Protein AF-0000000073864301 (afdb_homodimer)

InterPro domains:
  IPR023213 Chloramphenicol acetyltransferase-like domain superfamily [G3DSA:3.30.559.10] (12-135)
  IPR052058 Alcohol O-acetyltransferase-related protein [PTHR28037] (53-410)

Organism: Portunus trituberculatus (NCBI:txid210409)

Nearest PDB structures (foldseek):
  6ta8-assembly2_B  TM=6.375E-01  e=1.197E-15  Brevibacillus parabrevis
  6ta8-assembly1_A  TM=6.330E-01  e=2.659E-15  Brevibacillus parabrevis
  9bff-assembly1_A  TM=6.484E-01  e=1.470E-14  Brevibacillus parabrevis
  2xhg-assembly1_A  TM=5.892E-01  e=2.320E-14  Brevibacillus brevis
  6cgo-assembly1_B  TM=5.767E-01  e=2.849E-13  Burkholderia ambifaria AMMD

Sequence (840 aa):
MTLTRHPMYVFHSKVESLRLCFRLRDGQLWLADMPHRKLDFQVVSGGDLEEQHVLVRDSPFDLHDGPLWKARLLPCPEDAECHFPEVKATLPHQCHIVLSLHHAANDGMVVMMVTQLLIDILDSLLQGLPVSSKQVGELYEGVKVREEEARIRAALLQDPERLVKALRQHVNSKRLPLLMETFGLPKTEEWTTKNLPLVVLDNQRMEKFAAKCRSVGATINAGFTAIINMGLVELAQEAGLHRDVYYLSSNHPVDCRRFIKDSQNIPLGYHSIPITQSTATPRDVKEHFWEYVKTLDAELRDKIKRNYNCEERLLDTMLRPQDYTHEAHSVLRQLPSCDYIFSNLYSPRTSYAGAGKCVQLTSAANYMTIHNEKFSMGVGLFSFRGHARLQLAYSTAAVNKEVAYKFQEKILALFNELASMTLTRHPMYVFHSKVESLRLCFRLRDGQLWLADMPHRKLDFQVVSGGDLEEQHVLVRDSPFDLHDGPLWKARLLPCPEDAECHFPEVKATLPHQCHIVLSLHHAANDGMVVMMVTQLLIDILDSLLQGLPVSSKQVGELYEGVKVREEEARIRAALLQDPERLVKALRQHVNSKRLPLLMETFGLPKTEEWTTKNLPLVVLDNQRMEKFAAKCRSVGATINAGFTAIINMGLVELAQEAGLHRDVYYLSSNHPVDCRRFIKDSQNIPLGYHSIPITQSTATPRDVKEHFWEYVKTLDAELRDKIKRNYNCEERLLDTMLRPQDYTHEAHSVLRQLPSCDYIFSNLYSPRTSYAGAGKCVQLTSAANYMTIHNEKFSMGVGLFSFRGHARLQLAYSTAAVNKEVAYKFQEKILALFNELAS

Solvent-accessible surface area (backbone atoms only — not comparable to full-atom values): 45972 Å² total; per-residue (Å²): 112,70,82,55,50,52,50,50,50,53,49,44,70,23,27,62,60,56,42,24,15,40,41,79,54,97,91,37,79,37,84,37,73,36,88,55,93,65,82,53,68,45,77,42,83,69,80,55,69,68,57,50,49,51,53,56,69,70,46,80,67,43,49,68,54,30,33,46,45,40,38,40,36,31,67,47,62,83,80,55,86,64,87,42,60,72,54,39,72,77,49,61,81,48,67,46,73,49,76,48,67,41,56,82,43,32,30,72,68,47,52,55,50,50,52,46,49,47,47,50,48,46,19,32,53,74,71,70,42,85,76,80,80,63,66,50,51,39,76,55,90,52,62,61,58,52,51,50,34,50,51,51,49,54,55,32,58,74,33,41,69,58,34,42,51,51,50,14,54,56,58,64,48,48,40,75,23,63,65,33,73,62,72,20,41,39,90,57,94,72,67,43,59,47,72,51,77,74,41,77,48,58,56,69,38,49,51,46,36,46,49,51,26,49,74,69,72,26,47,58,68,24,45,51,50,43,44,48,52,49,29,51,52,51,51,29,41,74,73,66,52,80,57,72,62,44,78,45,30,38,33,34,68,34,72,48,59,78,66,60,72,89,64,92,50,52,78,33,32,51,43,66,43,51,35,78,46,68,42,82,39,50,67,63,38,77,83,44,42,68,62,50,19,38,50,51,28,54,53,52,50,52,36,57,75,68,43,38,32,46,51,50,52,48,53,51,59,56,42,44,60,90,85,66,40,75,70,62,53,62,71,44,88,53,75,37,34,21,36,25,34,46,45,74,60,57,37,96,84,59,44,50,56,45,71,48,94,75,36,66,59,71,76,86,86,80,87,73,87,37,41,74,37,51,28,30,30,38,39,36,34,33,33,49,64,78,30,44,32,42,35,40,28,36,8,38,59,35,40,46,69,69,58,53,50,52,45,52,51,38,34,51,52,49,49,55,60,69,25,101,113,72,82,55,50,54,49,50,50,53,49,44,68,22,28,61,60,55,43,25,16,40,41,81,55,95,91,37,80,37,82,37,73,36,88,55,94,62,81,54,69,45,78,40,83,69,81,54,69,67,58,51,48,50,52,56,68,71,47,79,68,42,49,68,52,30,32,45,44,39,39,37,36,32,65,45,61,84,81,53,86,64,88,42,61,72,54,40,73,77,48,60,80,49,70,45,74,47,76,48,66,40,55,80,43,36,29,72,67,46,51,56,50,52,50,48,49,47,46,50,49,47,19,33,52,74,71,70,43,87,76,78,81,62,64,51,52,38,74,55,91,52,61,60,57,51,50,51,34,49,52,51,49,53,55,31,59,75,33,43,70,58,34,42,51,51,51,16,53,56,58,64,47,49,40,74,22,62,64,31,72,63,72,20,41,38,92,57,94,72,68,42,56,46,74,52,77,74,40,76,49,59,57,68,38,52,50,46,35,45,50,51,26,50,75,70,73,26,46,59,67,24,47,50,50,43,43,48,51,50,29,53,53,51,51,32,42,75,73,66,51,82,58,72,63,44,78,45,28,39,33,33,66,36,72,49,57,77,66,59,72,89,64,90,50,54,78,32,31,51,44,64,44,49,35,78,45,66,43,84,39,50,68,63,39,78,82,45,40,69,63,49,19,39,51,49,28,55,53,52,50,52,37,57,74,68,44,38,31,46,50,51,52,48,51,51,58,56,42,44,59,90,85,66,40,76,69,62,54,61,70,45,89,53,74,37,35,22,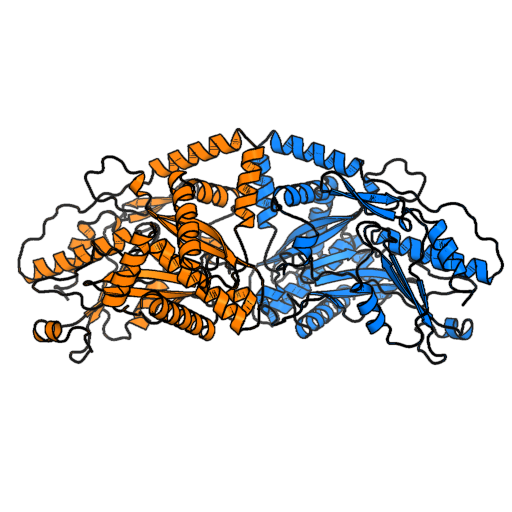37,26,33,47,45,76,62,59,37,95,85,59,43,50,56,47,70,47,94,76,38,66,60,71,75,86,86,79,86,73,86,36,44,75,37,51,28,30,29,37,40,36,34,32,33,47,66,79,29,42,33,42,32,40,30,34,9,37,60,36,38,46,70,67,58,53,51,52,45,52,51,38,34,50,52,50,50,55,60,70,27,102

Structure (mmCIF, N/CA/C/O backbone):
data_AF-0000000073864301-model_v1
#
loop_
_entity.id
_entity.type
_entity.pdbx_description
1 polymer 'Condensation domain-containing protein'
#
loop_
_atom_site.group_PDB
_atom_site.id
_atom_site.type_symbol
_atom_site.label_atom_id
_atom_site.label_alt_id
_atom_site.label_comp_id
_atom_site.label_asym_id
_atom_site.label_entity_id
_atom_site.label_seq_id
_atom_site.pdbx_PDB_ins_code
_atom_site.Cartn_x
_atom_site.Cartn_y
_atom_site.Cartn_z
_atom_site.occupancy
_atom_site.B_iso_or_equiv
_atom_site.auth_seq_id
_atom_site.auth_comp_id
_atom_site.auth_asym_id
_atom_site.auth_atom_id
_atom_site.pdbx_PDB_model_num
ATOM 1 N N . MET A 1 1 ? -6.445 51.406 -0.765 1 41.84 1 MET A N 1
ATOM 2 C CA . MET A 1 1 ? -5.355 50.625 -1.354 1 41.84 1 MET A CA 1
ATOM 3 C C . MET A 1 1 ? -4.07 50.781 -0.55 1 41.84 1 MET A C 1
ATOM 5 O O . MET A 1 1 ? -3.375 49.812 -0.269 1 41.84 1 MET A O 1
ATOM 9 N N . THR A 1 2 ? -3.727 52.031 -0.151 1 49.09 2 THR A N 1
ATOM 10 C CA . THR A 1 2 ? -2.479 52.344 0.547 1 49.09 2 THR A CA 1
ATOM 11 C C . THR A 1 2 ? -2.451 51.656 1.914 1 49.09 2 THR A C 1
ATOM 13 O O . THR A 1 2 ? -1.416 51.125 2.332 1 49.09 2 THR A O 1
ATOM 16 N N . LEU A 1 3 ? -3.701 51.531 2.48 1 57.16 3 LEU A N 1
ATOM 17 C CA . LEU A 1 3 ? -3.799 51.031 3.854 1 57.16 3 LEU A CA 1
ATOM 18 C C . LEU A 1 3 ? -3.617 49.531 3.918 1 57.16 3 LEU A C 1
ATOM 20 O O . LEU A 1 3 ? -3.422 48.969 5 1 57.16 3 LEU A O 1
ATOM 24 N N . THR A 1 4 ? -3.471 49.062 2.709 1 70.94 4 THR A N 1
ATOM 25 C CA . THR A 1 4 ? -3.438 47.594 2.793 1 70.94 4 THR A CA 1
ATOM 26 C C . THR A 1 4 ? -2.062 47.062 2.396 1 70.94 4 THR A C 1
ATOM 28 O O . THR A 1 4 ? -1.528 46.188 3.047 1 70.94 4 THR A O 1
ATOM 31 N N . ARG A 1 5 ? -1.356 47.781 1.556 1 85.12 5 ARG A N 1
ATOM 32 C CA . ARG A 1 5 ? -0.101 47.25 1.064 1 85.12 5 ARG A CA 1
ATOM 33 C C . ARG A 1 5 ? 1.041 47.531 2.033 1 85.12 5 ARG A C 1
ATOM 35 O O . ARG A 1 5 ? 1.933 46.688 2.215 1 85.12 5 ARG A O 1
ATOM 42 N N . HIS A 1 6 ? 0.96 48.719 2.588 1 87.88 6 HIS A N 1
ATOM 43 C CA . HIS A 1 6 ? 2.045 49.094 3.486 1 87.88 6 HIS A CA 1
ATOM 44 C C . HIS A 1 6 ? 2.148 48.125 4.664 1 87.88 6 HIS A C 1
ATOM 46 O O . HIS A 1 6 ? 3.236 47.656 4.98 1 87.88 6 HIS A O 1
ATOM 52 N N . PRO A 1 7 ? 1.097 47.781 5.27 1 89.25 7 PRO A N 1
ATOM 53 C CA . PRO A 1 7 ? 1.183 46.812 6.352 1 89.25 7 PRO A CA 1
ATOM 54 C C . PRO A 1 7 ? 1.792 45.5 5.898 1 89.25 7 PRO A C 1
ATOM 56 O O . PRO A 1 7 ? 2.512 44.844 6.664 1 89.25 7 PRO A O 1
ATOM 59 N N . MET A 1 8 ? 1.503 45.125 4.699 1 91.25 8 MET A N 1
ATOM 60 C CA . MET A 1 8 ? 2.031 43.875 4.184 1 91.25 8 MET A CA 1
ATOM 61 C C . MET A 1 8 ? 3.541 43.938 3.975 1 91.25 8 MET A C 1
ATOM 63 O O . MET A 1 8 ? 4.258 42.969 4.184 1 91.25 8 MET A O 1
ATOM 67 N N . TYR A 1 9 ? 3.928 45.062 3.588 1 90.75 9 TYR A N 1
ATOM 68 C CA . TYR A 1 9 ? 5.363 45.281 3.432 1 90.75 9 TYR A CA 1
ATOM 69 C C . TYR A 1 9 ? 6.07 45.219 4.781 1 90.75 9 TYR A C 1
ATOM 71 O O . TYR A 1 9 ? 7.164 44.656 4.895 1 90.75 9 TYR A O 1
ATOM 79 N N . VAL A 1 10 ? 5.531 45.875 5.738 1 91.44 10 VAL A N 1
ATOM 80 C CA . VAL A 1 10 ? 6.098 45.844 7.082 1 91.44 10 VAL A CA 1
ATOM 81 C C . VAL A 1 10 ? 6.145 44.438 7.617 1 91.44 10 VAL A C 1
ATOM 83 O O . VAL A 1 10 ? 7.164 44 8.156 1 91.44 10 VAL A O 1
ATOM 86 N N . PHE A 1 11 ? 5.055 43.719 7.406 1 91.81 11 PHE A N 1
ATOM 87 C CA . PHE A 1 11 ? 4.93 42.344 7.805 1 91.81 11 PHE A CA 1
ATOM 88 C C . PHE A 1 11 ? 6.016 41.5 7.156 1 91.81 11 PHE A C 1
ATOM 90 O O . PHE A 1 11 ? 6.75 40.781 7.848 1 91.81 11 PHE A O 1
ATOM 97 N N . HIS A 1 12 ? 6.125 41.656 5.895 1 91.5 12 HIS A N 1
ATOM 98 C CA . HIS A 1 12 ? 7.121 40.969 5.082 1 91.5 12 HIS A CA 1
ATOM 99 C C . HIS A 1 12 ? 8.539 41.281 5.555 1 91.5 12 HIS A C 1
ATOM 101 O O . HIS A 1 12 ? 9.391 40.406 5.609 1 91.5 12 HIS A O 1
ATOM 107 N N . SER A 1 13 ? 8.766 42.438 5.93 1 91 13 SER A N 1
ATOM 108 C CA . SER A 1 13 ? 10.094 42.875 6.332 1 91 13 SER A CA 1
ATOM 109 C C . SER A 1 13 ? 10.453 42.375 7.723 1 91 13 SER A C 1
ATOM 111 O O . SER A 1 13 ? 11.625 42.156 8.023 1 91 13 SER A O 1
ATOM 113 N N . LYS A 1 14 ? 9.547 42.156 8.57 1 92.38 14 LYS A N 1
ATOM 114 C CA . LYS A 1 14 ? 9.781 41.844 9.977 1 92.38 14 LYS A CA 1
ATOM 115 C C . LYS A 1 14 ? 10.023 40.344 10.164 1 92.38 14 LYS A C 1
ATOM 117 O O . LYS A 1 14 ? 10.617 39.938 11.156 1 92.38 14 LYS A O 1
ATOM 122 N N . VAL A 1 15 ? 9.508 39.562 9.305 1 92.75 15 VAL A N 1
ATOM 123 C CA . VAL A 1 15 ? 9.555 38.125 9.484 1 92.75 15 VAL A CA 1
ATOM 124 C C . VAL A 1 15 ? 10.5 37.5 8.453 1 92.75 15 VAL A C 1
ATOM 126 O O . VAL A 1 15 ? 10.156 37.406 7.273 1 92.75 15 VAL A O 1
ATOM 129 N N . GLU A 1 16 ? 11.531 36.938 8.906 1 92.12 16 GLU A N 1
ATOM 130 C CA . GLU A 1 16 ? 12.586 36.469 8.031 1 92.12 16 GLU A CA 1
ATOM 131 C C . GLU A 1 16 ? 12.086 35.312 7.145 1 92.12 16 GLU A C 1
ATOM 133 O O . GLU A 1 16 ? 12.445 35.25 5.969 1 92.12 16 GLU A O 1
ATOM 138 N N . SER A 1 17 ? 11.242 34.469 7.645 1 92.19 17 SER A N 1
ATOM 139 C CA . SER A 1 17 ? 10.797 33.281 6.926 1 92.19 17 SER A CA 1
ATOM 140 C C . SER A 1 17 ? 9.875 33.656 5.77 1 92.19 17 SER A C 1
ATOM 142 O O . SER A 1 17 ? 9.578 32.812 4.918 1 92.19 17 SER A O 1
ATOM 144 N N . LEU A 1 18 ? 9.469 34.906 5.684 1 93.69 18 LEU A N 1
ATOM 145 C CA . LEU A 1 18 ? 8.625 35.344 4.582 1 93.69 18 LEU A CA 1
ATOM 146 C C . LEU A 1 18 ? 9.469 35.875 3.422 1 93.69 18 LEU A C 1
ATOM 148 O O . LEU A 1 18 ? 8.93 36.25 2.377 1 93.69 18 LEU A O 1
ATOM 152 N N . ARG A 1 19 ? 10.758 35.844 3.566 1 94.69 19 ARG A N 1
ATOM 153 C CA . ARG A 1 19 ? 11.672 36.344 2.549 1 94.69 19 ARG A CA 1
ATOM 154 C C . ARG A 1 19 ? 12.57 35.219 2.02 1 94.69 19 ARG A C 1
ATOM 156 O O . ARG A 1 19 ? 13.773 35.438 1.84 1 94.69 19 ARG A O 1
ATOM 163 N N . LEU A 1 20 ? 11.992 34.125 1.88 1 94.12 20 LEU A N 1
ATOM 164 C CA . LEU A 1 20 ? 12.766 32.938 1.476 1 94.12 20 LEU A CA 1
ATOM 165 C C . LEU A 1 20 ? 12.336 32.469 0.093 1 94.12 20 LEU A C 1
ATOM 167 O O . LEU A 1 20 ? 11.234 32.781 -0.365 1 94.12 20 LEU A O 1
ATOM 171 N N . CYS A 1 21 ? 13.219 31.766 -0.54 1 94.44 21 CYS A N 1
ATOM 172 C CA . CYS A 1 21 ? 13.023 30.984 -1.76 1 94.44 21 CYS A CA 1
ATOM 173 C C . CYS A 1 21 ? 13.836 29.703 -1.725 1 94.44 21 CYS A C 1
ATOM 175 O O . CYS A 1 21 ? 14.445 29.375 -0.705 1 94.44 21 CYS A O 1
ATOM 177 N N . PHE A 1 22 ? 13.648 28.891 -2.764 1 91.31 22 PHE A N 1
ATOM 178 C CA . PHE A 1 22 ? 14.414 27.656 -2.834 1 91.31 22 PHE A CA 1
ATOM 179 C C . PHE A 1 22 ? 15.578 27.797 -3.811 1 91.31 22 PHE A C 1
ATOM 181 O O . PHE A 1 22 ? 15.453 28.469 -4.836 1 91.31 22 PHE A O 1
ATOM 188 N N . ARG A 1 23 ? 16.641 27.188 -3.461 1 89.12 23 ARG A N 1
ATOM 189 C CA . ARG A 1 23 ? 17.781 27 -4.363 1 89.12 23 ARG A CA 1
ATOM 190 C C . ARG A 1 23 ? 18.156 25.531 -4.484 1 89.12 23 ARG A C 1
ATOM 192 O O . ARG A 1 23 ? 17.969 24.75 -3.543 1 89.12 23 ARG A O 1
ATOM 199 N N . LEU A 1 24 ? 18.531 25.219 -5.68 1 81.62 24 LEU A N 1
ATOM 200 C CA . LEU A 1 24 ? 18.953 23.844 -5.914 1 81.62 24 LEU A CA 1
ATOM 201 C C . LEU A 1 24 ? 20.453 23.703 -5.656 1 81.62 24 LEU A C 1
ATOM 203 O O . LEU A 1 24 ? 21.266 24.469 -6.184 1 81.62 24 LEU A O 1
ATOM 207 N N . ARG A 1 25 ? 20.828 22.891 -4.734 1 77.44 25 ARG A N 1
ATOM 208 C CA . ARG A 1 25 ? 22.203 22.516 -4.484 1 77.44 25 ARG A CA 1
ATOM 209 C C . ARG A 1 25 ? 22.359 21 -4.387 1 77.44 25 ARG A C 1
ATOM 211 O O . ARG A 1 25 ? 21.75 20.375 -3.523 1 77.44 25 ARG A O 1
ATOM 218 N N . ASP A 1 26 ? 23.172 20.359 -5.242 1 70.88 26 ASP A N 1
ATOM 219 C CA . ASP A 1 26 ? 23.438 18.922 -5.246 1 70.88 26 ASP A CA 1
ATOM 220 C C . ASP A 1 26 ? 22.141 18.125 -5.363 1 70.88 26 ASP A C 1
ATOM 222 O O . ASP A 1 26 ? 21.938 17.172 -4.613 1 70.88 26 ASP A O 1
ATOM 226 N N . GLY A 1 27 ? 21.25 18.703 -6.121 1 65.56 27 GLY A N 1
ATOM 227 C CA . GLY A 1 27 ? 20.031 17.984 -6.406 1 65.56 27 GLY A CA 1
ATOM 228 C C . GLY A 1 27 ? 18.984 18.109 -5.305 1 65.56 27 GLY A C 1
ATOM 229 O O . GLY A 1 27 ? 17.922 17.5 -5.371 1 65.56 27 GLY A O 1
ATOM 230 N N . GLN A 1 28 ? 19.312 18.906 -4.262 1 70.69 28 GLN A N 1
ATOM 231 C CA . GLN A 1 28 ? 18.391 19.109 -3.15 1 70.69 28 GLN A CA 1
ATOM 232 C C . GLN A 1 28 ? 17.953 20.562 -3.055 1 70.69 28 GLN A C 1
ATOM 234 O O . GLN A 1 28 ? 18.703 21.469 -3.418 1 70.69 28 GLN A O 1
ATOM 239 N N . LEU A 1 29 ? 16.75 20.766 -2.674 1 76.56 29 LEU A N 1
ATOM 240 C CA . LEU A 1 29 ? 16.219 22.109 -2.477 1 76.56 29 LEU A CA 1
ATOM 241 C C . LEU A 1 29 ? 16.578 22.641 -1.091 1 76.56 29 LEU A C 1
ATOM 243 O O . LEU A 1 29 ? 16.438 21.938 -0.095 1 76.56 29 LEU A O 1
ATOM 247 N N . TRP A 1 30 ? 17.188 23.844 -1.105 1 83.31 30 TRP A N 1
ATOM 248 C CA . TRP A 1 30 ? 17.531 24.531 0.131 1 83.31 30 TRP A CA 1
ATOM 249 C C . TRP A 1 30 ? 16.844 25.891 0.216 1 83.31 30 TRP A C 1
ATOM 251 O O . TRP A 1 30 ? 16.688 26.578 -0.794 1 83.31 30 TRP A O 1
ATOM 261 N N . LEU A 1 31 ? 16.484 26.203 1.388 1 88.69 31 LEU A N 1
ATOM 262 C CA . LEU A 1 31 ? 15.922 27.531 1.602 1 88.69 31 LEU A CA 1
ATOM 263 C C . LEU A 1 31 ? 17.016 28.594 1.569 1 88.69 31 LEU A C 1
ATOM 265 O O . LEU A 1 31 ? 18.109 28.391 2.105 1 88.69 31 LEU A O 1
ATOM 269 N N . ALA A 1 32 ? 16.797 29.672 0.856 1 91.25 32 ALA A N 1
ATOM 270 C CA . ALA A 1 32 ? 17.703 30.797 0.754 1 91.25 32 ALA A CA 1
ATOM 271 C C . ALA A 1 32 ? 16.938 32.125 0.753 1 91.25 32 ALA A C 1
ATOM 273 O O . ALA A 1 32 ? 15.719 32.156 0.604 1 91.25 32 ALA A O 1
ATOM 274 N N . ASP A 1 33 ? 17.688 33.156 1.002 1 92.94 33 ASP A N 1
ATOM 275 C CA . ASP A 1 33 ? 17.094 34.469 0.91 1 92.94 33 ASP A CA 1
ATOM 276 C C . ASP A 1 33 ? 16.656 34.781 -0.521 1 92.94 33 ASP A C 1
ATOM 278 O O . ASP A 1 33 ? 17.359 34.438 -1.475 1 92.94 33 ASP A O 1
ATOM 282 N N . MET A 1 34 ? 15.523 35.469 -0.586 1 94.94 34 MET A N 1
ATOM 283 C CA . MET A 1 34 ? 15.062 35.938 -1.893 1 94.94 34 MET A CA 1
ATOM 284 C C . MET A 1 34 ? 16.078 36.906 -2.514 1 94.94 34 MET A C 1
ATOM 286 O O . MET A 1 34 ? 16.656 37.719 -1.816 1 94.94 34 MET A O 1
ATOM 290 N N . PRO A 1 35 ? 16.25 36.812 -3.869 1 92.5 35 PRO A N 1
ATOM 291 C CA . PRO A 1 35 ? 17.156 37.75 -4.531 1 92.5 35 PRO A CA 1
ATOM 292 C C . PRO A 1 35 ? 16.625 39.188 -4.508 1 92.5 35 PRO A C 1
ATOM 294 O O . PRO A 1 35 ? 17.406 40.125 -4.438 1 92.5 35 PRO A O 1
ATOM 297 N N . HIS A 1 36 ? 15.281 39.344 -4.664 1 91.69 36 HIS A N 1
ATOM 298 C CA . HIS A 1 36 ? 14.609 40.625 -4.617 1 91.69 36 HIS A CA 1
ATOM 299 C C . HIS A 1 36 ? 13.367 40.562 -3.736 1 91.69 36 HIS A C 1
ATOM 301 O O . HIS A 1 36 ? 12.633 39.594 -3.758 1 91.69 36 HIS A O 1
ATOM 307 N N . ARG A 1 37 ? 13.312 41.625 -3.035 1 88.19 37 ARG A N 1
ATOM 308 C CA . ARG A 1 37 ? 12.117 41.688 -2.201 1 88.19 37 ARG A CA 1
ATOM 309 C C . ARG A 1 37 ? 10.883 42 -3.043 1 88.19 37 ARG A C 1
ATOM 311 O O . ARG A 1 37 ? 10.883 42.906 -3.85 1 88.19 37 ARG A O 1
ATOM 318 N N . LYS A 1 38 ? 10 41.094 -2.971 1 91 38 LYS A N 1
ATOM 319 C CA . LYS A 1 38 ? 8.719 41.281 -3.641 1 91 38 LYS A CA 1
ATOM 320 C C . LYS A 1 38 ? 7.574 40.719 -2.82 1 91 38 LYS A C 1
ATOM 322 O O . LYS A 1 38 ? 7.773 39.781 -2.031 1 91 38 LYS A O 1
ATOM 327 N N . LEU A 1 39 ? 6.426 41.344 -2.984 1 92.25 39 LEU A N 1
ATOM 328 C CA . LEU A 1 39 ? 5.207 40.938 -2.305 1 92.25 39 LEU A CA 1
ATOM 329 C C . LEU A 1 39 ? 4.238 40.281 -3.283 1 92.25 39 LEU A C 1
ATOM 331 O O . LEU A 1 39 ? 4.078 40.75 -4.414 1 92.25 39 LEU A O 1
ATOM 335 N N . ASP A 1 40 ? 3.74 39.125 -2.924 1 93.69 40 ASP A N 1
ATOM 336 C CA . ASP A 1 40 ? 2.605 38.562 -3.648 1 93.69 40 ASP A CA 1
ATOM 337 C C . ASP A 1 40 ? 1.297 38.812 -2.9 1 93.69 40 ASP A C 1
ATOM 339 O O . ASP A 1 40 ? 0.782 37.906 -2.225 1 93.69 40 ASP A O 1
ATOM 343 N N . PHE A 1 41 ? 0.857 40.031 -3.029 1 93.62 41 PHE A N 1
ATOM 344 C CA . PHE A 1 41 ? -0.341 40.5 -2.346 1 93.62 41 PHE A CA 1
ATOM 345 C C . PHE A 1 41 ? -1.275 41.219 -3.32 1 93.62 41 PHE A C 1
ATOM 347 O O . PHE A 1 41 ? -0.83 42 -4.148 1 93.62 41 PHE A O 1
ATOM 354 N N . GLN A 1 42 ? -2.543 40.781 -3.248 1 92.19 42 GLN A N 1
ATOM 355 C CA . GLN A 1 42 ? -3.545 41.438 -4.09 1 92.19 42 GLN A CA 1
ATOM 356 C C . GLN A 1 42 ? -4.844 41.656 -3.32 1 92.19 42 GLN A C 1
ATOM 358 O O . GLN A 1 42 ? -5.219 40.875 -2.469 1 92.19 42 GLN A O 1
ATOM 363 N N . VAL A 1 43 ? -5.379 42.75 -3.561 1 91.25 43 VAL A N 1
ATOM 364 C CA . VAL A 1 43 ? -6.758 42.969 -3.141 1 91.25 43 VAL A CA 1
ATOM 365 C C . VAL A 1 43 ? -7.711 42.5 -4.234 1 91.25 43 VAL A C 1
ATOM 367 O O . VAL A 1 43 ? -7.621 42.969 -5.383 1 91.25 43 VAL A O 1
ATOM 370 N N . VAL A 1 44 ? -8.477 41.531 -3.875 1 90.25 44 VAL A N 1
ATOM 371 C CA . VAL A 1 44 ? -9.375 40.906 -4.852 1 90.25 44 VAL A CA 1
ATOM 372 C C . VAL A 1 44 ? -10.781 41.5 -4.688 1 90.25 44 VAL A C 1
ATOM 374 O O . VAL A 1 44 ? -11.359 41.438 -3.602 1 90.25 44 VAL A O 1
ATOM 377 N N . SER A 1 45 ? -11.18 42.156 -5.754 1 82 45 SER A N 1
ATOM 378 C CA . SER A 1 45 ? -12.516 42.75 -5.711 1 82 45 SER A CA 1
ATOM 379 C C . SER A 1 45 ? -13.586 41.719 -6.023 1 82 45 SER A C 1
ATOM 381 O O . SER A 1 45 ? -13.562 41.094 -7.082 1 82 45 SER A O 1
ATOM 383 N N . GLY A 1 46 ? -14.336 41.531 -5.191 1 73.94 46 GLY A N 1
ATOM 384 C CA . GLY A 1 46 ? -15.438 40.625 -5.441 1 73.94 46 GLY A CA 1
ATOM 385 C C . GLY A 1 46 ? -15.031 39.156 -5.414 1 73.94 46 GLY A C 1
ATOM 386 O O . GLY A 1 46 ? -13.852 38.844 -5.227 1 73.94 46 GLY A O 1
ATOM 387 N N . GLY A 1 47 ? -15.867 38.25 -5.027 1 72.94 47 GLY A N 1
ATOM 388 C CA . GLY A 1 47 ? -15.633 36.812 -5.137 1 72.94 47 GLY A CA 1
ATOM 389 C C . GLY A 1 47 ? -15.977 36.031 -3.875 1 72.94 47 GLY A C 1
ATOM 390 O O . GLY A 1 47 ? -16.141 36.656 -2.809 1 72.94 47 GLY A O 1
ATOM 391 N N . ASP A 1 48 ? -16.078 34.812 -4.09 1 85.19 48 ASP A N 1
ATOM 392 C CA . ASP A 1 48 ? -16.391 33.844 -3.035 1 85.19 48 ASP A CA 1
ATOM 393 C C . ASP A 1 48 ? -15.125 33.406 -2.311 1 85.19 48 ASP A C 1
ATOM 395 O O . ASP A 1 48 ? -14.102 33.156 -2.945 1 85.19 48 ASP A O 1
ATOM 399 N N . LEU A 1 49 ? -15.133 33.625 -0.955 1 86.38 49 LEU A N 1
ATOM 400 C CA . LEU A 1 49 ? -13.984 33.25 -0.13 1 86.38 49 LEU A CA 1
ATOM 401 C C . LEU A 1 49 ? -13.484 31.859 -0.465 1 86.38 49 LEU A C 1
ATOM 403 O O . LEU A 1 49 ? -12.273 31.641 -0.577 1 86.38 49 LEU A O 1
ATOM 407 N N . GLU A 1 50 ? -14.383 30.969 -0.601 1 82.75 50 GLU A N 1
ATOM 408 C CA . GLU A 1 50 ? -14.008 29.578 -0.881 1 82.75 50 GLU A CA 1
ATOM 409 C C . GLU A 1 50 ? -13.328 29.469 -2.244 1 82.75 50 GLU A C 1
ATOM 411 O O . GLU A 1 50 ? -12.375 28.703 -2.4 1 82.75 50 GLU A O 1
ATOM 416 N N . GLU A 1 51 ? -13.852 30.141 -3.137 1 85.56 51 GLU A N 1
ATOM 417 C CA . GLU A 1 51 ? -13.258 30.125 -4.469 1 85.56 51 GLU A CA 1
ATOM 418 C C . GLU A 1 51 ? -11.844 30.703 -4.441 1 85.56 51 GLU A C 1
ATOM 420 O O . GLU A 1 51 ? -10.938 30.172 -5.09 1 85.56 51 GLU A O 1
ATOM 425 N N . GLN A 1 52 ? -11.695 31.781 -3.699 1 88.44 52 GLN A N 1
ATOM 426 C CA . GLN A 1 52 ? -10.375 32.375 -3.602 1 88.44 52 GLN A CA 1
ATOM 427 C C . GLN A 1 52 ? -9.398 31.469 -2.875 1 88.44 52 GLN A C 1
ATOM 429 O O . GLN A 1 52 ? -8.211 31.422 -3.219 1 88.44 52 GLN A O 1
ATOM 434 N N . HIS A 1 53 ? -9.891 30.844 -1.918 1 88 53 HIS A N 1
ATOM 435 C CA . HIS A 1 53 ? -9.07 29.875 -1.201 1 88 53 HIS A CA 1
ATOM 436 C C . HIS A 1 53 ? -8.531 28.812 -2.145 1 88 53 HIS A C 1
ATOM 438 O O . HIS A 1 53 ? -7.336 28.5 -2.113 1 88 53 HIS A O 1
ATOM 444 N N . VAL A 1 54 ? -9.375 28.297 -2.967 1 85.19 54 VAL A N 1
ATOM 445 C CA . VAL A 1 54 ? -8.992 27.25 -3.902 1 85.19 54 VAL A CA 1
ATOM 446 C C . VAL A 1 54 ? -7.992 27.797 -4.918 1 85.19 54 VAL A C 1
ATOM 448 O O . VAL A 1 54 ? -6.992 27.141 -5.223 1 85.19 54 VAL A O 1
ATOM 451 N N . LEU A 1 55 ? -8.25 28.953 -5.352 1 88 55 LEU A N 1
ATOM 452 C CA . LEU A 1 55 ? -7.375 29.562 -6.34 1 88 55 LEU A CA 1
ATOM 453 C C . LEU A 1 55 ? -5.977 29.781 -5.77 1 88 55 LEU A C 1
ATOM 455 O O . LEU A 1 55 ? -4.977 29.516 -6.445 1 88 55 LEU A O 1
ATOM 459 N N . VAL A 1 56 ? -5.949 30.234 -4.559 1 90.56 56 VAL A N 1
ATOM 460 C CA . VAL A 1 56 ? -4.672 30.516 -3.912 1 90.56 56 VAL A CA 1
ATOM 461 C C . VAL A 1 56 ? -3.945 29.203 -3.623 1 90.56 56 VAL A C 1
ATOM 463 O O . VAL A 1 56 ? -2.736 29.094 -3.842 1 90.56 56 VAL A O 1
ATOM 466 N N . ARG A 1 57 ? -4.641 28.266 -3.191 1 86.44 57 ARG A N 1
ATOM 467 C CA . ARG A 1 57 ? -4.07 26.969 -2.863 1 86.44 57 ARG A CA 1
ATOM 468 C C . ARG A 1 57 ? -3.48 26.297 -4.102 1 86.44 57 ARG A C 1
ATOM 470 O O . ARG A 1 57 ? -2.396 25.719 -4.039 1 86.44 57 ARG A O 1
ATOM 477 N N . ASP A 1 58 ? -4.141 26.422 -5.168 1 84 58 ASP A N 1
ATOM 478 C CA . ASP A 1 58 ? -3.775 25.672 -6.367 1 84 58 ASP A CA 1
ATOM 479 C C . ASP A 1 58 ? -2.762 26.453 -7.207 1 84 58 ASP A C 1
ATOM 481 O O . ASP A 1 58 ? -2.17 25.906 -8.141 1 84 58 ASP A O 1
ATOM 485 N N . SER A 1 59 ? -2.582 27.688 -6.805 1 88.38 59 SER A N 1
ATOM 486 C CA . SER A 1 59 ? -1.558 28.469 -7.492 1 88.38 59 SER A CA 1
ATOM 487 C C . SER A 1 59 ? -0.164 28.125 -6.98 1 88.38 59 SER A C 1
ATOM 489 O O . SER A 1 59 ? 0.11 28.234 -5.785 1 88.38 59 SER A O 1
ATOM 491 N N . PRO A 1 60 ? 0.719 27.703 -7.906 1 88.5 60 PRO A N 1
ATOM 492 C CA . PRO A 1 60 ? 2.057 27.312 -7.457 1 88.5 60 PRO A CA 1
ATOM 493 C C . PRO A 1 60 ? 2.867 28.484 -6.918 1 88.5 60 PRO A C 1
ATOM 495 O O . PRO A 1 60 ? 2.662 29.625 -7.34 1 88.5 60 PRO A O 1
ATOM 498 N N . PHE A 1 61 ? 3.742 28.219 -6.016 1 91.69 61 PHE A N 1
ATOM 499 C CA . PHE A 1 61 ? 4.703 29.203 -5.535 1 91.69 61 PHE A CA 1
ATOM 500 C C . PHE A 1 61 ? 5.848 29.359 -6.527 1 91.69 61 PHE A C 1
ATOM 502 O O . PHE A 1 61 ? 6.207 28.422 -7.234 1 91.69 61 PHE A O 1
ATOM 509 N N . ASP A 1 62 ? 6.309 30.547 -6.594 1 91.12 62 ASP A N 1
ATOM 510 C CA . ASP A 1 62 ? 7.586 30.75 -7.27 1 91.12 62 ASP A CA 1
ATOM 511 C C . ASP A 1 62 ? 8.75 30.281 -6.398 1 91.12 62 ASP A C 1
ATOM 513 O O . ASP A 1 62 ? 9.242 31.031 -5.555 1 91.12 62 ASP A O 1
ATOM 517 N N . LEU A 1 63 ? 9.227 29.109 -6.695 1 89.19 63 LEU A N 1
ATOM 518 C CA . LEU A 1 63 ? 10.219 28.484 -5.828 1 89.19 63 LEU A CA 1
ATOM 519 C C . LEU A 1 63 ? 11.578 29.156 -5.988 1 89.19 63 LEU A C 1
ATOM 521 O O . LEU A 1 63 ? 12.383 29.172 -5.055 1 89.19 63 LEU A O 1
ATOM 525 N N . HIS A 1 64 ? 11.82 29.672 -7.133 1 88.62 64 HIS A N 1
ATOM 526 C CA . HIS A 1 64 ? 13.148 30.188 -7.453 1 88.62 64 HIS A CA 1
ATOM 527 C C . HIS A 1 64 ? 13.297 31.641 -6.988 1 88.62 64 HIS A C 1
ATOM 529 O O . HIS A 1 64 ? 14.32 32 -6.391 1 88.62 64 HIS A O 1
ATOM 535 N N . ASP A 1 65 ? 12.289 32.438 -7.266 1 93 65 ASP A N 1
ATOM 536 C CA . ASP A 1 65 ? 12.438 33.875 -6.941 1 93 65 ASP A CA 1
ATOM 537 C C . ASP A 1 65 ? 11.648 34.219 -5.684 1 93 65 ASP A C 1
ATOM 539 O O . ASP A 1 65 ? 11.859 35.281 -5.086 1 93 65 ASP A O 1
ATOM 543 N N . GLY A 1 66 ? 10.812 33.312 -5.242 1 92.12 66 GLY A N 1
ATOM 544 C CA . GLY A 1 66 ? 9.953 33.625 -4.109 1 92.12 66 GLY A CA 1
ATOM 545 C C . GLY A 1 66 ? 8.898 34.656 -4.422 1 92.12 66 GLY A C 1
ATOM 546 O O . GLY A 1 66 ? 8.766 35.094 -5.57 1 92.12 66 GLY A O 1
ATOM 547 N N . PRO A 1 67 ? 8.195 35.188 -3.379 1 94.5 67 PRO A N 1
ATOM 548 C CA . PRO A 1 67 ? 8.164 34.688 -2.008 1 94.5 67 PRO A CA 1
ATOM 549 C C . PRO A 1 67 ? 7.461 33.312 -1.901 1 94.5 67 PRO A C 1
ATOM 551 O O . PRO A 1 67 ? 6.754 32.906 -2.828 1 94.5 67 PRO A O 1
ATOM 554 N N . LEU A 1 68 ? 7.598 32.688 -0.846 1 95 68 LEU A N 1
ATOM 555 C CA . LEU A 1 68 ? 6.984 31.375 -0.58 1 95 68 LEU A CA 1
ATOM 556 C C . LEU A 1 68 ? 5.703 31.547 0.234 1 95 68 LEU A C 1
ATOM 558 O O . LEU A 1 68 ? 5.418 30.734 1.115 1 95 68 LEU A O 1
ATOM 562 N N . TRP A 1 69 ? 5.055 32.625 -0.004 1 94.38 69 TRP A N 1
ATOM 563 C CA . TRP A 1 69 ? 3.744 32.906 0.576 1 94.38 69 TRP A CA 1
ATOM 564 C C . TRP A 1 69 ? 2.936 33.844 -0.316 1 94.38 69 TRP A C 1
ATOM 566 O O . TRP A 1 69 ? 3.482 34.469 -1.232 1 94.38 69 TRP A O 1
ATOM 576 N N . LYS A 1 70 ? 1.598 33.812 -0.151 1 94.44 70 LYS A N 1
ATOM 577 C CA . LYS A 1 70 ? 0.643 34.656 -0.859 1 94.44 70 LYS A CA 1
ATOM 578 C C . LYS A 1 70 ? -0.462 35.125 0.076 1 94.44 70 LYS A C 1
ATOM 580 O O . LYS A 1 70 ? -0.833 34.438 1.021 1 94.44 70 LYS A O 1
ATOM 585 N N . ALA A 1 71 ? -0.875 36.344 -0.259 1 93.19 71 ALA A N 1
ATOM 586 C CA . ALA A 1 71 ? -1.998 36.875 0.501 1 93.19 71 ALA A CA 1
ATOM 587 C C . ALA A 1 71 ? -3.016 37.531 -0.423 1 93.19 71 ALA A C 1
ATOM 589 O O . ALA A 1 71 ? -2.643 38.25 -1.374 1 93.19 71 ALA A O 1
ATOM 590 N N . ARG A 1 72 ? -4.223 37.25 -0.231 1 93.5 72 ARG A N 1
ATOM 591 C CA . ARG A 1 72 ? -5.34 37.875 -0.914 1 93.5 72 ARG A CA 1
ATOM 592 C C . ARG A 1 72 ? -6.309 38.5 0.088 1 93.5 72 ARG A C 1
ATOM 594 O O . ARG A 1 72 ? -6.734 37.844 1.038 1 93.5 72 ARG A O 1
ATOM 601 N N . LEU A 1 73 ? -6.508 39.75 -0.097 1 92.25 73 LEU A N 1
ATOM 602 C CA . LEU A 1 73 ? -7.477 40.469 0.723 1 92.25 73 LEU A CA 1
ATOM 603 C C . LEU A 1 73 ? -8.797 40.656 -0.026 1 92.25 73 LEU A C 1
ATOM 605 O O . LEU A 1 73 ? -8.805 41.125 -1.163 1 92.25 73 LEU A O 1
ATOM 609 N N . LEU A 1 74 ? -9.844 40.219 0.643 1 92.5 74 LEU A N 1
ATOM 610 C CA . LEU A 1 74 ? -11.172 40.312 0.052 1 92.5 74 LEU A CA 1
ATOM 611 C C . LEU A 1 74 ? -12.078 41.188 0.897 1 92.5 74 LEU A C 1
ATOM 613 O O . LEU A 1 74 ? -12.625 40.75 1.907 1 92.5 74 LEU A O 1
ATOM 617 N N . PRO A 1 75 ? -12.32 42.375 0.405 1 90.19 75 PRO A N 1
ATOM 618 C CA . PRO A 1 75 ? -13.305 43.188 1.13 1 90.19 75 PRO A CA 1
ATOM 619 C C . PRO A 1 75 ? -14.695 42.562 1.131 1 90.19 75 PRO A C 1
ATOM 621 O O . PRO A 1 75 ? -15.133 42 0.119 1 90.19 75 PRO A O 1
ATOM 624 N N . CYS A 1 76 ? -15.258 42.594 2.275 1 89.31 76 CYS A N 1
ATOM 625 C CA . CYS A 1 76 ? -16.609 42.062 2.395 1 89.31 76 CYS A CA 1
ATOM 626 C C . CYS A 1 76 ? -17.656 43.156 2.193 1 89.31 76 CYS A C 1
ATOM 628 O O . CYS A 1 76 ? -17.391 44.344 2.463 1 89.31 76 CYS A O 1
ATOM 630 N N . PRO A 1 77 ? -18.812 42.688 1.627 1 85.12 77 PRO A N 1
ATOM 631 C CA . PRO A 1 77 ? -19.922 43.656 1.597 1 85.12 77 PRO A CA 1
ATOM 632 C C . PRO A 1 77 ? -20.312 44.156 2.988 1 85.12 77 PRO A C 1
ATOM 634 O O . PRO A 1 77 ? -20.016 43.469 3.986 1 85.12 77 PRO A O 1
ATOM 637 N N . GLU A 1 78 ? -20.922 45.312 3.012 1 82.81 78 GLU A N 1
ATOM 638 C CA . GLU A 1 78 ? -21.297 45.938 4.281 1 82.81 78 GLU A CA 1
ATOM 639 C C . GLU A 1 78 ? -22.25 45.031 5.062 1 82.81 78 GLU A C 1
ATOM 641 O O . GLU A 1 78 ? -22.25 45.031 6.297 1 82.81 78 GLU A O 1
ATOM 646 N N . ASP A 1 79 ? -22.984 44.188 4.348 1 84.19 79 ASP A N 1
ATOM 647 C CA . ASP A 1 79 ? -24.016 43.375 5.004 1 84.19 79 ASP A CA 1
ATOM 648 C C . ASP A 1 79 ? -23.547 41.938 5.234 1 84.19 79 ASP A C 1
ATOM 650 O O . ASP A 1 79 ? -24.344 41.062 5.578 1 84.19 79 ASP A O 1
ATOM 654 N N . ALA A 1 80 ? -22.281 41.844 5.078 1 85.69 80 ALA A N 1
ATOM 655 C CA . ALA A 1 80 ? -21.75 40.5 5.309 1 85.69 80 ALA A CA 1
ATOM 656 C C . ALA A 1 80 ? -21.953 40.062 6.762 1 85.69 80 ALA A C 1
ATOM 658 O O . ALA A 1 80 ? -21.812 40.875 7.68 1 85.69 80 ALA A O 1
ATOM 659 N N . GLU A 1 81 ? -22.266 38.844 6.941 1 83.38 81 GLU A N 1
ATOM 660 C CA . GLU A 1 81 ? -22.5 38.312 8.273 1 83.38 81 GLU A CA 1
ATOM 661 C C . GLU A 1 81 ? -21.219 38.25 9.086 1 83.38 81 GLU A C 1
ATOM 663 O O . GLU A 1 81 ? -20.125 38.062 8.523 1 83.38 81 GLU A O 1
ATOM 668 N N . CYS A 1 82 ? -21.328 38.531 10.391 1 86.38 82 CYS A N 1
ATOM 669 C CA . CYS A 1 82 ? -20.234 38.438 11.344 1 86.38 82 CYS A CA 1
ATOM 670 C C . CYS A 1 82 ? -20.625 37.625 12.57 1 86.38 82 CYS A C 1
ATOM 672 O O . CYS A 1 82 ? -21.719 37.781 13.102 1 86.38 82 CYS A O 1
ATOM 674 N N . HIS A 1 83 ? -19.75 36.781 13.023 1 81.19 83 HIS A N 1
ATOM 675 C CA . HIS A 1 83 ? -20 35.906 14.164 1 81.19 83 HIS A CA 1
ATOM 676 C C . HIS A 1 83 ? -20.016 36.688 15.469 1 81.19 83 HIS A C 1
ATOM 678 O O . HIS A 1 83 ? -20.484 36.188 16.484 1 81.19 83 HIS A O 1
ATOM 684 N N . PHE A 1 84 ? -19.469 37.969 15.398 1 86 84 PHE A N 1
ATOM 685 C CA . PHE A 1 84 ? -19.422 38.844 16.562 1 86 84 PHE A CA 1
ATOM 686 C C . PHE A 1 84 ? -20.125 40.188 16.25 1 86 84 PHE A C 1
ATOM 688 O O . PHE A 1 84 ? -19.469 41.156 15.953 1 86 84 PHE A O 1
ATOM 695 N N . PRO A 1 85 ? -21.375 40.156 16.516 1 87 85 PRO A N 1
ATOM 696 C CA . PRO A 1 85 ? -22.125 41.375 16.156 1 87 85 PRO A CA 1
ATOM 697 C C . PRO A 1 85 ? -21.641 42.625 16.891 1 87 85 PRO A C 1
ATOM 699 O O . PRO A 1 85 ? -21.672 43.719 16.328 1 87 85 PRO A O 1
ATOM 702 N N . GLU A 1 86 ? -21.219 42.406 18.094 1 88.56 86 GLU A N 1
ATOM 703 C CA . GLU A 1 86 ? -20.75 43.562 18.875 1 88.56 86 GLU A CA 1
ATOM 704 C C . GLU A 1 86 ? -19.484 44.156 18.281 1 88.56 86 GLU A C 1
ATOM 706 O O . GLU A 1 86 ? -19.297 45.375 18.297 1 88.56 86 GLU A O 1
ATOM 711 N N . VAL A 1 87 ? -18.688 43.312 17.75 1 88.88 87 VAL A N 1
ATOM 712 C CA . VAL A 1 87 ? -17.484 43.781 17.094 1 88.88 87 VAL A CA 1
ATOM 713 C C . VAL A 1 87 ? -17.828 44.5 15.797 1 88.88 87 VAL A C 1
ATOM 715 O O . VAL A 1 87 ? -17.281 45.562 15.5 1 88.88 87 VAL A O 1
ATOM 718 N N . LYS A 1 88 ? -18.75 44 15.109 1 90.5 88 LYS A N 1
ATOM 719 C CA . LYS A 1 88 ? -19.156 44.594 13.852 1 90.5 88 LYS A CA 1
ATOM 720 C C . LYS A 1 88 ? -19.75 45.969 14.07 1 90.5 88 LYS A C 1
ATOM 722 O O . LYS A 1 88 ? -19.562 46.875 13.242 1 90.5 88 LYS A O 1
ATOM 727 N N . ALA A 1 89 ? -20.438 46.094 15.133 1 91.5 89 ALA A N 1
ATOM 728 C CA . ALA A 1 89 ? -21.062 47.406 15.438 1 91.5 89 ALA A CA 1
ATOM 729 C C . ALA A 1 89 ? -20 48.469 15.648 1 91.5 89 ALA A C 1
ATOM 731 O O . ALA A 1 89 ? -20.188 49.625 15.266 1 91.5 89 ALA A O 1
ATOM 732 N N . THR A 1 90 ? -18.906 48.094 16.234 1 91.12 90 THR A N 1
ATOM 733 C CA . THR A 1 90 ? -17.844 49.031 16.562 1 91.12 90 THR A CA 1
ATOM 734 C C . THR A 1 90 ? -16.875 49.188 15.383 1 91.12 90 THR A C 1
ATOM 736 O O . THR A 1 90 ? -16.312 50.25 15.156 1 91.12 90 THR A O 1
ATOM 739 N N . LEU A 1 91 ? -16.656 48.062 14.672 1 89.56 91 LEU A N 1
ATOM 740 C CA . LEU A 1 91 ? -15.773 48 13.523 1 89.56 91 LEU A CA 1
ATOM 741 C C . LEU A 1 91 ? -16.5 47.469 12.297 1 89.56 91 LEU A C 1
ATOM 743 O O . LEU A 1 91 ? -16.391 46.281 11.961 1 89.56 91 LEU A O 1
ATOM 747 N N . PRO A 1 92 ? -17.109 48.312 11.539 1 88.44 92 PRO A N 1
ATOM 748 C CA . PRO A 1 92 ? -18.062 47.844 10.539 1 88.44 92 PRO A CA 1
ATOM 749 C C . PRO A 1 92 ? -17.406 47.375 9.25 1 88.44 92 PRO A C 1
ATOM 751 O O . PRO A 1 92 ? -18.016 46.625 8.469 1 88.44 92 PRO A O 1
ATOM 754 N N . HIS A 1 93 ? -16.25 47.812 8.969 1 89.19 93 HIS A N 1
ATOM 755 C CA . HIS A 1 93 ? -15.594 47.375 7.75 1 89.19 93 HIS A CA 1
ATOM 756 C C . HIS A 1 93 ? -14.984 46 7.918 1 89.19 93 HIS A C 1
ATOM 758 O O . HIS A 1 93 ? -14.203 45.75 8.844 1 89.19 93 HIS A O 1
ATOM 764 N N . GLN A 1 94 ? -15.398 45.094 7.062 1 90.69 94 GLN A N 1
ATOM 765 C CA . GLN A 1 94 ? -14.938 43.688 7.152 1 90.69 94 GLN A CA 1
ATOM 766 C C . GLN A 1 94 ? -14.164 43.281 5.902 1 90.69 94 GLN A C 1
ATOM 768 O O . GLN A 1 94 ? -14.492 43.719 4.793 1 90.69 94 GLN A O 1
ATOM 773 N N . CYS A 1 95 ? -13.141 42.5 6.145 1 90.56 95 CYS A N 1
ATOM 774 C CA . CYS A 1 95 ? -12.383 41.906 5.059 1 90.56 95 CYS A CA 1
ATOM 775 C C . CYS A 1 95 ? -12 40.469 5.398 1 90.56 95 CYS A C 1
ATOM 777 O O . CYS A 1 95 ? -11.898 40.125 6.57 1 90.56 95 CYS A O 1
ATOM 779 N N . HIS A 1 96 ? -11.914 39.656 4.391 1 91.19 96 HIS A N 1
ATOM 780 C CA . HIS A 1 96 ? -11.266 38.344 4.496 1 91.19 96 HIS A CA 1
ATOM 781 C C . HIS A 1 96 ? -9.836 38.406 3.984 1 91.19 96 HIS A C 1
ATOM 783 O O . HIS A 1 96 ? -9.531 39.156 3.039 1 91.19 96 HIS A O 1
ATOM 789 N N . ILE A 1 97 ? -9.008 37.688 4.672 1 90.81 97 ILE A N 1
ATOM 790 C CA . ILE A 1 97 ? -7.648 37.531 4.168 1 90.81 97 ILE A CA 1
ATOM 791 C C . ILE A 1 97 ? -7.316 36.062 4.023 1 90.81 97 ILE A C 1
ATOM 793 O O . ILE A 1 97 ? -7.547 35.281 4.949 1 90.81 97 ILE A O 1
ATOM 797 N N . VAL A 1 98 ? -6.926 35.656 2.844 1 92.06 98 VAL A N 1
ATOM 798 C CA . VAL A 1 98 ? -6.383 34.344 2.592 1 92.06 98 VAL A CA 1
ATOM 799 C C . VAL A 1 98 ? -4.859 34.375 2.57 1 92.06 98 VAL A C 1
ATOM 801 O O . VAL A 1 98 ? -4.27 35.062 1.717 1 92.06 98 VAL A O 1
ATOM 804 N N . LEU A 1 99 ? -4.336 33.75 3.576 1 91.81 99 LEU A N 1
ATOM 805 C CA . LEU A 1 99 ? -2.885 33.656 3.682 1 91.81 99 LEU A CA 1
ATOM 806 C C . LEU A 1 99 ? -2.422 32.219 3.396 1 91.81 99 LEU A C 1
ATOM 808 O O . LEU A 1 99 ? -2.846 31.281 4.07 1 91.81 99 LEU A O 1
ATOM 812 N N . SER A 1 100 ? -1.619 32.031 2.354 1 92.81 100 SER A N 1
ATOM 813 C CA . SER A 1 100 ? -1.043 30.75 2.014 1 92.81 100 SER A CA 1
ATOM 814 C C . SER A 1 100 ? 0.477 30.766 2.133 1 92.81 100 SER A C 1
ATOM 816 O O . SER A 1 100 ? 1.141 31.609 1.531 1 92.81 100 SER A O 1
ATOM 818 N N . LEU A 1 101 ? 0.952 29.875 2.936 1 92.56 101 LEU A N 1
ATOM 819 C CA . LEU A 1 101 ? 2.391 29.766 3.141 1 92.56 101 LEU A CA 1
ATOM 820 C C . LEU A 1 101 ? 2.891 28.375 2.734 1 92.56 101 LEU A C 1
ATOM 822 O O . LEU A 1 101 ? 2.234 27.375 3.01 1 92.56 101 LEU A O 1
ATOM 826 N N . HIS A 1 102 ? 4.066 28.344 2.102 1 92.06 102 HIS A N 1
ATOM 827 C CA . HIS A 1 102 ? 4.695 27.078 1.791 1 92.06 102 HIS A CA 1
ATOM 828 C C . HIS A 1 102 ? 5.137 26.359 3.061 1 92.06 102 HIS A C 1
ATOM 830 O O . HIS A 1 102 ? 5.891 26.906 3.863 1 92.06 102 HIS A O 1
ATOM 836 N N . HIS A 1 103 ? 4.805 25.156 3.127 1 88.12 103 HIS A N 1
ATOM 837 C CA . HIS A 1 103 ? 4.988 24.422 4.375 1 88.12 103 HIS A CA 1
ATOM 838 C C . HIS A 1 103 ? 6.465 24.156 4.641 1 88.12 103 HIS A C 1
ATOM 840 O O . HIS A 1 103 ? 6.867 23.969 5.793 1 88.12 103 HIS A O 1
ATOM 846 N N . ALA A 1 104 ? 7.254 24.125 3.658 1 87.44 104 ALA A N 1
ATOM 847 C CA . ALA A 1 104 ? 8.68 23.875 3.854 1 87.44 104 ALA A CA 1
ATOM 848 C C . ALA A 1 104 ? 9.367 25.094 4.461 1 87.44 104 ALA A C 1
ATOM 850 O O . ALA A 1 104 ? 10.469 24.984 5.012 1 87.44 104 ALA A O 1
ATOM 851 N N . ALA A 1 105 ? 8.711 26.219 4.371 1 90.56 105 ALA A N 1
ATOM 852 C CA . ALA A 1 105 ? 9.289 27.453 4.895 1 90.56 105 ALA A CA 1
ATOM 853 C C . ALA A 1 105 ? 8.672 27.828 6.242 1 90.56 105 ALA A C 1
ATOM 855 O O . ALA A 1 105 ? 9.32 28.469 7.074 1 90.56 105 ALA A O 1
ATOM 856 N N . ASN A 1 106 ? 7.461 27.438 6.387 1 90.56 106 ASN A N 1
ATOM 857 C CA . ASN A 1 106 ? 6.73 27.781 7.598 1 90.56 106 ASN A CA 1
ATOM 858 C C . ASN A 1 106 ? 5.789 26.656 8.031 1 90.56 106 ASN A C 1
ATOM 860 O O . ASN A 1 106 ? 5.035 26.125 7.215 1 90.56 106 ASN A O 1
ATOM 864 N N . ASP A 1 107 ? 5.82 26.312 9.281 1 88.56 107 ASP A N 1
ATOM 865 C CA . ASP A 1 107 ? 4.875 25.312 9.773 1 88.56 107 ASP A CA 1
ATOM 866 C C . ASP A 1 107 ? 3.668 25.984 10.43 1 88.56 107 ASP A C 1
ATOM 868 O O . ASP A 1 107 ? 3.523 27.203 10.375 1 88.56 107 ASP A O 1
ATOM 872 N N . GLY A 1 108 ? 2.781 25.234 10.93 1 83.88 108 GLY A N 1
ATOM 873 C CA . GLY A 1 108 ? 1.525 25.719 11.469 1 83.88 108 GLY A CA 1
ATOM 874 C C . GLY A 1 108 ? 1.713 26.688 12.625 1 83.88 108 GLY A C 1
ATOM 875 O O . GLY A 1 108 ? 0.956 27.656 12.766 1 83.88 108 GLY A O 1
ATOM 876 N N . MET A 1 109 ? 2.695 26.484 13.375 1 80.81 109 MET A N 1
ATOM 877 C CA . MET A 1 109 ? 2.963 27.359 14.5 1 80.81 109 MET A CA 1
ATOM 878 C C . MET A 1 109 ? 3.357 28.766 14.023 1 80.81 109 MET A C 1
ATOM 880 O O . MET A 1 109 ? 2.912 29.766 14.586 1 80.81 109 MET A O 1
ATOM 884 N N . VAL A 1 110 ? 4.145 28.766 13.047 1 85.94 110 VAL A N 1
ATOM 885 C CA . VAL A 1 110 ? 4.586 30.047 12.5 1 85.94 110 VAL A CA 1
ATOM 886 C C . VAL A 1 110 ? 3.396 30.781 11.891 1 85.94 110 VAL A C 1
ATOM 888 O O . VAL A 1 110 ? 3.258 32 12.055 1 85.94 110 VAL A O 1
ATOM 891 N N . VAL A 1 111 ? 2.564 30.031 11.258 1 86 111 VAL A N 1
ATOM 892 C CA . VAL A 1 111 ? 1.397 30.625 10.617 1 86 111 VAL A CA 1
ATOM 893 C C . VAL A 1 111 ? 0.53 31.312 11.672 1 86 111 VAL A C 1
ATOM 895 O O . VAL A 1 111 ? 0.061 32.438 11.461 1 86 111 VAL A O 1
ATOM 898 N N . MET A 1 112 ? 0.374 30.703 12.727 1 81.5 112 MET A N 1
ATOM 899 C CA . MET A 1 112 ? -0.426 31.281 13.805 1 81.5 112 MET A CA 1
ATOM 900 C C . MET A 1 112 ? 0.234 32.531 14.359 1 81.5 112 MET A C 1
ATOM 902 O O . MET A 1 112 ? -0.435 33.531 14.578 1 81.5 112 MET A O 1
ATOM 906 N N . MET A 1 113 ? 1.466 32.5 14.492 1 82.44 113 MET A N 1
ATOM 907 C CA . MET A 1 113 ? 2.221 33.625 15.039 1 82.44 113 MET A CA 1
ATOM 908 C C . MET A 1 113 ? 2.201 34.812 14.094 1 82.44 113 MET A C 1
ATOM 910 O O . MET A 1 113 ? 1.998 35.938 14.516 1 82.44 113 MET A O 1
ATOM 914 N N . VAL A 1 114 ? 2.383 34.5 12.906 1 86.19 114 VAL A N 1
ATOM 915 C CA . VAL A 1 114 ? 2.494 35.594 11.938 1 86.19 114 VAL A CA 1
ATOM 916 C C . VAL A 1 114 ? 1.121 36.219 11.703 1 86.19 114 VAL A C 1
ATOM 918 O O . VAL A 1 114 ? 1.016 37.406 11.43 1 86.19 114 VAL A O 1
ATOM 921 N N . THR A 1 115 ? 0.119 35.406 11.844 1 85.19 115 THR A N 1
ATOM 922 C CA . THR A 1 115 ? -1.229 35.969 11.727 1 85.19 115 THR A CA 1
ATOM 923 C C . THR A 1 115 ? -1.486 37 12.812 1 85.19 115 THR A C 1
ATOM 925 O O . THR A 1 115 ? -1.997 38.094 12.531 1 85.19 115 THR A O 1
ATOM 928 N N . GLN A 1 116 ? -1.11 36.688 14 1 84.94 116 GLN A N 1
ATOM 929 C CA . GLN A 1 116 ? -1.251 37.656 15.094 1 84.94 116 GLN A CA 1
ATOM 930 C C . GLN A 1 116 ? -0.394 38.875 14.859 1 84.94 116 GLN A C 1
ATOM 932 O O . GLN A 1 116 ? -0.833 40 15.109 1 84.94 116 GLN A O 1
ATOM 937 N N . LEU A 1 117 ? 0.742 38.656 14.414 1 89 117 LEU A N 1
ATOM 938 C CA . LEU A 1 117 ? 1.644 39.781 14.125 1 89 117 LEU A CA 1
ATOM 939 C C . LEU A 1 117 ? 1.04 40.719 13.086 1 89 117 LEU A C 1
ATOM 941 O O . LEU A 1 117 ? 1.158 41.938 13.203 1 89 117 LEU A O 1
ATOM 945 N N . LEU A 1 118 ? 0.425 40.125 12.102 1 89.56 118 LEU A N 1
ATOM 946 C CA . LEU A 1 118 ? -0.216 40.906 11.062 1 89.56 118 LEU A CA 1
ATOM 947 C C . LEU A 1 118 ? -1.312 41.781 11.664 1 89.56 118 LEU A C 1
ATOM 949 O O . LEU A 1 118 ? -1.417 42.969 11.328 1 89.56 118 LEU A O 1
ATOM 953 N N . ILE A 1 119 ? -2.074 41.25 12.508 1 88.19 119 ILE A N 1
ATOM 954 C CA . ILE A 1 119 ? -3.146 42 13.164 1 88.19 119 ILE A CA 1
ATOM 955 C C . ILE A 1 119 ? -2.555 43.125 14 1 88.19 119 ILE A C 1
ATOM 957 O O . ILE A 1 119 ? -3.059 44.25 13.969 1 88.19 119 ILE A O 1
ATOM 961 N N . ASP A 1 120 ? -1.49 42.844 14.664 1 90.06 120 ASP A N 1
ATOM 962 C CA . ASP A 1 120 ? -0.828 43.844 15.492 1 90.06 120 ASP A CA 1
ATOM 963 C C . ASP A 1 120 ? -0.299 45 14.641 1 90.06 120 ASP A C 1
ATOM 965 O O . ASP A 1 120 ? -0.409 46.188 15.031 1 90.06 120 ASP A O 1
ATOM 969 N N . ILE A 1 121 ? 0.269 44.625 13.602 1 91.62 121 ILE A N 1
ATOM 970 C CA . ILE A 1 121 ? 0.819 45.656 12.695 1 91.62 121 ILE A CA 1
ATOM 971 C C . ILE A 1 121 ? -0.308 46.5 12.148 1 91.62 121 ILE A C 1
ATOM 973 O O . ILE A 1 121 ? -0.219 47.75 12.18 1 91.62 121 ILE A O 1
ATOM 977 N N . LEU A 1 122 ? -1.36 45.875 11.68 1 90.62 122 LEU A N 1
ATOM 978 C CA . LEU A 1 122 ? -2.508 46.594 11.156 1 90.62 122 LEU A CA 1
ATOM 979 C C . LEU A 1 122 ? -3.109 47.5 12.219 1 90.62 122 LEU A C 1
ATOM 981 O O . LEU A 1 122 ? -3.412 48.656 11.945 1 90.62 122 LEU A O 1
ATOM 985 N N . ASP A 1 123 ? -3.238 46.969 13.359 1 91.75 123 ASP A N 1
ATOM 986 C CA . ASP A 1 123 ? -3.814 47.688 14.477 1 91.75 123 ASP A CA 1
ATOM 987 C C . ASP A 1 123 ? -2.965 48.938 14.82 1 91.75 123 ASP A C 1
ATOM 989 O O . ASP A 1 123 ? -3.492 50.031 14.977 1 91.75 123 ASP A O 1
ATOM 993 N N . SER A 1 124 ? -1.687 48.75 14.883 1 92.56 124 SER A N 1
ATOM 994 C CA . SER A 1 124 ? -0.765 49.812 15.203 1 92.56 124 SER A CA 1
ATOM 995 C C . SER A 1 124 ? -0.808 50.906 14.141 1 92.56 124 SER A C 1
ATOM 997 O O . SER A 1 124 ? -0.872 52.094 14.461 1 92.56 124 SER A O 1
ATOM 999 N N . LEU A 1 125 ? -0.801 50.531 12.992 1 90.69 125 LEU A N 1
ATOM 1000 C CA . LEU A 1 125 ? -0.784 51.5 11.891 1 90.69 125 LEU A CA 1
ATOM 1001 C C . LEU A 1 125 ? -2.078 52.312 11.852 1 90.69 125 LEU A C 1
ATOM 1003 O O . LEU A 1 125 ? -2.053 53.531 11.625 1 90.69 125 LEU A O 1
ATOM 1007 N N . LEU A 1 126 ? -3.133 51.656 12.078 1 89.88 126 LEU A N 1
ATOM 1008 C CA . LEU A 1 126 ? -4.426 52.312 12.07 1 89.88 126 LEU A CA 1
ATOM 1009 C C . LEU A 1 126 ? -4.547 53.281 13.25 1 89.88 126 LEU A C 1
ATOM 1011 O O . LEU A 1 126 ? -5.234 54.281 13.164 1 89.88 126 LEU A O 1
ATOM 1015 N N . GLN A 1 127 ? -3.828 53 14.312 1 91.94 127 GLN A N 1
ATOM 1016 C CA . GLN A 1 127 ? -3.809 53.875 15.484 1 91.94 127 GLN A CA 1
ATOM 1017 C C . GLN A 1 127 ? -2.836 55.031 15.289 1 91.94 127 GLN A C 1
ATOM 1019 O O . GLN A 1 127 ? -2.816 55.969 16.094 1 91.94 127 GLN A O 1
ATOM 1024 N N . GLY A 1 128 ? -1.956 54.906 14.258 1 90.81 128 GLY A N 1
ATOM 1025 C CA . GLY A 1 128 ? -0.94 55.938 14.023 1 90.81 128 GLY A CA 1
ATOM 1026 C C . GLY A 1 128 ? 0.301 55.75 14.875 1 90.81 128 GLY A C 1
ATOM 1027 O O . GLY A 1 128 ? 1.055 56.688 15.102 1 90.81 128 GLY A O 1
ATOM 1028 N N . LEU A 1 129 ? 0.427 54.562 15.336 1 92 129 LEU A N 1
ATOM 1029 C CA . LEU A 1 129 ? 1.588 54.25 16.156 1 92 129 LEU A CA 1
ATOM 1030 C C . LEU A 1 129 ? 2.744 53.75 15.305 1 92 129 LEU A C 1
ATOM 1032 O O . LEU A 1 129 ? 2.525 53.125 14.266 1 92 129 LEU A O 1
ATOM 1036 N N . PRO A 1 130 ? 3.865 54.094 15.789 1 89.69 130 PRO A N 1
ATOM 1037 C CA . PRO A 1 130 ? 5.008 53.531 15.055 1 89.69 130 PRO A CA 1
ATOM 1038 C C . PRO A 1 130 ? 5.113 52.031 15.188 1 89.69 130 PRO A C 1
ATOM 1040 O O . PRO A 1 130 ? 4.773 51.469 16.234 1 89.69 130 PRO A O 1
ATOM 1043 N N . VAL A 1 131 ? 5.508 51.406 14.094 1 89.81 131 VAL A N 1
ATOM 1044 C CA . VAL A 1 131 ? 5.75 49.969 14.109 1 89.81 131 VAL A CA 1
ATOM 1045 C C . VAL A 1 131 ? 7.25 49.688 14.141 1 89.81 131 VAL A C 1
ATOM 1047 O O . VAL A 1 131 ? 8.008 50.219 13.328 1 89.81 131 VAL A O 1
ATOM 1050 N N . SER A 1 132 ? 7.652 48.938 15.156 1 86.75 132 SER A N 1
ATOM 1051 C CA 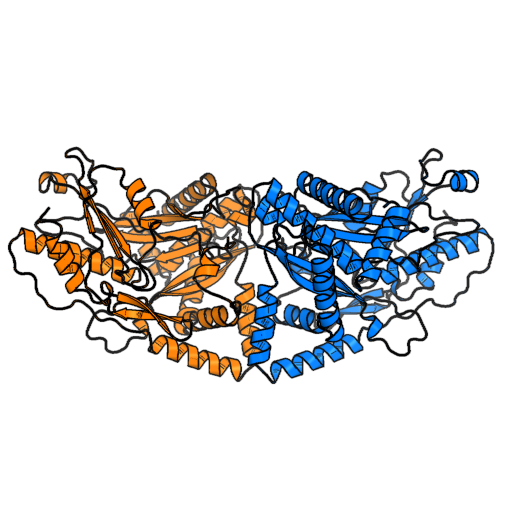. SER A 1 132 ? 9.062 48.594 15.32 1 86.75 132 SER A CA 1
ATOM 1052 C C . SER A 1 132 ? 9.609 47.875 14.086 1 86.75 132 SER A C 1
ATOM 1054 O O . SER A 1 132 ? 8.914 47.062 13.477 1 86.75 132 SER A O 1
ATOM 1056 N N . SER A 1 133 ? 10.828 48.25 13.734 1 82.12 133 SER A N 1
ATOM 1057 C CA . SER A 1 133 ? 11.5 47.594 12.617 1 82.12 133 SER A CA 1
ATOM 1058 C C . SER A 1 133 ? 12.211 46.312 13.078 1 82.12 133 SER A C 1
ATOM 1060 O O . SER A 1 133 ? 12.805 45.594 12.266 1 82.12 133 SER A O 1
ATOM 1062 N N . LYS A 1 134 ? 12.047 46.094 14.328 1 87.19 134 LYS A N 1
ATOM 1063 C CA . LYS A 1 134 ? 12.742 44.938 14.867 1 87.19 134 LYS A CA 1
ATOM 1064 C C . LYS A 1 134 ? 12.188 43.656 14.266 1 87.19 134 LYS A C 1
ATOM 1066 O O . LYS A 1 134 ? 10.969 43.5 14.133 1 87.19 134 LYS A O 1
ATOM 1071 N N . GLN A 1 135 ? 13.062 42.75 13.984 1 89.44 135 GLN A N 1
ATOM 1072 C CA . GLN A 1 135 ? 12.703 41.469 13.414 1 89.44 135 GLN A CA 1
ATOM 1073 C C . GLN A 1 135 ? 12.008 40.562 14.445 1 89.44 135 GLN A C 1
ATOM 1075 O O . GLN A 1 135 ? 12.297 40.656 15.641 1 89.44 135 GLN A O 1
ATOM 1080 N N . VAL A 1 136 ? 11.07 39.875 13.898 1 89.5 136 VAL A N 1
ATOM 1081 C CA . VAL A 1 136 ? 10.359 38.938 14.742 1 89.5 136 VAL A CA 1
ATOM 1082 C C . VAL A 1 136 ? 10.781 37.531 14.398 1 89.5 136 VAL A C 1
ATOM 1084 O O . VAL A 1 136 ? 10.648 37.094 13.25 1 89.5 136 VAL A O 1
ATOM 1087 N N . GLY A 1 137 ? 11.297 36.844 15.422 1 89.12 137 GLY A N 1
ATOM 1088 C CA . GLY A 1 137 ? 11.719 35.469 15.242 1 89.12 137 GLY A CA 1
ATOM 1089 C C . GLY A 1 137 ? 13.039 35.344 14.492 1 89.12 137 GLY A C 1
ATOM 1090 O O . GLY A 1 137 ? 13.648 36.375 14.133 1 89.12 137 GLY A O 1
ATOM 1091 N N . GLU A 1 138 ? 13.492 34.094 14.438 1 89.62 138 GLU A N 1
ATOM 1092 C CA . GLU A 1 138 ? 14.734 33.75 13.75 1 89.62 138 GLU A CA 1
ATOM 1093 C C . GLU A 1 138 ? 14.633 32.406 13.039 1 89.62 138 GLU A C 1
ATOM 1095 O O . GLU A 1 138 ? 14.07 31.453 13.586 1 89.62 138 GLU A O 1
ATOM 1100 N N . LEU A 1 139 ? 15.18 32.469 11.828 1 89.56 139 LEU A N 1
ATOM 1101 C CA . LEU A 1 139 ? 15.164 31.234 11.047 1 89.56 139 LEU A CA 1
ATOM 1102 C C . LEU A 1 139 ? 16.203 30.25 11.57 1 89.56 139 LEU A C 1
ATOM 1104 O O . LEU A 1 139 ? 17.359 30.609 11.773 1 89.56 139 LEU A O 1
ATOM 1108 N N . TYR A 1 140 ? 15.742 29.031 11.789 1 86.69 140 TYR A N 1
ATOM 1109 C CA . TYR A 1 140 ? 16.656 27.969 12.195 1 86.69 140 TYR A CA 1
ATOM 1110 C C . TYR A 1 140 ? 16.688 26.844 11.156 1 86.69 140 TYR A C 1
ATOM 1112 O O . TYR A 1 140 ? 15.641 26.438 10.633 1 86.69 140 TYR A O 1
ATOM 1120 N N . GLU A 1 141 ? 17.812 26.281 10.641 1 78.31 141 GLU A N 1
ATOM 1121 C CA . GLU A 1 141 ? 18 25.312 9.562 1 78.31 141 GLU A CA 1
ATOM 1122 C C . GLU A 1 141 ? 17.703 23.906 10.047 1 78.31 141 GLU A C 1
ATOM 1124 O O . GLU A 1 141 ? 17.766 22.953 9.258 1 78.31 141 GLU A O 1
ATOM 1129 N N . GLY A 1 142 ? 17.297 23.672 11.133 1 80.75 142 GLY A N 1
ATOM 1130 C CA . GLY A 1 142 ? 17 22.328 11.609 1 80.75 142 GLY A CA 1
ATOM 1131 C C . GLY A 1 142 ? 18.234 21.469 11.758 1 80.75 142 GLY A C 1
ATOM 1132 O O . GLY A 1 142 ? 18.203 20.266 11.5 1 80.75 142 GLY A O 1
ATOM 1133 N N . VAL A 1 143 ? 19.391 21.953 12.047 1 84.31 143 VAL A N 1
ATOM 1134 C CA . VAL A 1 143 ? 20.672 21.266 12.117 1 84.31 143 VAL A CA 1
ATOM 1135 C C . VAL A 1 143 ? 20.625 20.188 13.188 1 84.31 143 VAL A C 1
ATOM 1137 O O . VAL A 1 143 ? 21.109 19.078 12.977 1 84.31 143 VAL A O 1
ATOM 1140 N N . LYS A 1 144 ? 19.984 20.5 14.273 1 89.06 144 LYS A N 1
ATOM 1141 C CA . LYS A 1 144 ? 19.922 19.547 15.383 1 89.06 144 LYS A CA 1
ATOM 1142 C C . LYS A 1 144 ? 19.141 18.297 15 1 89.06 144 LYS A C 1
ATOM 1144 O O . LYS A 1 144 ? 19.484 17.188 15.398 1 89.06 144 LYS A O 1
ATOM 1149 N N . VAL A 1 145 ? 18.125 18.516 14.266 1 91.75 145 VAL A N 1
ATOM 1150 C CA . VAL A 1 145 ? 17.328 17.391 13.797 1 91.75 145 VAL A CA 1
ATOM 1151 C C . VAL A 1 145 ? 18.156 16.531 12.852 1 91.75 145 VAL A C 1
ATOM 1153 O O . VAL A 1 145 ? 18.156 15.305 12.953 1 91.75 145 VAL A O 1
ATOM 1156 N N . ARG A 1 146 ? 18.938 17.078 11.984 1 91.25 146 ARG A N 1
ATOM 1157 C CA . ARG A 1 146 ? 19.781 16.359 11.039 1 91.25 146 ARG A CA 1
ATOM 1158 C C . ARG A 1 146 ? 20.859 15.57 11.773 1 91.25 146 ARG A C 1
ATOM 1160 O O . ARG A 1 146 ? 21.203 14.461 11.367 1 91.25 146 ARG A O 1
ATOM 1167 N N . GLU A 1 147 ? 21.344 16.203 12.75 1 93.75 147 GLU A N 1
ATOM 1168 C CA . GLU A 1 147 ? 22.344 15.516 13.555 1 93.75 147 GLU A CA 1
ATOM 1169 C C . GLU A 1 147 ? 21.766 14.289 14.242 1 93.75 147 GLU A C 1
ATOM 1171 O O . GLU A 1 147 ? 22.406 13.234 14.289 1 93.75 147 GLU A O 1
ATOM 1176 N N . GLU A 1 148 ? 20.562 14.516 14.766 1 94.94 148 GLU A N 1
ATOM 1177 C CA . GLU A 1 148 ? 19.906 13.391 15.398 1 94.94 148 GLU A CA 1
ATOM 1178 C C . GLU A 1 148 ? 19.625 12.266 14.398 1 94.94 148 GLU A C 1
ATOM 1180 O O . GLU A 1 148 ? 19.844 11.094 14.695 1 94.94 148 GLU A O 1
ATOM 1185 N N . GLU A 1 149 ? 19.219 12.586 13.227 1 95.5 149 GLU A N 1
ATOM 1186 C CA . GLU A 1 149 ? 18.969 11.602 12.172 1 95.5 149 GLU A CA 1
ATOM 1187 C C . GLU A 1 149 ? 20.25 10.898 11.758 1 95.5 149 GLU A C 1
ATOM 1189 O O . GLU A 1 149 ? 20.266 9.688 11.523 1 95.5 149 GLU A O 1
ATOM 1194 N N . ALA A 1 150 ? 21.312 11.648 11.68 1 95.81 150 ALA A N 1
ATOM 1195 C CA . ALA A 1 150 ? 22.609 11.07 11.328 1 95.81 150 ALA A CA 1
ATOM 1196 C C . ALA A 1 150 ? 23.062 10.062 12.383 1 95.81 150 ALA A C 1
ATOM 1198 O O . ALA A 1 150 ? 23.609 9.008 12.047 1 95.81 150 ALA A O 1
ATOM 1199 N N . ARG A 1 151 ? 22.859 10.477 13.578 1 96.62 151 ARG A N 1
ATOM 1200 C CA . ARG A 1 151 ? 23.219 9.578 14.672 1 96.62 151 ARG A CA 1
ATOM 1201 C C . ARG A 1 151 ? 22.422 8.281 14.602 1 96.62 151 ARG A C 1
ATOM 1203 O O . ARG A 1 151 ? 22.984 7.195 14.734 1 96.62 151 ARG A O 1
ATOM 1210 N N . ILE A 1 152 ? 21.141 8.398 14.398 1 97 152 ILE A N 1
ATOM 1211 C CA . ILE A 1 152 ? 20.266 7.238 14.305 1 97 152 ILE A CA 1
ATOM 1212 C C . ILE A 1 152 ? 20.672 6.383 13.102 1 97 152 ILE A C 1
ATOM 1214 O O . ILE A 1 152 ? 20.734 5.156 13.203 1 97 152 ILE A O 1
ATOM 1218 N N . ARG A 1 153 ? 20.922 7.02 11.992 1 96.56 153 ARG A N 1
ATOM 1219 C CA . ARG A 1 153 ? 21.344 6.305 10.789 1 96.56 153 ARG A CA 1
ATOM 1220 C C . ARG A 1 153 ? 22.609 5.484 11.062 1 96.56 153 ARG A C 1
ATOM 1222 O O . ARG A 1 153 ? 22.672 4.309 10.695 1 96.56 153 ARG A O 1
ATOM 1229 N N . ALA A 1 154 ? 23.594 6.129 11.664 1 96.75 154 ALA A N 1
ATOM 1230 C CA . ALA A 1 154 ? 24.844 5.445 11.969 1 96.75 154 ALA A CA 1
ATOM 1231 C C . ALA A 1 154 ? 24.609 4.238 12.875 1 96.75 154 ALA A C 1
ATOM 1233 O O . ALA A 1 154 ? 25.188 3.172 12.656 1 96.75 154 ALA A O 1
ATOM 1234 N N . ALA A 1 155 ? 23.797 4.449 13.844 1 96.94 155 ALA A N 1
ATOM 1235 C CA . ALA A 1 155 ? 23.484 3.369 14.781 1 96.94 155 ALA A CA 1
ATOM 1236 C C . ALA A 1 155 ? 22.797 2.209 14.07 1 96.94 155 ALA A C 1
ATOM 1238 O O . ALA A 1 155 ? 23.109 1.043 14.32 1 96.94 155 ALA A O 1
ATOM 1239 N N . LEU A 1 156 ? 21.875 2.469 13.172 1 96.19 156 LEU A N 1
ATOM 1240 C CA . LEU A 1 156 ? 21.141 1.439 12.445 1 96.19 156 LEU A CA 1
ATOM 1241 C C . LEU A 1 156 ? 22.047 0.699 11.477 1 96.19 156 LEU A C 1
ATOM 1243 O O . LEU A 1 156 ? 21.969 -0.524 11.344 1 96.19 156 LEU A O 1
ATOM 1247 N N . LEU A 1 157 ? 22.922 1.417 10.828 1 95.06 157 LEU A N 1
ATOM 1248 C CA . LEU A 1 157 ? 23.812 0.801 9.844 1 95.06 157 LEU A CA 1
ATOM 1249 C C . LEU A 1 157 ? 24.844 -0.102 10.531 1 95.06 157 LEU A C 1
ATOM 1251 O O . LEU A 1 157 ? 25.344 -1.051 9.922 1 95.06 157 LEU A O 1
ATOM 1255 N N . GLN A 1 158 ? 25.141 0.178 11.797 1 95.38 158 GLN A N 1
ATOM 1256 C CA . GLN A 1 158 ? 26.094 -0.619 12.562 1 95.38 158 GLN A CA 1
ATOM 1257 C C . GLN A 1 158 ? 25.453 -1.916 13.055 1 95.38 158 GLN A C 1
ATOM 1259 O O . GLN A 1 158 ? 26.156 -2.85 13.438 1 95.38 158 GLN A O 1
ATOM 1264 N N . ASP A 1 159 ? 24.141 -1.957 13.102 1 96.5 159 ASP A N 1
ATOM 1265 C CA . ASP A 1 159 ? 23.391 -3.133 13.531 1 96.5 159 ASP A CA 1
ATOM 1266 C C . ASP A 1 159 ? 22.344 -3.521 12.492 1 96.5 159 ASP A C 1
ATOM 1268 O O . ASP A 1 159 ? 21.156 -3.207 12.648 1 96.5 159 ASP A O 1
ATOM 1272 N N . PRO A 1 160 ? 22.719 -4.324 11.516 1 94.12 160 PRO A N 1
ATOM 1273 C CA . PRO A 1 160 ? 21.828 -4.637 10.398 1 94.12 160 PRO A CA 1
ATOM 1274 C C . PRO A 1 160 ? 20.547 -5.336 10.836 1 94.12 160 PRO A C 1
ATOM 1276 O O . PRO A 1 160 ? 19.5 -5.148 10.219 1 94.12 160 PRO A O 1
ATOM 1279 N N . GLU A 1 161 ? 20.562 -6.176 11.836 1 93.38 161 GLU A N 1
ATOM 1280 C CA . GLU A 1 161 ? 19.344 -6.824 12.328 1 93.38 161 GLU A CA 1
ATOM 1281 C C . GLU A 1 161 ? 18.359 -5.801 12.883 1 93.38 161 GLU A C 1
ATOM 1283 O O . GLU A 1 161 ? 17.156 -5.898 12.641 1 93.38 161 GLU A O 1
ATOM 1288 N N . ARG A 1 162 ? 18.938 -4.887 13.602 1 95.56 162 ARG A N 1
ATOM 1289 C CA . ARG A 1 162 ? 18.094 -3.811 14.102 1 95.56 162 ARG A CA 1
ATOM 1290 C C . ARG A 1 162 ? 17.531 -2.973 12.953 1 95.56 162 ARG A C 1
ATOM 1292 O O . ARG A 1 162 ? 16.391 -2.535 13.008 1 95.56 162 ARG A O 1
ATOM 1299 N N . LEU A 1 163 ? 18.375 -2.697 11.977 1 96.88 163 LEU A N 1
ATOM 1300 C CA . LEU A 1 163 ? 17.938 -1.967 10.797 1 96.88 163 LEU A CA 1
ATOM 1301 C C . LEU A 1 163 ? 16.766 -2.67 10.117 1 96.88 163 LEU A C 1
ATOM 1303 O O . LEU A 1 163 ? 15.742 -2.045 9.828 1 96.88 163 LEU A O 1
ATOM 1307 N N . VAL A 1 164 ? 16.859 -3.934 9.922 1 95.44 164 VAL A N 1
ATOM 1308 C CA . VAL A 1 164 ? 15.797 -4.715 9.281 1 95.44 164 VAL A CA 1
ATOM 1309 C C . VAL A 1 164 ? 14.531 -4.656 10.133 1 95.44 164 VAL A C 1
ATOM 1311 O O . VAL A 1 164 ? 13.43 -4.473 9.602 1 95.44 164 VAL A O 1
ATOM 1314 N N . LYS A 1 165 ? 14.703 -4.828 11.398 1 95.19 165 LYS A N 1
ATOM 1315 C CA . LYS A 1 165 ? 13.562 -4.766 12.297 1 95.19 165 LYS A CA 1
ATOM 1316 C C . LYS A 1 165 ? 12.852 -3.418 12.203 1 95.19 165 LYS A C 1
ATOM 1318 O O . LYS A 1 165 ? 11.625 -3.357 12.141 1 95.19 165 LYS A O 1
ATOM 1323 N N . ALA A 1 166 ? 13.625 -2.354 12.18 1 96.12 166 ALA A N 1
ATOM 1324 C CA . ALA A 1 166 ? 13.062 -1.005 12.094 1 96.12 166 ALA A CA 1
ATOM 1325 C C . ALA A 1 166 ? 12.328 -0.801 10.773 1 96.12 166 ALA A C 1
ATOM 1327 O O . ALA A 1 166 ? 11.211 -0.276 10.75 1 96.12 166 ALA A O 1
ATOM 1328 N N . LEU A 1 167 ? 12.945 -1.228 9.719 1 96 167 LEU A N 1
ATOM 1329 C CA . LEU A 1 167 ? 12.336 -1.095 8.398 1 96 167 LEU A CA 1
ATOM 1330 C C . LEU A 1 167 ? 11.062 -1.93 8.305 1 96 167 LEU A C 1
ATOM 1332 O O . LEU A 1 167 ? 10.062 -1.477 7.746 1 96 167 LEU A O 1
ATOM 1336 N N . ARG A 1 168 ? 11.086 -3.107 8.836 1 94.31 168 ARG A N 1
ATOM 1337 C CA . ARG A 1 168 ? 9.922 -3.986 8.867 1 94.31 168 ARG A CA 1
ATOM 1338 C C . ARG A 1 168 ? 8.758 -3.326 9.602 1 94.31 168 ARG A C 1
ATOM 1340 O O . ARG A 1 168 ? 7.637 -3.299 9.094 1 94.31 168 ARG A O 1
ATOM 1347 N N . GLN A 1 169 ? 9.031 -2.834 10.711 1 92.44 169 GLN A N 1
ATOM 1348 C CA . GLN A 1 169 ? 8 -2.172 11.5 1 92.44 169 GLN A CA 1
ATOM 1349 C C . GLN A 1 169 ? 7.438 -0.958 10.758 1 92.44 169 GLN A C 1
ATOM 1351 O O . GLN A 1 169 ? 6.23 -0.726 10.766 1 92.44 169 GLN A O 1
ATOM 1356 N N . HIS A 1 170 ? 8.305 -0.231 10.141 1 93.81 170 HIS A N 1
ATOM 1357 C CA . HIS A 1 170 ? 7.922 0.971 9.406 1 93.81 170 HIS A CA 1
ATOM 1358 C C . HIS A 1 170 ? 7.012 0.633 8.227 1 93.81 170 HIS A C 1
ATOM 1360 O O . HIS A 1 170 ? 5.953 1.24 8.062 1 93.81 170 HIS A O 1
ATOM 1366 N N . VAL A 1 171 ? 7.367 -0.344 7.508 1 91.19 171 VAL A N 1
ATOM 1367 C CA . VAL A 1 171 ? 6.609 -0.742 6.328 1 91.19 171 VAL A CA 1
ATOM 1368 C C . VAL A 1 171 ? 5.242 -1.283 6.75 1 91.19 171 VAL A C 1
ATOM 1370 O O . VAL A 1 171 ? 4.227 -0.977 6.125 1 91.19 171 VAL A O 1
ATOM 1373 N N . ASN A 1 172 ? 5.203 -2.01 7.809 1 87.56 172 ASN A N 1
ATOM 1374 C CA . ASN A 1 172 ? 3.975 -2.672 8.234 1 87.56 172 ASN A CA 1
ATOM 1375 C C . ASN A 1 172 ? 3.064 -1.719 9.008 1 87.56 172 ASN A C 1
ATOM 1377 O O . ASN A 1 172 ? 1.947 -2.084 9.375 1 87.56 172 ASN A O 1
ATOM 1381 N N . SER A 1 173 ? 3.574 -0.58 9.25 1 86.81 173 SER A N 1
ATOM 1382 C CA . SER A 1 173 ? 2.727 0.428 9.875 1 86.81 173 SER A CA 1
ATOM 1383 C C . SER A 1 173 ? 1.808 1.092 8.852 1 86.81 173 SER A C 1
ATOM 1385 O O . SER A 1 173 ? 0.828 1.742 9.227 1 86.81 173 SER A O 1
ATOM 1387 N N . LYS A 1 174 ? 2.162 0.92 7.648 1 82.94 174 LYS A N 1
ATOM 1388 C CA . LYS A 1 174 ? 1.364 1.478 6.559 1 82.94 174 LYS A CA 1
ATOM 1389 C C . LYS A 1 174 ? 0.265 0.508 6.133 1 82.94 174 LYS A C 1
ATOM 1391 O O . LYS A 1 174 ? 0.497 -0.699 6.039 1 82.94 174 LYS A O 1
ATOM 1396 N N . ARG A 1 175 ? -0.914 1.059 6.074 1 81.19 175 ARG A N 1
ATOM 1397 C CA . ARG A 1 175 ? -2.051 0.216 5.715 1 81.19 175 ARG A CA 1
ATOM 1398 C C . ARG A 1 175 ? -3.09 1.005 4.926 1 81.19 175 ARG A C 1
ATOM 1400 O O . ARG A 1 175 ? -3.096 2.238 4.957 1 81.19 175 ARG A O 1
ATOM 1407 N N . LEU A 1 176 ? -3.91 0.224 4.293 1 82.12 176 LEU A N 1
ATOM 1408 C CA . LEU A 1 176 ? -5.055 0.839 3.633 1 82.12 176 LEU A CA 1
ATOM 1409 C C . LEU A 1 176 ? -5.973 1.511 4.648 1 82.12 176 LEU A C 1
ATOM 1411 O O . LEU A 1 176 ? -6.395 0.883 5.621 1 82.12 176 LEU A O 1
ATOM 1415 N N . PRO A 1 177 ? -6.254 2.73 4.375 1 92.06 177 PRO A N 1
ATOM 1416 C CA . PRO A 1 177 ? -7.152 3.412 5.309 1 92.06 177 PRO A CA 1
ATOM 1417 C C . PRO A 1 177 ? -8.508 2.715 5.438 1 92.06 177 PRO A C 1
ATOM 1419 O O . PRO A 1 177 ? -9.047 2.223 4.441 1 92.06 177 PRO A O 1
ATOM 1422 N N . LEU A 1 178 ? -9.055 2.721 6.617 1 93.12 178 LEU A N 1
ATOM 1423 C CA . LEU A 1 178 ? -10.266 1.973 6.934 1 93.12 178 LEU A CA 1
ATOM 1424 C C . LEU A 1 178 ? -11.438 2.451 6.082 1 93.12 178 LEU A C 1
ATOM 1426 O O . LEU A 1 178 ? -12.25 1.643 5.625 1 93.12 178 LEU A O 1
ATOM 1430 N N . LEU A 1 179 ? -11.562 3.738 5.84 1 93.69 179 LEU A N 1
ATOM 1431 C CA . LEU A 1 179 ? -12.664 4.266 5.043 1 93.69 179 LEU A CA 1
ATOM 1432 C C . LEU A 1 179 ? -12.586 3.766 3.604 1 93.69 179 LEU A C 1
ATOM 1434 O O . LEU A 1 179 ? -13.609 3.514 2.973 1 93.69 179 LEU A O 1
ATOM 1438 N N . MET A 1 180 ? -11.422 3.678 3.115 1 88.12 180 MET A N 1
ATOM 1439 C CA . MET A 1 180 ? -11.234 3.156 1.764 1 88.12 180 MET A CA 1
ATOM 1440 C C . MET A 1 180 ? -11.609 1.681 1.693 1 88.12 180 MET A C 1
ATOM 1442 O O . MET A 1 180 ? -12.258 1.246 0.739 1 88.12 180 MET A O 1
ATOM 1446 N N . GLU A 1 181 ? -11.172 0.992 2.699 1 83.44 181 GLU A N 1
ATOM 1447 C CA . GLU A 1 181 ? -11.516 -0.427 2.77 1 83.44 181 GLU A CA 1
ATOM 1448 C C . GLU A 1 181 ? -13.023 -0.632 2.857 1 83.44 181 GLU A C 1
ATOM 1450 O O . GLU A 1 181 ? -13.562 -1.578 2.279 1 83.44 181 GLU A O 1
ATOM 1455 N N . THR A 1 182 ? -13.641 0.231 3.561 1 87.19 182 THR A N 1
ATOM 1456 C CA . THR A 1 182 ? -15.055 0.095 3.875 1 87.19 182 THR A CA 1
ATOM 1457 C C . THR A 1 182 ? -15.914 0.545 2.697 1 87.19 182 THR A C 1
ATOM 1459 O O . THR A 1 182 ? -16.906 -0.108 2.361 1 87.19 182 THR A O 1
ATOM 1462 N N . PHE A 1 183 ? -15.523 1.646 2.051 1 87.75 183 PHE A N 1
ATOM 1463 C CA . PHE A 1 183 ? -16.438 2.291 1.115 1 87.75 183 PHE A CA 1
ATOM 1464 C C . PHE A 1 183 ? -15.883 2.246 -0.302 1 87.75 183 PHE A C 1
ATOM 1466 O O . PHE A 1 183 ? -16.547 2.652 -1.253 1 87.75 183 PHE A O 1
ATOM 1473 N N . GLY A 1 184 ? -14.656 1.774 -0.43 1 79.69 184 GLY A N 1
ATOM 1474 C CA . GLY A 1 184 ? -14.047 1.728 -1.747 1 79.69 184 GLY A CA 1
ATOM 1475 C C . GLY A 1 184 ? -13.391 3.037 -2.148 1 79.69 184 GLY A C 1
ATOM 1476 O O . GLY A 1 184 ? -13.383 3.996 -1.374 1 79.69 184 GLY A O 1
ATOM 1477 N N . LEU A 1 185 ? -12.766 3.07 -3.361 1 78.75 185 LEU A N 1
ATOM 1478 C CA . LEU A 1 185 ? -12.117 4.258 -3.908 1 78.75 185 LEU A CA 1
ATOM 1479 C C . LEU A 1 185 ? -13.094 5.074 -4.746 1 78.75 185 LEU A C 1
ATOM 1481 O O . LEU A 1 185 ? -13.867 4.512 -5.52 1 78.75 185 LEU A O 1
ATOM 1485 N N . PRO A 1 186 ? -13.016 6.352 -4.504 1 79.62 186 PRO A N 1
ATOM 1486 C CA . PRO A 1 186 ? -13.867 7.188 -5.352 1 79.62 186 PRO A CA 1
ATOM 1487 C C . PRO A 1 186 ? -13.43 7.172 -6.816 1 79.62 186 PRO A C 1
ATOM 1489 O O . PRO A 1 186 ? -12.234 7.082 -7.109 1 79.62 186 PRO A O 1
ATOM 1492 N N . LYS A 1 187 ? -14.461 7.23 -7.695 1 72.19 187 LYS A N 1
ATOM 1493 C CA . LYS A 1 187 ? -14.172 7.41 -9.117 1 72.19 187 LYS A CA 1
ATOM 1494 C C . LYS A 1 187 ? -13.961 8.883 -9.453 1 72.19 187 LYS A C 1
ATOM 1496 O O . LYS A 1 187 ? -14.906 9.672 -9.438 1 72.19 187 LYS A O 1
ATOM 1501 N N . THR A 1 188 ? -12.664 9.32 -9.414 1 71 188 THR A N 1
ATOM 1502 C CA . THR A 1 188 ? -12.422 10.711 -9.766 1 71 188 THR A CA 1
ATOM 1503 C C . THR A 1 188 ? -11.219 10.836 -10.695 1 71 188 THR A C 1
ATOM 1505 O O . THR A 1 188 ? -10.242 10.094 -10.555 1 71 188 THR A O 1
ATOM 1508 N N . GLU A 1 189 ? -11.422 11.586 -11.727 1 65.31 189 GLU A N 1
ATOM 1509 C CA . GLU A 1 189 ? -10.32 11.875 -12.648 1 65.31 189 GLU A CA 1
ATOM 1510 C C . GLU A 1 189 ? -9.32 12.836 -12.023 1 65.31 189 GLU A C 1
ATOM 1512 O O . GLU A 1 189 ? -8.109 12.688 -12.203 1 65.31 189 GLU A O 1
ATOM 1517 N N . GLU A 1 190 ? -9.922 13.836 -11.344 1 72.56 190 GLU A N 1
ATOM 1518 C CA . GLU A 1 190 ? -9.078 14.836 -10.695 1 72.56 190 GLU A CA 1
ATOM 1519 C C . GLU A 1 190 ? -9.148 14.727 -9.18 1 72.56 190 GLU A C 1
ATOM 1521 O O . GLU A 1 190 ? -10.234 14.633 -8.609 1 72.56 190 GLU A O 1
ATOM 1526 N N . TRP A 1 191 ? -7.949 14.531 -8.656 1 80.62 191 TRP A N 1
ATOM 1527 C CA . TRP A 1 191 ? -7.945 14.422 -7.199 1 80.62 191 TRP A CA 1
ATOM 1528 C C . TRP A 1 191 ? -7.457 15.719 -6.562 1 80.62 191 TRP A C 1
ATOM 1530 O O . TRP A 1 191 ? -6.555 16.375 -7.09 1 80.62 191 TRP A O 1
ATOM 1540 N N . THR A 1 192 ? -8.125 16.141 -5.504 1 87.19 192 THR A N 1
ATOM 1541 C CA . THR A 1 192 ? -7.805 17.344 -4.754 1 87.19 192 THR A CA 1
ATOM 1542 C C . THR A 1 192 ? -8.18 17.188 -3.283 1 87.19 192 THR A C 1
ATOM 1544 O O . THR A 1 192 ? -8.586 16.094 -2.857 1 87.19 192 THR A O 1
ATOM 1547 N N . THR A 1 193 ? -7.93 18.266 -2.566 1 91 193 THR A N 1
ATOM 1548 C CA . THR A 1 193 ? -8.352 18.344 -1.173 1 91 193 THR A CA 1
ATOM 1549 C C . THR A 1 193 ? -9.648 19.141 -1.047 1 91 193 THR A C 1
ATOM 1551 O O . THR A 1 193 ? -9.781 20.203 -1.649 1 91 193 THR A O 1
ATOM 1554 N N . LYS A 1 194 ? -10.578 18.594 -0.33 1 92.44 194 LYS A N 1
ATOM 1555 C CA . LYS A 1 194 ? -11.789 19.344 0 1 92.44 194 LYS A CA 1
ATOM 1556 C C . LYS A 1 194 ? -11.945 19.5 1.511 1 92.44 194 LYS A C 1
ATOM 1558 O O . LYS A 1 194 ? -11.625 18.578 2.271 1 92.44 194 LYS A O 1
ATOM 1563 N N . ASN A 1 195 ? -12.422 20.672 1.846 1 92.38 195 ASN A N 1
ATOM 1564 C CA . ASN A 1 195 ? -12.633 20.969 3.256 1 92.38 195 ASN A CA 1
ATOM 1565 C C . ASN A 1 195 ? -14.102 20.859 3.641 1 92.38 195 ASN A C 1
ATOM 1567 O O . ASN A 1 195 ? -14.984 21.219 2.859 1 92.38 195 ASN A O 1
ATOM 1571 N N . LEU A 1 196 ? -14.266 20.344 4.816 1 95 196 LEU A N 1
ATOM 1572 C CA . LEU A 1 196 ? -15.602 20.391 5.406 1 95 196 LEU A CA 1
ATOM 1573 C C . LEU A 1 196 ? -15.82 21.688 6.168 1 95 196 LEU A C 1
ATOM 1575 O O . LEU A 1 196 ? -14.859 22.406 6.469 1 95 196 LEU A O 1
ATOM 1579 N N . PRO A 1 197 ? -17.047 21.953 6.41 1 90.81 197 PRO A N 1
ATOM 1580 C CA . PRO A 1 197 ? -17.312 23.172 7.172 1 90.81 197 PRO A CA 1
ATOM 1581 C C . PRO A 1 197 ? -16.672 23.156 8.562 1 90.81 197 PRO A C 1
ATOM 1583 O O . PRO A 1 197 ? -16.688 22.125 9.227 1 90.81 197 PRO A O 1
ATOM 1586 N N . LEU A 1 198 ? -16.188 24.266 8.891 1 92.56 198 LEU A N 1
ATOM 1587 C CA . LEU A 1 198 ? -15.602 24.453 10.211 1 92.56 198 LEU A CA 1
ATOM 1588 C C . LEU A 1 198 ? -16.656 24.297 11.297 1 92.56 198 LEU A C 1
ATOM 1590 O O . LEU A 1 198 ? -17.781 24.797 11.156 1 92.56 198 LEU A O 1
ATOM 1594 N N . VAL A 1 199 ? -16.266 23.672 12.461 1 95 199 VAL A N 1
ATOM 1595 C CA . VAL A 1 199 ? -17.172 23.484 13.586 1 95 199 VAL A CA 1
ATOM 1596 C C . VAL A 1 199 ? -16.578 24.141 14.836 1 95 199 VAL A C 1
ATOM 1598 O O . VAL A 1 199 ? -15.438 23.859 15.203 1 95 199 VAL A O 1
ATOM 1601 N N . VAL A 1 200 ? -17.344 24.984 15.422 1 93.19 200 VAL A N 1
ATOM 1602 C CA . VAL A 1 200 ? -16.969 25.516 16.734 1 93.19 200 VAL A CA 1
ATOM 1603 C C . VAL A 1 200 ? -17.5 24.609 17.828 1 93.19 200 VAL A C 1
ATOM 1605 O O . VAL A 1 200 ? -18.719 24.406 17.953 1 93.19 200 VAL A O 1
ATOM 1608 N N . LEU A 1 201 ? -16.609 24.109 18.609 1 95.12 201 LEU A N 1
ATOM 1609 C CA . LEU A 1 201 ? -17.016 23.203 19.672 1 95.12 201 LEU A CA 1
ATOM 1610 C C . LEU A 1 201 ? -17.531 23.969 20.891 1 95.12 201 LEU A C 1
ATOM 1612 O O . LEU A 1 201 ? -17.031 25.062 21.188 1 95.12 201 LEU A O 1
ATOM 1616 N N . ASP A 1 202 ? -18.469 23.344 21.547 1 93.69 202 ASP A N 1
ATOM 1617 C CA . ASP A 1 202 ? -19.016 23.938 22.766 1 93.69 202 ASP A CA 1
ATOM 1618 C C . ASP A 1 202 ? -17.922 24.078 23.828 1 93.69 202 ASP A C 1
ATOM 1620 O O . ASP A 1 202 ? -17.266 23.094 24.172 1 93.69 202 ASP A O 1
ATOM 1624 N N . ASN A 1 203 ? -17.828 25.281 24.453 1 90.94 203 ASN A N 1
ATOM 1625 C CA . ASN A 1 203 ? -16.734 25.562 25.375 1 90.94 203 ASN A CA 1
ATOM 1626 C C . ASN A 1 203 ? -16.875 24.75 26.656 1 90.94 203 ASN A C 1
ATOM 1628 O O . ASN A 1 203 ? -15.883 24.266 27.203 1 90.94 203 ASN A O 1
ATOM 1632 N N . GLN A 1 204 ? -18.047 24.672 27.141 1 93.88 204 GLN A N 1
ATOM 1633 C CA . GLN A 1 204 ? -18.266 23.938 28.391 1 93.88 204 GLN A CA 1
ATOM 1634 C C . GLN A 1 204 ? -17.938 22.453 28.203 1 93.88 204 GLN A C 1
ATOM 1636 O O . GLN A 1 204 ? -17.297 21.844 29.047 1 93.88 204 GLN A O 1
ATOM 1641 N N . ARG A 1 205 ? -18.359 21.984 27.125 1 95.38 205 ARG A N 1
ATOM 1642 C CA . ARG A 1 205 ? -18.078 20.578 26.828 1 95.38 205 ARG A CA 1
ATOM 1643 C C . ARG A 1 205 ? -16.578 20.344 26.625 1 95.38 205 ARG A C 1
ATOM 1645 O O . ARG A 1 205 ? -16.031 19.344 27.094 1 95.38 205 ARG A O 1
ATOM 1652 N N . MET A 1 206 ? -15.945 21.25 25.953 1 95.56 206 MET A N 1
ATOM 1653 C CA . MET A 1 206 ? -14.508 21.125 25.719 1 95.56 206 MET A CA 1
ATOM 1654 C C . MET A 1 206 ? -13.734 21.141 27.031 1 95.56 206 MET A C 1
ATOM 1656 O O . MET A 1 206 ? -12.797 20.375 27.219 1 95.56 206 MET A O 1
ATOM 1660 N N . GLU A 1 207 ? -14.141 22.016 27.891 1 93.31 207 GLU A N 1
ATOM 1661 C CA . GLU A 1 207 ? -13.492 22.109 29.188 1 93.31 207 GLU A CA 1
ATOM 1662 C C . GLU A 1 207 ? -13.672 20.828 29.984 1 93.31 207 GLU A C 1
ATOM 1664 O O . GLU A 1 207 ? -12.727 20.328 30.609 1 93.31 207 GLU A O 1
ATOM 1669 N N . LYS A 1 208 ? -14.875 20.344 29.969 1 95.88 208 LYS A N 1
ATOM 1670 C CA . LYS A 1 208 ? -15.164 19.094 30.672 1 95.88 208 LYS A CA 1
ATOM 1671 C C . LYS A 1 208 ? -14.336 17.953 30.094 1 95.88 208 LYS A C 1
ATOM 1673 O O . LYS A 1 208 ? -13.789 17.141 30.844 1 95.88 208 LYS A O 1
ATOM 1678 N N . PHE A 1 209 ? -14.305 17.906 28.844 1 96.75 209 PHE A N 1
ATOM 1679 C CA . PHE A 1 209 ? -13.547 16.859 28.156 1 96.75 209 PHE A CA 1
ATOM 1680 C C . PHE A 1 209 ? -12.062 16.953 28.5 1 96.75 209 PHE A C 1
ATOM 1682 O O . PHE A 1 209 ? -11.422 15.945 28.812 1 96.75 209 PHE A O 1
ATOM 1689 N N . ALA A 1 210 ? -11.539 18.141 28.406 1 94.69 210 ALA A N 1
ATOM 1690 C CA . ALA A 1 210 ? -10.141 18.375 28.734 1 94.69 210 ALA A CA 1
ATOM 1691 C C . ALA A 1 210 ? -9.844 17.969 30.172 1 94.69 210 ALA A C 1
ATOM 1693 O O . ALA A 1 210 ? -8.797 17.375 30.469 1 94.69 210 ALA A O 1
ATOM 1694 N N . ALA A 1 211 ? -10.727 18.344 31.062 1 95.12 211 ALA A N 1
ATOM 1695 C CA . ALA A 1 211 ? -10.57 18 32.469 1 95.12 211 ALA A CA 1
ATOM 1696 C C . ALA A 1 211 ? -10.547 16.484 32.656 1 95.12 211 ALA A C 1
ATOM 1698 O O . ALA A 1 211 ? -9.773 15.969 33.469 1 95.12 211 ALA A O 1
ATOM 1699 N N . LYS A 1 212 ? -11.406 15.836 31.969 1 96.81 212 LYS A N 1
ATOM 1700 C CA . LYS A 1 212 ? -11.445 14.383 32.062 1 96.81 212 LYS A CA 1
ATOM 1701 C C . LYS A 1 212 ? -10.148 13.766 31.547 1 96.81 212 LYS A C 1
ATOM 1703 O O . LYS A 1 212 ? -9.617 12.82 32.125 1 96.81 212 LYS A O 1
ATOM 1708 N N . CYS A 1 213 ? -9.672 14.227 30.391 1 96.44 213 CYS A N 1
ATOM 1709 C CA . CYS A 1 213 ? -8.383 13.773 29.875 1 96.44 213 CYS A CA 1
ATOM 1710 C C . CYS A 1 213 ? -7.297 13.914 30.938 1 96.44 213 CYS A C 1
ATOM 1712 O O . CYS A 1 213 ? -6.555 12.961 31.203 1 96.44 213 CYS A O 1
ATOM 1714 N N . ARG A 1 214 ? -7.27 15 31.594 1 94.62 214 ARG A N 1
ATOM 1715 C CA . ARG A 1 214 ? -6.273 15.258 32.625 1 94.62 214 ARG A CA 1
ATOM 1716 C C . ARG A 1 214 ? -6.445 14.305 33.812 1 94.62 214 ARG A C 1
ATOM 1718 O O . ARG A 1 214 ? -5.465 13.797 34.344 1 94.62 214 ARG A O 1
ATOM 1725 N N . SER A 1 215 ? -7.621 14.086 34.219 1 96.5 215 SER A N 1
ATOM 1726 C CA . SER A 1 215 ? -7.91 13.25 35.375 1 96.5 215 SER A CA 1
ATOM 1727 C C . SER A 1 215 ? -7.414 11.82 35.156 1 96.5 215 SER A C 1
ATOM 1729 O O . SER A 1 215 ? -7.047 11.141 36.125 1 96.5 215 SER A O 1
ATOM 1731 N N . VAL A 1 216 ? -7.359 11.375 33.938 1 96.56 216 VAL A N 1
ATOM 1732 C CA . VAL A 1 216 ? -6.914 10.008 33.688 1 96.56 216 VAL A CA 1
ATOM 1733 C C . VAL A 1 216 ? -5.438 10.016 33.281 1 96.56 216 VAL A C 1
ATOM 1735 O O . VAL A 1 216 ? -4.887 8.977 32.906 1 96.56 216 VAL A O 1
ATOM 1738 N N . GLY A 1 217 ? -4.887 11.195 33.25 1 95.94 217 GLY A N 1
ATOM 1739 C CA . GLY A 1 217 ? -3.459 11.32 32.969 1 95.94 217 GLY A CA 1
ATOM 1740 C C . GLY A 1 217 ? -3.111 11.32 31.5 1 95.94 217 GLY A C 1
ATOM 1741 O O . GLY A 1 217 ? -2.01 10.922 31.125 1 95.94 217 GLY A O 1
ATOM 1742 N N . ALA A 1 218 ? -4.055 11.711 30.672 1 97.19 218 ALA A N 1
ATOM 1743 C CA . ALA A 1 218 ? -3.838 11.719 29.219 1 97.19 218 ALA A CA 1
ATOM 1744 C C . ALA A 1 218 ? -3.971 13.133 28.656 1 97.19 218 ALA A C 1
ATOM 1746 O O . ALA A 1 218 ? -4.496 14.023 29.328 1 97.19 218 ALA A O 1
ATOM 1747 N N . THR A 1 219 ? -3.43 13.328 27.516 1 95.81 219 THR A N 1
ATOM 1748 C CA . THR A 1 219 ? -3.512 14.617 26.828 1 95.81 219 THR A CA 1
ATOM 1749 C C . THR A 1 219 ? -4.812 14.727 26.047 1 95.81 219 THR A C 1
ATOM 1751 O O . THR A 1 219 ? -5.457 13.719 25.75 1 95.81 219 THR A O 1
ATOM 1754 N N . ILE A 1 220 ? -5.125 15.898 25.672 1 95.5 220 ILE A N 1
ATOM 1755 C CA . ILE A 1 220 ? -6.266 16.172 24.812 1 95.5 220 ILE A CA 1
ATOM 1756 C C . ILE A 1 220 ? -6.035 15.523 23.438 1 95.5 220 ILE A C 1
ATOM 1758 O O . ILE A 1 220 ? -6.98 15.047 22.812 1 95.5 220 ILE A O 1
ATOM 1762 N N . ASN A 1 221 ? -4.797 15.555 23 1 96.75 221 ASN A N 1
ATOM 1763 C CA . ASN A 1 221 ? -4.461 14.906 21.734 1 96.75 221 ASN A CA 1
ATOM 1764 C C . ASN A 1 221 ? -4.883 13.445 21.734 1 96.75 221 ASN A C 1
ATOM 1766 O O . ASN A 1 221 ? -5.516 12.977 20.781 1 96.75 221 ASN A O 1
ATOM 1770 N N . ALA A 1 222 ? -4.582 12.758 22.781 1 98 222 ALA A N 1
ATOM 1771 C CA . ALA A 1 222 ? -4.941 11.352 22.891 1 98 222 ALA A CA 1
ATOM 1772 C C . ALA A 1 222 ? -6.457 11.172 22.953 1 98 222 ALA A C 1
ATOM 1774 O O . ALA A 1 222 ? -7.004 10.234 22.359 1 98 222 ALA A O 1
ATOM 1775 N N . GLY A 1 223 ? -7.074 12.062 23.703 1 98.06 223 GLY A N 1
ATOM 1776 C CA . GLY A 1 223 ? -8.523 12.016 23.781 1 98.06 223 GLY A CA 1
ATOM 1777 C C . GLY A 1 223 ? -9.195 12.141 22.422 1 98.06 223 GLY A C 1
ATOM 1778 O O . GLY A 1 223 ? -10.055 11.328 22.078 1 98.06 223 GLY A O 1
ATOM 1779 N N . PHE A 1 224 ? -8.805 13.086 21.641 1 98.25 224 PHE A N 1
ATOM 1780 C CA . PHE A 1 224 ? -9.406 13.297 20.328 1 98.25 224 PHE A CA 1
ATOM 1781 C C . PHE A 1 224 ? -9.016 12.18 19.359 1 98.25 224 PHE A C 1
ATOM 1783 O O . PHE A 1 224 ? -9.82 11.773 18.516 1 98.25 224 PHE A O 1
ATOM 1790 N N . THR A 1 225 ? -7.789 11.727 19.484 1 98.56 225 THR A N 1
ATOM 1791 C CA . THR A 1 225 ? -7.398 10.578 18.672 1 98.56 225 THR A CA 1
ATOM 1792 C C . THR A 1 225 ? -8.336 9.398 18.922 1 98.56 225 THR A C 1
ATOM 1794 O O . THR A 1 225 ? -8.75 8.727 17.984 1 98.56 225 THR A O 1
ATOM 1797 N N . ALA A 1 226 ? -8.625 9.195 20.172 1 98.75 226 ALA A N 1
ATOM 1798 C CA . ALA A 1 226 ? -9.523 8.102 20.531 1 98.75 226 ALA A CA 1
ATOM 1799 C C . ALA A 1 226 ? -10.906 8.312 19.906 1 98.75 226 ALA A C 1
ATOM 1801 O O . ALA A 1 226 ? -11.516 7.363 19.406 1 98.75 226 ALA A O 1
ATOM 1802 N N . ILE A 1 227 ? -11.406 9.523 19.922 1 98.62 227 ILE A N 1
ATOM 1803 C CA . ILE A 1 227 ? -12.711 9.844 19.359 1 98.62 227 ILE A CA 1
ATOM 1804 C C . ILE A 1 227 ? -12.695 9.586 17.844 1 98.62 227 ILE A C 1
ATOM 1806 O O . ILE A 1 227 ? -13.633 9 17.312 1 98.62 227 ILE A O 1
ATOM 1810 N N . ILE A 1 228 ? -11.656 10.031 17.203 1 98.62 228 ILE A N 1
ATOM 1811 C CA . ILE A 1 228 ? -11.523 9.875 15.758 1 98.62 228 ILE A CA 1
ATOM 1812 C C . ILE A 1 228 ? -11.484 8.391 15.398 1 98.62 228 ILE A C 1
ATOM 1814 O O . ILE A 1 228 ? -12.195 7.941 14.5 1 98.62 228 ILE A O 1
ATOM 1818 N N . ASN A 1 229 ? -10.656 7.637 16.141 1 98.44 229 ASN A N 1
ATOM 1819 C CA . ASN A 1 229 ? -10.578 6.199 15.914 1 98.44 229 ASN A CA 1
ATOM 1820 C C . ASN A 1 229 ? -11.93 5.527 16.109 1 98.44 229 ASN A C 1
ATOM 1822 O O . ASN A 1 229 ? -12.352 4.711 15.289 1 98.44 229 ASN A O 1
ATOM 1826 N N . MET A 1 230 ? -12.555 5.891 17.172 1 98.31 230 MET A N 1
ATOM 1827 C CA . MET A 1 230 ? -13.875 5.328 17.453 1 98.31 230 MET A CA 1
ATOM 1828 C C . MET A 1 230 ? -14.859 5.664 16.344 1 98.31 230 MET A C 1
ATOM 1830 O O . MET A 1 230 ? -15.664 4.82 15.938 1 98.31 230 MET A O 1
ATOM 1834 N N . GLY A 1 231 ? -14.789 6.91 15.898 1 98.31 231 GLY A N 1
ATOM 1835 C CA . GLY A 1 231 ? -15.641 7.316 14.789 1 98.31 231 GLY A CA 1
ATOM 1836 C C . GLY A 1 231 ? -15.438 6.48 13.539 1 98.31 231 GLY A C 1
ATOM 1837 O O . GLY A 1 231 ? -16.406 6.09 12.883 1 98.31 231 GLY A O 1
ATOM 1838 N N . LEU A 1 232 ? -14.211 6.172 13.188 1 97.94 232 LEU A N 1
ATOM 1839 C CA . LEU A 1 232 ? -13.883 5.336 12.039 1 97.94 232 LEU A CA 1
ATOM 1840 C C . LEU A 1 232 ? -14.469 3.938 12.203 1 97.94 232 LEU A C 1
ATOM 1842 O O . LEU A 1 232 ? -15.078 3.402 11.281 1 97.94 232 LEU A O 1
ATOM 1846 N N . VAL A 1 233 ? -14.273 3.395 13.383 1 97.44 233 VAL A N 1
ATOM 1847 C CA . VAL A 1 233 ? -14.711 2.031 13.656 1 97.44 233 VAL A CA 1
ATOM 1848 C C . VAL A 1 233 ? -16.234 1.949 13.562 1 97.44 233 VAL A C 1
ATOM 1850 O O . VAL A 1 233 ? -16.781 1.058 12.906 1 97.44 233 VAL A O 1
ATOM 1853 N N . GLU A 1 234 ? -16.922 2.904 14.141 1 97.38 234 GLU A N 1
ATOM 1854 C CA . GLU A 1 234 ? -18.391 2.898 14.109 1 97.38 234 GLU A CA 1
ATOM 1855 C C . GLU A 1 234 ? -18.906 3.045 12.688 1 97.38 234 GLU A C 1
ATOM 1857 O O . GLU A 1 234 ? -19.859 2.369 12.305 1 97.38 234 GLU A O 1
ATOM 1862 N N . LEU A 1 235 ? -18.297 3.891 11.953 1 96.69 235 LEU A N 1
ATOM 1863 C CA . LEU A 1 235 ? -18.719 4.078 10.57 1 96.69 235 LEU A CA 1
ATOM 1864 C C . LEU A 1 235 ? -18.531 2.801 9.758 1 96.69 235 LEU A C 1
ATOM 1866 O O . LEU A 1 235 ? -19.375 2.447 8.938 1 96.69 235 LEU A O 1
ATOM 1870 N N . ALA A 1 236 ? -17.406 2.168 9.922 1 94.25 236 ALA A N 1
ATOM 1871 C CA . ALA A 1 236 ? -17.141 0.908 9.234 1 94.25 236 ALA A CA 1
ATOM 1872 C C . ALA A 1 236 ? -18.188 -0.148 9.602 1 94.25 236 ALA A C 1
ATOM 1874 O O . ALA A 1 236 ? -18.703 -0.833 8.719 1 94.25 236 ALA A O 1
ATOM 1875 N N . GLN A 1 237 ? -18.5 -0.211 10.906 1 94.69 237 GLN A N 1
ATOM 1876 C CA . GLN A 1 237 ? -19.484 -1.179 11.383 1 94.69 237 GLN A CA 1
ATOM 1877 C C . GLN A 1 237 ? -20.859 -0.894 10.789 1 94.69 237 GLN A C 1
ATOM 1879 O O . GLN A 1 237 ? -21.562 -1.813 10.359 1 94.69 237 GLN A O 1
ATOM 1884 N N . GLU A 1 238 ? -21.219 0.312 10.719 1 95.56 238 GLU A N 1
ATOM 1885 C CA . GLU A 1 238 ? -22.5 0.714 10.156 1 95.56 238 GLU A CA 1
ATOM 1886 C C . GLU A 1 238 ? -22.594 0.361 8.68 1 95.56 238 GLU A C 1
ATOM 1888 O O . GLU A 1 238 ? -23.688 0.084 8.164 1 95.56 238 GLU A O 1
ATOM 1893 N N . ALA A 1 239 ? -21.484 0.397 8.062 1 91.56 239 ALA A N 1
ATOM 1894 C CA . ALA A 1 239 ? -21.453 0.111 6.633 1 91.56 239 ALA A CA 1
ATOM 1895 C C . ALA A 1 239 ? -21.344 -1.39 6.375 1 91.56 239 ALA A C 1
ATOM 1897 O O . ALA A 1 239 ? -21.312 -1.827 5.223 1 91.56 239 ALA A O 1
ATOM 1898 N N . GLY A 1 240 ? -21.203 -2.17 7.5 1 88.69 240 GLY A N 1
ATOM 1899 C CA . GLY A 1 240 ? -21.266 -3.613 7.348 1 88.69 240 GLY A CA 1
ATOM 1900 C C . GLY A 1 240 ? -19.922 -4.289 7.488 1 88.69 240 GLY A C 1
ATOM 1901 O O . GLY A 1 240 ? -19.812 -5.512 7.359 1 88.69 240 GLY A O 1
ATOM 1902 N N . LEU A 1 241 ? -18.859 -3.533 7.695 1 87.81 241 LEU A N 1
ATOM 1903 C CA . LEU A 1 241 ? -17.547 -4.129 7.926 1 87.81 241 LEU A CA 1
ATOM 1904 C C . LEU A 1 241 ? -17.344 -4.422 9.406 1 87.81 241 LEU A C 1
ATOM 1906 O O . LEU A 1 241 ? -17.094 -3.504 10.195 1 87.81 241 LEU A O 1
ATOM 1910 N N . HIS A 1 242 ? -17.375 -5.711 9.773 1 89.06 242 HIS A N 1
ATOM 1911 C CA . HIS A 1 242 ? -17.281 -6.105 11.172 1 89.06 242 HIS A CA 1
ATOM 1912 C C . HIS A 1 242 ? -16.016 -6.918 11.422 1 89.06 242 HIS A C 1
ATOM 1914 O O . HIS A 1 242 ? -15.734 -7.883 10.703 1 89.06 242 HIS A O 1
ATOM 1920 N N . ARG A 1 243 ? -15.297 -6.438 12.391 1 86 243 ARG A N 1
ATOM 1921 C CA . ARG A 1 243 ? -14.109 -7.121 12.883 1 86 243 ARG A CA 1
ATOM 1922 C C . ARG A 1 243 ? -14.023 -7.043 14.406 1 86 243 ARG A C 1
ATOM 1924 O O . ARG A 1 243 ? -14.672 -6.199 15.023 1 86 243 ARG A O 1
ATOM 1931 N N . ASP A 1 244 ? -13.242 -7.965 14.914 1 90.31 244 ASP A N 1
ATOM 1932 C CA . ASP A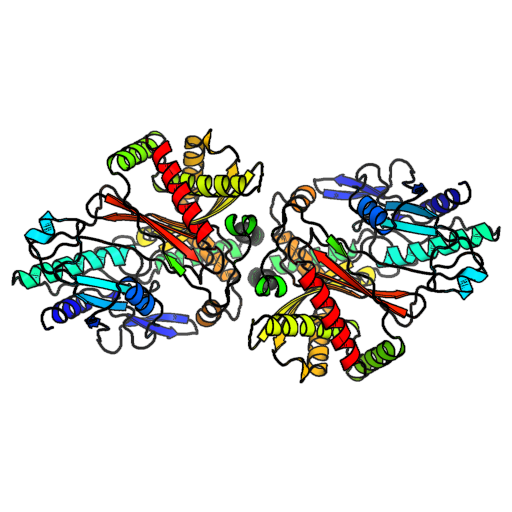 1 244 ? -13.016 -7.898 16.359 1 90.31 244 ASP A CA 1
ATOM 1933 C C . ASP A 1 244 ? -12.062 -6.758 16.719 1 90.31 244 ASP A C 1
ATOM 1935 O O . ASP A 1 244 ? -12.227 -6.105 17.75 1 90.31 244 ASP A O 1
ATOM 1939 N N . VAL A 1 245 ? -11.117 -6.57 15.844 1 92.75 245 VAL A N 1
ATOM 1940 C CA . VAL A 1 245 ? -10.109 -5.535 16.047 1 92.75 245 VAL A CA 1
ATOM 1941 C C . VAL A 1 245 ? -9.852 -4.801 14.727 1 92.75 245 VAL A C 1
ATOM 1943 O O . VAL A 1 245 ? -9.781 -5.426 13.672 1 92.75 245 VAL A O 1
ATOM 1946 N N . TYR A 1 246 ? -9.836 -3.467 14.82 1 92.94 246 TYR A N 1
ATOM 1947 C CA . TYR A 1 246 ? -9.477 -2.609 13.695 1 92.94 246 TYR A CA 1
ATOM 1948 C C . TYR A 1 246 ? -8.102 -1.991 13.891 1 92.94 246 TYR A C 1
ATOM 1950 O O . TYR A 1 246 ? -7.781 -1.504 14.977 1 92.94 246 TYR A O 1
ATOM 1958 N N . TYR A 1 247 ? -7.293 -2.096 12.945 1 90.44 247 TYR A N 1
ATOM 1959 C CA . TYR A 1 247 ? -5.984 -1.457 13.008 1 90.44 247 TYR A CA 1
ATOM 1960 C C . TYR A 1 247 ? -5.996 -0.112 12.297 1 90.44 247 TYR A C 1
ATOM 1962 O O . TYR A 1 247 ? -6.246 -0.045 11.086 1 90.44 247 TYR A O 1
ATOM 1970 N N . LEU A 1 248 ? -5.742 0.903 13.016 1 95.19 248 LEU A N 1
ATOM 1971 C CA . LEU A 1 248 ? -5.828 2.262 12.492 1 95.19 248 LEU A CA 1
ATOM 1972 C C . LEU A 1 248 ? -4.469 2.951 12.547 1 95.19 248 LEU A C 1
ATOM 1974 O O . LEU A 1 248 ? -3.666 2.684 13.445 1 95.19 248 LEU A O 1
ATOM 1978 N N . SER A 1 249 ? -4.246 3.779 11.547 1 95.31 249 SER A N 1
ATOM 1979 C CA . SER A 1 249 ? -3.004 4.547 11.477 1 95.31 249 SER A CA 1
ATOM 1980 C C . SER A 1 249 ? -3.279 6.047 11.508 1 95.31 249 SER A C 1
ATOM 1982 O O . SER A 1 249 ? -4.062 6.555 10.703 1 95.31 249 SER A O 1
ATOM 1984 N N . SER A 1 250 ? -2.652 6.695 12.406 1 96.38 250 SER A N 1
ATOM 1985 C CA . SER A 1 250 ? -2.771 8.141 12.539 1 96.38 250 SER A CA 1
ATOM 1986 C C . SER A 1 250 ? -1.404 8.82 12.484 1 96.38 250 SER A C 1
ATOM 1988 O O . SER A 1 250 ? -0.408 8.242 12.938 1 96.38 250 SER A O 1
ATOM 1990 N N . ASN A 1 251 ? -1.358 9.945 11.875 1 96.56 251 ASN A N 1
ATOM 1991 C CA . ASN A 1 251 ? -0.161 10.773 11.773 1 96.56 251 ASN A CA 1
ATOM 1992 C C . ASN A 1 251 ? -0.257 12.008 12.664 1 96.56 251 ASN A C 1
ATOM 1994 O O . ASN A 1 251 ? -1.263 12.719 12.641 1 96.56 251 ASN A O 1
ATOM 1998 N N . HIS A 1 252 ? 0.766 12.203 13.492 1 96.75 252 HIS A N 1
ATOM 1999 C CA . HIS A 1 252 ? 0.763 13.281 14.469 1 96.75 252 HIS A CA 1
ATOM 2000 C C . HIS A 1 252 ? 1.987 14.18 14.312 1 96.75 252 HIS A C 1
ATOM 2002 O O . HIS A 1 252 ? 3.107 13.766 14.625 1 96.75 252 HIS A O 1
ATOM 2008 N N . PRO A 1 253 ? 1.758 15.398 13.898 1 95.06 253 PRO A N 1
ATOM 2009 C CA . PRO A 1 253 ? 2.896 16.312 13.867 1 95.06 253 PRO A CA 1
ATOM 2010 C C . PRO A 1 253 ? 3.512 16.547 15.25 1 95.06 253 PRO A C 1
ATOM 2012 O O . PRO A 1 253 ? 2.787 16.703 16.234 1 95.06 253 PRO A O 1
ATOM 2015 N N . VAL A 1 254 ? 4.797 16.484 15.273 1 94.88 254 VAL A N 1
ATOM 2016 C CA . VAL A 1 254 ? 5.559 16.734 16.5 1 94.88 254 VAL A CA 1
ATOM 2017 C C . VAL A 1 254 ? 6.398 18 16.328 1 94.88 254 VAL A C 1
ATOM 2019 O O . VAL A 1 254 ? 7.09 18.172 15.32 1 94.88 254 VAL A O 1
ATOM 2022 N N . ASP A 1 255 ? 6.328 18.859 17.281 1 92.12 255 ASP A N 1
ATOM 2023 C CA . ASP A 1 255 ? 7.105 20.094 17.266 1 92.12 255 ASP A CA 1
ATOM 2024 C C . ASP A 1 255 ? 8.57 19.828 17.594 1 92.12 255 ASP A C 1
ATOM 2026 O O . ASP A 1 255 ? 8.922 19.578 18.75 1 92.12 255 ASP A O 1
ATOM 2030 N N . CYS A 1 256 ? 9.438 20.031 16.625 1 93.5 256 CYS A N 1
ATOM 2031 C CA . CYS A 1 256 ? 10.852 19.719 16.766 1 93.5 256 CYS A CA 1
ATOM 2032 C C . CYS A 1 256 ? 11.633 20.906 17.297 1 93.5 256 CYS A C 1
ATOM 2034 O O . CYS A 1 256 ? 12.852 20.844 17.438 1 93.5 256 CYS A O 1
ATOM 2036 N N . ARG A 1 257 ? 10.977 21.984 17.594 1 91.69 257 ARG A N 1
ATOM 2037 C CA . ARG A 1 257 ? 11.641 23.094 18.266 1 91.69 257 ARG A CA 1
ATOM 2038 C C . ARG A 1 257 ? 12.164 22.656 19.641 1 91.69 257 ARG A C 1
ATOM 2040 O O . ARG A 1 257 ? 13.016 23.328 20.219 1 91.69 257 ARG A O 1
ATOM 2047 N N . ARG A 1 258 ? 11.609 21.562 20.016 1 89.69 258 ARG A N 1
ATOM 2048 C CA . ARG A 1 258 ? 12.094 20.984 21.266 1 89.69 258 ARG A CA 1
ATOM 2049 C C . ARG A 1 258 ? 13.586 20.703 21.188 1 89.69 258 ARG A C 1
ATOM 2051 O O . ARG A 1 258 ? 14.25 20.578 22.234 1 89.69 258 ARG A O 1
ATOM 2058 N N . PHE A 1 259 ? 14.156 20.531 19.984 1 90.88 259 PHE A N 1
ATOM 2059 C CA . PHE A 1 259 ? 15.578 20.281 19.797 1 90.88 259 PHE A CA 1
ATOM 2060 C C . PHE A 1 259 ? 16.375 21.578 19.844 1 90.88 259 PHE A C 1
ATOM 2062 O O . PHE A 1 259 ? 17.609 21.547 19.953 1 90.88 259 PHE A O 1
ATOM 2069 N N . ILE A 1 260 ? 15.711 22.672 19.625 1 89.19 260 ILE A N 1
ATOM 2070 C CA . ILE A 1 260 ? 16.375 23.984 19.609 1 89.19 260 ILE A CA 1
ATOM 2071 C C . ILE A 1 260 ? 16.562 24.484 21.047 1 89.19 260 ILE A C 1
ATOM 2073 O O . ILE A 1 260 ? 15.594 24.844 21.719 1 89.19 260 ILE A O 1
ATOM 2077 N N . LYS A 1 261 ? 17.875 24.422 21.406 1 83 261 LYS A N 1
ATOM 2078 C CA . LYS A 1 261 ? 18.203 24.844 22.766 1 83 261 LYS A CA 1
ATOM 2079 C C . LYS A 1 261 ? 18.656 26.312 22.781 1 83 261 LYS A C 1
ATOM 2081 O O . LYS A 1 261 ? 19.281 26.781 21.828 1 83 261 LYS A O 1
ATOM 2086 N N . ASP A 1 262 ? 18.266 27.031 23.766 1 78.12 262 ASP A N 1
ATOM 2087 C CA . ASP A 1 262 ? 18.797 28.359 24.094 1 78.12 262 ASP A CA 1
ATOM 2088 C C . ASP A 1 262 ? 18.453 29.375 23.016 1 78.12 262 ASP A C 1
ATOM 2090 O O . ASP A 1 262 ? 19.297 30.188 22.641 1 78.12 262 ASP A O 1
ATOM 2094 N N . SER A 1 263 ? 17.25 29.188 22.453 1 78.75 263 SER A N 1
ATOM 2095 C CA . SER A 1 263 ? 16.844 30.188 21.469 1 78.75 263 SER A CA 1
ATOM 2096 C C . SER A 1 263 ? 16.328 31.453 22.141 1 78.75 263 SER A C 1
ATOM 2098 O O . SER A 1 263 ? 15.508 31.391 23.062 1 78.75 263 SER A O 1
ATOM 2100 N N . GLN A 1 264 ? 16.891 32.562 21.766 1 79.62 264 GLN A N 1
ATOM 2101 C CA . GLN A 1 264 ? 16.453 33.844 22.297 1 79.62 264 GLN A CA 1
ATOM 2102 C C . GLN A 1 264 ? 15.219 34.375 21.578 1 79.62 264 GLN A C 1
ATOM 2104 O O . GLN A 1 264 ? 14.445 35.156 22.141 1 79.62 264 GLN A O 1
ATOM 2109 N N . ASN A 1 265 ? 15.047 33.906 20.406 1 83.75 265 ASN A N 1
ATOM 2110 C CA . ASN A 1 265 ? 13.922 34.312 19.562 1 83.75 265 ASN A CA 1
ATOM 2111 C C . ASN A 1 265 ? 13.039 33.125 19.188 1 83.75 265 ASN A C 1
ATOM 2113 O O . ASN A 1 265 ? 13.453 31.969 19.344 1 83.75 265 ASN A O 1
ATOM 2117 N N . ILE A 1 266 ? 11.883 33.469 18.797 1 84.81 266 ILE A N 1
ATOM 2118 C CA . ILE A 1 266 ? 10.969 32.438 18.328 1 84.81 266 ILE A CA 1
ATOM 2119 C C . ILE A 1 266 ? 11.555 31.75 17.094 1 84.81 266 ILE A C 1
ATOM 2121 O O . ILE A 1 266 ? 11.852 32.406 16.094 1 84.81 266 ILE A O 1
ATOM 2125 N N . PRO A 1 267 ? 11.727 30.5 17.188 1 89.81 267 PRO A N 1
ATOM 2126 C CA . PRO A 1 267 ? 12.258 29.812 16.016 1 89.81 267 PRO A CA 1
ATOM 2127 C C . PRO A 1 267 ? 11.266 29.766 14.859 1 89.81 267 PRO A C 1
ATOM 2129 O O . PRO A 1 267 ? 10.148 29.266 15.008 1 89.81 267 PRO A O 1
ATOM 2132 N N . LEU A 1 268 ? 11.719 30.297 13.758 1 91.06 268 LEU A N 1
ATOM 2133 C CA . LEU A 1 268 ? 10.945 30.266 12.523 1 91.06 268 LEU A CA 1
ATOM 2134 C C . LEU A 1 268 ? 11.398 29.125 11.625 1 91.06 268 LEU A C 1
ATOM 2136 O O . LEU A 1 268 ? 12.477 28.562 11.828 1 91.06 268 LEU A O 1
ATOM 2140 N N . GLY A 1 269 ? 10.469 28.75 10.664 1 89.81 269 GLY A N 1
ATOM 2141 C CA . GLY A 1 269 ? 10.781 27.672 9.742 1 89.81 269 GLY A CA 1
ATOM 2142 C C . GLY A 1 269 ? 9.883 26.469 9.906 1 89.81 269 GLY A C 1
ATOM 2143 O O . GLY A 1 269 ? 8.82 26.562 10.523 1 89.81 269 GLY A O 1
ATOM 2144 N N . TYR A 1 270 ? 10.297 25.438 9.227 1 91.06 270 TYR A N 1
ATOM 2145 C CA . TYR A 1 270 ? 9.555 24.188 9.312 1 91.06 270 TYR A CA 1
ATOM 2146 C C . TYR A 1 270 ? 10.188 23.25 10.336 1 91.06 270 TYR A C 1
ATOM 2148 O O . TYR A 1 270 ? 11.266 22.703 10.102 1 91.06 270 TYR A O 1
ATOM 2156 N N . HIS A 1 271 ? 9.523 23.109 11.469 1 92.81 271 HIS A N 1
ATOM 2157 C CA . HIS A 1 271 ? 10.055 22.297 12.555 1 92.81 271 HIS A CA 1
ATOM 2158 C C . HIS A 1 271 ? 9.031 21.266 13.016 1 92.81 271 HIS A C 1
ATOM 2160 O O . HIS A 1 271 ? 8.914 20.984 14.211 1 92.81 271 HIS A O 1
ATOM 2166 N N . SER A 1 272 ? 8.234 20.797 12.094 1 92.94 272 SER A N 1
ATOM 2167 C CA . SER A 1 272 ? 7.234 19.781 12.398 1 92.94 272 SER A CA 1
ATOM 2168 C C . SER A 1 272 ? 7.535 18.469 11.672 1 92.94 272 SER A C 1
ATOM 2170 O O . SER A 1 272 ? 7.559 18.438 10.438 1 92.94 272 SER A O 1
ATOM 2172 N N . ILE A 1 273 ? 7.793 17.438 12.438 1 94.69 273 ILE A N 1
ATOM 2173 C CA . ILE A 1 273 ? 7.988 16.094 11.883 1 94.69 273 ILE A CA 1
ATOM 2174 C C . ILE A 1 273 ? 6.953 15.141 12.469 1 94.69 273 ILE A C 1
ATOM 2176 O O . ILE A 1 273 ? 6.934 14.898 13.68 1 94.69 273 ILE A O 1
ATOM 2180 N N . PRO A 1 274 ? 6.18 14.586 11.648 1 94.62 274 PRO A N 1
ATOM 2181 C CA . PRO A 1 274 ? 5.086 13.766 12.172 1 94.62 274 PRO A CA 1
ATOM 2182 C C . PRO A 1 274 ? 5.547 12.375 12.602 1 94.62 274 PRO A C 1
ATOM 2184 O O . PRO A 1 274 ? 6.602 11.906 12.164 1 94.62 274 PRO A O 1
ATOM 2187 N N . ILE A 1 275 ? 4.781 11.805 13.516 1 95.75 275 ILE A N 1
ATOM 2188 C CA . ILE A 1 275 ? 4.887 10.406 13.922 1 95.75 275 ILE A CA 1
ATOM 2189 C C . ILE A 1 275 ? 3.619 9.656 13.516 1 95.75 275 ILE A C 1
ATOM 2191 O O . ILE A 1 275 ? 2.508 10.164 13.68 1 95.75 275 ILE A O 1
ATOM 2195 N N . THR A 1 276 ? 3.865 8.484 12.945 1 95.75 276 THR A N 1
ATOM 2196 C CA . THR A 1 276 ? 2.732 7.602 12.68 1 95.75 276 THR A CA 1
ATOM 2197 C C . THR A 1 276 ? 2.461 6.699 13.883 1 95.75 276 THR A C 1
ATOM 2199 O O . THR A 1 276 ? 3.383 6.098 14.438 1 95.75 276 THR A O 1
ATOM 2202 N N . GLN A 1 277 ? 1.28 6.691 14.297 1 94.94 277 GLN A N 1
ATOM 2203 C CA . GLN A 1 277 ? 0.812 5.773 15.328 1 94.94 277 GLN A CA 1
ATOM 2204 C C . GLN A 1 277 ? -0.148 4.738 14.75 1 94.94 277 GLN A C 1
ATOM 2206 O O . GLN A 1 277 ? -1.179 5.09 14.172 1 94.94 277 GLN A O 1
ATOM 2211 N N . SER A 1 278 ? 0.264 3.486 14.805 1 92.81 278 SER A N 1
ATOM 2212 C CA . SER A 1 278 ? -0.583 2.367 14.406 1 92.81 278 SER A CA 1
ATOM 2213 C C . SER A 1 278 ? -1.171 1.66 15.625 1 92.81 278 SER A C 1
ATOM 2215 O O . SER A 1 278 ? -0.438 1.063 16.422 1 92.81 278 SER A O 1
ATOM 2217 N N . THR A 1 279 ? -2.438 1.67 15.727 1 93.19 279 THR A N 1
ATOM 2218 C CA . THR A 1 279 ? -3.029 1.204 16.969 1 93.19 279 THR A CA 1
ATOM 2219 C C . THR A 1 279 ? -4.141 0.196 16.703 1 93.19 279 THR A C 1
ATOM 2221 O O . THR A 1 279 ? -4.93 0.368 15.766 1 93.19 279 THR A O 1
ATOM 2224 N N . ALA A 1 280 ? -4.141 -0.855 17.531 1 93.5 280 ALA A N 1
ATOM 2225 C CA . ALA A 1 280 ? -5.266 -1.788 17.547 1 93.5 280 ALA A CA 1
ATOM 2226 C C . ALA A 1 280 ? -6.465 -1.185 18.281 1 93.5 280 ALA A C 1
ATOM 2228 O O . ALA A 1 280 ? -6.344 -0.717 19.406 1 93.5 280 ALA A O 1
ATOM 2229 N N . THR A 1 281 ? -7.566 -1.11 17.594 1 96.56 281 THR A N 1
ATOM 2230 C CA . THR A 1 281 ? -8.797 -0.561 18.156 1 96.56 281 THR A CA 1
ATOM 2231 C C . THR A 1 281 ? -9.883 -1.627 18.219 1 96.56 281 THR A C 1
ATOM 2233 O O . THR A 1 281 ? -10.398 -2.055 17.188 1 96.56 281 THR A O 1
ATOM 2236 N N . PRO A 1 282 ? -10.25 -1.978 19.375 1 96.12 282 PRO A N 1
ATOM 2237 C CA . PRO A 1 282 ? -11.289 -3.01 19.5 1 96.12 282 PRO A CA 1
ATOM 2238 C C . PRO A 1 282 ? -12.648 -2.541 19 1 96.12 282 PRO A C 1
ATOM 2240 O O . PRO A 1 282 ? -12.945 -1.344 19.031 1 96.12 282 PRO A O 1
ATOM 2243 N N . ARG A 1 283 ? -13.484 -3.469 18.641 1 95.06 283 ARG A N 1
ATOM 2244 C CA . ARG A 1 283 ? -14.82 -3.184 18.125 1 95.06 283 ARG A CA 1
ATOM 2245 C C . ARG A 1 283 ? -15.672 -2.48 19.188 1 95.06 283 ARG A C 1
ATOM 2247 O O . ARG A 1 283 ? -16.531 -1.67 18.859 1 95.06 283 ARG A O 1
ATOM 2254 N N . ASP A 1 284 ? -15.422 -2.797 20.438 1 95.19 284 ASP A N 1
ATOM 2255 C CA . ASP A 1 284 ? -16.219 -2.252 21.516 1 95.19 284 ASP A CA 1
ATOM 2256 C C . ASP A 1 284 ? -15.453 -1.167 22.281 1 95.19 284 ASP A C 1
ATOM 2258 O O . ASP A 1 284 ? -15.578 -1.045 23.5 1 95.19 284 ASP A O 1
ATOM 2262 N N . VAL A 1 285 ? -14.617 -0.471 21.594 1 96 285 VAL A N 1
ATOM 2263 C CA . VAL A 1 285 ? -13.711 0.506 22.188 1 96 285 VAL A CA 1
ATOM 2264 C C . VAL A 1 285 ? -14.516 1.51 23.016 1 96 285 VAL A C 1
ATOM 2266 O O . VAL A 1 285 ? -14.023 2.043 24.016 1 96 285 VAL A O 1
ATOM 2269 N N . LYS A 1 286 ? -15.742 1.741 22.719 1 93.94 286 LYS A N 1
ATOM 2270 C CA . LYS A 1 286 ? -16.594 2.68 23.453 1 93.94 286 LYS A CA 1
ATOM 2271 C C . LYS A 1 286 ? -16.734 2.271 24.906 1 93.94 286 LYS A C 1
ATOM 2273 O O . LYS A 1 286 ? -16.766 3.127 25.797 1 93.94 286 LYS A O 1
ATOM 2278 N N . GLU A 1 287 ? -16.781 1.052 25.156 1 95.62 287 GLU A N 1
ATOM 2279 C CA . GLU A 1 287 ? -16.969 0.528 26.5 1 95.62 287 GLU A CA 1
ATOM 2280 C C . GLU A 1 287 ? -15.734 0.775 27.375 1 95.62 287 GLU A C 1
ATOM 2282 O O . GLU A 1 287 ? -15.836 0.863 28.594 1 95.62 287 GLU A O 1
ATOM 2287 N N . HIS A 1 288 ? -14.617 0.875 26.766 1 96.5 288 HIS A N 1
ATOM 2288 C CA . HIS A 1 288 ? -13.375 1.097 27.484 1 96.5 288 HIS A CA 1
ATOM 2289 C C . HIS A 1 288 ? -12.625 2.309 26.938 1 96.5 288 HIS A C 1
ATOM 2291 O O . HIS A 1 288 ? -11.406 2.258 26.75 1 96.5 288 HIS A O 1
ATOM 2297 N N . PHE A 1 289 ? -13.352 3.291 26.719 1 97.75 289 PHE A N 1
ATOM 2298 C CA . PHE A 1 289 ? -12.859 4.453 26 1 97.75 289 PHE A CA 1
ATOM 2299 C C . PHE A 1 289 ? -11.672 5.082 26.719 1 97.75 289 PHE A C 1
ATOM 2301 O O . PHE A 1 289 ? -10.633 5.332 26.109 1 97.75 289 PHE A O 1
ATOM 2308 N N . TRP A 1 290 ? -11.773 5.293 27.984 1 97.81 290 TRP A N 1
ATOM 2309 C CA . TRP A 1 290 ? -10.758 6.051 28.719 1 97.81 290 TRP A CA 1
ATOM 2310 C C . TRP A 1 290 ? -9.5 5.215 28.922 1 97.81 290 TRP A C 1
ATOM 2312 O O . TRP A 1 290 ? -8.391 5.754 28.984 1 97.81 290 TRP A O 1
ATOM 2322 N N . GLU A 1 291 ? -9.648 3.92 29 1 97.75 291 GLU A N 1
ATOM 2323 C CA . GLU A 1 291 ? -8.477 3.051 29 1 97.75 291 GLU A CA 1
ATOM 2324 C C . GLU A 1 291 ? -7.754 3.105 27.656 1 97.75 291 GLU A C 1
ATOM 2326 O O . GLU A 1 291 ? -6.523 3.111 27.594 1 97.75 291 GLU A O 1
ATOM 2331 N N . TYR A 1 292 ? -8.547 3.154 26.656 1 98.19 292 TYR A N 1
ATOM 2332 C CA . TYR A 1 292 ? -8.008 3.281 25.297 1 98.19 292 TYR A CA 1
ATOM 2333 C C . TYR A 1 292 ? -7.262 4.602 25.125 1 98.19 292 TYR A C 1
ATOM 2335 O O . TYR A 1 292 ? -6.176 4.637 24.547 1 98.19 292 TYR A O 1
ATOM 2343 N N . VAL A 1 293 ? -7.77 5.66 25.672 1 98.44 293 VAL A N 1
ATOM 2344 C CA . VAL A 1 293 ? -7.129 6.973 25.641 1 98.44 293 VAL A CA 1
ATOM 2345 C C . VAL A 1 293 ? -5.762 6.898 26.312 1 98.44 293 VAL A C 1
ATOM 2347 O O . VAL A 1 293 ? -4.77 7.402 25.781 1 98.44 293 VAL A O 1
ATOM 2350 N N . LYS A 1 294 ? -5.688 6.25 27.406 1 97.94 294 LYS A N 1
ATOM 2351 C CA . LYS A 1 294 ? -4.438 6.125 28.141 1 97.94 294 LYS A CA 1
ATOM 2352 C C . LYS A 1 294 ? -3.391 5.363 27.328 1 97.94 294 LYS A C 1
ATOM 2354 O O . LYS A 1 294 ? -2.213 5.727 27.328 1 97.94 294 LYS A O 1
ATOM 2359 N N . THR A 1 295 ? -3.857 4.375 26.688 1 97.31 295 THR A N 1
ATOM 2360 C CA . THR A 1 295 ? -2.963 3.568 25.875 1 97.31 295 THR A CA 1
ATOM 2361 C C . THR A 1 295 ? -2.396 4.391 24.719 1 97.31 295 THR A C 1
ATOM 2363 O O . THR A 1 295 ? -1.194 4.344 24.438 1 97.31 295 THR A O 1
ATOM 2366 N N . LEU A 1 296 ? -3.26 5.137 24.062 1 97.88 296 LEU A N 1
ATOM 2367 C CA . LEU A 1 296 ? -2.83 5.992 22.953 1 97.88 296 LEU A CA 1
ATOM 2368 C C . LEU A 1 296 ? -1.806 7.016 23.438 1 97.88 296 LEU A C 1
ATOM 2370 O O . LEU A 1 296 ? -0.801 7.254 22.766 1 97.88 296 LEU A O 1
ATOM 2374 N N . ASP A 1 297 ? -2.076 7.562 24.547 1 98.25 297 ASP A N 1
ATOM 2375 C CA . ASP A 1 297 ? -1.2 8.586 25.109 1 98.25 297 ASP A CA 1
ATOM 2376 C C . ASP A 1 297 ? 0.172 8.008 25.453 1 98.25 297 ASP A C 1
ATOM 2378 O O . ASP A 1 297 ? 1.201 8.602 25.109 1 98.25 297 ASP A O 1
ATOM 2382 N N . ALA A 1 298 ? 0.159 6.914 26.141 1 97.62 298 ALA A N 1
ATOM 2383 C CA . ALA A 1 298 ? 1.404 6.273 26.547 1 97.62 298 ALA A CA 1
ATOM 2384 C C . ALA A 1 298 ? 2.266 5.918 25.344 1 97.62 298 ALA A C 1
ATOM 2386 O O . ALA A 1 298 ? 3.48 6.125 25.359 1 97.62 298 ALA A O 1
ATOM 2387 N N . GLU A 1 299 ? 1.663 5.441 24.312 1 96.56 299 GLU A N 1
ATOM 2388 C CA . GLU A 1 299 ? 2.383 5.047 23.109 1 96.56 299 GLU A CA 1
ATOM 2389 C C . GLU A 1 299 ? 3.012 6.254 22.422 1 96.56 299 GLU A C 1
ATOM 2391 O O . GLU A 1 299 ? 4.18 6.211 22.031 1 96.56 299 GLU A O 1
ATOM 2396 N N . LEU A 1 300 ? 2.227 7.262 22.25 1 96.69 300 LEU A N 1
ATOM 2397 C CA . LEU A 1 300 ? 2.732 8.445 21.578 1 96.69 300 LEU A CA 1
ATOM 2398 C C . LEU A 1 300 ? 3.844 9.109 22.391 1 96.69 300 LEU A C 1
ATOM 2400 O O . LEU A 1 300 ? 4.855 9.539 21.828 1 96.69 300 LEU A O 1
ATOM 2404 N N . ARG A 1 301 ? 3.705 9.18 23.688 1 96.38 301 ARG A N 1
ATOM 2405 C CA . ARG A 1 301 ? 4.715 9.758 24.578 1 96.38 301 ARG A CA 1
ATOM 2406 C C . ARG A 1 301 ? 6.027 8.992 24.484 1 96.38 301 ARG A C 1
ATOM 2408 O O . ARG A 1 301 ? 7.105 9.594 24.453 1 96.38 301 ARG A O 1
ATOM 2415 N N . ASP A 1 302 ? 5.91 7.777 24.469 1 96.88 302 ASP A N 1
ATOM 2416 C CA . ASP A 1 302 ? 7.102 6.945 24.344 1 96.88 302 ASP A CA 1
ATOM 2417 C C . ASP A 1 302 ? 7.832 7.215 23.031 1 96.88 302 ASP A C 1
ATOM 2419 O O . ASP A 1 302 ? 9.062 7.352 23.016 1 96.88 302 ASP A O 1
ATOM 2423 N N . LYS A 1 303 ? 7.141 7.309 21.984 1 96.44 303 LYS A N 1
ATOM 2424 C CA . LYS A 1 303 ? 7.73 7.586 20.672 1 96.44 303 LYS A CA 1
ATOM 2425 C C . LYS A 1 303 ? 8.422 8.945 20.656 1 96.44 303 LYS A C 1
ATOM 2427 O O . LYS A 1 303 ? 9.523 9.086 20.109 1 96.44 303 LYS A O 1
ATOM 2432 N N . ILE A 1 304 ? 7.727 9.883 21.219 1 96.38 304 ILE A N 1
ATOM 2433 C CA . ILE A 1 304 ? 8.289 11.234 21.25 1 96.38 304 ILE A CA 1
ATOM 2434 C C . ILE A 1 304 ? 9.562 11.242 22.078 1 96.38 304 ILE A C 1
ATOM 2436 O O . ILE A 1 304 ? 10.578 11.82 21.672 1 96.38 304 ILE A O 1
ATOM 2440 N N . LYS A 1 305 ? 9.547 10.609 23.234 1 95.75 305 LYS A N 1
ATOM 2441 C CA . LYS A 1 305 ? 10.695 10.57 24.125 1 95.75 305 LYS A CA 1
ATOM 2442 C C . LYS A 1 305 ? 11.914 9.945 23.438 1 95.75 305 LYS A C 1
ATOM 2444 O O . LYS A 1 305 ? 13.047 10.375 23.656 1 95.75 305 LYS A O 1
ATOM 2449 N N . ARG A 1 306 ? 11.695 9.078 22.609 1 94.38 306 ARG A N 1
ATOM 2450 C CA . ARG A 1 306 ? 12.789 8.367 21.953 1 94.38 306 ARG A CA 1
ATOM 2451 C C . ARG A 1 306 ? 13.133 9.008 20.609 1 94.38 306 ARG A C 1
ATOM 2453 O O . ARG A 1 306 ? 13.922 8.461 19.844 1 94.38 306 ARG A O 1
ATOM 2460 N N . ASN A 1 307 ? 12.5 10.078 20.266 1 95.62 307 ASN A N 1
ATOM 2461 C CA . ASN A 1 307 ? 12.711 10.805 19.016 1 95.62 307 ASN A CA 1
ATOM 2462 C C . ASN A 1 307 ? 12.383 9.945 17.797 1 95.62 307 ASN A C 1
ATOM 2464 O O . ASN A 1 307 ? 13.109 9.961 16.812 1 95.62 307 ASN A O 1
ATOM 2468 N N . TYR A 1 308 ? 11.281 9.219 17.953 1 96.38 308 TYR A N 1
ATOM 2469 C CA . TYR A 1 308 ? 10.898 8.328 16.859 1 96.38 308 TYR A CA 1
ATOM 2470 C C . TYR A 1 308 ? 10.531 9.109 15.609 1 96.38 308 TYR A C 1
ATOM 2472 O O . TYR A 1 308 ? 10.578 8.57 14.5 1 96.38 308 TYR A O 1
ATOM 2480 N N . ASN A 1 309 ? 10.125 10.328 15.75 1 96.25 309 ASN A N 1
ATOM 2481 C CA . ASN A 1 309 ? 9.844 11.156 14.578 1 96.25 309 ASN A CA 1
ATOM 2482 C C . ASN A 1 309 ? 11.062 11.258 13.664 1 96.25 309 ASN A C 1
ATOM 2484 O O . ASN A 1 309 ? 10.938 11.172 12.438 1 96.25 309 ASN A O 1
ATOM 2488 N N . CYS A 1 310 ? 12.219 11.391 14.219 1 96.56 310 CYS A N 1
ATOM 2489 C CA . CYS A 1 310 ? 13.453 11.438 13.438 1 96.56 310 CYS A CA 1
ATOM 2490 C C . CYS A 1 310 ? 13.742 10.086 12.797 1 96.56 310 CYS A C 1
ATOM 2492 O O . CYS A 1 310 ? 14.109 10.023 11.617 1 96.56 310 CYS A O 1
ATOM 2494 N N . GLU A 1 311 ? 13.555 9.094 13.57 1 97.31 311 GLU A N 1
ATOM 2495 C CA . GLU A 1 311 ? 13.781 7.746 13.062 1 97.31 311 GLU A CA 1
ATOM 2496 C C . GLU A 1 311 ? 12.844 7.426 11.906 1 97.31 311 GLU A C 1
ATOM 2498 O O . GLU A 1 311 ? 13.273 6.922 10.867 1 97.31 311 GLU A O 1
ATOM 2503 N N . GLU A 1 312 ? 11.609 7.672 12.102 1 96.56 312 GLU A N 1
ATOM 2504 C CA . GLU A 1 312 ? 10.609 7.367 11.078 1 96.56 312 GLU A CA 1
ATOM 2505 C C . GLU A 1 312 ? 10.906 8.109 9.781 1 96.56 312 GLU A C 1
ATOM 2507 O O . GLU A 1 312 ? 10.812 7.535 8.695 1 96.56 312 GLU A O 1
ATOM 2512 N N . ARG A 1 313 ? 11.211 9.367 9.891 1 95.31 313 ARG A N 1
ATOM 2513 C CA . ARG A 1 313 ? 11.539 10.125 8.688 1 95.31 313 ARG A CA 1
ATOM 2514 C C . ARG A 1 313 ? 12.758 9.539 7.988 1 95.31 313 ARG A C 1
ATOM 2516 O O . ARG A 1 313 ? 12.805 9.492 6.758 1 95.31 313 ARG A O 1
ATOM 2523 N N . LEU A 1 314 ? 13.734 9.188 8.781 1 96.06 314 LEU A N 1
ATOM 2524 C CA . LEU A 1 314 ? 14.914 8.547 8.219 1 96.06 314 LEU A CA 1
ATOM 2525 C C . LEU A 1 314 ? 14.539 7.277 7.465 1 96.06 314 LEU A C 1
ATOM 2527 O O . LEU A 1 314 ? 14.992 7.062 6.336 1 96.06 314 LEU A O 1
ATOM 2531 N N . LEU A 1 315 ? 13.719 6.453 8.109 1 96.62 315 LEU A N 1
ATOM 2532 C CA . LEU A 1 315 ? 13.289 5.203 7.496 1 96.62 315 LEU A CA 1
ATOM 2533 C C . LEU A 1 315 ? 12.523 5.469 6.207 1 96.62 315 LEU A C 1
ATOM 2535 O O . LEU A 1 315 ? 12.711 4.762 5.211 1 96.62 315 LEU A O 1
ATOM 2539 N N . ASP A 1 316 ? 11.711 6.445 6.18 1 93.5 316 ASP A N 1
ATOM 2540 C CA . ASP A 1 316 ? 11 6.855 4.973 1 93.5 316 ASP A CA 1
ATOM 2541 C C . ASP A 1 316 ? 11.977 7.219 3.857 1 93.5 316 ASP A C 1
ATOM 2543 O O . ASP A 1 316 ? 11.805 6.809 2.709 1 93.5 316 ASP A O 1
ATOM 2547 N N . THR A 1 317 ? 12.961 7.965 4.203 1 91.75 317 THR A N 1
ATOM 2548 C CA . THR A 1 317 ? 13.945 8.43 3.225 1 91.75 317 THR A CA 1
ATOM 2549 C C . THR A 1 317 ? 14.75 7.254 2.672 1 91.75 317 THR A C 1
ATOM 2551 O O . THR A 1 317 ? 15.094 7.238 1.489 1 91.75 317 THR A O 1
ATOM 2554 N N . MET A 1 318 ? 15.023 6.355 3.559 1 93.75 318 MET A N 1
ATOM 2555 C CA . MET A 1 318 ? 15.789 5.188 3.145 1 93.75 318 MET A CA 1
ATOM 2556 C C . MET A 1 318 ? 15.031 4.375 2.102 1 93.75 318 MET A C 1
ATOM 2558 O O . MET A 1 318 ? 15.641 3.744 1.236 1 93.75 318 MET A O 1
ATOM 2562 N N . LEU A 1 319 ? 13.719 4.43 2.17 1 92.5 319 LEU A N 1
ATOM 2563 C CA . LEU A 1 319 ? 12.914 3.574 1.309 1 92.5 319 LEU A CA 1
ATOM 2564 C C . LEU A 1 319 ? 12.367 4.359 0.118 1 92.5 319 LEU A C 1
ATOM 2566 O O . LEU A 1 319 ? 11.68 3.799 -0.738 1 92.5 319 LEU A O 1
ATOM 2570 N N . ARG A 1 320 ? 12.711 5.578 0.026 1 89.19 320 ARG A N 1
ATOM 2571 C CA . ARG A 1 320 ? 12.289 6.391 -1.111 1 89.19 320 ARG A CA 1
ATOM 2572 C C . ARG A 1 320 ? 12.945 5.914 -2.4 1 89.19 320 ARG A C 1
ATOM 2574 O O . ARG A 1 320 ? 14.125 5.559 -2.404 1 89.19 320 ARG A O 1
ATOM 2581 N N . PRO A 1 321 ? 12.148 6.012 -3.48 1 83.31 321 PRO A N 1
ATOM 2582 C CA . PRO A 1 321 ? 12.766 5.645 -4.758 1 83.31 321 PRO A CA 1
ATOM 2583 C C . PRO A 1 321 ? 14.023 6.461 -5.062 1 83.31 321 PRO A C 1
ATOM 2585 O O . PRO A 1 321 ? 14.102 7.637 -4.691 1 83.31 321 PRO A O 1
ATOM 2588 N N . GLN A 1 322 ? 14.961 5.883 -5.734 1 78.12 322 GLN A N 1
ATOM 2589 C CA . GLN A 1 322 ? 16.219 6.539 -6.043 1 78.12 322 GLN A CA 1
ATOM 2590 C C . GLN A 1 322 ? 16 7.797 -6.875 1 78.12 322 GLN A C 1
ATOM 2592 O O . GLN A 1 322 ? 16.734 8.773 -6.738 1 78.12 322 GLN A O 1
ATOM 2597 N N . ASP A 1 323 ? 15.016 7.734 -7.762 1 75.81 323 ASP A N 1
ATOM 2598 C CA . ASP A 1 323 ? 14.742 8.859 -8.648 1 75.81 323 ASP A CA 1
ATOM 2599 C C . ASP A 1 323 ? 13.664 9.773 -8.07 1 75.81 323 ASP A C 1
ATOM 2601 O O . ASP A 1 323 ? 13.008 10.516 -8.805 1 75.81 323 ASP A O 1
ATOM 2605 N N . TYR A 1 324 ? 13.586 9.688 -6.777 1 77.81 324 TYR A N 1
ATOM 2606 C CA . TYR A 1 324 ? 12.555 10.477 -6.117 1 77.81 324 TYR A CA 1
ATOM 2607 C C . TYR A 1 324 ? 12.836 11.969 -6.254 1 77.81 324 TYR A C 1
ATOM 2609 O O . TYR A 1 324 ? 13.953 12.422 -5.984 1 77.81 324 TYR A O 1
ATOM 2617 N N . THR A 1 325 ? 11.898 12.641 -6.812 1 74.56 325 THR A N 1
ATOM 2618 C CA . THR A 1 325 ? 11.859 14.094 -6.746 1 74.56 325 THR A CA 1
ATOM 2619 C C . THR A 1 325 ? 10.516 14.57 -6.203 1 74.56 325 THR A C 1
ATOM 2621 O O . THR A 1 325 ? 9.484 13.938 -6.43 1 74.56 325 THR A O 1
ATOM 2624 N N . HIS A 1 326 ? 10.594 15.57 -5.465 1 71.44 326 HIS A N 1
ATOM 2625 C CA . HIS A 1 326 ? 9.344 16.125 -4.945 1 71.44 326 HIS A CA 1
ATOM 2626 C C . HIS A 1 326 ? 8.367 16.438 -6.07 1 71.44 326 HIS A C 1
ATOM 2628 O O . HIS A 1 326 ? 7.16 16.266 -5.922 1 71.44 326 HIS A O 1
ATOM 2634 N N . GLU A 1 327 ? 8.906 16.859 -7.109 1 67.75 327 GLU A N 1
ATOM 2635 C CA . GLU A 1 327 ? 8.07 17.203 -8.258 1 67.75 327 GLU A CA 1
ATOM 2636 C C . GLU A 1 327 ? 7.379 15.969 -8.828 1 67.75 327 GLU A C 1
ATOM 2638 O O . GLU A 1 327 ? 6.176 16 -9.102 1 67.75 327 GLU A O 1
ATOM 2643 N N . ALA A 1 328 ? 8.156 14.922 -8.945 1 67.69 328 ALA A N 1
ATOM 2644 C CA . ALA A 1 328 ? 7.602 13.688 -9.508 1 67.69 328 ALA A CA 1
ATOM 2645 C C . ALA A 1 328 ? 6.57 13.078 -8.57 1 67.69 328 ALA A C 1
ATOM 2647 O O . ALA A 1 328 ? 5.562 12.523 -9.016 1 67.69 328 ALA A O 1
ATOM 2648 N N . HIS A 1 329 ? 6.824 13.219 -7.328 1 69.75 329 HIS A N 1
ATOM 2649 C CA . HIS A 1 329 ? 5.945 12.641 -6.316 1 69.75 329 HIS A CA 1
ATOM 2650 C C . HIS A 1 329 ? 4.621 13.398 -6.242 1 69.75 329 HIS A C 1
ATOM 2652 O O . HIS A 1 329 ? 3.584 12.805 -5.938 1 69.75 329 HIS A O 1
ATOM 2658 N N . SER A 1 330 ? 4.664 14.594 -6.539 1 64.25 330 SER A N 1
ATOM 2659 C CA . SER A 1 330 ? 3.479 15.43 -6.379 1 64.25 330 SER A CA 1
ATOM 2660 C C . SER A 1 330 ? 2.486 15.203 -7.516 1 64.25 330 SER A C 1
ATOM 2662 O O . SER A 1 330 ? 1.304 15.523 -7.387 1 64.25 330 SER A O 1
ATOM 2664 N N . VAL A 1 331 ? 2.957 14.57 -8.57 1 61.84 331 VAL A N 1
ATOM 2665 C CA . VAL A 1 331 ? 2.096 14.438 -9.742 1 61.84 331 VAL A CA 1
ATOM 2666 C C . VAL A 1 331 ? 1.457 13.047 -9.758 1 61.84 331 VAL A C 1
ATOM 2668 O O . VAL A 1 331 ? 0.445 12.828 -10.422 1 61.84 331 VAL A O 1
ATOM 2671 N N . LEU A 1 332 ? 2.002 12.172 -9 1 62.97 332 LEU A N 1
ATOM 2672 C CA . LEU A 1 332 ? 1.481 10.812 -9.016 1 62.97 332 LEU A CA 1
ATOM 2673 C C . LEU A 1 332 ? 0.38 10.641 -7.973 1 62.97 332 LEU A C 1
ATOM 2675 O O . LEU A 1 332 ? 0.455 11.211 -6.883 1 62.97 332 LEU A O 1
ATOM 2679 N N . ARG A 1 333 ? -0.651 10.047 -8.469 1 65.62 333 ARG A N 1
ATOM 2680 C CA . ARG A 1 333 ? -1.681 9.664 -7.504 1 65.62 333 ARG A CA 1
ATOM 2681 C C . ARG A 1 333 ? -1.118 8.711 -6.449 1 65.62 333 ARG A C 1
ATOM 2683 O O . ARG A 1 333 ? -0.611 7.641 -6.777 1 65.62 333 ARG A O 1
ATOM 2690 N N . GLN A 1 334 ? -1.066 9.211 -5.297 1 68.56 334 GLN A N 1
ATOM 2691 C CA . GLN A 1 334 ? -0.629 8.359 -4.195 1 68.56 334 GLN A CA 1
ATOM 2692 C C . GLN A 1 334 ? -1.821 7.789 -3.432 1 68.56 334 GLN A C 1
ATOM 2694 O O . GLN A 1 334 ? -2.783 8.508 -3.148 1 68.56 334 GLN A O 1
ATOM 2699 N N . LEU A 1 335 ? -1.871 6.543 -3.297 1 74.19 335 LEU A N 1
ATOM 2700 C CA . LEU A 1 335 ? -2.869 6 -2.383 1 74.19 335 LEU A CA 1
ATOM 2701 C C . LEU A 1 335 ? -2.451 6.211 -0.932 1 74.19 335 LEU A C 1
ATOM 2703 O O . LEU A 1 335 ? -1.306 5.934 -0.566 1 74.19 335 LEU A O 1
ATOM 2707 N N . PRO A 1 336 ? -3.396 6.75 -0.259 1 86.75 336 PRO A N 1
ATOM 2708 C CA . PRO A 1 336 ? -3.076 6.93 1.158 1 86.75 336 PRO A CA 1
ATOM 2709 C C . PRO A 1 336 ? -2.736 5.617 1.859 1 86.75 336 PRO A C 1
ATOM 2711 O O . PRO A 1 336 ? -3.312 4.574 1.539 1 86.75 336 PRO A O 1
ATOM 2714 N N . SER A 1 337 ? -1.815 5.738 2.744 1 88.25 337 SER A N 1
ATOM 2715 C CA . SER A 1 337 ? -1.418 4.582 3.539 1 88.25 337 SER A CA 1
ATOM 2716 C C . SER A 1 337 ? -1.643 4.828 5.027 1 88.25 337 SER A C 1
ATOM 2718 O O . SER A 1 337 ? -1.15 4.074 5.867 1 88.25 337 SER A O 1
ATOM 2720 N N . CYS A 1 338 ? -2.252 5.938 5.34 1 93.94 338 CYS A N 1
ATOM 2721 C CA . CYS A 1 338 ? -2.605 6.324 6.703 1 93.94 338 CYS A CA 1
ATOM 2722 C C . CYS A 1 338 ? -4.043 6.828 6.77 1 93.94 338 CYS A C 1
ATOM 2724 O O . CYS A 1 338 ? -4.504 7.523 5.863 1 93.94 338 CYS A O 1
ATOM 2726 N N . ASP A 1 339 ? -4.711 6.488 7.797 1 96.56 339 ASP A N 1
ATOM 2727 C CA . ASP A 1 339 ? -6.125 6.836 7.902 1 96.56 339 ASP A CA 1
ATOM 2728 C C . ASP A 1 339 ? -6.316 8.352 7.957 1 96.56 339 ASP A C 1
ATOM 2730 O O . ASP A 1 339 ? -7.16 8.898 7.246 1 96.56 339 ASP A O 1
ATOM 2734 N N . TYR A 1 340 ? -5.492 8.984 8.82 1 97.38 340 TYR A N 1
ATOM 2735 C CA . TYR A 1 340 ? -5.68 10.422 8.938 1 97.38 340 TYR A CA 1
ATOM 2736 C C . TYR A 1 340 ? -4.457 11.086 9.562 1 97.38 340 TYR A C 1
ATOM 2738 O O . TYR A 1 340 ? -3.613 10.406 10.156 1 97.38 340 TYR A O 1
ATOM 2746 N N . ILE A 1 341 ? -4.309 12.367 9.359 1 97.25 341 ILE A N 1
ATOM 2747 C CA . ILE A 1 341 ? -3.416 13.227 10.125 1 97.25 341 ILE A CA 1
ATOM 2748 C C . ILE A 1 341 ? -4.227 14.031 11.141 1 97.25 341 ILE A C 1
ATOM 2750 O O . ILE A 1 341 ? -5.328 14.492 10.828 1 97.25 341 ILE A O 1
ATOM 2754 N N . PHE A 1 342 ? -3.742 14.133 12.344 1 97.38 342 PHE A N 1
ATOM 2755 C CA . PHE A 1 342 ? -4.371 14.961 13.367 1 97.38 342 PHE A CA 1
ATOM 2756 C C . PHE A 1 342 ? -3.424 16.062 13.82 1 97.38 342 PHE A C 1
ATOM 2758 O O . PHE A 1 342 ? -2.436 15.789 14.508 1 97.38 342 PHE A O 1
ATOM 2765 N N . SER A 1 343 ? -3.725 17.203 13.422 1 94.25 343 SER A N 1
ATOM 2766 C CA . SER A 1 343 ? -2.982 18.375 13.852 1 94.25 343 SER A CA 1
ATOM 2767 C C . SER A 1 343 ? -3.676 19.062 15.016 1 94.25 343 SER A C 1
ATOM 2769 O O . SER A 1 343 ? -4.699 19.734 14.836 1 94.25 343 SER A O 1
ATOM 2771 N N . ASN A 1 344 ? -3.08 18.953 16.172 1 92.75 344 ASN A N 1
ATOM 2772 C CA . ASN A 1 344 ? -3.641 19.547 17.375 1 92.75 344 ASN A CA 1
ATOM 2773 C C . ASN A 1 344 ? -2.895 20.828 17.766 1 92.75 344 ASN A C 1
ATOM 2775 O O . ASN A 1 344 ? -1.837 20.75 18.406 1 92.75 344 ASN A O 1
ATOM 2779 N N . LEU A 1 345 ? -3.477 21.953 17.516 1 87.69 345 LEU A N 1
ATOM 2780 C CA . LEU A 1 345 ? -2.92 23.25 17.891 1 87.69 345 LEU A CA 1
ATOM 2781 C C . LEU A 1 345 ? -3.758 23.906 18.984 1 87.69 345 LEU A C 1
ATOM 2783 O O . LEU A 1 345 ? -3.648 25.109 19.203 1 87.69 345 LEU A O 1
ATOM 2787 N N . TYR A 1 346 ? -4.578 23.078 19.594 1 88.88 346 TYR A N 1
ATOM 2788 C CA . TYR A 1 346 ? -5.434 23.594 20.656 1 88.88 346 TYR A CA 1
ATOM 2789 C C . TYR A 1 346 ? -4.656 23.75 21.953 1 88.88 346 TYR A C 1
ATOM 2791 O O . TYR A 1 346 ? -3.91 22.859 22.359 1 88.88 346 TYR A O 1
ATOM 2799 N N . SER A 1 347 ? -4.77 24.844 22.516 1 80.94 347 SER A N 1
ATOM 2800 C CA . SER A 1 347 ? -4.301 25.125 23.859 1 80.94 347 SER A CA 1
ATOM 2801 C C . SER A 1 347 ? -5.285 26.016 24.609 1 80.94 347 SER A C 1
ATOM 2803 O O . SER A 1 347 ? -5.707 27.062 24.109 1 80.94 347 SER A O 1
ATOM 2805 N N . PRO A 1 348 ? -5.664 25.531 25.75 1 73 348 PRO A N 1
ATOM 2806 C CA . PRO A 1 348 ? -6.555 26.391 26.516 1 73 348 PRO A CA 1
ATOM 2807 C C . PRO A 1 348 ? -5.875 27.688 26.969 1 73 348 PRO A C 1
ATOM 2809 O O . PRO A 1 348 ? -6.555 28.672 27.266 1 73 348 PRO A O 1
ATOM 2812 N N . ARG A 1 349 ? -4.559 27.641 27.078 1 71.31 349 ARG A N 1
ATOM 2813 C CA . ARG A 1 349 ? -3.82 28.766 27.656 1 71.31 349 ARG A CA 1
ATOM 2814 C C . ARG A 1 349 ? -3.4 29.75 26.562 1 71.31 349 ARG A C 1
ATOM 2816 O O . ARG A 1 349 ? -3.211 30.938 26.844 1 71.31 349 ARG A O 1
ATOM 2823 N N . THR A 1 350 ? -3.174 29.141 25.438 1 65.88 350 THR A N 1
ATOM 2824 C CA . THR A 1 350 ? -2.611 29.969 24.375 1 65.88 350 THR A CA 1
ATOM 2825 C C . THR A 1 350 ? -3.643 30.219 23.281 1 65.88 350 THR A C 1
ATOM 2827 O O . THR A 1 350 ? -4.039 29.281 22.578 1 65.88 350 THR A O 1
ATOM 2830 N N . SER A 1 351 ? -4.555 31.031 23.594 1 66.12 351 SER A N 1
ATOM 2831 C CA . SER A 1 351 ? -5.547 31.328 22.562 1 66.12 351 SER A CA 1
ATOM 2832 C C . SER A 1 351 ? -5.148 32.562 21.75 1 66.12 351 SER A C 1
ATOM 2834 O O . SER A 1 351 ? -4.598 33.5 22.297 1 66.12 351 SER A O 1
ATOM 2836 N N . TYR A 1 352 ? -5.172 32.344 20.422 1 72.81 352 TYR A N 1
ATOM 2837 C CA . TYR A 1 352 ? -5.031 33.469 19.516 1 72.81 352 TYR A CA 1
ATOM 2838 C C . TYR A 1 352 ? -6.207 34.438 19.656 1 72.81 352 TYR A C 1
ATOM 2840 O O . TYR A 1 352 ? -7.348 34.094 19.344 1 72.81 352 TYR A O 1
ATOM 2848 N N . ALA A 1 353 ? -5.891 35.531 20.297 1 73.94 353 ALA A N 1
ATOM 2849 C CA . ALA A 1 353 ? -6.984 36.438 20.594 1 73.94 353 ALA A CA 1
ATOM 2850 C C . ALA A 1 353 ? -7.418 37.219 19.344 1 73.94 353 ALA A C 1
ATOM 2852 O O . ALA A 1 353 ? -8.609 37.469 19.141 1 73.94 353 ALA A O 1
ATOM 2853 N N . GLY A 1 354 ? -6.523 37.469 18.453 1 77.62 354 GLY A N 1
ATOM 2854 C CA . GLY A 1 354 ? -6.824 38.219 17.25 1 77.62 354 GLY A CA 1
ATOM 2855 C C . GLY A 1 354 ? -7.5 39.531 17.516 1 77.62 354 GLY A C 1
ATOM 2856 O O . GLY A 1 354 ? -8.375 39.969 16.75 1 77.62 354 GLY A O 1
ATOM 2857 N N . ALA A 1 355 ? -7.234 40.125 18.719 1 82.44 355 ALA A N 1
ATOM 2858 C CA . ALA A 1 355 ? -7.977 41.312 19.094 1 82.44 355 ALA A CA 1
ATOM 2859 C C . ALA A 1 355 ? -7.059 42.531 19.172 1 82.44 355 ALA A C 1
ATOM 2861 O O . ALA A 1 355 ? -5.969 42.469 19.75 1 82.44 355 ALA A O 1
ATOM 2862 N N . GLY A 1 356 ? -7.355 43.562 18.406 1 84.88 356 GLY A N 1
ATOM 2863 C CA . GLY A 1 356 ? -6.773 44.875 18.484 1 84.88 356 GLY A CA 1
ATOM 2864 C C . GLY A 1 356 ? -7.805 45.969 18.703 1 84.88 356 GLY A C 1
ATOM 2865 O O . GLY A 1 356 ? -9 45.688 18.812 1 84.88 356 GLY A O 1
ATOM 2866 N N . LYS A 1 357 ? -7.32 47.188 18.891 1 89.75 357 LYS A N 1
ATOM 2867 C CA . LYS A 1 357 ? -8.211 48.312 19.094 1 89.75 357 LYS A CA 1
ATOM 2868 C C . LYS A 1 357 ? -8.961 48.688 17.812 1 89.75 357 LYS A C 1
ATOM 2870 O O . LYS A 1 357 ? -10.148 49 17.844 1 89.75 357 LYS A O 1
ATOM 2875 N N . CYS A 1 358 ? -8.273 48.531 16.75 1 92.19 358 CYS A N 1
ATOM 2876 C CA . CYS A 1 358 ? -8.836 48.969 15.477 1 92.19 358 CYS A CA 1
ATOM 2877 C C . CYS A 1 358 ? -9.086 47.812 14.547 1 92.19 358 CYS A C 1
ATOM 2879 O O . CYS A 1 358 ? -9.805 47.938 13.555 1 92.19 358 CYS A O 1
ATOM 2881 N N . VAL A 1 359 ? -8.539 46.688 14.836 1 91.19 359 VAL A N 1
ATOM 2882 C CA . VAL A 1 359 ? -8.688 45.5 14 1 91.19 359 VAL A CA 1
ATOM 2883 C C . VAL A 1 359 ? -8.969 44.281 14.883 1 91.19 359 VAL A C 1
ATOM 2885 O O . VAL A 1 359 ? -8.266 44.031 15.867 1 91.19 359 VAL A O 1
ATOM 2888 N N . GLN A 1 360 ? -9.977 43.562 14.508 1 90.81 360 GLN A N 1
ATOM 2889 C CA . GLN A 1 360 ? -10.32 42.344 15.219 1 90.81 360 GLN A CA 1
ATOM 2890 C C . GLN A 1 360 ? -10.539 41.188 14.25 1 90.81 360 GLN A C 1
ATOM 2892 O O . GLN A 1 360 ? -11.18 41.344 13.211 1 90.81 360 GLN A O 1
ATOM 2897 N N . LEU A 1 361 ? -9.922 40.094 14.562 1 90 361 LEU A N 1
ATOM 2898 C CA . LEU A 1 361 ? -10.234 38.875 13.844 1 90 361 LEU A CA 1
ATOM 2899 C C . LEU A 1 361 ? -11.531 38.25 14.359 1 90 361 LEU A C 1
ATOM 2901 O O . LEU A 1 361 ? -11.672 38.031 15.562 1 90 361 LEU A O 1
ATOM 2905 N N . THR A 1 362 ? -12.492 38.031 13.438 1 89.62 362 THR A N 1
ATOM 2906 C CA . THR A 1 362 ? -13.797 37.531 13.883 1 89.62 362 THR A CA 1
ATOM 2907 C C . THR A 1 362 ? -14.031 36.094 13.414 1 89.62 362 THR A C 1
ATOM 2909 O O . THR A 1 362 ? -14.969 35.438 13.867 1 89.62 362 THR A O 1
ATOM 2912 N N . SER A 1 363 ? -13.195 35.656 12.539 1 87.19 363 SER A N 1
ATOM 2913 C CA . SER A 1 363 ? -13.242 34.281 12.078 1 87.19 363 SER A CA 1
ATOM 2914 C C . SER A 1 363 ? -11.867 33.781 11.633 1 87.19 363 SER A C 1
ATOM 2916 O O . SER A 1 363 ? -11.031 34.594 11.203 1 87.19 363 SER A O 1
ATOM 2918 N N . ALA A 1 364 ? -11.672 32.531 11.852 1 87.56 364 ALA A N 1
ATOM 2919 C CA . ALA A 1 364 ? -10.398 31.938 11.453 1 87.56 364 ALA A CA 1
ATOM 2920 C C . ALA A 1 364 ? -10.594 30.469 11.039 1 87.56 364 ALA A C 1
ATOM 2922 O O . ALA A 1 364 ? -11.383 29.75 11.648 1 87.56 364 ALA A O 1
ATOM 2923 N N . ALA A 1 365 ? -9.953 30.125 9.992 1 87.19 365 ALA A N 1
ATOM 2924 C CA . ALA A 1 365 ? -9.898 28.75 9.539 1 87.19 365 ALA A CA 1
ATOM 2925 C C . ALA A 1 365 ? -8.484 28.359 9.133 1 87.19 365 ALA A C 1
ATOM 2927 O O . ALA A 1 365 ? -7.688 29.219 8.734 1 87.19 365 ALA A O 1
ATOM 2928 N N . ASN A 1 366 ? -8.188 27.125 9.383 1 84.44 366 ASN A N 1
ATOM 2929 C CA . ASN A 1 366 ? -6.898 26.562 9 1 84.44 366 ASN A CA 1
ATOM 2930 C C . ASN A 1 366 ? -7.059 25.406 8.031 1 84.44 366 ASN A C 1
ATOM 2932 O O . ASN A 1 366 ? -7.582 24.344 8.391 1 84.44 366 ASN A O 1
ATOM 2936 N N . TYR A 1 367 ? -6.559 25.625 6.902 1 84.94 367 TYR A N 1
ATOM 2937 C CA . TYR A 1 367 ? -6.734 24.609 5.867 1 84.94 367 TYR A CA 1
ATOM 2938 C C . TYR A 1 367 ? -5.438 23.844 5.617 1 84.94 367 TYR A C 1
ATOM 2940 O O . TYR A 1 367 ? -4.355 24.438 5.641 1 84.94 367 TYR A O 1
ATOM 2948 N N . MET A 1 368 ? -5.629 22.516 5.449 1 84.25 368 MET A N 1
ATOM 2949 C CA . MET A 1 368 ? -4.52 21.625 5.105 1 84.25 368 MET A CA 1
ATOM 2950 C C . MET A 1 368 ? -4.715 21.016 3.723 1 84.25 368 MET A C 1
ATOM 2952 O O . MET A 1 368 ? -5.828 20.641 3.359 1 84.25 368 MET A O 1
ATOM 2956 N N . THR A 1 369 ? -3.656 21.031 3 1 86.38 369 THR A N 1
ATOM 2957 C CA . THR A 1 369 ? -3.672 20.281 1.749 1 86.38 369 THR A CA 1
ATOM 2958 C C . THR A 1 369 ? -3.16 18.859 1.963 1 86.38 369 THR A C 1
ATOM 2960 O O . THR A 1 369 ? -2.018 18.656 2.377 1 86.38 369 THR A O 1
ATOM 2963 N N . ILE A 1 370 ? -4.059 17.844 1.562 1 88.56 370 ILE A N 1
ATOM 2964 C CA . ILE A 1 370 ? -3.646 16.516 1.966 1 88.56 370 ILE A CA 1
ATOM 2965 C C . ILE A 1 370 ? -3.707 15.57 0.766 1 88.56 370 ILE A C 1
ATOM 2967 O O . ILE A 1 370 ? -3.324 14.398 0.866 1 88.56 370 ILE A O 1
ATOM 2971 N N . HIS A 1 371 ? -4.125 15.977 -0.424 1 83.19 371 HIS A N 1
ATOM 2972 C CA . HIS A 1 371 ? -4.379 15.055 -1.526 1 83.19 371 HIS A CA 1
ATOM 2973 C C . HIS A 1 371 ? -3.076 14.5 -2.094 1 83.19 371 HIS A C 1
ATOM 2975 O O . HIS A 1 371 ? -3.078 13.477 -2.781 1 83.19 371 HIS A O 1
ATOM 2981 N N . ASN A 1 372 ? -1.974 15.109 -1.821 1 79.44 372 ASN A N 1
ATOM 2982 C CA . ASN A 1 372 ? -0.677 14.602 -2.256 1 79.44 372 ASN A CA 1
ATOM 2983 C C . ASN A 1 372 ? 0.066 13.914 -1.115 1 79.44 372 ASN A C 1
ATOM 2985 O O . ASN A 1 372 ? 1.262 13.633 -1.227 1 79.44 372 ASN A O 1
ATOM 2989 N N . GLU A 1 373 ? -0.63 13.672 -0.073 1 85.38 373 GLU A N 1
ATOM 2990 C CA . GLU A 1 373 ? -0.022 13.078 1.113 1 85.38 373 GLU A CA 1
ATOM 2991 C C . GLU A 1 373 ? -0.502 11.641 1.319 1 85.38 373 GLU A C 1
ATOM 2993 O O . GLU A 1 373 ? -1.223 11.094 0.482 1 85.38 373 GLU A O 1
ATOM 2998 N N . LYS A 1 374 ? -0.02 11.117 2.359 1 87.12 374 LYS A N 1
ATOM 2999 C CA . LYS A 1 374 ? -0.293 9.703 2.609 1 87.12 374 LYS A CA 1
ATOM 3000 C C . LYS A 1 374 ? -1.541 9.531 3.469 1 87.12 374 LYS A C 1
ATOM 3002 O O . LYS A 1 374 ? -1.757 8.461 4.051 1 87.12 374 LYS A O 1
ATOM 3007 N N . PHE A 1 375 ? -2.402 10.586 3.496 1 91.12 375 PHE A N 1
ATOM 3008 C CA . PHE A 1 375 ? -3.561 10.516 4.379 1 91.12 375 PHE A CA 1
ATOM 3009 C C . PHE A 1 375 ? -4.855 10.609 3.584 1 91.12 375 PHE A C 1
ATOM 3011 O O . PHE A 1 375 ? -4.922 11.32 2.578 1 91.12 375 PHE A O 1
ATOM 3018 N N . SER A 1 376 ? -5.82 9.938 4.125 1 94.12 376 SER A N 1
ATOM 3019 C CA . SER A 1 376 ? -7.137 10.047 3.504 1 94.12 376 SER A CA 1
ATOM 3020 C C . SER A 1 376 ? -7.922 11.219 4.066 1 94.12 376 SER A C 1
ATOM 3022 O O . SER A 1 376 ? -8.68 11.875 3.344 1 94.12 376 SER A O 1
ATOM 3024 N N . MET A 1 377 ? -7.664 11.477 5.363 1 96.88 377 MET A N 1
ATOM 3025 C CA . MET A 1 377 ? -8.375 12.539 6.078 1 96.88 377 MET A CA 1
ATOM 3026 C C . MET A 1 377 ? -7.398 13.438 6.824 1 96.88 377 MET A C 1
ATOM 3028 O O . MET A 1 377 ? -6.363 12.977 7.309 1 96.88 377 MET A O 1
ATOM 3032 N N . GLY A 1 378 ? -7.707 14.688 6.836 1 97.19 378 GLY A N 1
ATOM 3033 C CA . GLY A 1 378 ? -7.055 15.633 7.727 1 97.19 378 GLY A CA 1
ATOM 3034 C C . GLY A 1 378 ? -7.98 16.188 8.789 1 97.19 378 GLY A C 1
ATOM 3035 O O . GLY A 1 378 ? -9.086 16.641 8.484 1 97.19 378 GLY A O 1
ATOM 3036 N N . VAL A 1 379 ? -7.57 16.078 10.055 1 97.69 379 VAL A N 1
ATOM 3037 C CA . VAL A 1 379 ? -8.328 16.609 11.18 1 97.69 379 VAL A CA 1
ATOM 3038 C C . VAL A 1 379 ? -7.484 17.641 11.93 1 97.69 379 VAL A C 1
ATOM 3040 O O . VAL A 1 379 ? -6.352 17.359 12.32 1 97.69 379 VAL A O 1
ATOM 3043 N N . GLY A 1 380 ? -8.016 18.781 12.07 1 95.44 380 GLY A N 1
ATOM 3044 C CA . GLY A 1 380 ? -7.328 19.844 12.797 1 95.44 380 GLY A CA 1
ATOM 3045 C C . GLY A 1 380 ? -8.141 20.391 13.945 1 95.44 380 GLY A C 1
ATOM 3046 O O . GLY A 1 380 ? -9.367 20.531 13.844 1 95.44 380 GLY A O 1
ATOM 3047 N N . LEU A 1 381 ? -7.504 20.609 15.07 1 94.19 381 LEU A N 1
ATOM 3048 C CA . LEU A 1 381 ? -8.07 21.266 16.234 1 94.19 381 LEU A CA 1
ATOM 3049 C C . LEU A 1 381 ? -7.23 22.484 16.625 1 94.19 381 LEU A C 1
ATOM 3051 O O . LEU A 1 381 ? -6.004 22.406 16.719 1 94.19 381 LEU A O 1
ATOM 3055 N N . PHE A 1 382 ? -7.848 23.641 16.766 1 89.12 382 PHE A N 1
ATOM 3056 C CA . PHE A 1 382 ? -7.105 24.828 17.172 1 89.12 382 PHE A CA 1
ATOM 3057 C C . PHE A 1 382 ? -7.992 25.766 17.984 1 89.12 382 PHE A C 1
ATOM 3059 O O . PHE A 1 382 ? -9.211 25.609 18.016 1 89.12 382 PHE A O 1
ATOM 3066 N N . SER A 1 383 ? -7.352 26.625 18.703 1 88.31 383 SER A N 1
ATOM 3067 C CA . SER A 1 383 ? -8.062 27.609 19.516 1 88.31 383 SER A CA 1
ATOM 3068 C C . SER A 1 383 ? -8.086 28.969 18.844 1 88.31 383 SER A C 1
ATOM 3070 O O . SER A 1 383 ? -7.07 29.438 18.344 1 88.31 383 SER A O 1
ATOM 3072 N N . PHE A 1 384 ? -9.281 29.562 18.828 1 86.44 384 PHE A N 1
ATOM 3073 C CA . PHE A 1 384 ? -9.461 30.922 18.359 1 86.44 384 PHE A CA 1
ATOM 3074 C C . PHE A 1 384 ? -10.469 31.656 19.25 1 86.44 384 PHE A C 1
ATOM 3076 O O . PHE A 1 384 ? -11.609 31.219 19.391 1 86.44 384 PHE A O 1
ATOM 3083 N N . ARG A 1 385 ? -10.016 32.75 19.891 1 85.12 385 ARG A N 1
ATOM 3084 C CA . ARG A 1 385 ? -10.805 33.625 20.766 1 85.12 385 ARG A CA 1
ATOM 3085 C C . ARG A 1 385 ? -11.516 32.812 21.844 1 85.12 385 ARG A C 1
ATOM 3087 O O . ARG A 1 385 ? -12.719 32.969 22.047 1 85.12 385 ARG A O 1
ATOM 3094 N N . GLY A 1 386 ? -10.82 31.875 22.359 1 82.31 386 GLY A N 1
ATOM 3095 C CA . GLY A 1 386 ? -11.281 31.125 23.516 1 82.31 386 GLY A CA 1
ATOM 3096 C C . GLY A 1 386 ? -12.156 29.938 23.125 1 82.31 386 GLY A C 1
ATOM 3097 O O . GLY A 1 386 ? -12.664 29.234 24 1 82.31 386 GLY A O 1
ATOM 3098 N N . HIS A 1 387 ? -12.297 29.75 21.781 1 87.88 387 HIS A N 1
ATOM 3099 C CA . HIS A 1 387 ? -13.125 28.625 21.344 1 87.88 387 HIS A CA 1
ATOM 3100 C C . HIS A 1 387 ? -12.297 27.594 20.578 1 87.88 387 HIS A C 1
ATOM 3102 O O . HIS A 1 387 ? -11.406 27.953 19.812 1 87.88 387 HIS A O 1
ATOM 3108 N N . ALA A 1 388 ? -12.656 26.344 20.906 1 92.06 388 ALA A N 1
ATOM 3109 C CA . ALA A 1 388 ? -12.047 25.266 20.125 1 92.06 388 ALA A CA 1
ATOM 3110 C C . ALA A 1 388 ? -12.742 25.094 18.781 1 92.06 388 ALA A C 1
ATOM 3112 O O . ALA A 1 388 ? -13.969 25.156 18.703 1 92.06 388 ALA A O 1
ATOM 3113 N N . ARG A 1 389 ? -11.992 24.953 17.766 1 92.38 389 ARG A N 1
ATOM 3114 C CA . ARG A 1 389 ? -12.492 24.766 16.422 1 92.38 389 ARG A CA 1
ATOM 3115 C C . ARG A 1 389 ? -11.984 23.453 15.82 1 92.38 389 ARG A C 1
ATOM 3117 O O . ARG A 1 389 ? -10.797 23.125 15.953 1 92.38 389 ARG A O 1
ATOM 3124 N N . LEU A 1 390 ? -12.883 22.75 15.266 1 95.56 390 LEU A N 1
ATOM 3125 C CA . LEU A 1 390 ? -12.578 21.484 14.586 1 95.56 390 LEU A CA 1
ATOM 3126 C C . LEU A 1 390 ? -12.734 21.641 13.078 1 95.56 390 LEU A C 1
ATOM 3128 O O . LEU A 1 390 ? -13.766 22.125 12.602 1 95.56 390 LEU A O 1
ATOM 3132 N N . GLN A 1 391 ? -11.695 21.312 12.398 1 95 391 GLN A N 1
ATOM 3133 C CA . GLN A 1 391 ? -11.688 21.391 10.945 1 95 391 GLN A CA 1
ATOM 3134 C C . GLN A 1 391 ? -11.258 20.062 10.32 1 95 391 GLN A C 1
ATOM 3136 O O . GLN A 1 391 ? -10.273 19.453 10.75 1 95 391 GLN A O 1
ATOM 3141 N N . LEU A 1 392 ? -12.016 19.578 9.312 1 96.75 392 LEU A N 1
ATOM 3142 C CA . LEU A 1 392 ? -11.68 18.344 8.602 1 96.75 392 LEU A CA 1
ATOM 3143 C C . LEU A 1 392 ? -11.484 18.609 7.113 1 96.75 392 LEU A C 1
ATOM 3145 O O . LEU A 1 392 ? -12.125 19.5 6.547 1 96.75 392 LEU A O 1
ATOM 3149 N N . ALA A 1 393 ? -10.594 17.938 6.543 1 95.75 393 ALA A N 1
ATOM 3150 C CA . ALA A 1 393 ? -10.375 17.891 5.102 1 95.75 393 ALA A CA 1
ATOM 3151 C C . ALA A 1 393 ? -10.234 16.453 4.609 1 95.75 393 ALA A C 1
ATOM 3153 O O . ALA A 1 393 ? -9.961 15.547 5.398 1 95.75 393 ALA A O 1
ATOM 3154 N N . TYR A 1 394 ? -10.578 16.203 3.352 1 95.06 394 TYR A N 1
ATOM 3155 C CA . TYR A 1 394 ? -10.422 14.852 2.803 1 95.06 394 TYR A CA 1
ATOM 3156 C C . TYR A 1 394 ? -9.844 14.906 1.395 1 95.06 394 TYR A C 1
ATOM 3158 O O . TYR A 1 394 ? -10 15.898 0.686 1 95.06 394 TYR A O 1
ATOM 3166 N N . SER A 1 395 ? -9.109 13.875 1.056 1 92.56 395 SER A N 1
ATOM 3167 C CA . SER A 1 395 ? -8.648 13.664 -0.313 1 92.56 395 SER A CA 1
ATOM 3168 C C . SER A 1 395 ? -9.742 13.039 -1.176 1 92.56 395 SER A C 1
ATOM 3170 O O . SER A 1 395 ? -10.242 11.961 -0.857 1 92.56 395 SER A O 1
ATOM 3172 N N . THR A 1 396 ? -10.016 13.594 -2.279 1 89.31 396 THR A N 1
ATOM 3173 C CA . THR A 1 396 ? -11.078 13.086 -3.143 1 89.31 396 THR A CA 1
ATOM 3174 C C . THR A 1 396 ? -10.641 11.797 -3.834 1 89.31 396 THR A C 1
ATOM 3176 O O . THR A 1 396 ? -11.469 11.078 -4.398 1 89.31 396 THR A O 1
ATOM 3179 N N . ALA A 1 397 ? -9.375 11.516 -3.705 1 82.75 397 ALA A N 1
ATOM 3180 C CA . ALA A 1 397 ? -8.859 10.273 -4.258 1 82.75 397 ALA A CA 1
ATOM 3181 C C . ALA A 1 397 ? -9.164 9.094 -3.338 1 82.75 397 ALA A C 1
ATOM 3183 O O . ALA A 1 397 ? -9.141 7.938 -3.77 1 82.75 397 ALA A O 1
ATOM 3184 N N . ALA A 1 398 ? -9.539 9.367 -2.107 1 88.62 398 ALA A N 1
ATOM 3185 C CA . ALA A 1 398 ? -9.609 8.297 -1.116 1 88.62 398 ALA A CA 1
ATOM 3186 C C . ALA A 1 398 ? -11.016 8.203 -0.52 1 88.62 398 ALA A C 1
ATOM 3188 O O . ALA A 1 398 ? -11.445 7.121 -0.115 1 88.62 398 ALA A O 1
ATOM 3189 N N . VAL A 1 399 ? -11.656 9.359 -0.379 1 92.31 399 VAL A N 1
ATOM 3190 C CA . VAL A 1 399 ? -12.922 9.406 0.344 1 92.31 399 VAL A CA 1
ATOM 3191 C C . VAL A 1 399 ? -13.93 10.242 -0.439 1 92.31 399 VAL A C 1
ATOM 3193 O O . VAL A 1 399 ? -13.602 11.32 -0.948 1 92.31 399 VAL A O 1
ATOM 3196 N N . ASN A 1 400 ? -15.102 9.719 -0.532 1 91.12 400 ASN A N 1
ATOM 3197 C CA . ASN A 1 400 ? -16.141 10.523 -1.158 1 91.12 400 ASN A CA 1
ATOM 3198 C C . ASN A 1 400 ? -16.734 11.531 -0.178 1 91.12 400 ASN A C 1
ATOM 3200 O O . ASN A 1 400 ? -16.578 11.391 1.035 1 91.12 400 ASN A O 1
ATOM 3204 N N . LYS A 1 401 ? -17.438 12.5 -0.734 1 94.12 401 LYS A N 1
ATOM 3205 C CA . LYS A 1 401 ? -17.984 13.609 0.03 1 94.12 401 LYS A CA 1
ATOM 3206 C C . LYS A 1 401 ? -18.953 13.117 1.102 1 94.12 401 LYS A C 1
ATOM 3208 O O . LYS A 1 401 ? -18.891 13.539 2.258 1 94.12 401 LYS A O 1
ATOM 3213 N N . GLU A 1 402 ? -19.781 12.242 0.744 1 95.75 402 GLU A N 1
ATOM 3214 C CA . GLU A 1 402 ? -20.797 11.75 1.672 1 95.75 402 GLU A CA 1
ATOM 3215 C C . GLU A 1 402 ? -20.156 11.07 2.879 1 95.75 402 GLU A C 1
ATOM 3217 O O . GLU A 1 402 ? -20.562 11.305 4.02 1 95.75 402 GLU A O 1
ATOM 3222 N N . VAL A 1 403 ? -19.188 10.32 2.623 1 96.12 403 VAL A N 1
ATOM 3223 C CA . VAL A 1 403 ? -18.5 9.586 3.684 1 96.12 403 VAL A CA 1
ATOM 3224 C C . VAL A 1 403 ? -17.766 10.57 4.594 1 96.12 403 VAL A C 1
ATOM 3226 O O . VAL A 1 403 ? -17.781 10.414 5.816 1 96.12 403 VAL A O 1
ATOM 3229 N N . ALA A 1 404 ? -17.141 11.57 4.016 1 97.5 404 ALA A N 1
ATOM 3230 C CA . ALA A 1 404 ? -16.438 12.578 4.789 1 97.5 404 ALA A CA 1
ATOM 3231 C C . ALA A 1 404 ? -17.375 13.297 5.75 1 97.5 404 ALA A C 1
ATOM 3233 O O . ALA A 1 404 ? -17.031 13.516 6.918 1 97.5 404 ALA A O 1
ATOM 3234 N N . TYR A 1 405 ? -18.547 13.594 5.285 1 97.94 405 TYR A N 1
ATOM 3235 C CA . TYR A 1 405 ? -19.531 14.273 6.117 1 97.94 405 TYR A CA 1
ATOM 3236 C C . TYR A 1 405 ? -20.016 13.367 7.234 1 97.94 405 TYR A C 1
ATOM 3238 O O . TYR A 1 405 ? -20.141 13.789 8.391 1 97.94 405 TYR A O 1
ATOM 3246 N N . LYS A 1 406 ? -20.281 12.164 6.855 1 98.06 406 LYS A N 1
ATOM 3247 C CA . LYS A 1 406 ? -20.703 11.203 7.875 1 98.06 406 LYS A CA 1
ATOM 3248 C C . LYS A 1 406 ? -19.625 11.039 8.953 1 98.06 406 LYS A C 1
ATOM 3250 O O . LYS A 1 406 ? -19.953 10.914 10.141 1 98.06 406 LYS A O 1
ATOM 3255 N N . PHE A 1 407 ? -18.469 11.055 8.555 1 98.19 407 PHE A N 1
ATOM 3256 C CA . PHE A 1 407 ? -17.359 10.906 9.484 1 98.19 407 PHE A CA 1
ATOM 3257 C C . PHE A 1 407 ? -17.297 12.094 10.445 1 98.19 407 PHE A C 1
ATOM 3259 O O . PHE A 1 407 ? -17.156 11.906 11.656 1 98.19 407 PHE A O 1
ATOM 3266 N N . GLN A 1 408 ? -17.344 13.266 9.945 1 98.31 408 GLN A N 1
ATOM 3267 C CA . GLN A 1 408 ? -17.375 14.445 10.797 1 98.31 408 GLN A CA 1
ATOM 3268 C C . GLN A 1 408 ? -18.531 14.383 11.781 1 98.31 408 GLN A C 1
ATOM 3270 O O . GLN A 1 408 ? -18.375 14.68 12.969 1 98.31 408 GLN A O 1
ATOM 3275 N N . GLU A 1 409 ? -19.688 14.016 11.273 1 97.88 409 GLU A N 1
ATOM 3276 C CA . GLU A 1 409 ? -20.859 13.914 12.133 1 97.88 409 GLU A CA 1
ATOM 3277 C C . GLU A 1 409 ? -20.641 12.914 13.258 1 97.88 409 GLU A C 1
ATOM 3279 O O . GLU A 1 409 ? -21.047 13.156 14.398 1 97.88 409 GLU A O 1
ATOM 3284 N N . LYS A 1 410 ? -20.016 11.875 12.875 1 97.69 410 LYS A N 1
ATOM 3285 C CA . LYS A 1 410 ? -19.734 10.844 13.867 1 97.69 410 LYS A CA 1
ATOM 3286 C C . LYS A 1 410 ? -18.781 11.367 14.945 1 97.69 410 LYS A C 1
ATOM 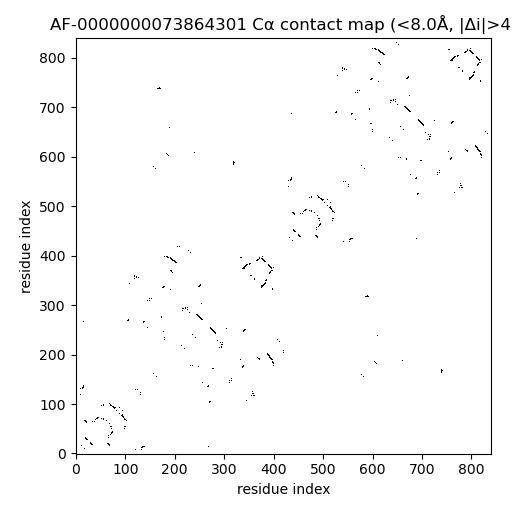3288 O O . LYS A 1 410 ? -19 11.125 16.141 1 97.69 410 LYS A O 1
ATOM 3293 N N . ILE A 1 411 ? -17.75 12.039 14.562 1 98 411 ILE A N 1
ATOM 3294 C CA . ILE A 1 411 ? -16.781 12.602 15.5 1 98 411 ILE A CA 1
ATOM 3295 C C . ILE A 1 411 ? -17.5 13.555 16.453 1 98 411 ILE A C 1
ATOM 3297 O O . ILE A 1 411 ? -17.297 13.484 17.672 1 98 411 ILE A O 1
ATOM 3301 N N . LEU A 1 412 ? -18.328 14.344 15.938 1 98 412 LEU A N 1
ATOM 3302 C CA . LEU A 1 412 ? -19.016 15.352 16.734 1 98 412 LEU A CA 1
ATOM 3303 C C . LEU A 1 412 ? -20 14.688 17.703 1 98 412 LEU A C 1
ATOM 3305 O O . LEU A 1 412 ? -20.094 15.086 18.875 1 98 412 LEU A O 1
ATOM 3309 N N . ALA A 1 413 ? -20.719 13.75 17.188 1 97.69 413 ALA A N 1
ATOM 3310 C CA . ALA A 1 413 ? -21.656 13.039 18.047 1 97.69 413 ALA A CA 1
ATOM 3311 C C . ALA A 1 413 ? -20.938 12.375 19.219 1 97.69 413 ALA A C 1
ATOM 3313 O O . ALA A 1 413 ? -21.391 12.453 20.359 1 97.69 413 ALA A O 1
ATOM 3314 N N . LEU A 1 414 ? -19.875 11.773 18.922 1 97.62 414 LEU A N 1
ATOM 3315 C CA . LEU A 1 414 ? -19.094 11.086 19.953 1 97.62 414 LEU A CA 1
ATOM 3316 C C . LEU A 1 414 ? -18.516 12.086 20.938 1 97.62 414 LEU A C 1
ATOM 3318 O O . LEU A 1 414 ? -18.516 11.844 22.156 1 97.62 414 LEU A O 1
ATOM 3322 N N . PHE A 1 415 ? -17.953 13.18 20.469 1 97.94 415 PHE A N 1
ATOM 3323 C CA . PHE A 1 415 ? -17.438 14.227 21.359 1 97.94 415 PHE A CA 1
ATOM 3324 C C . PHE A 1 415 ? -18.516 14.703 22.312 1 97.94 415 PHE A C 1
ATOM 3326 O O . PHE A 1 415 ? -18.281 14.812 23.516 1 97.94 415 PHE A O 1
ATOM 3333 N N . ASN A 1 416 ? -19.672 14.922 21.75 1 96.94 416 ASN A N 1
ATOM 3334 C CA . ASN A 1 416 ? -20.781 15.414 22.562 1 96.94 416 ASN A CA 1
ATOM 3335 C C . ASN A 1 416 ? -21.203 14.391 23.625 1 96.94 416 ASN A C 1
ATOM 3337 O O . ASN A 1 416 ? -21.516 14.758 24.75 1 96.94 416 ASN A O 1
ATOM 3341 N N . GLU A 1 417 ? -21.172 13.234 23.266 1 95.94 417 GLU A N 1
ATOM 3342 C CA . GLU A 1 417 ? -21.547 12.164 24.172 1 95.94 417 GLU A CA 1
ATOM 3343 C C . GLU A 1 417 ? -20.516 12 25.297 1 95.94 417 GLU A C 1
ATOM 3345 O O . GLU A 1 417 ? -20.875 11.883 26.469 1 95.94 417 GLU A O 1
ATOM 3350 N N . LEU A 1 418 ? -19.25 12.039 24.953 1 94.44 418 LEU A N 1
ATOM 3351 C CA . LEU A 1 418 ? -18.188 11.742 25.891 1 94.44 418 LEU A CA 1
ATOM 3352 C C . LEU A 1 418 ? -17.875 12.953 26.766 1 94.44 418 LEU A C 1
ATOM 3354 O O . LEU A 1 418 ? -17.312 12.812 27.844 1 94.44 418 LEU A O 1
ATOM 3358 N N . ALA A 1 419 ? -18.172 14.094 26.297 1 91.25 419 ALA A N 1
ATOM 3359 C CA . ALA A 1 419 ? -17.938 15.328 27.031 1 91.25 419 ALA A CA 1
ATOM 3360 C C . ALA A 1 419 ? -19.125 15.68 27.922 1 91.25 419 ALA A C 1
ATOM 3362 O O . ALA A 1 419 ? -19.109 16.703 28.609 1 91.25 419 ALA A O 1
ATOM 3363 N N . SER A 1 420 ? -20.219 14.945 27.922 1 85.25 420 SER A N 1
ATOM 3364 C CA . SER A 1 420 ? -21.375 15.211 28.781 1 85.25 420 SER A CA 1
ATOM 3365 C C . SER A 1 420 ? -21.109 14.758 30.219 1 85.25 420 SER A C 1
ATOM 3367 O O . SER A 1 420 ? -20.375 13.797 30.438 1 85.25 420 SER A O 1
ATOM 3369 N N . MET B 1 1 ? -17.922 -48.25 -8.781 1 42.19 1 MET B N 1
ATOM 3370 C CA . MET B 1 1 ? -17.281 -47.75 -7.574 1 42.19 1 MET B CA 1
ATOM 3371 C C . MET B 1 1 ? -15.875 -48.344 -7.43 1 42.19 1 MET B C 1
ATOM 3373 O O . MET B 1 1 ? -14.93 -47.594 -7.125 1 42.19 1 MET B O 1
ATOM 3377 N N . THR B 1 2 ? -15.68 -49.656 -7.629 1 48.91 2 THR B N 1
ATOM 3378 C CA . THR B 1 2 ? -14.398 -50.312 -7.441 1 48.91 2 THR B CA 1
ATOM 3379 C C . THR B 1 2 ? -13.367 -49.781 -8.43 1 48.91 2 THR B C 1
ATOM 3381 O O . THR B 1 2 ? -12.203 -49.594 -8.078 1 48.91 2 THR B O 1
ATOM 3384 N N . LEU B 1 3 ? -13.891 -49.406 -9.625 1 58.16 3 LEU B N 1
ATOM 3385 C CA . LEU B 1 3 ? -13 -49.031 -10.719 1 58.16 3 LEU B CA 1
ATOM 3386 C C . LEU B 1 3 ? -12.477 -47.625 -10.516 1 58.16 3 LEU B C 1
ATOM 3388 O O . LEU B 1 3 ? -11.531 -47.188 -11.188 1 58.16 3 LEU B O 1
ATOM 3392 N N . THR B 1 4 ? -13 -47.094 -9.445 1 70.81 4 THR B N 1
ATOM 3393 C CA . THR B 1 4 ? -12.586 -45.688 -9.352 1 70.81 4 THR B CA 1
ATOM 3394 C C . THR B 1 4 ? -11.672 -45.469 -8.148 1 70.81 4 THR B C 1
ATOM 3396 O O . THR B 1 4 ? -10.648 -44.812 -8.258 1 70.81 4 THR B O 1
ATOM 3399 N N . ARG B 1 5 ? -11.859 -46.281 -7.098 1 85.62 5 ARG B N 1
ATOM 3400 C CA . ARG B 1 5 ? -11.086 -46 -5.891 1 85.62 5 ARG B CA 1
ATOM 3401 C C . ARG B 1 5 ? -9.711 -46.656 -5.957 1 85.62 5 ARG B C 1
ATOM 3403 O O . ARG B 1 5 ? -8.727 -46.094 -5.469 1 85.62 5 ARG B O 1
ATOM 3410 N N . HIS B 1 6 ? -9.703 -47.812 -6.535 1 88.06 6 HIS B N 1
ATOM 3411 C CA . HIS B 1 6 ? -8.438 -48.531 -6.59 1 88.06 6 HIS B CA 1
ATOM 3412 C C . HIS B 1 6 ? -7.387 -47.719 -7.359 1 88.06 6 HIS B C 1
ATOM 3414 O O . HIS B 1 6 ? -6.258 -47.562 -6.883 1 88.06 6 HIS B O 1
ATOM 3420 N N . PRO B 1 7 ? -7.699 -47.188 -8.461 1 89.31 7 PRO B N 1
ATOM 3421 C CA . PRO B 1 7 ? -6.719 -46.375 -9.164 1 89.31 7 PRO B CA 1
ATOM 3422 C C . PRO B 1 7 ? -6.215 -45.219 -8.32 1 89.31 7 PRO B C 1
ATOM 3424 O O . PRO B 1 7 ? -5.039 -44.844 -8.414 1 89.31 7 PRO B O 1
ATOM 3427 N N . MET B 1 8 ? -7.09 -44.656 -7.531 1 91.38 8 MET B N 1
ATOM 3428 C CA . MET B 1 8 ? -6.699 -43.531 -6.688 1 91.38 8 MET B CA 1
ATOM 3429 C C . MET B 1 8 ? -5.734 -44 -5.598 1 91.38 8 MET B C 1
ATOM 3431 O O . MET B 1 8 ? -4.824 -43.25 -5.227 1 91.38 8 MET B O 1
ATOM 3435 N N . TYR B 1 9 ? -5.973 -45.125 -5.156 1 90.69 9 TYR B N 1
ATOM 3436 C CA . TYR B 1 9 ? -5.059 -45.656 -4.16 1 90.69 9 TYR B CA 1
ATOM 3437 C C . TYR B 1 9 ? -3.682 -45.938 -4.766 1 90.69 9 TYR B C 1
ATOM 3439 O O . TYR B 1 9 ? -2.658 -45.656 -4.125 1 90.69 9 TYR B O 1
ATOM 3447 N N . VAL B 1 10 ? -3.646 -46.469 -5.898 1 91.62 10 VAL B N 1
ATOM 3448 C CA . VAL B 1 10 ? -2.391 -46.75 -6.594 1 91.62 10 VAL B CA 1
ATOM 3449 C C . VAL B 1 10 ? -1.663 -45.438 -6.855 1 91.62 10 VAL B C 1
ATOM 3451 O O . VAL B 1 10 ? -0.462 -45.312 -6.598 1 91.62 10 VAL B O 1
ATOM 3454 N N . PHE B 1 11 ? -2.438 -44.438 -7.293 1 91.75 11 PHE B N 1
ATOM 3455 C CA . PHE B 1 11 ? -1.928 -43.094 -7.562 1 91.75 11 PHE B CA 1
ATOM 3456 C C . PHE B 1 11 ? -1.308 -42.5 -6.309 1 91.75 11 PHE B C 1
ATOM 3458 O O . PHE B 1 11 ? -0.157 -42.062 -6.328 1 91.75 11 PHE B O 1
ATOM 3465 N N . HIS B 1 12 ? -2.035 -42.594 -5.277 1 91.5 12 HIS B N 1
ATOM 3466 C CA . HIS B 1 12 ? -1.622 -42.125 -3.969 1 91.5 12 HIS B CA 1
ATOM 3467 C C . HIS B 1 12 ? -0.356 -42.812 -3.49 1 91.5 12 HIS B C 1
ATOM 3469 O O . HIS B 1 12 ? 0.546 -42.188 -2.945 1 91.5 12 HIS B O 1
ATOM 3475 N N . SER B 1 13 ? -0.244 -44 -3.73 1 90.88 13 SER B N 1
ATOM 3476 C CA . SER B 1 13 ? 0.877 -44.812 -3.264 1 90.88 13 SER B CA 1
ATOM 3477 C C . SER B 1 13 ? 2.137 -44.531 -4.078 1 90.88 13 SER B C 1
ATOM 3479 O O . SER B 1 13 ? 3.25 -44.625 -3.559 1 90.88 13 SER B O 1
ATOM 3481 N N . LYS B 1 14 ? 2.043 -44.188 -5.293 1 92.56 14 LYS B N 1
ATOM 3482 C CA . LYS B 1 14 ? 3.168 -44.062 -6.215 1 92.56 14 LYS B CA 1
ATOM 3483 C C . LYS B 1 14 ? 3.838 -42.688 -6.082 1 92.56 14 LYS B C 1
ATOM 3485 O O . LYS B 1 14 ? 5.004 -42.531 -6.453 1 92.56 14 LYS B O 1
ATOM 3490 N N . VAL B 1 15 ? 3.104 -41.719 -5.648 1 92.94 15 VAL B N 1
ATOM 3491 C CA . VAL B 1 15 ? 3.611 -40.375 -5.637 1 92.94 15 VAL B CA 1
ATOM 3492 C C . VAL B 1 15 ? 3.822 -39.906 -4.199 1 92.94 15 VAL B C 1
ATOM 3494 O O . VAL B 1 15 ? 2.859 -39.625 -3.482 1 92.94 15 VAL B O 1
ATOM 3497 N N . GLU B 1 16 ? 5 -39.688 -3.854 1 92.31 16 GLU B N 1
ATOM 3498 C CA . GLU B 1 16 ? 5.371 -39.375 -2.473 1 92.31 16 GLU B CA 1
ATOM 3499 C C . GLU B 1 16 ? 4.727 -38.094 -1.993 1 92.31 16 GLU B C 1
ATOM 3501 O O . GLU B 1 16 ? 4.273 -38 -0.851 1 92.31 16 GLU B O 1
ATOM 3506 N N . SER B 1 17 ? 4.633 -37.094 -2.822 1 92.38 17 SER B N 1
ATOM 3507 C CA . SER B 1 17 ? 4.16 -35.781 -2.428 1 92.38 17 SER B CA 1
ATOM 3508 C C . SER B 1 17 ? 2.662 -35.781 -2.135 1 92.38 17 SER B C 1
ATOM 3510 O O . SER B 1 17 ? 2.121 -34.812 -1.599 1 92.38 17 SER B O 1
ATOM 3512 N N . LEU B 1 18 ? 1.992 -36.875 -2.418 1 93.81 18 LEU B N 1
ATOM 3513 C CA . LEU B 1 18 ? 0.567 -37 -2.129 1 93.81 18 LEU B CA 1
ATOM 3514 C C . LEU B 1 18 ? 0.34 -37.594 -0.742 1 93.81 18 LEU B C 1
ATOM 3516 O O . LEU B 1 18 ? -0.802 -37.719 -0.293 1 93.81 18 LEU B O 1
ATOM 3520 N N . ARG B 1 19 ? 1.405 -37.906 -0.053 1 94.75 19 ARG B N 1
ATOM 3521 C CA . ARG B 1 19 ? 1.321 -38.531 1.266 1 94.75 19 ARG B CA 1
ATOM 3522 C C . ARG B 1 19 ? 1.928 -37.625 2.334 1 94.75 19 ARG B C 1
ATOM 3524 O O . ARG B 1 19 ? 2.627 -38.094 3.232 1 94.75 19 ARG B O 1
ATOM 3531 N N . LEU B 1 20 ? 1.712 -36.406 2.156 1 94.25 20 LEU B N 1
ATOM 3532 C CA . LEU B 1 20 ? 2.324 -35.406 3.053 1 94.25 20 LEU B CA 1
ATOM 3533 C C . LEU B 1 20 ? 1.266 -34.719 3.9 1 94.25 20 LEU B C 1
ATOM 3535 O O . LEU B 1 20 ? 0.087 -34.719 3.541 1 94.25 20 LEU B O 1
ATOM 3539 N N . CYS B 1 21 ? 1.694 -34.219 5.012 1 94.5 21 CYS B N 1
ATOM 3540 C CA . CYS B 1 21 ? 0.981 -33.281 5.898 1 94.5 21 CYS B CA 1
ATOM 3541 C C . CYS B 1 21 ? 1.927 -32.25 6.484 1 94.5 21 CYS B C 1
ATOM 3543 O O . CYS B 1 21 ? 3.086 -32.156 6.074 1 94.5 21 CYS B O 1
ATOM 3545 N N . PHE B 1 22 ? 1.337 -31.344 7.254 1 91.44 22 PHE B N 1
ATOM 3546 C CA . PHE B 1 22 ? 2.174 -30.328 7.895 1 91.44 22 PHE B CA 1
ATOM 3547 C C . PHE B 1 22 ? 2.396 -30.672 9.359 1 91.44 22 PHE B C 1
ATOM 3549 O O . PHE B 1 22 ? 1.509 -31.203 10.023 1 91.44 22 PHE B O 1
ATOM 3556 N N . ARG B 1 23 ? 3.541 -30.375 9.812 1 89.5 23 ARG B N 1
ATOM 3557 C CA . ARG B 1 23 ? 3.869 -30.391 11.234 1 89.5 23 ARG B CA 1
ATOM 3558 C C . ARG B 1 23 ? 4.414 -29.047 11.695 1 89.5 23 ARG B C 1
ATOM 3560 O O . ARG B 1 23 ? 5.051 -28.328 10.914 1 89.5 23 ARG B O 1
ATOM 3567 N N . LEU B 1 24 ? 4.016 -28.734 12.867 1 82 24 LEU B N 1
ATOM 3568 C CA . LEU B 1 24 ? 4.512 -27.484 13.438 1 82 24 LEU B CA 1
ATOM 3569 C C . LEU B 1 24 ? 5.816 -27.703 14.195 1 82 24 LEU B C 1
ATOM 3571 O O . LEU B 1 24 ? 5.902 -28.594 15.047 1 82 24 LEU B O 1
ATOM 3575 N N . ARG B 1 25 ? 6.867 -27.109 13.789 1 77.62 25 ARG B N 1
ATOM 3576 C CA . ARG B 1 25 ? 8.141 -27.094 14.5 1 77.62 25 ARG B CA 1
ATOM 3577 C C . ARG B 1 25 ? 8.68 -25.672 14.648 1 77.62 25 ARG B C 1
ATOM 3579 O O . ARG B 1 25 ? 8.906 -24.984 13.648 1 77.62 25 ARG B O 1
ATOM 3586 N N . ASP B 1 26 ? 8.914 -25.156 15.875 1 71.06 26 ASP B N 1
ATOM 3587 C CA . ASP B 1 26 ? 9.461 -23.844 16.156 1 71.06 26 ASP B CA 1
ATOM 3588 C C . ASP B 1 26 ? 8.617 -22.75 15.508 1 71.06 26 ASP B C 1
ATOM 3590 O O . ASP B 1 26 ? 9.148 -21.844 14.867 1 71.06 26 ASP B O 1
ATOM 3594 N N . GLY B 1 27 ? 7.34 -23.031 15.508 1 65.94 27 GLY B N 1
ATOM 3595 C CA . GLY B 1 27 ? 6.418 -22.016 15.016 1 65.94 27 GLY B CA 1
ATOM 3596 C C . GLY B 1 27 ? 6.301 -22 13.508 1 65.94 27 GLY B C 1
ATOM 3597 O O . GLY B 1 27 ? 5.617 -21.141 12.938 1 65.94 27 GLY B O 1
ATOM 3598 N N . GLN B 1 28 ? 6.988 -22.938 12.82 1 70.75 28 GLN B N 1
ATOM 3599 C CA . GLN B 1 28 ? 6.949 -23 11.367 1 70.75 28 GLN B CA 1
ATOM 3600 C C . GLN B 1 28 ? 6.344 -24.328 10.891 1 70.75 28 GLN B C 1
ATOM 3602 O O . GLN B 1 28 ? 6.477 -25.344 11.562 1 70.75 28 GLN B O 1
ATOM 3607 N N . LEU B 1 29 ? 5.637 -24.266 9.82 1 76.75 29 LEU B N 1
ATOM 3608 C CA . LEU B 1 29 ? 5.051 -25.453 9.227 1 76.75 29 LEU B CA 1
ATOM 3609 C C . LEU B 1 29 ? 6.062 -26.172 8.328 1 76.75 29 LEU B C 1
ATOM 3611 O O . LEU B 1 29 ? 6.742 -25.531 7.523 1 76.75 29 LEU B O 1
ATOM 3615 N N . TRP B 1 30 ? 6.215 -27.469 8.625 1 83.06 30 TRP B N 1
ATOM 3616 C CA . TRP B 1 30 ? 7.086 -28.312 7.828 1 83.06 30 TRP B CA 1
ATOM 3617 C C . TRP B 1 30 ? 6.301 -29.469 7.207 1 83.06 30 TRP B C 1
ATOM 3619 O O . TRP B 1 30 ? 5.383 -30.016 7.828 1 83.06 30 TRP B O 1
ATOM 3629 N N . LEU B 1 31 ? 6.699 -29.797 6.035 1 88.62 31 LEU B N 1
ATOM 3630 C CA . LEU B 1 31 ? 6.094 -30.969 5.398 1 88.62 31 LEU B CA 1
ATOM 3631 C C . LEU B 1 31 ? 6.621 -32.25 6.012 1 88.62 31 LEU B C 1
ATOM 3633 O O . LEU B 1 31 ? 7.816 -32.375 6.301 1 88.62 31 LEU B O 1
ATOM 3637 N N . ALA B 1 32 ? 5.746 -33.188 6.324 1 91.25 32 ALA B N 1
ATOM 3638 C CA . ALA B 1 32 ? 6.078 -34.5 6.875 1 91.25 32 ALA B CA 1
ATOM 3639 C C . ALA B 1 32 ? 5.18 -35.594 6.293 1 91.25 32 ALA B C 1
ATOM 3641 O O . ALA B 1 32 ? 4.172 -35.281 5.648 1 91.25 32 ALA B O 1
ATOM 3642 N N . ASP B 1 33 ? 5.637 -36.781 6.5 1 93 33 ASP B N 1
ATOM 3643 C CA . ASP B 1 33 ? 4.797 -37.906 6.09 1 93 33 ASP B CA 1
ATOM 3644 C C . ASP B 1 33 ? 3.506 -37.969 6.906 1 93 33 ASP B C 1
ATOM 3646 O O . ASP B 1 33 ? 3.52 -37.719 8.117 1 93 33 ASP B O 1
ATOM 3650 N N . MET B 1 34 ? 2.449 -38.312 6.18 1 95 34 MET B N 1
ATOM 3651 C CA . MET B 1 34 ? 1.182 -38.531 6.871 1 95 34 MET B CA 1
ATOM 3652 C C . MET B 1 34 ? 1.305 -39.656 7.906 1 95 34 MET B C 1
ATOM 3654 O O . MET B 1 34 ? 1.963 -40.656 7.656 1 95 34 MET B O 1
ATOM 3658 N N . PRO B 1 35 ? 0.594 -39.469 9.07 1 92.75 35 PRO B N 1
ATOM 3659 C CA . PRO B 1 35 ? 0.618 -40.531 10.062 1 92.75 35 PRO B CA 1
ATOM 3660 C C . PRO B 1 35 ? -0.107 -41.812 9.594 1 92.75 35 PRO B C 1
ATOM 3662 O O . PRO B 1 35 ? 0.291 -42.906 9.938 1 92.75 35 PRO B O 1
ATOM 3665 N N . HIS B 1 36 ? -1.228 -41.625 8.867 1 91.88 36 HIS B N 1
ATOM 3666 C CA . HIS B 1 36 ? -2.012 -42.719 8.289 1 91.88 36 HIS B CA 1
ATOM 3667 C C . HIS B 1 36 ? -2.365 -42.438 6.836 1 91.88 36 HIS B C 1
ATOM 3669 O O . HIS B 1 36 ? -2.674 -41.281 6.477 1 91.88 36 HIS B O 1
ATOM 3675 N N . ARG B 1 37 ? -2.225 -43.5 6.172 1 88.19 37 ARG B N 1
ATOM 3676 C CA . ARG B 1 37 ? -2.607 -43.344 4.77 1 88.19 37 ARG B CA 1
ATOM 3677 C C . ARG B 1 37 ? -4.121 -43.25 4.629 1 88.19 37 ARG B C 1
ATOM 3679 O O . ARG B 1 37 ? -4.863 -44.062 5.184 1 88.19 37 ARG B O 1
ATOM 3686 N N . LYS B 1 38 ? -4.504 -42.156 4.098 1 90.94 38 LYS B N 1
ATOM 3687 C CA . LYS B 1 38 ? -5.922 -41.938 3.816 1 90.94 38 LYS B CA 1
ATOM 3688 C C . LYS B 1 38 ? -6.121 -41.188 2.502 1 90.94 38 LYS B C 1
ATOM 3690 O O . LYS B 1 38 ? -5.246 -40.438 2.068 1 90.94 38 LYS B O 1
ATOM 3695 N N . LEU B 1 39 ? -7.227 -41.531 1.889 1 92.25 39 LEU B N 1
ATOM 3696 C CA . LEU B 1 39 ? -7.609 -40.906 0.63 1 92.25 39 LEU B CA 1
ATOM 3697 C C . LEU B 1 39 ? -8.781 -39.938 0.836 1 92.25 39 LEU B C 1
ATOM 3699 O O . LEU B 1 39 ? -9.719 -40.25 1.577 1 92.25 39 LEU B O 1
ATOM 3703 N N . ASP B 1 40 ? -8.656 -38.75 0.325 1 93.81 40 ASP B N 1
ATOM 3704 C CA . ASP B 1 40 ? -9.812 -37.875 0.227 1 93.81 40 ASP B CA 1
ATOM 3705 C C . ASP B 1 40 ? -10.383 -37.844 -1.19 1 93.81 40 ASP B C 1
ATOM 3707 O O . ASP B 1 40 ? -10.094 -36.938 -1.974 1 93.81 40 ASP B O 1
ATOM 3711 N N . PHE B 1 41 ? -11.102 -38.906 -1.457 1 93.69 41 PHE B N 1
ATOM 3712 C CA . PHE B 1 41 ? -11.688 -39.156 -2.775 1 93.69 41 PHE B CA 1
ATOM 3713 C C . PHE B 1 41 ? -13.164 -39.5 -2.66 1 93.69 41 PHE B C 1
ATOM 3715 O O . PHE B 1 41 ? -13.547 -40.281 -1.801 1 93.69 41 PHE B O 1
ATOM 3722 N N . GLN B 1 42 ? -13.961 -38.781 -3.475 1 92.12 42 GLN B N 1
ATOM 3723 C CA . GLN B 1 42 ? -15.391 -39.094 -3.506 1 92.12 42 GLN B CA 1
ATOM 3724 C C . GLN B 1 42 ? -15.93 -39.062 -4.934 1 92.12 42 GLN B C 1
ATOM 3726 O O . GLN B 1 42 ? -15.469 -38.25 -5.758 1 92.12 42 GLN B O 1
ATOM 3731 N N . VAL B 1 43 ? -16.75 -39.969 -5.176 1 91.25 43 VAL B N 1
ATOM 3732 C CA . VAL B 1 43 ? -17.562 -39.844 -6.383 1 91.25 43 VAL B CA 1
ATOM 3733 C C . VAL B 1 43 ? -18.828 -39.062 -6.082 1 91.25 43 VAL B C 1
ATOM 3735 O O . VAL B 1 43 ? -19.578 -39.406 -5.164 1 91.25 43 VAL B O 1
ATOM 3738 N N . VAL B 1 44 ? -18.922 -37.938 -6.762 1 90 44 VAL B N 1
ATOM 3739 C CA . VAL B 1 44 ? -20.047 -37.031 -6.508 1 90 44 VAL B CA 1
ATOM 3740 C C . VAL B 1 44 ? -21.141 -37.281 -7.551 1 90 44 VAL B C 1
ATOM 3742 O O . VAL B 1 44 ? -20.875 -37.219 -8.75 1 90 44 VAL B O 1
ATOM 3745 N N . SER B 1 45 ? -22.297 -37.688 -7.012 1 81.75 45 SER B N 1
ATOM 3746 C CA . SER B 1 45 ? -23.406 -37.938 -7.918 1 81.75 45 SER B CA 1
ATOM 3747 C C . SER B 1 45 ? -24.125 -36.625 -8.266 1 81.75 45 SER B C 1
ATOM 3749 O O . SER B 1 45 ? -24.594 -35.906 -7.379 1 81.75 45 SER B O 1
ATOM 3751 N N . GLY B 1 46 ? -24.109 -36.344 -9.383 1 73.81 46 GLY B N 1
ATOM 3752 C CA . GLY B 1 46 ? -24.844 -35.156 -9.812 1 73.81 46 GLY B CA 1
ATOM 3753 C C . GLY B 1 46 ? -24.125 -33.875 -9.469 1 73.81 46 GLY B C 1
ATOM 3754 O O . GLY B 1 46 ? -23.047 -33.875 -8.891 1 73.81 46 GLY B O 1
ATOM 3755 N N . GLY B 1 47 ? -24.359 -32.812 -10.164 1 72.56 47 GLY B N 1
ATOM 3756 C CA . GLY B 1 47 ? -23.875 -31.469 -9.82 1 72.56 47 GLY B CA 1
ATOM 3757 C C . GLY B 1 47 ? -23.156 -30.781 -10.961 1 72.56 47 GLY B C 1
ATOM 3758 O O . GLY B 1 47 ? -22.781 -31.422 -11.945 1 72.56 47 GLY B O 1
ATOM 3759 N N . ASP B 1 48 ? -23.016 -29.547 -10.773 1 85.06 48 ASP B N 1
ATOM 3760 C CA . ASP B 1 48 ? -22.344 -28.656 -11.711 1 85.06 48 ASP B CA 1
ATOM 3761 C C . ASP B 1 48 ? -20.844 -28.609 -11.438 1 85.06 48 ASP B C 1
ATOM 3763 O O . ASP B 1 48 ? -20.422 -28.547 -10.281 1 85.06 48 ASP B O 1
ATOM 3767 N N . LEU B 1 49 ? -20.047 -28.969 -12.516 1 86.19 49 LEU B N 1
ATOM 3768 C CA . LEU B 1 49 ? -18.594 -29 -12.406 1 86.19 49 LEU B CA 1
ATOM 3769 C C . LEU B 1 49 ? -18.078 -27.734 -11.711 1 86.19 49 LEU B C 1
ATOM 3771 O O . LEU B 1 49 ? -17.203 -27.812 -10.844 1 86.19 49 LEU B O 1
ATOM 3775 N N . GLU B 1 50 ? -18.609 -26.625 -12.078 1 82.81 50 GLU B N 1
ATOM 3776 C CA . GLU B 1 50 ? -18.141 -25.359 -11.508 1 82.81 50 GLU B CA 1
ATOM 3777 C C . GLU B 1 50 ? -18.469 -25.281 -10.016 1 82.81 50 GLU B C 1
ATOM 3779 O O . GLU B 1 50 ? -17.672 -24.766 -9.234 1 82.81 50 GLU B O 1
ATOM 3784 N N . GLU B 1 51 ? -19.594 -25.719 -9.727 1 85.69 51 GLU B N 1
ATOM 3785 C CA . GLU B 1 51 ? -19.984 -25.734 -8.32 1 85.69 51 GLU B CA 1
ATOM 3786 C C . GLU B 1 51 ? -19.062 -26.641 -7.5 1 85.69 51 GLU B C 1
ATOM 3788 O O . GLU B 1 51 ? -18.672 -26.281 -6.387 1 85.69 51 GLU B O 1
ATOM 3793 N 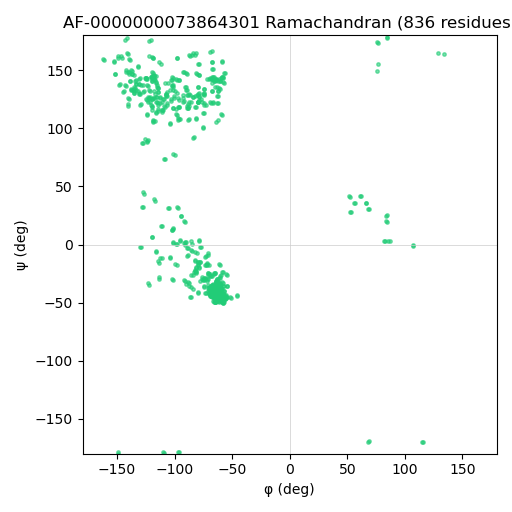N . GLN B 1 52 ? -18.766 -27.766 -8.07 1 88.25 52 GLN B N 1
ATOM 3794 C CA . GLN B 1 52 ? -17.875 -28.703 -7.367 1 88.25 52 GLN B CA 1
ATOM 3795 C C . GLN B 1 52 ? -16.469 -28.125 -7.238 1 88.25 52 GLN B C 1
ATOM 3797 O O . GLN B 1 52 ? -15.805 -28.328 -6.223 1 88.25 52 GLN B O 1
ATOM 3802 N N . HIS B 1 53 ? -16.078 -27.5 -8.234 1 88.06 53 HIS B N 1
ATOM 3803 C CA . HIS B 1 53 ? -14.773 -26.844 -8.195 1 88.06 53 HIS B CA 1
ATOM 3804 C C . HIS B 1 53 ? -14.695 -25.844 -7.035 1 88.06 53 HIS B C 1
ATOM 3806 O O . HIS B 1 53 ? -13.719 -25.844 -6.281 1 88.06 53 HIS B O 1
ATOM 3812 N N . VAL B 1 54 ? -15.703 -25.062 -6.883 1 85.06 54 VAL B N 1
ATOM 3813 C CA . VAL B 1 54 ? -15.742 -24.047 -5.836 1 85.06 54 VAL B CA 1
ATOM 3814 C C . VAL B 1 54 ? -15.781 -24.719 -4.465 1 85.06 54 VAL B C 1
ATOM 3816 O O . VAL B 1 54 ? -15.07 -24.297 -3.547 1 85.06 54 VAL B O 1
ATOM 3819 N N . LEU B 1 55 ? -16.547 -25.734 -4.398 1 87.88 55 LEU B N 1
ATOM 3820 C CA . LEU B 1 55 ? -16.672 -26.453 -3.135 1 87.88 55 LEU B CA 1
ATOM 3821 C C . LEU B 1 55 ? -15.328 -27.047 -2.717 1 87.88 55 LEU B C 1
ATOM 3823 O O . LEU B 1 55 ? -14.938 -26.953 -1.551 1 87.88 55 LEU B O 1
ATOM 3827 N N . VAL B 1 56 ? -14.664 -27.625 -3.666 1 90.69 56 VAL B N 1
ATOM 3828 C CA . VAL B 1 56 ? -13.383 -28.281 -3.385 1 90.69 56 VAL B CA 1
ATOM 3829 C C . VAL B 1 56 ? -12.328 -27.219 -3.051 1 90.69 56 VAL B C 1
ATOM 3831 O O . VAL B 1 56 ? -11.547 -27.391 -2.117 1 90.69 56 VAL B O 1
ATOM 3834 N N . ARG B 1 57 ? -12.352 -26.188 -3.746 1 86.38 57 ARG B N 1
ATOM 3835 C CA . ARG B 1 57 ? -11.398 -25.094 -3.539 1 86.38 57 ARG B CA 1
ATOM 3836 C C . ARG B 1 57 ? -11.562 -24.484 -2.152 1 86.38 57 ARG B C 1
ATOM 3838 O O . ARG B 1 57 ? -10.57 -24.188 -1.476 1 86.38 57 ARG B O 1
ATOM 3845 N N . ASP B 1 58 ? -12.75 -24.328 -1.741 1 84.06 58 ASP B N 1
ATOM 3846 C CA . ASP B 1 58 ? -13.039 -23.594 -0.515 1 84.06 58 ASP B CA 1
ATOM 3847 C C . ASP B 1 58 ? -13.016 -24.516 0.7 1 84.06 58 ASP B C 1
ATOM 3849 O O . ASP B 1 58 ? -13.047 -24.047 1.841 1 84.06 58 ASP B O 1
ATOM 3853 N N . SER B 1 59 ? -12.93 -25.797 0.387 1 88.44 59 SER B N 1
ATOM 3854 C CA . SER B 1 59 ? -12.789 -26.75 1.488 1 88.44 59 SER B CA 1
ATOM 3855 C C . SER B 1 59 ? -11.352 -26.797 1.988 1 88.44 59 SER B C 1
ATOM 3857 O O . SER B 1 59 ? -10.43 -27.094 1.218 1 88.44 59 SER B O 1
ATOM 3859 N N . PRO B 1 60 ? -11.156 -26.531 3.285 1 88.69 60 PRO B N 1
ATOM 3860 C CA . PRO B 1 60 ? -9.781 -26.516 3.801 1 88.69 60 PRO B CA 1
ATOM 3861 C C . PRO B 1 60 ? -9.141 -27.906 3.785 1 88.69 60 PRO B C 1
ATOM 3863 O O . PRO B 1 60 ? -9.844 -28.906 3.881 1 88.69 60 PRO B O 1
ATOM 3866 N N . PHE B 1 61 ? -7.867 -27.938 3.648 1 91.81 61 PHE B N 1
ATOM 3867 C CA . PHE B 1 61 ? -7.102 -29.172 3.795 1 91.81 61 PHE B CA 1
ATOM 3868 C C . PHE B 1 61 ? -6.906 -29.516 5.266 1 91.81 61 PHE B C 1
ATOM 3870 O O . PHE B 1 61 ? -6.863 -28.625 6.117 1 91.81 61 PHE B O 1
ATOM 3877 N N . ASP B 1 62 ? -6.898 -30.781 5.504 1 91.25 62 ASP B N 1
ATOM 3878 C CA . ASP B 1 62 ? -6.41 -31.219 6.809 1 91.25 62 ASP B CA 1
ATOM 3879 C C . ASP B 1 62 ? -4.891 -31.125 6.891 1 91.25 62 ASP B C 1
ATOM 3881 O O . ASP B 1 62 ? -4.184 -32.031 6.453 1 91.25 62 ASP B O 1
ATOM 3885 N N . LEU B 1 63 ? -4.434 -30.078 7.527 1 89.38 63 LEU B N 1
ATOM 3886 C CA . LEU B 1 63 ? -3.002 -29.797 7.523 1 89.38 63 LEU B CA 1
ATOM 3887 C C . LEU B 1 63 ? -2.256 -30.766 8.438 1 89.38 63 LEU B C 1
ATOM 3889 O O . LEU B 1 63 ? -1.079 -31.062 8.211 1 89.38 63 LEU B O 1
ATOM 3893 N N . HIS B 1 64 ? -2.91 -31.219 9.43 1 89.06 64 HIS B N 1
ATOM 3894 C CA . HIS B 1 64 ? -2.252 -32 10.469 1 89.06 64 HIS B CA 1
ATOM 3895 C C . HIS B 1 64 ? -2.213 -33.5 10.086 1 89.06 64 HIS B C 1
ATOM 3897 O O . HIS B 1 64 ? -1.173 -34.125 10.211 1 89.06 64 HIS B O 1
ATOM 3903 N N . ASP B 1 65 ? -3.334 -34 9.602 1 93.19 65 ASP B N 1
ATOM 3904 C CA . ASP B 1 65 ? -3.377 -35.438 9.32 1 93.19 65 ASP B CA 1
ATOM 3905 C C . ASP B 1 65 ? -3.271 -35.719 7.82 1 93.19 65 ASP B C 1
ATOM 3907 O O . ASP B 1 65 ? -3.004 -36.844 7.402 1 93.19 65 ASP B O 1
ATOM 3911 N N . GLY B 1 66 ? -3.389 -34.688 7.039 1 92.25 66 GLY B N 1
ATOM 3912 C CA . GLY B 1 66 ? -3.4 -34.875 5.598 1 92.25 66 GLY B CA 1
ATOM 3913 C C . GLY B 1 66 ? -4.641 -35.594 5.098 1 92.25 66 GLY B C 1
ATOM 3914 O O . GLY B 1 66 ? -5.559 -35.875 5.875 1 92.25 66 GLY B O 1
ATOM 3915 N N . PRO B 1 67 ? -4.66 -36 3.805 1 94.56 67 PRO B N 1
ATOM 3916 C CA . PRO B 1 67 ? -3.709 -35.625 2.754 1 94.56 67 PRO B CA 1
ATOM 3917 C C . PRO B 1 67 ? -3.824 -34.156 2.344 1 94.56 67 PRO B C 1
ATOM 3919 O O . PRO B 1 67 ? -4.82 -33.5 2.654 1 94.56 67 PRO B O 1
ATOM 3922 N N . LEU B 1 68 ? -2.893 -33.656 1.67 1 95 68 LEU B N 1
ATOM 3923 C CA . LEU B 1 68 ? -2.854 -32.281 1.189 1 95 68 LEU B CA 1
ATOM 3924 C C . LEU B 1 68 ? -3.344 -32.219 -0.252 1 95 68 LEU B C 1
ATOM 3926 O O . LEU B 1 68 ? -2.811 -31.438 -1.048 1 95 68 LEU B O 1
ATOM 3930 N N . TRP B 1 69 ? -4.246 -33.094 -0.572 1 94.69 69 TRP B N 1
ATOM 3931 C CA . TRP B 1 69 ? -4.926 -33.094 -1.864 1 94.69 69 TRP B CA 1
ATOM 3932 C C . TRP B 1 69 ? -6.309 -33.719 -1.758 1 94.69 69 TRP B C 1
ATOM 3934 O O . TRP B 1 69 ? -6.621 -34.375 -0.764 1 94.69 69 TRP B O 1
ATOM 3944 N N . LYS B 1 70 ? -7.18 -33.344 -2.711 1 94.56 70 LYS B N 1
ATOM 3945 C CA . LYS B 1 70 ? -8.539 -33.844 -2.828 1 94.56 70 LYS B CA 1
ATOM 3946 C C . LYS B 1 70 ? -8.898 -34.156 -4.285 1 94.56 70 LYS B C 1
ATOM 3948 O O . LYS B 1 70 ? -8.406 -33.469 -5.191 1 94.56 70 LYS B O 1
ATOM 3953 N N . ALA B 1 71 ? -9.727 -35.188 -4.387 1 93.25 71 ALA B N 1
ATOM 3954 C CA . ALA B 1 71 ? -10.219 -35.5 -5.719 1 93.25 71 ALA B CA 1
ATOM 3955 C C . ALA B 1 71 ? -11.719 -35.812 -5.695 1 93.25 71 ALA B C 1
ATOM 3957 O O . ALA B 1 71 ? -12.211 -36.469 -4.777 1 93.25 71 ALA B O 1
ATOM 3958 N N . ARG B 1 72 ? -12.422 -35.25 -6.566 1 93.19 72 ARG B N 1
ATOM 3959 C CA . ARG B 1 72 ? -13.844 -35.5 -6.789 1 93.19 72 ARG B CA 1
ATOM 3960 C C . ARG B 1 72 ? -14.094 -35.969 -8.227 1 93.19 72 ARG B C 1
ATOM 3962 O O . ARG B 1 72 ? -13.656 -35.312 -9.172 1 93.19 72 ARG B O 1
ATOM 3969 N N . LEU B 1 73 ? -14.664 -37.094 -8.305 1 92.06 73 LEU B N 1
ATOM 3970 C CA . LEU B 1 73 ? -15.062 -37.594 -9.609 1 92.06 73 LEU B CA 1
ATOM 3971 C C . LEU B 1 73 ? -16.547 -37.375 -9.859 1 92.06 73 LEU B C 1
ATOM 3973 O O . LEU B 1 73 ? -17.375 -37.719 -9.016 1 92.06 73 LEU B O 1
ATOM 3977 N N . LEU B 1 74 ? -16.797 -36.75 -11.016 1 92.25 74 LEU B N 1
ATOM 3978 C CA . LEU B 1 74 ? -18.172 -36.469 -11.391 1 92.25 74 LEU B CA 1
ATOM 3979 C C . LEU B 1 74 ? -18.547 -37.156 -12.688 1 92.25 74 LEU B C 1
ATOM 3981 O O . LEU B 1 74 ? -18.203 -36.719 -13.773 1 92.25 74 LEU B O 1
ATOM 3985 N N . PRO B 1 75 ? -19.344 -38.188 -12.555 1 90.06 75 PRO B N 1
ATOM 3986 C CA . PRO B 1 75 ? -19.828 -38.812 -13.797 1 90.06 75 PRO B CA 1
ATOM 3987 C C . PRO B 1 75 ? -20.719 -37.875 -14.609 1 90.06 75 PRO B C 1
ATOM 3989 O O . PRO B 1 75 ? -21.516 -37.125 -14.039 1 90.06 75 PRO B O 1
ATOM 3992 N N . CYS B 1 76 ? -20.453 -37.875 -15.852 1 89.19 76 CYS B N 1
ATOM 3993 C CA . CYS B 1 76 ? -21.25 -37.031 -16.734 1 89.19 76 CYS B CA 1
ATOM 3994 C C . CYS B 1 76 ? -22.422 -37.781 -17.312 1 89.19 76 CYS B C 1
ATOM 3996 O O . CYS B 1 76 ? -22.344 -39 -17.484 1 89.19 76 CYS B O 1
ATOM 3998 N N . PRO B 1 77 ? -23.531 -37 -17.562 1 85.06 77 PRO B N 1
ATOM 3999 C CA . PRO B 1 77 ? -24.609 -37.656 -18.297 1 85.06 77 PRO B CA 1
ATOM 4000 C C . PRO B 1 77 ? -24.156 -38.156 -19.656 1 85.06 77 PRO B C 1
ATOM 4002 O O . PRO B 1 77 ? -23.156 -37.688 -20.203 1 85.06 77 PRO B O 1
ATOM 4005 N N . GLU B 1 78 ? -24.891 -39.125 -20.172 1 82.88 78 GLU B N 1
ATOM 4006 C CA . GLU B 1 78 ? -24.547 -39.75 -21.453 1 82.88 78 GLU B CA 1
ATOM 4007 C C . GLU B 1 78 ? -24.547 -38.719 -22.578 1 82.88 78 GLU B C 1
ATOM 4009 O O . GLU B 1 78 ? -23.781 -38.844 -23.531 1 82.88 78 GLU B O 1
ATOM 4014 N N . ASP B 1 79 ? -25.328 -37.656 -22.422 1 84.06 79 ASP B N 1
ATOM 4015 C CA . ASP B 1 79 ? -25.484 -36.688 -23.5 1 84.06 79 ASP B CA 1
ATOM 4016 C C . ASP B 1 79 ? -24.641 -35.469 -23.266 1 84.06 79 ASP B C 1
ATOM 4018 O O . ASP B 1 79 ? -24.781 -34.438 -23.953 1 84.06 79 ASP B O 1
ATOM 4022 N N . ALA B 1 80 ? -23.766 -35.625 -22.344 1 85.38 80 ALA B N 1
ATOM 4023 C CA . ALA B 1 80 ? -22.891 -34.5 -22.062 1 85.38 80 ALA B CA 1
ATOM 4024 C C . ALA B 1 80 ? -22.031 -34.156 -23.281 1 85.38 80 ALA B C 1
ATOM 4026 O O . ALA B 1 80 ? -21.547 -35.062 -23.969 1 85.38 80 ALA B O 1
ATOM 4027 N N . GLU B 1 81 ? -21.844 -32.906 -23.516 1 83.44 81 GLU B N 1
ATOM 4028 C CA . GLU B 1 81 ? -21.047 -32.438 -24.656 1 83.44 81 GLU B CA 1
ATOM 4029 C C . GLU B 1 81 ? -19.578 -32.781 -24.469 1 83.44 81 GLU B C 1
ATOM 4031 O O . GLU B 1 81 ? -19.078 -32.812 -23.328 1 83.44 81 GLU B O 1
ATOM 4036 N N . CYS B 1 82 ? -18.906 -33.156 -25.562 1 86.06 82 CYS B N 1
ATOM 4037 C CA . CYS B 1 82 ? -17.469 -33.438 -25.609 1 86.06 82 CYS B CA 1
ATOM 4038 C C . CYS B 1 82 ? -16.797 -32.625 -26.719 1 86.06 82 CYS B C 1
ATOM 4040 O O . CYS B 1 82 ? -17.312 -32.531 -27.828 1 86.06 82 CYS B O 1
ATOM 4042 N N . HIS B 1 83 ? -15.656 -32.062 -26.453 1 81.12 83 HIS B N 1
ATOM 4043 C CA . HIS B 1 83 ? -14.906 -31.25 -27.406 1 81.12 83 HIS B CA 1
ATOM 4044 C C . HIS B 1 83 ? -14.32 -32.125 -28.531 1 81.12 83 HIS B C 1
ATOM 4046 O O . HIS B 1 83 ? -13.93 -31.594 -29.578 1 81.12 83 HIS B O 1
ATOM 4052 N N . PHE B 1 84 ? -14.266 -33.5 -28.234 1 85.88 84 PHE B N 1
ATOM 4053 C CA . PHE B 1 84 ? -13.758 -34.438 -29.203 1 85.88 84 PHE B CA 1
ATOM 4054 C C . PHE B 1 84 ? -14.797 -35.531 -29.516 1 85.88 84 PHE B C 1
ATOM 4056 O O . PHE B 1 84 ? -14.734 -36.625 -28.969 1 85.88 84 PHE B O 1
ATOM 4063 N N . PRO B 1 85 ? -15.555 -35.188 -30.5 1 86.94 85 PRO B N 1
ATOM 4064 C CA . PRO B 1 85 ? -16.641 -36.125 -30.797 1 86.94 85 PRO B CA 1
ATOM 4065 C C . PRO B 1 85 ? -16.141 -37.531 -31.203 1 86.94 85 PRO B C 1
ATOM 4067 O O . PRO B 1 85 ? -16.766 -38.531 -30.875 1 86.94 85 PRO B O 1
ATOM 4070 N N . GLU B 1 86 ? -15.016 -37.562 -31.859 1 88.12 86 GLU B N 1
ATOM 4071 C CA . GLU B 1 86 ? -14.461 -38.844 -32.281 1 88.12 86 GLU B CA 1
ATOM 4072 C C . GLU B 1 86 ? -14.039 -39.688 -31.094 1 88.12 86 GLU B C 1
ATOM 4074 O O . GLU B 1 86 ? -14.18 -40.906 -31.109 1 88.12 86 GLU B O 1
ATOM 4079 N N . VAL B 1 87 ? -13.57 -39 -30.109 1 88.5 87 VAL B N 1
ATOM 4080 C CA . VAL B 1 87 ? -13.18 -39.719 -28.891 1 88.5 87 VAL B CA 1
ATOM 4081 C C . VAL B 1 87 ? -14.43 -40.219 -28.172 1 88.5 87 VAL B C 1
ATOM 4083 O O . VAL B 1 87 ? -14.461 -41.375 -27.703 1 88.5 87 VAL B O 1
ATOM 4086 N N . LYS B 1 88 ? -15.414 -39.438 -28.156 1 90.12 88 LYS B N 1
ATOM 4087 C CA . LYS B 1 88 ? -16.656 -39.812 -27.484 1 90.12 88 LYS B CA 1
ATOM 4088 C C . LYS B 1 88 ? -17.297 -41.031 -28.156 1 90.12 88 LYS B C 1
ATOM 4090 O O . LYS B 1 88 ? -17.891 -41.875 -27.484 1 90.12 88 LYS B O 1
ATOM 4095 N N . ALA B 1 89 ? -17.172 -41.094 -29.422 1 91.19 89 ALA B N 1
ATOM 4096 C CA . ALA B 1 89 ? -17.75 -42.188 -30.172 1 91.19 89 ALA B CA 1
ATOM 4097 C C . ALA B 1 89 ? -17.094 -43.5 -29.781 1 91.19 89 ALA B C 1
ATOM 4099 O O . ALA B 1 89 ? -17.766 -44.562 -29.719 1 91.19 89 ALA B O 1
ATOM 4100 N N . THR B 1 90 ? -15.836 -43.469 -29.5 1 90.75 90 THR B N 1
ATOM 4101 C CA . THR B 1 90 ? -15.086 -44.688 -29.188 1 90.75 90 THR B CA 1
ATOM 4102 C C . THR B 1 90 ? -15.133 -44.969 -27.688 1 90.75 90 THR B C 1
ATOM 4104 O O . THR B 1 90 ? -15.133 -46.125 -27.266 1 90.75 90 THR B O 1
ATOM 4107 N N . LEU B 1 91 ? -15.148 -43.875 -26.906 1 89.12 91 LEU B N 1
ATOM 4108 C CA . LEU B 1 91 ? -15.18 -43.969 -25.453 1 89.12 91 LEU B CA 1
ATOM 4109 C C . LEU B 1 91 ? -16.359 -43.156 -24.906 1 89.12 91 LEU B C 1
ATOM 4111 O O . LEU B 1 91 ? -16.188 -42.031 -24.453 1 89.12 91 LEU B O 1
ATOM 4115 N N . PRO B 1 92 ? -17.484 -43.75 -24.75 1 88.06 92 PRO B N 1
ATOM 4116 C CA . PRO B 1 92 ? -18.719 -42.969 -24.531 1 88.06 92 PRO B CA 1
ATOM 4117 C C . PRO B 1 92 ? -18.891 -42.562 -23.078 1 88.06 92 PRO B C 1
ATOM 4119 O O . PRO B 1 92 ? -19.656 -41.656 -22.781 1 88.06 92 PRO B O 1
ATOM 4122 N N . HIS B 1 93 ? -18.312 -43.25 -22.172 1 88.81 93 HIS B N 1
ATOM 4123 C CA . HIS B 1 93 ? -18.469 -42.875 -20.766 1 88.81 93 HIS B CA 1
ATOM 4124 C C . HIS B 1 93 ? -17.562 -41.719 -20.406 1 88.81 93 HIS B C 1
ATOM 4126 O O . HIS B 1 93 ? -16.359 -41.781 -20.625 1 88.81 93 HIS B O 1
ATOM 4132 N N . GLN B 1 94 ? -18.188 -40.656 -19.922 1 90.31 94 GLN B N 1
ATOM 4133 C CA . GLN B 1 94 ? -17.453 -39.438 -19.578 1 90.31 94 GLN B CA 1
ATOM 4134 C C . GLN B 1 94 ? -17.547 -39.125 -18.094 1 90.31 94 GLN B C 1
ATOM 4136 O O . GLN B 1 94 ? -18.594 -39.375 -17.469 1 90.31 94 GLN B O 1
ATOM 4141 N N . CYS B 1 95 ? -16.438 -38.656 -17.562 1 90.19 95 CYS B N 1
ATOM 4142 C CA . CYS B 1 95 ? -16.391 -38.188 -16.203 1 90.19 95 CYS B CA 1
ATOM 4143 C C . CYS B 1 95 ? -15.539 -36.906 -16.094 1 90.19 95 CYS B C 1
ATOM 4145 O O . CYS B 1 95 ? -14.656 -36.688 -16.922 1 90.19 95 CYS B O 1
ATOM 4147 N N . HIS B 1 96 ? -15.891 -36.062 -15.172 1 90.94 96 HIS B N 1
ATOM 4148 C CA . HIS B 1 96 ? -15.023 -35 -14.742 1 90.94 96 HIS B CA 1
ATOM 4149 C C . HIS B 1 96 ? -14.289 -35.344 -13.453 1 90.94 96 HIS B C 1
ATOM 4151 O O . HIS B 1 96 ? -14.836 -36.031 -12.594 1 90.94 96 HIS B O 1
ATOM 4157 N N . ILE B 1 97 ? -13.062 -34.906 -13.406 1 90.56 97 ILE B N 1
ATOM 4158 C CA . ILE B 1 97 ? -12.328 -35.062 -12.148 1 90.56 97 ILE B CA 1
ATOM 4159 C C . ILE B 1 97 ? -11.797 -33.688 -11.703 1 90.56 97 ILE B C 1
ATOM 4161 O O . ILE B 1 97 ? -11.203 -32.969 -12.5 1 90.56 97 ILE B O 1
ATOM 4165 N N . VAL B 1 98 ? -12.125 -33.312 -10.516 1 91.81 98 VAL B N 1
ATOM 4166 C CA . VAL B 1 98 ? -11.555 -32.156 -9.867 1 91.81 98 VAL B CA 1
ATOM 4167 C C . VAL B 1 98 ? -10.445 -32.562 -8.906 1 91.81 98 VAL B C 1
ATOM 4169 O O . VAL B 1 98 ? -10.703 -33.281 -7.934 1 91.81 98 VAL B O 1
ATOM 4172 N N . LEU B 1 99 ? -9.273 -32.156 -9.305 1 91.69 99 LEU B N 1
ATOM 4173 C CA . LEU B 1 99 ? -8.102 -32.438 -8.469 1 91.69 99 LEU B CA 1
ATOM 4174 C C . LEU B 1 99 ? -7.598 -31.141 -7.836 1 91.69 99 LEU B C 1
ATOM 4176 O O . LEU B 1 99 ? -7.277 -30.172 -8.539 1 91.69 99 LEU B O 1
ATOM 4180 N N . SER B 1 100 ? -7.605 -31.078 -6.504 1 92.81 100 SER B N 1
ATOM 4181 C CA . SER B 1 100 ? -7.078 -29.938 -5.766 1 92.81 100 SER B CA 1
ATOM 4182 C C . SER B 1 100 ? -5.879 -30.344 -4.914 1 92.81 100 SER B C 1
ATOM 4184 O O . SER B 1 100 ? -5.969 -31.266 -4.102 1 92.81 100 SER B O 1
ATOM 4186 N N . LEU B 1 101 ? -4.789 -29.672 -5.172 1 92.62 101 LEU B N 1
ATOM 4187 C CA . LEU B 1 101 ? -3.564 -29.938 -4.426 1 92.62 101 LEU B CA 1
ATOM 4188 C C . LEU B 1 101 ? -3.092 -28.688 -3.688 1 92.62 101 LEU B C 1
ATOM 4190 O O . LEU B 1 101 ? -3.154 -27.578 -4.23 1 92.62 101 LEU B O 1
ATOM 4194 N N . HIS B 1 102 ? -2.607 -28.891 -2.461 1 92.25 102 HIS B N 1
ATOM 4195 C CA . HIS B 1 102 ? -2.014 -27.781 -1.719 1 92.25 102 HIS B CA 1
ATOM 4196 C C . HIS B 1 102 ? -0.71 -27.312 -2.365 1 92.25 102 HIS B C 1
ATOM 4198 O O . HIS B 1 102 ? 0.205 -28.125 -2.564 1 92.25 102 HIS B O 1
ATOM 4204 N N . HIS B 1 103 ? -0.606 -26.078 -2.523 1 88.19 103 HIS B N 1
ATOM 4205 C CA . HIS B 1 103 ? 0.493 -25.547 -3.314 1 88.19 103 HIS B CA 1
ATOM 4206 C C . HIS B 1 103 ? 1.822 -25.688 -2.582 1 88.19 103 HIS B C 1
ATOM 4208 O O . HIS B 1 103 ? 2.883 -25.734 -3.211 1 88.19 103 HIS B O 1
ATOM 4214 N N . ALA B 1 104 ? 1.803 -25.766 -1.315 1 87.62 104 ALA B N 1
ATOM 4215 C CA . ALA B 1 104 ? 3.045 -25.906 -0.56 1 87.62 104 ALA B CA 1
ATOM 4216 C C . ALA B 1 104 ? 3.625 -27.312 -0.716 1 87.62 104 ALA B C 1
ATOM 4218 O O . ALA B 1 104 ? 4.812 -27.531 -0.461 1 87.62 104 ALA B O 1
ATOM 4219 N N . ALA B 1 105 ? 2.791 -28.219 -1.146 1 90.81 105 ALA B N 1
ATOM 4220 C CA . ALA B 1 105 ? 3.23 -29.609 -1.299 1 90.81 105 ALA B CA 1
ATOM 4221 C C . ALA B 1 105 ? 3.52 -29.938 -2.762 1 90.81 105 ALA B C 1
ATOM 4223 O O . ALA B 1 105 ? 4.359 -30.781 -3.061 1 90.81 105 ALA B O 1
ATOM 4224 N N . ASN B 1 106 ? 2.811 -29.281 -3.594 1 90.88 106 ASN B N 1
ATOM 4225 C CA . ASN B 1 106 ? 2.936 -29.547 -5.023 1 90.88 106 ASN B CA 1
ATOM 4226 C C . ASN B 1 106 ? 2.779 -28.281 -5.852 1 90.88 106 ASN B C 1
ATOM 4228 O O . ASN B 1 106 ? 1.829 -27.516 -5.66 1 90.88 106 ASN B O 1
ATOM 4232 N N . ASP B 1 107 ? 3.688 -28.047 -6.766 1 88.62 107 ASP B N 1
ATOM 4233 C CA . ASP B 1 107 ? 3.541 -26.891 -7.648 1 88.62 107 ASP B CA 1
ATOM 4234 C C . ASP B 1 107 ? 2.891 -27.297 -8.969 1 88.62 107 ASP B C 1
ATOM 4236 O O . ASP B 1 107 ? 2.441 -28.438 -9.125 1 88.62 107 ASP B O 1
ATOM 4240 N N . GLY B 1 108 ? 2.73 -26.406 -9.852 1 84.25 108 GLY B N 1
ATOM 4241 C CA . GLY B 1 108 ? 2.018 -26.625 -11.102 1 84.25 108 GLY B CA 1
ATOM 4242 C C . GLY B 1 108 ? 2.635 -27.703 -11.961 1 84.25 108 GLY B C 1
ATOM 4243 O O . GLY B 1 108 ? 1.92 -28.469 -12.617 1 84.25 108 GLY B O 1
ATOM 4244 N N . MET B 1 109 ? 3.887 -27.812 -11.906 1 81.25 109 MET B N 1
ATOM 4245 C CA . MET B 1 109 ? 4.57 -28.844 -12.695 1 81.25 109 MET B CA 1
ATOM 4246 C C . MET B 1 109 ? 4.215 -30.234 -12.188 1 81.25 109 MET B C 1
ATOM 4248 O O . MET B 1 109 ? 3.973 -31.141 -12.984 1 81.25 109 MET B O 1
ATOM 4252 N N . VAL B 1 110 ? 4.199 -30.344 -10.945 1 86.44 110 VAL B N 1
ATOM 4253 C CA . VAL B 1 110 ? 3.867 -31.641 -10.352 1 86.44 110 VAL B CA 1
ATOM 4254 C C . VAL B 1 110 ? 2.418 -32 -10.672 1 86.44 110 VAL B C 1
ATOM 4256 O O . VAL B 1 110 ? 2.115 -33.156 -11.008 1 86.44 110 VAL B O 1
ATOM 4259 N N . VAL B 1 111 ? 1.595 -31 -10.625 1 86.62 111 VAL B N 1
ATOM 4260 C CA . VAL B 1 111 ? 0.18 -31.234 -10.898 1 86.62 111 VAL B CA 1
ATOM 4261 C C . VAL B 1 111 ? 0.009 -31.766 -12.32 1 86.62 111 VAL B C 1
ATOM 4263 O O . VAL B 1 111 ? -0.74 -32.719 -12.547 1 86.62 111 VAL B O 1
ATOM 4266 N N . MET B 1 112 ? 0.7 -31.219 -13.195 1 81.5 112 MET B N 1
ATOM 4267 C CA . MET B 1 112 ? 0.626 -31.672 -14.586 1 81.5 112 MET B CA 1
ATOM 4268 C C . MET B 1 112 ? 1.137 -33.094 -14.719 1 81.5 112 MET B C 1
ATOM 4270 O O . MET B 1 112 ? 0.514 -33.938 -15.391 1 81.5 112 MET B O 1
ATOM 4274 N N . MET B 1 113 ? 2.143 -33.375 -14.039 1 82.62 113 MET B N 1
ATOM 4275 C CA . MET B 1 113 ? 2.76 -34.688 -14.102 1 82.62 113 MET B CA 1
ATOM 4276 C C . MET B 1 113 ? 1.851 -35.75 -13.477 1 82.62 113 MET B C 1
ATOM 4278 O O . MET B 1 113 ? 1.661 -36.844 -14.047 1 82.62 113 MET B O 1
ATOM 4282 N N . VAL B 1 114 ? 1.331 -35.406 -12.414 1 86.31 114 VAL B N 1
ATOM 4283 C CA . VAL B 1 114 ? 0.536 -36.375 -11.688 1 86.31 114 VAL B CA 1
ATOM 4284 C C . VAL B 1 114 ? -0.784 -36.625 -12.422 1 86.31 114 VAL B C 1
ATOM 4286 O O . VAL B 1 114 ? -1.329 -37.719 -12.383 1 86.31 114 VAL B O 1
ATOM 4289 N N . THR B 1 115 ? -1.243 -35.625 -13.078 1 85.06 115 THR B N 1
ATOM 4290 C CA . THR B 1 115 ? -2.453 -35.812 -13.867 1 85.06 115 THR B CA 1
ATOM 4291 C C . THR B 1 115 ? -2.227 -36.844 -14.977 1 85.06 115 THR B C 1
ATOM 4293 O O . THR B 1 115 ? -3.049 -37.719 -15.172 1 85.06 115 THR B O 1
ATOM 4296 N N . GLN B 1 116 ? -1.125 -36.719 -15.641 1 84.62 116 GLN B N 1
ATOM 4297 C CA . GLN B 1 116 ? -0.789 -37.719 -16.656 1 84.62 116 GLN B CA 1
ATOM 4298 C C . GLN B 1 116 ? -0.615 -39.094 -16.062 1 84.62 116 GLN B C 1
ATOM 4300 O O . GLN B 1 116 ? -1.07 -40.094 -16.625 1 84.62 116 GLN B O 1
ATOM 4305 N N . LEU B 1 117 ? 0.006 -39.125 -15 1 88.94 117 LEU B N 1
ATOM 4306 C CA . LEU B 1 117 ? 0.221 -40.406 -14.32 1 88.94 117 LEU B CA 1
ATOM 4307 C C . LEU B 1 117 ? -1.107 -41.062 -13.969 1 88.94 117 LEU B C 1
ATOM 4309 O O . LEU B 1 117 ? -1.256 -42.281 -14.102 1 88.94 117 LEU B O 1
ATOM 4313 N N . LEU B 1 118 ? -2.033 -40.25 -13.516 1 89.5 118 LEU B N 1
ATOM 4314 C CA . LEU B 1 118 ? -3.352 -40.75 -13.18 1 89.5 118 LEU B CA 1
ATOM 4315 C C . LEU B 1 118 ? -4.02 -41.375 -14.398 1 89.5 118 LEU B C 1
ATOM 4317 O O . LEU B 1 118 ? -4.598 -42.469 -14.312 1 89.5 118 LEU B O 1
ATOM 4321 N N . ILE B 1 119 ? -3.922 -40.75 -15.484 1 88 119 ILE B N 1
ATOM 4322 C CA . ILE B 1 119 ? -4.496 -41.25 -16.719 1 88 119 ILE B CA 1
ATOM 4323 C C . ILE B 1 119 ? -3.828 -42.562 -17.109 1 88 119 ILE B C 1
ATOM 4325 O O . ILE B 1 119 ? -4.504 -43.531 -17.5 1 88 119 ILE B O 1
ATOM 4329 N N . ASP B 1 120 ? -2.557 -42.656 -16.953 1 89.88 120 ASP B N 1
ATOM 4330 C CA . ASP B 1 120 ? -1.802 -43.844 -17.266 1 89.88 120 ASP B CA 1
ATOM 4331 C C . ASP B 1 120 ? -2.227 -45.031 -16.375 1 89.88 120 ASP B C 1
ATOM 4333 O O . ASP B 1 120 ? -2.363 -46.156 -16.859 1 89.88 120 ASP B O 1
ATOM 4337 N N . ILE B 1 121 ? -2.361 -44.688 -15.188 1 91.56 121 ILE B N 1
ATOM 4338 C CA . ILE B 1 121 ? -2.762 -45.719 -14.234 1 91.56 121 ILE B CA 1
ATOM 4339 C C . ILE B 1 121 ? -4.156 -46.25 -14.578 1 91.56 121 ILE B C 1
ATOM 4341 O O . ILE B 1 121 ? -4.379 -47.438 -14.656 1 91.56 121 ILE B O 1
ATOM 4345 N N . LEU B 1 122 ? -5.059 -45.312 -14.82 1 90.44 122 LEU B N 1
ATOM 4346 C CA . LEU B 1 122 ? -6.422 -45.688 -15.188 1 90.44 122 LEU B CA 1
ATOM 4347 C C . LEU B 1 122 ? -6.434 -46.5 -16.469 1 90.44 122 LEU B C 1
ATOM 4349 O O . LEU B 1 122 ? -7.113 -47.531 -16.547 1 90.44 122 LEU B O 1
ATOM 4353 N N . ASP B 1 123 ? -5.695 -46.031 -17.406 1 91.5 123 ASP B N 1
ATOM 4354 C CA . ASP B 1 123 ? -5.613 -46.719 -18.703 1 91.5 123 ASP B CA 1
ATOM 4355 C C . ASP B 1 123 ? -5.078 -48.125 -18.547 1 91.5 123 ASP B C 1
ATOM 4357 O O . ASP B 1 123 ? -5.648 -49.062 -19.094 1 91.5 123 ASP B O 1
ATOM 4361 N N . SER B 1 124 ? -4.047 -48.281 -17.781 1 92.5 124 SER B N 1
ATOM 4362 C CA . SER B 1 124 ? -3.434 -49.594 -17.547 1 92.5 124 SER B CA 1
ATOM 4363 C C . SER B 1 124 ? -4.398 -50.531 -16.844 1 92.5 124 SER B C 1
ATOM 4365 O O . SER B 1 124 ? -4.539 -51.688 -17.25 1 92.5 124 SER B O 1
ATOM 4367 N N . LEU B 1 125 ? -5.004 -50.094 -15.914 1 90.62 125 LEU B N 1
ATOM 4368 C CA . LEU B 1 125 ? -5.91 -50.906 -15.125 1 90.62 125 LEU B CA 1
ATOM 4369 C C . LEU B 1 125 ? -7.098 -51.375 -15.977 1 90.62 125 LEU B C 1
ATOM 4371 O O . LEU B 1 125 ? -7.516 -52.531 -15.891 1 90.62 125 LEU B O 1
ATOM 4375 N N . LEU B 1 126 ? -7.578 -50.5 -16.75 1 89.75 126 LEU B N 1
ATOM 4376 C CA . LEU B 1 126 ? -8.711 -50.812 -17.594 1 89.75 126 LEU B CA 1
ATOM 4377 C C . LEU B 1 126 ? -8.305 -51.812 -18.672 1 89.75 126 LEU B C 1
ATOM 4379 O O . LEU B 1 126 ? -9.133 -52.625 -19.125 1 89.75 126 LEU B O 1
ATOM 4383 N N . GLN B 1 127 ? -7.051 -51.812 -19.031 1 91.81 127 GLN B N 1
ATOM 4384 C CA . GLN B 1 127 ? -6.527 -52.781 -20.016 1 91.81 127 GLN B CA 1
ATOM 4385 C C . GLN B 1 127 ? -6.211 -54.125 -19.359 1 91.81 127 GLN B C 1
ATOM 4387 O O . GLN B 1 127 ? -5.914 -55.094 -20.047 1 91.81 127 GLN B O 1
ATOM 4392 N N . GLY B 1 128 ? -6.176 -54.125 -18 1 90.69 128 GLY B N 1
ATOM 4393 C CA . GLY B 1 128 ? -5.824 -55.344 -17.266 1 90.69 128 GLY B CA 1
ATOM 4394 C C . GLY B 1 128 ? -4.324 -55.531 -17.141 1 90.69 128 GLY B C 1
ATOM 4395 O O . GLY B 1 128 ? -3.861 -56.656 -16.922 1 90.69 128 GLY B O 1
ATOM 4396 N N . LEU B 1 129 ? -3.646 -54.469 -17.312 1 92 129 LEU B N 1
ATOM 4397 C CA . LEU B 1 129 ? -2.193 -54.531 -17.203 1 92 129 LEU B CA 1
ATOM 4398 C C . LEU B 1 129 ? -1.748 -54.281 -15.766 1 92 129 LEU B C 1
ATOM 4400 O O . LEU B 1 129 ? -2.406 -53.531 -15.039 1 92 129 LEU B O 1
ATOM 4404 N N . PRO B 1 130 ? -0.699 -54.938 -15.469 1 89.69 130 PRO B N 1
ATOM 4405 C CA . PRO B 1 130 ? -0.171 -54.625 -14.141 1 89.69 130 PRO B CA 1
ATOM 4406 C C . PRO B 1 130 ? 0.373 -53.188 -14.047 1 89.69 130 PRO B C 1
ATOM 4408 O O . PRO B 1 130 ? 0.918 -52.656 -15.023 1 89.69 130 PRO B O 1
ATOM 4411 N N . VAL B 1 131 ? 0.13 -52.594 -12.891 1 89.81 131 VAL B N 1
ATOM 4412 C CA . VAL B 1 131 ? 0.681 -51.281 -12.617 1 89.81 131 VAL B CA 1
ATOM 4413 C C . VAL B 1 131 ? 1.878 -51.406 -11.68 1 89.81 131 VAL B C 1
ATOM 4415 O O . VAL B 1 131 ? 1.779 -52 -10.609 1 89.81 131 VAL B O 1
ATOM 4418 N N . SER B 1 132 ? 3.016 -50.844 -12.141 1 86.31 132 SER B N 1
ATOM 4419 C CA . SER B 1 132 ? 4.246 -50.875 -11.352 1 86.31 132 SER B CA 1
ATOM 4420 C C . SER B 1 132 ? 4.059 -50.219 -10 1 86.31 132 SER B C 1
ATOM 4422 O O . SER B 1 132 ? 3.377 -49.188 -9.898 1 86.31 132 SER B O 1
ATOM 4424 N N . SER B 1 133 ? 4.656 -50.844 -8.984 1 81.5 133 SER B N 1
ATOM 4425 C CA . SER B 1 133 ? 4.633 -50.25 -7.645 1 81.5 133 SER B CA 1
ATOM 4426 C C . SER B 1 133 ? 5.762 -49.25 -7.453 1 81.5 133 SER B C 1
ATOM 4428 O O . SER B 1 133 ? 5.875 -48.625 -6.398 1 81.5 133 SER B O 1
ATOM 4430 N N . LYS B 1 134 ? 6.465 -49.094 -8.539 1 87.31 134 LYS B N 1
ATOM 4431 C CA . LYS B 1 134 ? 7.609 -48.219 -8.43 1 87.31 134 LYS B CA 1
ATOM 4432 C C . LYS B 1 134 ? 7.16 -46.75 -8.195 1 87.31 134 LYS B C 1
ATOM 4434 O O . LYS B 1 134 ? 6.219 -46.281 -8.844 1 87.31 134 LYS B O 1
ATOM 4439 N N . GLN B 1 135 ? 7.844 -46.094 -7.34 1 89.44 135 GLN B N 1
ATOM 4440 C CA . GLN B 1 135 ? 7.551 -44.719 -7.012 1 89.44 135 GLN B CA 1
ATOM 4441 C C . GLN B 1 135 ? 7.902 -43.781 -8.172 1 89.44 135 GLN B C 1
ATOM 4443 O O . GLN B 1 135 ? 8.852 -44.062 -8.922 1 89.44 135 GLN B O 1
ATOM 4448 N N . VAL B 1 136 ? 7.043 -42.844 -8.266 1 89.81 136 VAL B N 1
ATOM 4449 C CA . VAL B 1 136 ? 7.281 -41.844 -9.289 1 89.81 136 VAL B CA 1
ATOM 4450 C C . VAL B 1 136 ? 7.738 -40.531 -8.641 1 89.81 136 VAL B C 1
ATOM 4452 O O . VAL B 1 136 ? 7.039 -39.969 -7.789 1 89.81 136 VAL B O 1
ATOM 4455 N N . GLY B 1 137 ? 8.938 -40.156 -9.047 1 89.31 137 GLY B N 1
ATOM 4456 C CA . GLY B 1 137 ? 9.492 -38.906 -8.523 1 89.31 137 GLY B CA 1
ATOM 4457 C C . GLY B 1 137 ? 10.016 -39.031 -7.109 1 89.31 137 GLY B C 1
ATOM 4458 O O . GLY B 1 137 ? 9.984 -40.125 -6.531 1 89.31 137 GLY B O 1
ATOM 4459 N N . GLU B 1 138 ? 10.641 -37.938 -6.668 1 89.81 138 GLU B N 1
ATOM 4460 C CA . GLU B 1 138 ? 11.219 -37.844 -5.328 1 89.81 138 GLU B CA 1
ATOM 4461 C C . GLU B 1 138 ? 11.031 -36.469 -4.723 1 89.81 138 GLU B C 1
ATOM 4463 O O . GLU B 1 138 ? 11.195 -35.469 -5.414 1 89.81 138 GLU B O 1
ATOM 4468 N N . LEU B 1 139 ? 10.656 -36.531 -3.443 1 89.62 139 LEU B N 1
ATOM 4469 C CA . LEU B 1 139 ? 10.461 -35.281 -2.738 1 89.62 139 LEU B CA 1
ATOM 4470 C C . LEU B 1 139 ? 11.805 -34.625 -2.412 1 89.62 139 LEU B C 1
ATOM 4472 O O . LEU B 1 139 ? 12.703 -35.281 -1.881 1 89.62 139 LEU B O 1
ATOM 4476 N N . TYR B 1 140 ? 11.914 -33.375 -2.756 1 86.69 140 TYR B N 1
ATOM 4477 C CA . TYR B 1 140 ? 13.109 -32.594 -2.418 1 86.69 140 TYR B CA 1
ATOM 4478 C C . TYR B 1 140 ? 12.766 -31.438 -1.488 1 86.69 140 TYR B C 1
ATOM 4480 O O . TYR B 1 140 ? 11.781 -30.734 -1.704 1 86.69 140 TYR B O 1
ATOM 4488 N N . GLU B 1 141 ? 13.406 -31.141 -0.326 1 78.19 141 GLU B N 1
ATOM 4489 C CA . GLU B 1 141 ? 13.109 -30.156 0.704 1 78.19 141 GLU B CA 1
ATOM 4490 C C . GLU B 1 141 ? 13.555 -28.75 0.272 1 78.19 141 GLU B C 1
ATOM 4492 O O . GLU B 1 141 ? 13.344 -27.781 0.992 1 78.19 141 GLU B O 1
ATOM 4497 N N . GLY B 1 142 ? 14.023 -28.547 -0.811 1 80.62 142 GLY B N 1
ATOM 4498 C CA . GLY B 1 142 ? 14.445 -27.219 -1.246 1 80.62 142 GLY B CA 1
ATOM 4499 C C . GLY B 1 142 ? 15.664 -26.719 -0.511 1 80.62 142 GLY B C 1
ATOM 4500 O O . GLY B 1 142 ? 15.781 -25.516 -0.227 1 80.62 142 GLY B O 1
ATOM 4501 N N . VAL B 1 143 ? 16.578 -27.5 -0.066 1 83.81 143 VAL B N 1
ATOM 4502 C CA . VAL B 1 143 ? 17.734 -27.172 0.743 1 83.81 143 VAL B CA 1
ATOM 4503 C C . VAL B 1 143 ? 18.641 -26.203 -0.023 1 83.81 143 VAL B C 1
ATOM 4505 O O . VAL B 1 143 ? 19.141 -25.234 0.545 1 83.81 143 VAL B O 1
ATOM 4508 N N . LYS B 1 144 ? 18.766 -26.438 -1.286 1 88.88 144 LYS B N 1
ATOM 4509 C CA . LYS B 1 144 ? 19.656 -25.609 -2.092 1 88.88 144 LYS B CA 1
ATOM 4510 C C . LYS B 1 144 ? 19.156 -24.172 -2.176 1 88.88 144 LYS B C 1
ATOM 4512 O O . LYS B 1 144 ? 19.938 -23.219 -2.182 1 88.88 144 LYS B O 1
ATOM 4517 N N . VAL B 1 145 ? 17.891 -24.062 -2.262 1 91.62 145 VAL B N 1
ATOM 4518 C CA . VAL B 1 145 ? 17.281 -22.734 -2.289 1 91.62 145 VAL B CA 1
ATOM 4519 C C . VAL B 1 145 ? 17.531 -22.031 -0.958 1 91.62 145 VAL B C 1
ATOM 4521 O O . VAL B 1 145 ? 17.891 -20.859 -0.932 1 91.62 145 VAL B O 1
ATOM 4524 N N . ARG B 1 146 ? 17.438 -22.672 0.126 1 91.19 146 ARG B N 1
ATOM 4525 C CA . ARG B 1 146 ? 17.656 -22.109 1.449 1 91.19 146 ARG B CA 1
ATOM 4526 C C . ARG B 1 146 ? 19.109 -21.688 1.627 1 91.19 146 ARG B C 1
ATOM 4528 O O . ARG B 1 146 ? 19.391 -20.656 2.252 1 91.19 146 ARG B O 1
ATOM 4535 N N . GLU B 1 147 ? 19.906 -22.516 1.106 1 93.56 147 GLU B N 1
ATOM 4536 C CA . GLU B 1 147 ? 21.328 -22.172 1.165 1 93.56 147 GLU B CA 1
ATOM 4537 C C . GLU B 1 147 ? 21.641 -20.906 0.381 1 93.56 147 GLU B C 1
ATOM 4539 O O . GLU B 1 147 ? 22.406 -20.062 0.836 1 93.56 147 GLU B O 1
ATOM 4544 N N . GLU B 1 148 ? 21.016 -20.875 -0.788 1 95 148 GLU B N 1
ATOM 4545 C CA . GLU B 1 148 ? 21.203 -19.672 -1.597 1 95 148 GLU B CA 1
ATOM 4546 C C . GLU B 1 148 ? 20.656 -18.438 -0.882 1 95 148 GLU B C 1
ATOM 4548 O O . GLU B 1 148 ? 21.297 -17.375 -0.87 1 95 148 GLU B O 1
ATOM 4553 N N . GLU B 1 149 ? 19.531 -18.531 -0.252 1 95.44 149 GLU B N 1
ATOM 4554 C CA . GLU B 1 149 ? 18.938 -17.422 0.502 1 95.44 149 GLU B CA 1
ATOM 4555 C C . GLU B 1 149 ? 19.828 -17.047 1.69 1 95.44 149 GLU B C 1
ATOM 4557 O O . GLU B 1 149 ? 19.984 -15.852 1.985 1 95.44 149 GLU B O 1
ATOM 4562 N N . ALA B 1 150 ? 20.375 -18.016 2.324 1 95.69 150 ALA B N 1
ATOM 4563 C CA . ALA B 1 150 ? 21.266 -17.75 3.453 1 95.69 150 ALA B CA 1
ATOM 4564 C C . ALA B 1 150 ? 22.5 -17 3.004 1 95.69 150 ALA B C 1
ATOM 4566 O O . ALA B 1 150 ? 22.969 -16.078 3.695 1 95.69 150 ALA B O 1
ATOM 4567 N N . ARG B 1 151 ? 23 -17.453 1.916 1 96.56 151 ARG B N 1
ATOM 4568 C CA . ARG B 1 151 ? 24.156 -16.766 1.358 1 96.56 151 ARG B CA 1
ATOM 4569 C C . ARG B 1 151 ? 23.859 -15.312 1.038 1 96.56 151 ARG B C 1
ATOM 4571 O O . ARG B 1 151 ? 24.625 -14.422 1.382 1 96.56 151 ARG B O 1
ATOM 4578 N N . ILE B 1 152 ? 22.734 -15.102 0.404 1 97 152 ILE B N 1
ATOM 4579 C CA . ILE B 1 152 ? 22.312 -13.758 0.036 1 97 152 ILE B CA 1
ATOM 4580 C C . ILE B 1 152 ? 22.094 -12.922 1.297 1 97 152 ILE B C 1
ATOM 4582 O O . ILE B 1 152 ? 22.516 -11.766 1.369 1 97 152 ILE B O 1
ATOM 4586 N N . ARG B 1 153 ? 21.453 -13.5 2.268 1 96.56 153 ARG B N 1
ATOM 4587 C CA . ARG B 1 153 ? 21.203 -12.812 3.529 1 96.56 153 ARG B CA 1
ATOM 4588 C C . ARG B 1 153 ? 22.516 -12.359 4.172 1 96.56 153 ARG B C 1
ATOM 4590 O O . ARG B 1 153 ? 22.625 -11.211 4.602 1 96.56 153 ARG B O 1
ATOM 4597 N N . ALA B 1 154 ? 23.438 -13.273 4.266 1 96.75 154 ALA B N 1
ATOM 4598 C CA . ALA B 1 154 ? 24.734 -12.961 4.863 1 96.75 154 ALA B CA 1
ATOM 4599 C C . ALA B 1 154 ? 25.422 -11.812 4.117 1 96.75 154 ALA B C 1
ATOM 4601 O O . ALA B 1 154 ? 25.984 -10.914 4.738 1 96.75 154 ALA B O 1
ATOM 4602 N N . ALA B 1 155 ? 25.375 -11.906 2.83 1 96.88 155 ALA B N 1
ATOM 4603 C CA . ALA B 1 155 ? 26 -10.875 2.008 1 96.88 155 ALA B CA 1
ATOM 4604 C C . ALA B 1 155 ? 25.344 -9.516 2.24 1 96.88 155 ALA B C 1
ATOM 4606 O O . ALA B 1 155 ? 26.016 -8.492 2.34 1 96.88 155 ALA B O 1
ATOM 4607 N N . LEU B 1 156 ? 24.031 -9.453 2.342 1 96.19 156 LEU B N 1
ATOM 4608 C CA . LEU B 1 156 ? 23.281 -8.211 2.549 1 96.19 156 LEU B CA 1
ATOM 4609 C C . LEU B 1 156 ? 23.562 -7.645 3.936 1 96.19 156 LEU B C 1
ATOM 4611 O O . LEU B 1 156 ? 23.719 -6.43 4.094 1 96.19 156 LEU B O 1
ATOM 4615 N N . LEU B 1 157 ? 23.625 -8.492 4.914 1 94.88 157 LEU B N 1
ATOM 4616 C CA . LEU B 1 157 ? 23.844 -8.031 6.281 1 94.88 157 LEU B CA 1
ATOM 4617 C C . LEU B 1 157 ? 25.25 -7.484 6.457 1 94.88 157 LEU B C 1
ATOM 4619 O O . LEU B 1 157 ? 25.5 -6.645 7.332 1 94.88 157 LEU B O 1
ATOM 4623 N N . GLN B 1 158 ? 26.188 -7.938 5.625 1 95.31 158 GLN B N 1
ATOM 4624 C CA . GLN B 1 158 ? 27.578 -7.48 5.688 1 95.31 158 GLN B CA 1
ATOM 4625 C C . GLN B 1 158 ? 27.734 -6.113 5.023 1 95.31 158 GLN B C 1
ATOM 4627 O O . GLN B 1 158 ? 28.734 -5.434 5.227 1 95.31 158 GLN B O 1
ATOM 4632 N N . ASP B 1 159 ? 26.781 -5.746 4.191 1 96.5 159 ASP B N 1
ATOM 4633 C CA . ASP B 1 159 ? 26.781 -4.465 3.492 1 96.5 159 ASP B CA 1
ATOM 4634 C C . ASP B 1 159 ? 25.453 -3.734 3.688 1 96.5 159 ASP B C 1
ATOM 4636 O O . ASP B 1 159 ? 24.594 -3.76 2.807 1 96.5 159 ASP B O 1
ATOM 4640 N N . PRO B 1 160 ? 25.344 -2.969 4.75 1 94.12 160 PRO B N 1
ATOM 4641 C CA . PRO B 1 160 ? 24.078 -2.342 5.105 1 94.12 160 PRO B CA 1
ATOM 4642 C C . PRO B 1 160 ? 23.562 -1.39 4.027 1 94.12 160 PRO B C 1
ATOM 4644 O O . PRO B 1 160 ? 22.344 -1.252 3.842 1 94.12 160 PRO B O 1
ATOM 4647 N N . GLU B 1 161 ? 24.406 -0.675 3.33 1 93.5 161 GLU B N 1
ATOM 4648 C CA . GLU B 1 161 ? 23.969 0.208 2.254 1 93.5 161 GLU B CA 1
ATOM 4649 C C . GLU B 1 161 ? 23.312 -0.582 1.121 1 93.5 161 GLU B C 1
ATOM 4651 O O . GLU B 1 161 ? 22.297 -0.164 0.572 1 93.5 161 GLU B O 1
ATOM 4656 N N . ARG B 1 162 ? 23.953 -1.676 0.841 1 95.62 162 ARG B N 1
ATOM 4657 C CA . ARG B 1 162 ? 23.375 -2.547 -0.169 1 95.62 162 ARG B CA 1
ATOM 4658 C C . ARG B 1 162 ? 22.031 -3.109 0.306 1 95.62 162 ARG B C 1
ATOM 4660 O O . ARG B 1 162 ? 21.094 -3.25 -0.483 1 95.62 162 ARG B O 1
ATOM 4667 N N . LEU B 1 163 ? 21.984 -3.496 1.559 1 97 163 LEU B N 1
ATOM 4668 C CA . LEU B 1 163 ? 20.734 -3.982 2.152 1 97 163 LEU B CA 1
ATOM 4669 C C . LEU B 1 163 ? 19.625 -2.947 2.016 1 97 163 LEU B C 1
ATOM 4671 O O . LEU B 1 163 ? 18.531 -3.266 1.553 1 97 163 LEU B O 1
ATOM 4675 N N . VAL B 1 164 ? 19.891 -1.725 2.33 1 95.5 164 VAL B N 1
ATOM 4676 C CA . VAL B 1 164 ? 18.906 -0.65 2.244 1 95.5 164 VAL B CA 1
ATOM 4677 C C . VAL B 1 164 ? 18.469 -0.462 0.793 1 95.5 164 VAL B C 1
ATOM 4679 O O . VAL B 1 164 ? 17.281 -0.316 0.509 1 95.5 164 VAL B O 1
ATOM 4682 N N . LYS B 1 165 ? 19.438 -0.468 -0.071 1 95.25 165 LYS B N 1
ATOM 4683 C CA . LYS B 1 165 ? 19.125 -0.32 -1.49 1 95.25 165 LYS B CA 1
ATOM 4684 C C . LYS B 1 165 ? 18.188 -1.435 -1.97 1 95.25 165 LYS B C 1
ATOM 4686 O O . LYS B 1 165 ? 17.234 -1.178 -2.691 1 95.25 165 LYS B O 1
ATOM 4691 N N . ALA B 1 166 ? 18.5 -2.643 -1.568 1 96.19 166 ALA B N 1
ATOM 4692 C CA . ALA B 1 166 ? 17.688 -3.795 -1.964 1 96.19 166 ALA B CA 1
ATOM 4693 C C . ALA B 1 166 ? 16.266 -3.686 -1.41 1 96.19 166 ALA B C 1
ATOM 4695 O O . ALA B 1 166 ? 15.297 -3.912 -2.133 1 96.19 166 ALA B O 1
ATOM 4696 N N . LEU B 1 167 ? 16.172 -3.332 -0.169 1 96 167 LEU B N 1
ATOM 4697 C CA . LEU B 1 167 ? 14.867 -3.184 0.465 1 96 167 LEU B CA 1
ATOM 4698 C C . LEU B 1 167 ? 14.07 -2.051 -0.18 1 96 167 LEU B C 1
ATOM 4700 O O . LEU B 1 167 ? 12.867 -2.184 -0.413 1 96 167 LEU B O 1
ATOM 4704 N N . ARG B 1 168 ? 14.711 -0.977 -0.472 1 94.38 168 ARG B N 1
ATOM 4705 C CA . ARG B 1 168 ? 14.086 0.158 -1.147 1 94.38 168 ARG B CA 1
ATOM 4706 C C . ARG B 1 168 ? 13.508 -0.256 -2.496 1 94.38 168 ARG B C 1
ATOM 4708 O O . ARG B 1 168 ? 12.352 0.042 -2.801 1 94.38 168 ARG B O 1
ATOM 4715 N N . GLN B 1 169 ? 14.289 -0.902 -3.234 1 92.56 169 GLN B N 1
ATOM 4716 C CA . GLN B 1 169 ? 13.836 -1.355 -4.547 1 92.56 169 GLN B CA 1
ATOM 4717 C C . GLN B 1 169 ? 12.656 -2.316 -4.426 1 92.56 169 GLN B C 1
ATOM 4719 O O . GLN B 1 169 ? 11.703 -2.236 -5.199 1 92.56 169 GLN B O 1
ATOM 4724 N N . HIS B 1 170 ? 12.734 -3.184 -3.463 1 94.06 170 HIS B N 1
ATOM 4725 C CA . HIS B 1 170 ? 11.695 -4.18 -3.234 1 94.06 170 HIS B CA 1
ATOM 4726 C C . HIS B 1 170 ? 10.375 -3.518 -2.855 1 94.06 170 HIS B C 1
ATOM 4728 O O . HIS B 1 170 ? 9.336 -3.824 -3.439 1 94.06 170 HIS B O 1
ATOM 4734 N N . VAL B 1 171 ? 10.438 -2.594 -1.987 1 91.25 171 VAL B N 1
ATOM 4735 C CA . VAL B 1 171 ? 9.242 -1.909 -1.51 1 91.25 171 VAL B CA 1
ATOM 4736 C C . VAL B 1 171 ? 8.633 -1.083 -2.641 1 91.25 171 VAL B C 1
ATOM 4738 O O . VAL B 1 171 ? 7.414 -1.067 -2.82 1 91.25 171 VAL B O 1
ATOM 4741 N N . ASN B 1 172 ? 9.453 -0.467 -3.424 1 87.69 172 ASN B N 1
ATOM 4742 C CA . ASN B 1 172 ? 8.977 0.436 -4.469 1 87.69 172 ASN B CA 1
ATOM 4743 C C . ASN B 1 172 ? 8.523 -0.329 -5.707 1 87.69 172 ASN B C 1
ATOM 4745 O O . ASN B 1 172 ? 8 0.265 -6.652 1 87.69 172 ASN B O 1
ATOM 4749 N N . SER B 1 173 ? 8.766 -1.576 -5.676 1 87.38 173 SER B N 1
ATOM 4750 C CA . SER B 1 173 ? 8.266 -2.395 -6.777 1 87.38 173 SER B CA 1
ATOM 4751 C C . SER B 1 173 ? 6.789 -2.717 -6.605 1 87.38 173 SER B C 1
ATOM 4753 O O . SER B 1 173 ? 6.121 -3.133 -7.555 1 87.38 173 SER B O 1
ATOM 4755 N N . LYS B 1 174 ? 6.367 -2.535 -5.418 1 83.06 174 LYS B N 1
ATOM 4756 C CA . LYS B 1 174 ? 4.961 -2.771 -5.109 1 83.06 174 LYS B CA 1
ATOM 4757 C C . LYS B 1 174 ? 4.121 -1.525 -5.379 1 83.06 174 LYS B C 1
ATOM 4759 O O . LYS B 1 174 ? 4.535 -0.411 -5.055 1 83.06 174 LYS B O 1
ATOM 4764 N N . ARG B 1 175 ? 3.064 -1.757 -6.141 1 80.94 175 ARG B N 1
ATOM 4765 C CA . ARG B 1 175 ? 2.219 -0.627 -6.512 1 80.94 175 ARG B CA 1
ATOM 4766 C C . ARG B 1 175 ? 0.754 -1.045 -6.602 1 80.94 175 ARG B C 1
ATOM 4768 O O . ARG B 1 175 ? 0.449 -2.232 -6.723 1 80.94 175 ARG B O 1
ATOM 4775 N N . LEU B 1 176 ? -0.037 -0.026 -6.527 1 82.38 176 LEU B N 1
ATOM 4776 C CA . LEU B 1 176 ? -1.456 -0.263 -6.773 1 82.38 176 LEU B CA 1
ATOM 4777 C C . LEU B 1 176 ? -1.685 -0.77 -8.195 1 82.38 176 LEU B C 1
ATOM 4779 O O . LEU B 1 176 ? -1.239 -0.145 -9.156 1 82.38 176 LEU B O 1
ATOM 4783 N N . PRO B 1 177 ? -2.373 -1.854 -8.266 1 92 177 PRO B N 1
ATOM 4784 C CA . PRO B 1 177 ? -2.641 -2.367 -9.609 1 92 177 PRO B CA 1
ATOM 4785 C C . PRO B 1 177 ? -3.387 -1.361 -10.492 1 92 177 PRO B C 1
ATOM 4787 O O . PRO B 1 177 ? -4.273 -0.656 -10.008 1 92 177 PRO B O 1
ATOM 4790 N N . LEU B 1 178 ? -3.057 -1.326 -11.742 1 93.12 178 LEU B N 1
ATOM 4791 C CA . LEU B 1 178 ? -3.57 -0.326 -12.672 1 93.12 178 LEU B CA 1
ATOM 4792 C C . LEU B 1 178 ? -5.09 -0.413 -12.781 1 93.12 178 LEU B C 1
ATOM 4794 O O . LEU B 1 178 ? -5.77 0.613 -12.852 1 93.12 178 LEU B O 1
ATOM 4798 N N . LEU B 1 179 ? -5.648 -1.607 -12.789 1 93.56 179 LEU B N 1
ATOM 4799 C CA . LEU B 1 179 ? -7.098 -1.762 -12.898 1 93.56 179 LEU B CA 1
ATOM 4800 C C . LEU B 1 179 ? -7.801 -1.176 -11.68 1 93.56 179 LEU B C 1
ATOM 4802 O O . LEU B 1 179 ? -8.891 -0.615 -11.805 1 93.56 179 LEU B O 1
ATOM 4806 N N . MET B 1 180 ? -7.223 -1.351 -10.578 1 87.94 180 MET B N 1
ATOM 4807 C CA . MET B 1 180 ? -7.789 -0.778 -9.359 1 87.94 180 MET B CA 1
ATOM 4808 C C . MET B 1 180 ? -7.738 0.746 -9.406 1 87.94 180 MET B C 1
ATOM 4810 O O . MET B 1 180 ? -8.703 1.413 -9.016 1 87.94 180 MET B O 1
ATOM 4814 N N . GLU B 1 181 ? -6.625 1.213 -9.859 1 83.38 181 GLU B N 1
ATOM 4815 C CA . GLU B 1 181 ? -6.473 2.658 -9.992 1 83.38 181 GLU B CA 1
ATOM 4816 C C . GLU B 1 181 ? -7.484 3.232 -10.977 1 83.38 181 GLU B C 1
ATOM 4818 O O . GLU B 1 181 ? -8.008 4.328 -10.773 1 83.38 181 GLU B O 1
ATOM 4823 N N . THR B 1 182 ? -7.719 2.498 -11.992 1 86.94 182 THR B N 1
ATOM 4824 C CA . THR B 1 182 ? -8.539 2.961 -13.109 1 86.94 182 THR B CA 1
ATOM 4825 C C . THR B 1 182 ? -10.023 2.854 -12.766 1 86.94 182 THR B C 1
ATOM 4827 O O . THR B 1 182 ? -10.805 3.768 -13.055 1 86.94 182 THR B O 1
ATOM 4830 N N . PHE B 1 183 ? -10.414 1.752 -12.109 1 87.44 183 PHE B N 1
ATOM 4831 C CA . PHE B 1 183 ? -11.836 1.446 -12.008 1 87.44 183 PHE B CA 1
ATOM 4832 C C . PHE B 1 183 ? -12.297 1.475 -10.555 1 87.44 183 PHE B C 1
ATOM 4834 O O . PHE B 1 183 ? -13.484 1.334 -10.273 1 87.44 183 PHE B O 1
ATOM 4841 N N . GLY B 1 184 ? -11.352 1.639 -9.648 1 79.38 184 GLY B N 1
ATOM 4842 C CA . GLY B 1 184 ? -11.711 1.643 -8.234 1 79.38 184 GLY B CA 1
ATOM 4843 C C . GLY B 1 184 ? -11.805 0.25 -7.645 1 79.38 184 GLY B C 1
ATOM 4844 O O . GLY B 1 184 ? -11.555 -0.743 -8.328 1 79.38 184 GLY B O 1
ATOM 4845 N N . LEU B 1 185 ? -12.094 0.158 -6.305 1 78.62 185 LEU B N 1
ATOM 4846 C CA . LEU B 1 185 ? -12.25 -1.104 -5.59 1 78.62 185 LEU B CA 1
ATOM 4847 C C . LEU B 1 185 ? -13.703 -1.568 -5.621 1 78.62 185 LEU B C 1
ATOM 4849 O O . LEU B 1 185 ? -14.625 -0.762 -5.453 1 78.62 185 LEU B O 1
ATOM 4853 N N . PRO B 1 186 ? -13.82 -2.838 -5.887 1 79.69 186 PRO B N 1
ATOM 4854 C CA . PRO B 1 186 ? -15.188 -3.359 -5.828 1 79.69 186 PRO B CA 1
ATOM 4855 C C . PRO B 1 186 ? -15.773 -3.328 -4.418 1 79.69 186 PRO B C 1
ATOM 4857 O O . PRO B 1 186 ? -15.047 -3.516 -3.439 1 79.69 186 PRO B O 1
ATOM 4860 N N . LYS B 1 187 ? -17.094 -3.049 -4.371 1 72.25 187 LYS B N 1
ATOM 4861 C CA . LYS B 1 187 ? -17.812 -3.16 -3.102 1 72.25 187 LYS B CA 1
ATOM 4862 C C . LYS B 1 187 ? -18.25 -4.602 -2.84 1 72.25 187 LYS B C 1
ATOM 4864 O O . LYS B 1 187 ? -19.125 -5.125 -3.525 1 72.25 187 LYS B O 1
ATOM 4869 N N . THR B 1 188 ? -17.344 -5.355 -2.105 1 71.62 188 THR B N 1
ATOM 4870 C CA . THR B 1 188 ? -17.734 -6.73 -1.812 1 71.62 188 THR B CA 1
ATOM 4871 C C . THR B 1 188 ? -17.484 -7.066 -0.347 1 71.62 188 THR B C 1
ATOM 4873 O O . THR B 1 188 ? -16.484 -6.617 0.23 1 71.62 188 THR B O 1
ATOM 4876 N N . GLU B 1 189 ? -18.469 -7.664 0.246 1 65.62 189 GLU B N 1
ATOM 4877 C CA . GLU B 1 189 ? -18.328 -8.133 1.621 1 65.62 189 GLU B CA 1
ATOM 4878 C C . GLU B 1 189 ? -17.438 -9.367 1.688 1 65.62 189 GLU B C 1
ATOM 4880 O O . GLU B 1 189 ? -16.625 -9.508 2.605 1 65.62 189 GLU B O 1
ATOM 4885 N N . GLU B 1 190 ? -17.688 -10.227 0.69 1 73.12 190 GLU B N 1
ATOM 4886 C CA . GLU B 1 190 ? -16.906 -11.453 0.628 1 73.12 190 GLU B CA 1
ATOM 4887 C C . GLU B 1 190 ? -15.992 -11.469 -0.595 1 73.12 190 GLU B C 1
ATOM 4889 O O . GLU B 1 190 ? -16.438 -11.18 -1.709 1 73.12 190 GLU B O 1
ATOM 4894 N N . TRP B 1 191 ? -14.727 -11.609 -0.238 1 80.75 191 TRP B N 1
ATOM 4895 C CA . TRP B 1 191 ? -13.797 -11.641 -1.365 1 80.75 191 TRP B CA 1
ATOM 4896 C C . TRP B 1 191 ? -13.359 -13.062 -1.673 1 80.75 191 TRP B C 1
ATOM 4898 O O . TRP B 1 191 ? -13.188 -13.875 -0.761 1 80.75 191 TRP B O 1
ATOM 4908 N N . THR B 1 192 ? -13.305 -13.391 -2.961 1 87.25 192 THR B N 1
ATOM 4909 C CA . THR B 1 192 ? -12.906 -14.703 -3.455 1 87.25 192 THR B CA 1
ATOM 4910 C C . THR B 1 192 ? -12.219 -14.586 -4.816 1 87.25 192 THR B C 1
ATOM 4912 O O . THR B 1 192 ? -12 -13.477 -5.309 1 87.25 192 THR B O 1
ATOM 4915 N N . THR B 1 193 ? -11.844 -15.758 -5.297 1 91.06 193 THR B N 1
ATOM 4916 C CA . THR B 1 193 ? -11.312 -15.859 -6.652 1 91.06 193 THR B CA 1
ATOM 4917 C C . THR B 1 193 ? -12.398 -16.312 -7.625 1 91.06 193 THR B C 1
ATOM 4919 O O . THR B 1 193 ? -13.148 -17.25 -7.336 1 91.06 193 THR B O 1
ATOM 4922 N N . LYS B 1 194 ? -12.516 -15.602 -8.711 1 92.56 194 LYS B N 1
ATOM 4923 C CA . LYS B 1 194 ? -13.398 -16.031 -9.789 1 92.56 194 LYS B CA 1
ATOM 4924 C C . LYS B 1 194 ? -12.609 -16.297 -11.07 1 92.56 194 LYS B C 1
ATOM 4926 O O . LYS B 1 194 ? -11.656 -15.57 -11.367 1 92.56 194 LYS B O 1
ATOM 4931 N N . ASN B 1 195 ? -13.062 -17.328 -11.75 1 92.44 195 ASN B N 1
ATOM 4932 C CA . ASN B 1 195 ? -12.414 -17.703 -13.008 1 92.44 195 ASN B CA 1
ATOM 4933 C C . ASN B 1 195 ? -13.234 -17.25 -14.211 1 92.44 195 ASN B C 1
ATOM 4935 O O . ASN B 1 195 ? -14.469 -17.312 -14.188 1 92.44 195 ASN B O 1
ATOM 4939 N N . LEU B 1 196 ? -12.5 -16.812 -15.188 1 95 196 LEU B N 1
ATOM 4940 C CA . LEU B 1 196 ? -13.125 -16.578 -16.484 1 95 196 LEU B CA 1
ATOM 4941 C C . LEU B 1 196 ? -13.141 -17.859 -17.312 1 95 196 LEU B C 1
ATOM 4943 O O . LEU B 1 196 ? -12.422 -18.812 -17.016 1 95 196 LEU B O 1
ATOM 4947 N N . PRO B 1 197 ? -13.984 -17.828 -18.297 1 90.75 197 PRO B N 1
ATOM 4948 C CA . PRO B 1 197 ? -14.008 -19.016 -19.156 1 90.75 197 PRO B CA 1
ATOM 4949 C C . PRO B 1 197 ? -12.664 -19.281 -19.844 1 90.75 197 PRO B C 1
ATOM 4951 O O . PRO B 1 197 ? -11.992 -18.344 -20.266 1 90.75 197 PRO B O 1
ATOM 4954 N N . LEU B 1 198 ? -12.375 -20.516 -19.891 1 92.75 198 LEU B N 1
ATOM 4955 C CA . LEU B 1 198 ? -11.164 -20.953 -20.578 1 92.75 198 LEU B CA 1
ATOM 4956 C C . LEU B 1 198 ? -11.242 -20.641 -22.062 1 92.75 198 LEU B C 1
ATOM 4958 O O . LEU B 1 198 ? -12.281 -20.828 -22.688 1 92.75 198 LEU B O 1
ATOM 4962 N N . VAL B 1 199 ? -10.07 -20.219 -22.656 1 95 199 VAL B N 1
ATOM 4963 C CA . VAL B 1 199 ? -10.008 -19.922 -24.094 1 95 199 VAL B CA 1
ATOM 4964 C C . VAL B 1 199 ? -8.953 -20.797 -24.75 1 95 199 VAL B C 1
ATOM 4966 O O . VAL B 1 199 ? -7.809 -20.875 -24.297 1 95 199 VAL B O 1
ATOM 4969 N N . VAL B 1 200 ? -9.352 -21.5 -25.766 1 93.06 200 VAL B N 1
ATOM 4970 C CA . VAL B 1 200 ? -8.406 -22.219 -26.594 1 93.06 200 VAL B CA 1
ATOM 4971 C C . VAL B 1 200 ? -7.883 -21.312 -27.703 1 93.06 200 VAL B C 1
ATOM 4973 O O . VAL B 1 200 ? -8.656 -20.828 -28.531 1 93.06 200 VAL B O 1
ATOM 4976 N N . LEU B 1 201 ? -6.605 -21.109 -27.703 1 94.94 201 LEU B N 1
ATOM 4977 C CA . LEU B 1 201 ? -6.016 -20.234 -28.703 1 94.94 201 LEU B CA 1
ATOM 4978 C C . LEU B 1 201 ? -5.836 -20.953 -30.031 1 94.94 201 LEU B C 1
ATOM 4980 O O . LEU B 1 201 ? -5.562 -22.156 -30.047 1 94.94 201 LEU B O 1
ATOM 4984 N N . ASP B 1 202 ? -5.984 -20.156 -31.078 1 93.56 202 ASP B N 1
ATOM 4985 C CA . ASP B 1 202 ? -5.77 -20.719 -32.406 1 93.56 202 ASP B CA 1
ATOM 4986 C C . ASP B 1 202 ? -4.332 -21.203 -32.562 1 93.56 202 ASP B C 1
ATOM 4988 O O . ASP B 1 202 ? -3.381 -20.469 -32.344 1 93.56 202 ASP B O 1
ATOM 4992 N N . ASN B 1 203 ? -4.172 -22.469 -33.094 1 90.44 203 ASN B N 1
ATOM 4993 C CA . ASN B 1 203 ? -2.861 -23.094 -33.156 1 90.44 203 ASN B CA 1
ATOM 4994 C C . ASN B 1 203 ? -1.955 -22.406 -34.188 1 90.44 203 ASN B C 1
ATOM 4996 O O . ASN B 1 203 ? -0.76 -22.234 -33.938 1 90.44 203 ASN B O 1
ATOM 5000 N N . GLN B 1 204 ? -2.5 -22.094 -35.281 1 93.56 204 GLN B N 1
ATOM 5001 C CA . GLN B 1 204 ? -1.701 -21.438 -36.312 1 93.56 204 GLN B CA 1
ATOM 5002 C C . GLN B 1 204 ? -1.205 -20.078 -35.844 1 93.56 204 GLN B C 1
ATOM 5004 O O . GLN B 1 204 ? -0.041 -19.734 -36.031 1 93.56 204 GLN B O 1
ATOM 5009 N N . ARG B 1 205 ? -2.053 -19.406 -35.219 1 95.31 205 ARG B N 1
ATOM 5010 C CA . ARG B 1 205 ? -1.68 -18.109 -34.688 1 95.31 205 ARG B CA 1
ATOM 5011 C C . ARG B 1 205 ? -0.643 -18.234 -33.594 1 95.31 205 ARG B C 1
ATOM 5013 O O . ARG B 1 205 ? 0.306 -17.453 -33.531 1 95.31 205 ARG B O 1
ATOM 5020 N N . MET B 1 206 ? -0.828 -19.188 -32.75 1 95.31 206 MET B N 1
ATOM 5021 C CA . MET B 1 206 ? 0.12 -19.406 -31.656 1 95.31 206 MET B CA 1
ATOM 5022 C C . MET B 1 206 ? 1.504 -19.75 -32.188 1 95.31 206 MET B C 1
ATOM 5024 O O . MET B 1 206 ? 2.512 -19.25 -31.688 1 95.31 206 MET B O 1
ATOM 5028 N N . GLU B 1 207 ? 1.522 -20.562 -33.188 1 93.12 207 GLU B N 1
ATOM 5029 C CA . GLU B 1 207 ? 2.791 -20.938 -33.812 1 93.12 207 GLU B CA 1
ATOM 5030 C C . GLU B 1 207 ? 3.479 -19.734 -34.438 1 93.12 207 GLU B C 1
ATOM 5032 O O . GLU B 1 207 ? 4.691 -19.562 -34.281 1 93.12 207 GLU B O 1
ATOM 5037 N N . LYS B 1 208 ? 2.686 -18.969 -35.125 1 95.81 208 LYS B N 1
ATOM 5038 C CA . LYS B 1 208 ? 3.225 -17.766 -35.75 1 95.81 208 LYS B CA 1
ATOM 5039 C C . LYS B 1 208 ? 3.771 -16.812 -34.688 1 95.81 208 LYS B C 1
ATOM 5041 O O . LYS B 1 208 ? 4.852 -16.234 -34.844 1 95.81 208 LYS B O 1
ATOM 5046 N N . PHE B 1 209 ? 3.016 -16.641 -33.688 1 96.69 209 PHE B N 1
ATOM 5047 C CA . PHE B 1 209 ? 3.422 -15.766 -32.594 1 96.69 209 PHE B CA 1
ATOM 5048 C C . PHE B 1 209 ? 4.707 -16.266 -31.938 1 96.69 209 PHE B C 1
ATOM 5050 O O . PHE B 1 209 ? 5.629 -15.484 -31.688 1 96.69 209 PHE B O 1
ATOM 5057 N N . ALA B 1 210 ? 4.75 -17.531 -31.641 1 94.69 210 ALA B N 1
ATOM 5058 C CA . ALA B 1 210 ? 5.934 -18.141 -31.047 1 94.69 210 ALA B CA 1
ATOM 5059 C C . ALA B 1 210 ? 7.152 -17.953 -31.953 1 94.69 210 ALA B C 1
ATOM 5061 O O . ALA B 1 210 ? 8.25 -17.672 -31.469 1 94.69 210 ALA B O 1
ATOM 5062 N N . ALA B 1 211 ? 6.941 -18.188 -33.219 1 95.12 211 ALA B N 1
ATOM 5063 C CA . ALA B 1 211 ? 8.023 -18.031 -34.188 1 95.12 211 ALA B CA 1
ATOM 5064 C C . ALA B 1 211 ? 8.539 -16.594 -34.188 1 95.12 211 ALA B C 1
ATOM 5066 O O . ALA B 1 211 ? 9.75 -16.359 -34.281 1 95.12 211 ALA B O 1
ATOM 5067 N N . LYS B 1 212 ? 7.637 -15.664 -34.125 1 96.81 212 LYS B N 1
ATOM 5068 C CA . LYS B 1 212 ? 8.039 -14.266 -34.094 1 96.81 212 LYS B CA 1
ATOM 5069 C C . LYS B 1 212 ? 8.836 -13.953 -32.844 1 96.81 212 LYS B C 1
ATOM 5071 O O . LYS B 1 212 ? 9.836 -13.234 -32.875 1 96.81 212 LYS B O 1
ATOM 5076 N N . CYS B 1 213 ? 8.359 -14.406 -31.688 1 96.44 213 CYS B N 1
ATOM 5077 C CA . CYS B 1 213 ? 9.109 -14.25 -30.438 1 96.44 213 CYS B CA 1
ATOM 5078 C C . CYS B 1 213 ? 10.539 -14.758 -30.609 1 96.44 213 CYS B C 1
ATOM 5080 O O . CYS B 1 213 ? 11.492 -14.055 -30.266 1 96.44 213 CYS B O 1
ATOM 5082 N N . ARG B 1 214 ? 10.703 -15.883 -31.188 1 94.62 214 ARG B N 1
ATOM 5083 C CA . ARG B 1 214 ? 12.016 -16.484 -31.406 1 94.62 214 ARG B CA 1
ATOM 5084 C C . ARG B 1 214 ? 12.859 -15.625 -32.344 1 94.62 214 ARG B C 1
ATOM 5086 O O . ARG B 1 214 ? 14.055 -15.438 -32.094 1 94.62 214 ARG B O 1
ATOM 5093 N N . SER B 1 215 ? 12.297 -15.164 -33.375 1 96.5 215 SER B N 1
ATOM 5094 C CA . SER B 1 215 ? 13.016 -14.391 -34.375 1 96.5 215 SER B CA 1
ATOM 5095 C C . SER B 1 215 ? 13.617 -13.125 -33.781 1 96.5 215 SER B C 1
ATOM 5097 O O . SER B 1 215 ? 14.656 -12.648 -34.219 1 96.5 215 SER B O 1
ATOM 5099 N N . VAL B 1 216 ? 13.008 -12.586 -32.75 1 96.5 216 VAL B N 1
ATOM 5100 C CA . VAL B 1 216 ? 13.531 -11.359 -32.156 1 96.5 216 VAL B CA 1
ATOM 5101 C C . VAL B 1 216 ? 14.375 -11.695 -30.922 1 96.5 216 VAL B C 1
ATOM 5103 O O . VAL B 1 216 ? 14.805 -10.805 -30.203 1 96.5 216 VAL B O 1
ATOM 5106 N N . GLY B 1 217 ? 14.461 -12.969 -30.656 1 96 217 GLY B N 1
ATOM 5107 C CA . GLY B 1 217 ? 15.328 -13.422 -29.578 1 96 217 GLY B CA 1
ATOM 5108 C C . GLY B 1 217 ? 14.664 -13.359 -28.219 1 96 217 GLY B C 1
ATOM 5109 O O . GLY B 1 217 ? 15.344 -13.211 -27.188 1 96 217 GLY B O 1
ATOM 5110 N N . ALA B 1 218 ? 13.344 -13.422 -28.188 1 97.25 218 ALA B N 1
ATOM 5111 C CA . ALA B 1 218 ? 12.602 -13.336 -26.938 1 97.25 218 ALA B CA 1
ATOM 5112 C C . ALA B 1 218 ? 11.797 -14.609 -26.688 1 97.25 218 ALA B C 1
ATOM 5114 O O . ALA B 1 218 ? 11.586 -15.406 -27.609 1 97.25 218 ALA B O 1
ATOM 5115 N N . THR B 1 219 ? 11.43 -14.82 -25.484 1 95.75 219 THR B N 1
ATOM 5116 C CA . THR B 1 219 ? 10.625 -15.977 -25.109 1 95.75 219 THR B CA 1
ATOM 5117 C C . THR B 1 219 ? 9.141 -15.688 -25.312 1 95.75 219 THR B C 1
ATOM 5119 O O . THR B 1 219 ? 8.734 -14.523 -25.406 1 95.75 219 THR B O 1
ATOM 5122 N N . ILE B 1 220 ? 8.375 -16.703 -25.344 1 95.44 220 ILE B N 1
ATOM 5123 C CA . ILE B 1 220 ? 6.918 -16.594 -25.391 1 95.44 220 ILE B CA 1
ATOM 5124 C C . ILE B 1 220 ? 6.402 -15.922 -24.125 1 95.44 220 ILE B C 1
ATOM 5126 O O . ILE B 1 220 ? 5.434 -15.156 -24.172 1 95.44 220 ILE B O 1
ATOM 5130 N N . ASN B 1 221 ? 7.043 -16.234 -23.016 1 96.75 221 ASN B N 1
ATOM 5131 C CA . ASN B 1 221 ? 6.668 -15.578 -21.766 1 96.75 221 ASN B CA 1
ATOM 5132 C C . ASN B 1 221 ? 6.723 -14.055 -21.891 1 96.75 221 ASN B C 1
ATOM 5134 O O . ASN B 1 221 ? 5.773 -13.367 -21.516 1 96.75 221 ASN B O 1
ATOM 5138 N N . ALA B 1 222 ? 7.77 -13.57 -22.469 1 98 222 ALA B N 1
ATOM 5139 C CA . ALA B 1 222 ? 7.922 -12.133 -22.641 1 98 222 ALA B CA 1
ATOM 5140 C C . ALA B 1 222 ? 6.887 -11.586 -23.609 1 98 222 ALA B C 1
ATOM 5142 O O . ALA B 1 222 ? 6.348 -10.492 -23.406 1 98 222 ALA B O 1
ATOM 5143 N N . GLY B 1 223 ? 6.676 -12.352 -24.656 1 98.12 223 GLY B N 1
ATOM 5144 C CA . GLY B 1 223 ? 5.66 -11.945 -25.625 1 98.12 223 GLY B CA 1
ATOM 5145 C C . GLY B 1 223 ? 4.289 -11.773 -25 1 98.12 223 GLY B C 1
ATOM 5146 O O . GLY B 1 223 ? 3.639 -10.742 -25.188 1 98.12 223 GLY B O 1
ATOM 5147 N N . PHE B 1 224 ? 3.848 -12.711 -24.234 1 98.25 224 PHE B N 1
ATOM 5148 C CA . PHE B 1 224 ? 2.531 -12.648 -23.609 1 98.25 224 PHE B CA 1
ATOM 5149 C C . PHE B 1 224 ? 2.506 -11.586 -22.516 1 98.25 224 PHE B C 1
ATOM 5151 O O . PHE B 1 224 ? 1.488 -10.914 -22.312 1 98.25 224 PHE B O 1
ATOM 5158 N N . THR B 1 225 ? 3.609 -11.469 -21.797 1 98.5 225 THR B N 1
ATOM 5159 C CA . THR B 1 225 ? 3.689 -10.391 -20.828 1 98.5 225 THR B CA 1
ATOM 5160 C C . THR B 1 225 ? 3.447 -9.039 -21.484 1 98.5 225 THR B C 1
ATOM 5162 O O . THR B 1 225 ? 2.715 -8.203 -20.953 1 98.5 225 THR B O 1
ATOM 5165 N N . ALA B 1 226 ? 4.051 -8.867 -22.625 1 98.75 226 ALA B N 1
ATOM 5166 C CA . ALA B 1 226 ? 3.879 -7.625 -23.375 1 98.75 226 ALA B CA 1
ATOM 5167 C C . ALA B 1 226 ? 2.42 -7.426 -23.766 1 98.75 226 ALA B C 1
ATOM 5169 O O . ALA B 1 226 ? 1.887 -6.316 -23.672 1 98.75 226 ALA B O 1
ATOM 5170 N N . ILE B 1 227 ? 1.758 -8.469 -24.188 1 98.62 227 ILE B N 1
ATOM 5171 C CA . ILE B 1 227 ? 0.355 -8.406 -24.578 1 98.62 227 ILE B CA 1
ATOM 5172 C C . ILE B 1 227 ? -0.504 -8.023 -23.375 1 98.62 227 ILE B C 1
ATOM 5174 O O . ILE B 1 227 ? -1.385 -7.168 -23.484 1 98.62 227 ILE B O 1
ATOM 5178 N N . ILE B 1 228 ? -0.246 -8.656 -22.266 1 98.56 228 ILE B N 1
ATOM 5179 C CA . ILE B 1 228 ? -1.006 -8.414 -21.047 1 98.56 228 ILE B CA 1
ATOM 5180 C C . ILE B 1 228 ? -0.82 -6.961 -20.609 1 98.56 228 ILE B C 1
ATOM 5182 O O . ILE B 1 228 ? -1.795 -6.266 -20.312 1 98.56 228 ILE B O 1
ATOM 5186 N N . ASN B 1 229 ? 0.44 -6.5 -20.609 1 98.44 229 ASN B N 1
ATOM 5187 C CA . ASN B 1 229 ? 0.725 -5.113 -20.266 1 98.44 229 ASN B CA 1
ATOM 5188 C C . ASN B 1 229 ? 0.008 -4.141 -21.188 1 98.44 229 ASN B C 1
ATOM 5190 O O . ASN B 1 229 ? -0.606 -3.174 -20.734 1 98.44 229 ASN B O 1
ATOM 5194 N N . MET B 1 230 ? 0.112 -4.434 -22.438 1 98.38 230 MET B N 1
ATOM 5195 C CA . MET B 1 230 ? -0.55 -3.588 -23.422 1 98.38 230 MET B CA 1
ATOM 5196 C C . MET B 1 230 ? -2.059 -3.562 -23.203 1 98.38 230 MET B C 1
ATOM 5198 O O . MET B 1 230 ? -2.689 -2.512 -23.312 1 98.38 230 MET B O 1
ATOM 5202 N N . GLY B 1 231 ? -2.598 -4.738 -22.906 1 98.31 231 GLY B N 1
ATOM 5203 C CA . GLY B 1 231 ? -4.02 -4.812 -22.609 1 98.31 231 GLY B CA 1
ATOM 5204 C C . GLY B 1 231 ? -4.43 -3.951 -21.438 1 98.31 231 GLY B C 1
ATOM 5205 O O . GLY B 1 231 ? -5.457 -3.27 -21.484 1 98.31 231 GLY B O 1
ATOM 5206 N N . LEU B 1 232 ? -3.658 -3.945 -20.375 1 97.94 232 LEU B N 1
ATOM 5207 C CA . LEU B 1 232 ? -3.92 -3.119 -19.203 1 97.94 232 LEU B CA 1
ATOM 5208 C C . LEU B 1 232 ? -3.896 -1.638 -19.562 1 97.94 232 LEU B C 1
ATOM 5210 O O . LEU B 1 232 ? -4.793 -0.886 -19.172 1 97.94 232 LEU B O 1
ATOM 5214 N N . VAL B 1 233 ? -2.887 -1.256 -20.312 1 97.44 233 VAL B N 1
ATOM 5215 C CA . VAL B 1 233 ? -2.693 0.144 -20.672 1 97.44 233 VAL B CA 1
ATOM 5216 C C . VAL B 1 233 ? -3.857 0.618 -21.547 1 97.44 233 VAL B C 1
ATOM 5218 O O . VAL B 1 233 ? -4.441 1.673 -21.281 1 97.44 233 VAL B O 1
ATOM 5221 N N . GLU B 1 234 ? -4.246 -0.179 -22.5 1 97.38 234 GLU B N 1
ATOM 5222 C CA . GLU B 1 234 ? -5.344 0.2 -23.391 1 97.38 234 GLU B CA 1
ATOM 5223 C C . GLU B 1 234 ? -6.656 0.32 -22.625 1 97.38 234 GLU B C 1
ATOM 5225 O O . GLU B 1 234 ? -7.434 1.248 -22.844 1 97.38 234 GLU B O 1
ATOM 5230 N N . LEU B 1 235 ? -6.883 -0.582 -21.766 1 96.62 235 LEU B N 1
ATOM 5231 C CA . LEU B 1 235 ? -8.102 -0.531 -20.969 1 96.62 235 LEU B CA 1
ATOM 5232 C C . LEU B 1 235 ? -8.133 0.721 -20.094 1 96.62 235 LEU B C 1
ATOM 5234 O O . LEU B 1 235 ? -9.18 1.354 -19.938 1 96.62 235 LEU B O 1
ATOM 5238 N N . ALA B 1 236 ? -7.047 1.031 -19.469 1 94.19 236 ALA B N 1
ATOM 5239 C CA . ALA B 1 236 ? -6.957 2.238 -18.656 1 94.19 236 ALA B CA 1
ATOM 5240 C C . ALA B 1 236 ? -7.234 3.486 -19.484 1 94.19 236 ALA B C 1
ATOM 5242 O O . ALA B 1 236 ? -7.996 4.363 -19.078 1 94.19 236 ALA B O 1
ATOM 5243 N N . GLN B 1 237 ? -6.625 3.51 -20.688 1 94.62 237 GLN B N 1
ATOM 5244 C CA . GLN B 1 237 ? -6.816 4.648 -21.578 1 94.62 237 GLN B CA 1
ATOM 5245 C C . GLN B 1 237 ? -8.273 4.777 -22 1 94.62 237 GLN B C 1
ATOM 5247 O O . GLN B 1 237 ? -8.828 5.883 -22.016 1 94.62 237 GLN B O 1
ATOM 5252 N N . GLU B 1 238 ? -8.891 3.713 -22.281 1 95.5 238 GLU B N 1
ATOM 5253 C CA . GLU B 1 238 ? -10.289 3.703 -22.688 1 95.5 238 GLU B CA 1
ATOM 5254 C C . GLU B 1 238 ? -11.195 4.195 -21.562 1 95.5 238 GLU B C 1
ATOM 5256 O O . GLU B 1 238 ? -12.25 4.781 -21.812 1 95.5 238 GLU B O 1
ATOM 5261 N N . ALA B 1 239 ? -10.766 3.922 -20.406 1 91.31 239 ALA B N 1
ATOM 5262 C CA . ALA B 1 239 ? -11.562 4.312 -19.234 1 91.31 239 ALA B CA 1
ATOM 5263 C C . ALA B 1 239 ? -11.266 5.754 -18.844 1 91.31 239 ALA B C 1
ATOM 5265 O O . ALA B 1 239 ? -11.852 6.27 -17.891 1 91.31 239 ALA B O 1
ATOM 5266 N N . GLY B 1 240 ? -10.266 6.395 -19.531 1 88.62 240 GLY B N 1
ATOM 5267 C CA . GLY B 1 240 ? -10.047 7.816 -19.328 1 88.62 240 GLY B CA 1
ATOM 5268 C C . GLY B 1 240 ? -8.789 8.109 -18.531 1 88.62 240 GLY B C 1
ATOM 5269 O O . GLY B 1 240 ? -8.492 9.273 -18.234 1 88.62 240 GLY B O 1
ATOM 5270 N N . LEU B 1 241 ? -8.062 7.09 -18.109 1 87.5 241 LEU B N 1
ATOM 5271 C CA . LEU B 1 241 ? -6.801 7.309 -17.422 1 87.5 241 LEU B CA 1
ATOM 5272 C C . LEU B 1 241 ? -5.648 7.406 -18.406 1 87.5 241 LEU B C 1
ATOM 5274 O O . LEU B 1 241 ? -5.203 6.395 -18.953 1 87.5 241 LEU B O 1
ATOM 5278 N N . HIS B 1 242 ? -5.121 8.648 -18.609 1 88.94 242 HIS B N 1
ATOM 5279 C CA . HIS B 1 242 ? -4.074 8.875 -19.609 1 88.94 242 HIS B CA 1
ATOM 5280 C C . HIS B 1 242 ? -2.775 9.312 -18.938 1 88.94 242 HIS B C 1
ATOM 5282 O O . HIS B 1 242 ? -2.768 10.25 -18.141 1 88.94 242 HIS B O 1
ATOM 5288 N N . ARG B 1 243 ? -1.768 8.578 -19.281 1 86.19 243 ARG B N 1
ATOM 5289 C CA . ARG B 1 243 ? -0.403 8.883 -18.875 1 86.19 243 ARG B CA 1
ATOM 5290 C C . ARG B 1 243 ? 0.582 8.648 -20.016 1 86.19 243 ARG B C 1
ATOM 5292 O O . ARG B 1 243 ? 0.265 7.953 -20.969 1 86.19 243 ARG B O 1
ATOM 5299 N N . ASP B 1 244 ? 1.707 9.305 -19.844 1 90.31 244 ASP B N 1
ATOM 5300 C CA . ASP B 1 244 ? 2.752 9.047 -20.828 1 90.31 244 ASP B CA 1
ATOM 5301 C C . ASP B 1 244 ? 3.389 7.68 -20.609 1 90.31 244 ASP B C 1
ATOM 5303 O O . ASP B 1 244 ? 3.742 6.996 -21.578 1 90.31 244 ASP B O 1
ATOM 5307 N N . VA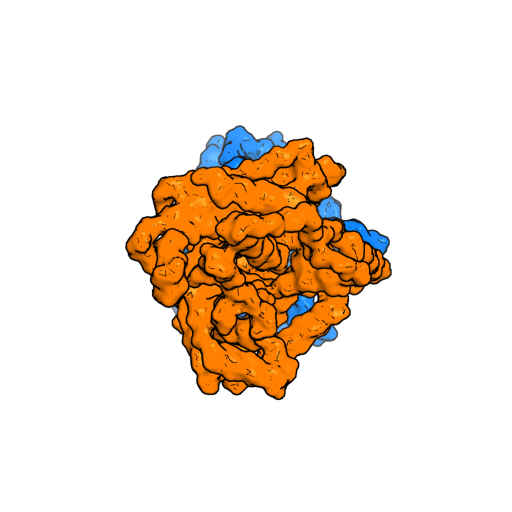L B 1 245 ? 3.512 7.324 -19.359 1 92.56 245 VAL B N 1
ATOM 5308 C CA . VAL B 1 245 ? 4.121 6.051 -19 1 92.56 245 VAL B CA 1
ATOM 5309 C C . VAL B 1 245 ? 3.309 5.398 -17.875 1 92.56 245 VAL B C 1
ATOM 5311 O O . VAL B 1 245 ? 2.865 6.074 -16.953 1 92.56 245 VAL B O 1
ATOM 5314 N N . TYR B 1 246 ? 3.029 4.09 -18.047 1 92.75 246 TYR B N 1
ATOM 5315 C CA . TYR B 1 246 ? 2.373 3.273 -17.031 1 92.75 246 TYR B CA 1
ATOM 5316 C C . TYR B 1 246 ? 3.363 2.311 -16.391 1 92.75 246 TYR B C 1
ATOM 5318 O O . TYR B 1 246 ? 4.137 1.648 -17.094 1 92.75 246 TYR B O 1
ATOM 5326 N N . TYR B 1 247 ? 3.402 2.307 -15.141 1 90.38 247 TYR B N 1
ATOM 5327 C CA . TYR B 1 247 ? 4.25 1.351 -14.438 1 90.38 247 TYR B CA 1
ATOM 5328 C C . TYR B 1 247 ? 3.449 0.125 -14.008 1 90.38 247 TYR B C 1
ATOM 5330 O O . TYR B 1 247 ? 2.494 0.236 -13.242 1 90.38 247 TYR B O 1
ATOM 5338 N N . LEU B 1 248 ? 3.84 -0.99 -14.508 1 95.19 248 LEU B N 1
ATOM 5339 C CA . LEU B 1 248 ? 3.107 -2.23 -14.281 1 95.19 248 LEU B CA 1
ATOM 5340 C C . LEU B 1 248 ? 3.973 -3.244 -13.539 1 95.19 248 LEU B C 1
ATOM 5342 O O . LEU B 1 248 ? 5.195 -3.268 -13.711 1 95.19 248 LEU B O 1
ATOM 5346 N N . SER B 1 249 ? 3.303 -4.004 -12.68 1 95.38 249 SER B N 1
ATOM 5347 C CA . SER B 1 249 ? 3.986 -5.047 -11.922 1 95.38 249 SER B CA 1
ATOM 5348 C C . SER B 1 249 ? 3.422 -6.426 -12.25 1 95.38 249 SER B C 1
ATOM 5350 O O . SER B 1 249 ? 2.213 -6.648 -12.148 1 95.38 249 SER B O 1
ATOM 5352 N N . SER B 1 250 ? 4.273 -7.293 -12.625 1 96.31 250 SER B N 1
ATOM 5353 C CA . SER B 1 250 ? 3.9 -8.672 -12.938 1 96.31 250 SER B CA 1
ATOM 5354 C C . SER B 1 250 ? 4.719 -9.656 -12.117 1 96.31 250 SER B C 1
ATOM 5356 O O . SER B 1 250 ? 5.883 -9.398 -11.797 1 96.31 250 SER B O 1
ATOM 5358 N N . ASN B 1 251 ? 4.098 -10.703 -11.727 1 96.56 251 ASN B N 1
ATOM 5359 C CA . ASN B 1 251 ? 4.719 -11.797 -10.984 1 96.56 251 ASN B CA 1
ATOM 5360 C C . ASN B 1 251 ? 4.887 -13.039 -11.852 1 96.56 251 ASN B C 1
ATOM 5362 O O . ASN B 1 251 ? 3.945 -13.469 -12.523 1 96.56 251 ASN B O 1
ATOM 5366 N N . HIS B 1 252 ? 6.113 -13.555 -11.883 1 96.75 252 HIS B N 1
ATOM 5367 C CA . HIS B 1 252 ? 6.449 -14.68 -12.75 1 96.75 252 HIS B CA 1
ATOM 5368 C C . HIS B 1 252 ? 7.035 -15.836 -11.945 1 96.75 252 HIS B C 1
ATOM 5370 O O . HIS B 1 252 ? 8.164 -15.75 -11.461 1 96.75 252 HIS B O 1
ATOM 5376 N N . PRO B 1 253 ? 6.297 -16.922 -11.859 1 94.94 253 PRO B N 1
ATOM 5377 C CA . PRO B 1 253 ? 6.887 -18.094 -11.211 1 94.94 253 PRO B CA 1
ATOM 5378 C C . PRO B 1 253 ? 8.141 -18.594 -11.93 1 94.94 253 PRO B C 1
ATOM 5380 O O . PRO B 1 253 ? 8.172 -18.656 -13.156 1 94.94 253 PRO B O 1
ATOM 5383 N N . VAL B 1 254 ? 9.133 -18.859 -11.141 1 94.81 254 VAL B N 1
ATOM 5384 C CA . VAL B 1 254 ? 10.391 -19.406 -11.648 1 94.81 254 VAL B CA 1
ATOM 5385 C C . VAL B 1 254 ? 10.602 -20.828 -11.117 1 94.81 254 VAL B C 1
ATOM 5387 O O . VAL B 1 254 ? 10.445 -21.062 -9.914 1 94.81 254 VAL B O 1
ATOM 5390 N N . ASP B 1 255 ? 10.914 -21.719 -11.984 1 92.19 255 ASP B N 1
ATOM 5391 C CA . ASP B 1 255 ? 11.172 -23.094 -11.602 1 92.19 255 ASP B CA 1
ATOM 5392 C C . ASP B 1 255 ? 12.531 -23.234 -10.922 1 92.19 255 ASP B C 1
ATOM 5394 O O . ASP B 1 255 ? 13.57 -23.188 -11.586 1 92.19 255 ASP B O 1
ATOM 5398 N N . CYS B 1 256 ? 12.523 -23.562 -9.664 1 93.44 256 CYS B N 1
ATOM 5399 C CA . CYS B 1 256 ? 13.742 -23.625 -8.867 1 93.44 256 CYS B CA 1
ATOM 5400 C C . CYS B 1 256 ? 14.352 -25.016 -8.898 1 93.44 256 CYS B C 1
ATOM 5402 O O . CYS B 1 256 ? 15.359 -25.266 -8.242 1 93.44 256 CYS B O 1
ATOM 5404 N N . ARG B 1 257 ? 13.789 -25.906 -9.609 1 91.81 257 ARG B N 1
ATOM 5405 C CA . ARG B 1 257 ? 14.422 -27.203 -9.828 1 91.81 257 ARG B CA 1
ATOM 5406 C C . ARG B 1 257 ? 15.773 -27.047 -10.523 1 91.81 257 ARG B C 1
ATOM 5408 O O . ARG B 1 257 ? 16.594 -27.969 -10.5 1 91.81 257 ARG B O 1
ATOM 5415 N N . ARG B 1 258 ? 15.875 -25.875 -11.07 1 89.56 258 ARG B N 1
ATOM 5416 C CA . ARG B 1 258 ? 17.156 -25.562 -11.688 1 89.56 258 ARG B CA 1
ATOM 5417 C C . ARG B 1 258 ? 18.297 -25.656 -10.672 1 89.56 258 ARG B C 1
ATOM 5419 O O . ARG B 1 258 ? 19.453 -25.781 -11.047 1 89.56 258 ARG B O 1
ATOM 5426 N N . PHE B 1 259 ? 17.984 -25.516 -9.359 1 90.88 259 PHE B N 1
ATOM 5427 C CA . PHE B 1 259 ? 18.984 -25.609 -8.305 1 90.88 259 PHE B CA 1
ATOM 5428 C C . PHE B 1 259 ? 19.281 -27.062 -7.957 1 90.88 259 PHE B C 1
ATOM 5430 O O . PHE B 1 259 ? 20.266 -27.359 -7.277 1 90.88 259 PHE B O 1
ATOM 5437 N N . ILE B 1 260 ? 18.375 -27.938 -8.312 1 89.12 260 ILE B N 1
ATOM 5438 C CA . ILE B 1 260 ? 18.531 -29.359 -7.996 1 89.12 260 ILE B CA 1
ATOM 5439 C C . ILE B 1 260 ? 19.438 -30.016 -9.023 1 89.12 260 ILE B C 1
ATOM 5441 O O . ILE B 1 260 ? 19.062 -30.172 -10.188 1 89.12 260 ILE B O 1
ATOM 5445 N N . LYS B 1 261 ? 20.641 -30.328 -8.477 1 82 261 LYS B N 1
ATOM 5446 C CA . LYS B 1 261 ? 21.625 -30.953 -9.352 1 82 261 LYS B CA 1
ATOM 5447 C C . LYS B 1 261 ? 21.594 -32.469 -9.195 1 82 261 LYS B C 1
ATOM 5449 O O . LYS B 1 261 ? 21.359 -33 -8.102 1 82 261 LYS B O 1
ATOM 5454 N N . ASP B 1 262 ? 21.75 -33.188 -10.266 1 77.5 262 ASP B N 1
ATOM 5455 C CA . ASP B 1 262 ? 22.016 -34.625 -10.305 1 77.5 262 ASP B CA 1
ATOM 5456 C C . ASP B 1 262 ? 20.828 -35.406 -9.781 1 77.5 262 ASP B C 1
ATOM 5458 O O . ASP B 1 262 ? 21 -36.375 -9.023 1 77.5 262 ASP B O 1
ATOM 5462 N N . SER B 1 263 ? 19.625 -34.875 -10.086 1 78.62 263 SER B N 1
ATOM 5463 C CA . SER B 1 263 ? 18.469 -35.656 -9.672 1 78.62 263 SER B CA 1
ATOM 5464 C C . SER B 1 263 ? 18.203 -36.812 -10.625 1 78.62 263 SER B C 1
ATOM 5466 O O . SER B 1 263 ? 18.188 -36.625 -11.844 1 78.62 263 SER B O 1
ATOM 5468 N N . GLN B 1 264 ? 18.094 -37.969 -10.07 1 79.62 264 GLN B N 1
ATOM 5469 C CA . GLN B 1 264 ? 17.797 -39.156 -10.875 1 79.62 264 GLN B CA 1
ATOM 5470 C C . GLN B 1 264 ? 16.297 -39.281 -11.141 1 79.62 264 GLN B C 1
ATOM 5472 O O . GLN B 1 264 ? 15.891 -39.875 -12.133 1 79.62 264 GLN B O 1
ATOM 5477 N N . ASN B 1 265 ? 15.555 -38.656 -10.305 1 83.88 265 ASN B N 1
ATOM 5478 C CA . ASN B 1 265 ? 14.102 -38.719 -10.406 1 83.88 265 ASN B CA 1
ATOM 5479 C C . ASN B 1 265 ? 13.508 -37.312 -10.562 1 83.88 265 ASN B C 1
ATOM 5481 O O . ASN B 1 265 ? 14.188 -36.312 -10.312 1 83.88 265 ASN B O 1
ATOM 5485 N N . ILE B 1 266 ? 12.312 -37.312 -11.008 1 85.12 266 ILE B N 1
ATOM 5486 C CA . ILE B 1 266 ? 11.602 -36.062 -11.125 1 85.12 266 ILE B CA 1
ATOM 5487 C C . ILE B 1 266 ? 11.43 -35.438 -9.734 1 85.12 266 ILE B C 1
ATOM 5489 O O . ILE B 1 266 ? 10.867 -36.062 -8.836 1 85.12 266 ILE B O 1
ATOM 5493 N N . PRO B 1 267 ? 11.93 -34.281 -9.594 1 90 267 PRO B N 1
ATOM 5494 C CA . PRO B 1 267 ? 11.766 -33.625 -8.281 1 90 267 PRO B CA 1
ATOM 5495 C C . PRO B 1 267 ? 10.312 -33.25 -7.992 1 90 267 PRO B C 1
ATOM 5497 O O . PRO B 1 267 ? 9.703 -32.5 -8.766 1 90 267 PRO B O 1
ATOM 5500 N N . LEU B 1 268 ? 9.828 -33.781 -6.902 1 91.25 268 LEU B N 1
ATOM 5501 C CA . LEU B 1 268 ? 8.492 -33.438 -6.422 1 91.25 268 LEU B CA 1
ATOM 5502 C C . LEU B 1 268 ? 8.555 -32.375 -5.344 1 91.25 268 LEU B C 1
ATOM 5504 O O . LEU B 1 268 ? 9.617 -32.094 -4.781 1 91.25 268 LEU B O 1
ATOM 5508 N N . GLY B 1 269 ? 7.367 -31.703 -5.145 1 89.88 269 GLY B N 1
ATOM 5509 C CA . GLY B 1 269 ? 7.289 -30.656 -4.137 1 89.88 269 GLY B CA 1
ATOM 5510 C C . GLY B 1 269 ? 7.031 -29.281 -4.723 1 89.88 269 GLY B C 1
ATOM 5511 O O . GLY B 1 269 ? 6.609 -29.156 -5.875 1 89.88 269 GLY B O 1
ATOM 5512 N N . TYR B 1 270 ? 7.16 -28.312 -3.852 1 91.19 270 TYR B N 1
ATOM 5513 C CA . TYR B 1 270 ? 6.988 -26.938 -4.273 1 91.19 270 TYR B CA 1
ATOM 5514 C C . TYR B 1 270 ? 8.328 -26.281 -4.59 1 91.19 270 TYR B C 1
ATOM 5516 O O . TYR B 1 270 ? 9.125 -26.016 -3.686 1 91.19 270 TYR B O 1
ATOM 5524 N N . HIS B 1 271 ? 8.578 -26.062 -5.855 1 92.75 271 HIS B N 1
ATOM 5525 C CA . HIS B 1 271 ? 9.852 -25.516 -6.297 1 92.75 271 HIS B CA 1
ATOM 5526 C C . HIS B 1 271 ? 9.641 -24.312 -7.199 1 92.75 271 HIS B C 1
ATOM 5528 O O . HIS B 1 271 ? 10.375 -24.125 -8.172 1 92.75 271 HIS B O 1
ATOM 5534 N N . SER B 1 272 ? 8.594 -23.578 -6.949 1 92.94 272 SER B N 1
ATOM 5535 C CA . SER B 1 272 ? 8.297 -22.375 -7.715 1 92.94 272 SER B CA 1
ATOM 5536 C C . SER B 1 272 ? 8.406 -21.125 -6.84 1 92.94 272 SER B C 1
ATOM 5538 O O . SER B 1 272 ? 7.648 -20.984 -5.879 1 92.94 272 SER B O 1
ATOM 5540 N N . ILE B 1 273 ? 9.352 -20.266 -7.152 1 94.62 273 ILE B N 1
ATOM 5541 C CA . ILE B 1 273 ? 9.492 -18.984 -6.473 1 94.62 273 ILE B CA 1
ATOM 5542 C C . ILE B 1 273 ? 9.336 -17.844 -7.48 1 94.62 273 ILE B C 1
ATOM 5544 O O . ILE B 1 273 ? 10.148 -17.703 -8.398 1 94.62 273 ILE B O 1
ATOM 5548 N N . PRO B 1 274 ? 8.406 -17.047 -7.297 1 94.56 274 PRO B N 1
ATOM 5549 C CA . PRO B 1 274 ? 8.117 -16.031 -8.305 1 94.56 274 PRO B CA 1
ATOM 5550 C C . PRO B 1 274 ? 9.078 -14.844 -8.234 1 94.56 274 PRO B C 1
ATOM 5552 O O . PRO B 1 274 ? 9.719 -14.625 -7.203 1 94.56 274 PRO B O 1
ATOM 5555 N N . ILE B 1 275 ? 9.219 -14.18 -9.359 1 95.75 275 ILE B N 1
ATOM 5556 C CA . ILE B 1 275 ? 9.898 -12.891 -9.484 1 95.75 275 ILE B CA 1
ATOM 5557 C C . ILE B 1 275 ? 8.891 -11.812 -9.883 1 95.75 275 ILE B C 1
ATOM 5559 O O . ILE B 1 275 ? 8.039 -12.039 -10.75 1 95.75 275 ILE B O 1
ATOM 5563 N N . THR B 1 276 ? 9.008 -10.703 -9.18 1 95.81 276 THR B N 1
ATOM 5564 C CA . THR B 1 276 ? 8.227 -9.547 -9.602 1 95.81 276 THR B CA 1
ATOM 5565 C C . THR B 1 276 ? 9 -8.719 -10.625 1 95.81 276 THR B C 1
ATOM 5567 O O . THR B 1 276 ? 10.18 -8.422 -10.43 1 95.81 276 THR B O 1
ATOM 5570 N N . GLN B 1 277 ? 8.375 -8.453 -11.68 1 95.12 277 GLN B N 1
ATOM 5571 C CA . GLN B 1 277 ? 8.898 -7.543 -12.695 1 95.12 277 GLN B CA 1
ATOM 5572 C C . GLN B 1 277 ? 8.086 -6.25 -12.742 1 95.12 277 GLN B C 1
ATOM 5574 O O . GLN B 1 277 ? 6.875 -6.277 -12.961 1 95.12 277 GLN B O 1
ATOM 5579 N N . SER B 1 278 ? 8.734 -5.156 -12.414 1 92.94 278 SER B N 1
ATOM 5580 C CA . SER B 1 278 ? 8.141 -3.828 -12.523 1 92.94 278 SER B CA 1
ATOM 5581 C C . SER B 1 278 ? 8.641 -3.1 -13.766 1 92.94 278 SER B C 1
ATOM 5583 O O . SER B 1 278 ? 9.82 -2.77 -13.867 1 92.94 278 SER B O 1
ATOM 5585 N N . THR B 1 279 ? 7.762 -2.801 -14.648 1 93.12 279 THR B N 1
ATOM 5586 C CA . THR B 1 279 ? 8.219 -2.314 -15.945 1 93.12 279 THR B CA 1
ATOM 5587 C C . THR B 1 279 ? 7.477 -1.038 -16.328 1 93.12 279 THR B C 1
ATOM 5589 O O . THR B 1 279 ? 6.27 -0.922 -16.109 1 93.12 279 THR B O 1
ATOM 5592 N N . ALA B 1 280 ? 8.266 -0.101 -16.875 1 93.5 280 ALA B N 1
ATOM 5593 C CA . ALA B 1 280 ? 7.68 1.081 -17.516 1 93.5 280 ALA B CA 1
ATOM 5594 C C . ALA B 1 280 ? 7.082 0.739 -18.875 1 93.5 280 ALA B C 1
ATOM 5596 O O . ALA B 1 280 ? 7.754 0.152 -19.719 1 93.5 280 ALA B O 1
ATOM 5597 N N . THR B 1 281 ? 5.828 1.001 -19.016 1 96.44 281 THR B N 1
ATOM 5598 C CA . THR B 1 281 ? 5.117 0.735 -20.266 1 96.44 281 THR B CA 1
ATOM 5599 C C . THR B 1 281 ? 4.621 2.033 -20.891 1 96.44 281 THR B C 1
ATOM 5601 O O . THR B 1 281 ? 3.709 2.676 -20.375 1 96.44 281 THR B O 1
ATOM 5604 N N . PRO B 1 282 ? 5.168 2.363 -22 1 96.12 282 PRO B N 1
ATOM 5605 C CA . PRO B 1 282 ? 4.738 3.607 -22.641 1 96.12 282 PRO B CA 1
ATOM 5606 C C . PRO B 1 282 ? 3.299 3.547 -23.141 1 96.12 282 PRO B C 1
ATOM 5608 O O . PRO B 1 282 ? 2.795 2.467 -23.453 1 96.12 282 PRO B O 1
ATOM 5611 N N . ARG B 1 283 ? 2.689 4.684 -23.297 1 95.06 283 ARG B N 1
ATOM 5612 C CA . ARG B 1 283 ? 1.308 4.793 -23.75 1 95.06 283 ARG B CA 1
ATOM 5613 C C . ARG B 1 283 ? 1.152 4.234 -25.156 1 95.06 283 ARG B C 1
ATOM 5615 O O . ARG B 1 283 ? 0.095 3.709 -25.516 1 95.06 283 ARG B O 1
ATOM 5622 N N . ASP B 1 284 ? 2.195 4.371 -25.953 1 95.31 284 ASP B N 1
ATOM 5623 C CA . ASP B 1 284 ? 2.141 3.951 -27.344 1 95.31 284 ASP B CA 1
ATOM 5624 C C . ASP B 1 284 ? 2.906 2.646 -27.562 1 95.31 284 ASP B C 1
ATOM 5626 O O . ASP B 1 284 ? 3.543 2.457 -28.594 1 95.31 284 ASP B O 1
ATOM 5630 N N . VAL B 1 285 ? 2.92 1.812 -26.562 1 96.06 285 VAL B N 1
ATOM 5631 C CA . VAL B 1 285 ? 3.719 0.591 -26.578 1 96.06 285 VAL B CA 1
ATOM 5632 C C . VAL B 1 285 ? 3.377 -0.247 -27.797 1 96.06 285 VAL B C 1
ATOM 5634 O O . VAL B 1 285 ? 4.227 -0.973 -28.328 1 96.06 285 VAL B O 1
ATOM 5637 N N . LYS B 1 286 ? 2.227 -0.135 -28.359 1 94.19 286 LYS B N 1
ATOM 5638 C CA . LYS B 1 286 ? 1.806 -0.893 -29.531 1 94.19 286 LYS B CA 1
ATOM 5639 C C . LYS B 1 286 ? 2.703 -0.594 -30.734 1 94.19 286 LYS B C 1
ATOM 5641 O O . LYS B 1 286 ? 3.018 -1.49 -31.516 1 94.19 286 LYS B O 1
ATOM 5646 N N . GLU B 1 287 ? 3.133 0.574 -30.812 1 95.75 287 GLU B N 1
ATOM 5647 C CA . GLU B 1 287 ? 3.961 1.006 -31.938 1 95.75 287 GLU B CA 1
ATOM 5648 C C . GLU B 1 287 ? 5.352 0.378 -31.875 1 95.75 287 GLU B C 1
ATOM 5650 O O . GLU B 1 287 ? 6.016 0.221 -32.906 1 95.75 287 GLU B O 1
ATOM 5655 N N . HIS B 1 288 ? 5.777 0.044 -30.719 1 96.56 288 HIS B N 1
ATOM 5656 C CA . HIS B 1 288 ? 7.098 -0.547 -30.531 1 96.56 288 HIS B CA 1
ATOM 5657 C C . HIS B 1 288 ? 7.008 -1.852 -29.734 1 96.56 288 HIS B C 1
ATOM 5659 O O . HIS B 1 288 ? 7.805 -2.092 -28.828 1 96.56 288 HIS B O 1
ATOM 5665 N N . PHE B 1 289 ? 6.078 -2.605 -30.125 1 97.75 289 PHE B N 1
ATOM 5666 C CA . PHE B 1 289 ? 5.707 -3.789 -29.359 1 97.75 289 PHE B CA 1
ATOM 5667 C C . PHE B 1 289 ? 6.883 -4.754 -29.25 1 97.75 289 PHE B C 1
ATOM 5669 O O . PHE B 1 289 ? 7.223 -5.195 -28.141 1 97.75 289 PHE B O 1
ATOM 5676 N N . TRP B 1 290 ? 7.531 -5.039 -30.297 1 97.81 290 TRP B N 1
ATOM 5677 C CA . TRP B 1 290 ? 8.547 -6.086 -30.312 1 97.81 290 TRP B CA 1
ATOM 5678 C C . TRP B 1 290 ? 9.82 -5.613 -29.609 1 97.81 290 TRP B C 1
ATOM 5680 O O . TRP B 1 290 ? 10.547 -6.414 -29.016 1 97.81 290 TRP B O 1
ATOM 5690 N N . GLU B 1 291 ? 10.102 -4.336 -29.656 1 97.75 291 GLU B N 1
ATOM 5691 C CA . GLU B 1 291 ? 11.188 -3.791 -28.844 1 97.75 291 GLU B CA 1
ATOM 5692 C C . GLU B 1 291 ? 10.867 -3.906 -27.344 1 97.75 291 GLU B C 1
ATOM 5694 O O . GLU B 1 291 ? 11.75 -4.215 -26.547 1 97.75 291 GLU B O 1
ATOM 5699 N N . TYR B 1 292 ? 9.648 -3.664 -27.062 1 98.19 292 TYR B N 1
ATOM 5700 C CA . TYR B 1 292 ? 9.172 -3.803 -25.703 1 98.19 292 TYR B CA 1
ATOM 5701 C C . TYR B 1 292 ? 9.289 -5.246 -25.219 1 98.19 292 TYR B C 1
ATOM 5703 O O . TYR B 1 292 ? 9.734 -5.508 -24.109 1 98.19 292 TYR B O 1
ATOM 5711 N N . VAL B 1 293 ? 8.984 -6.188 -26.062 1 98.44 293 VAL B N 1
ATOM 5712 C CA . VAL B 1 293 ? 9.109 -7.609 -25.75 1 98.44 293 VAL B CA 1
ATOM 5713 C C . VAL B 1 293 ? 10.562 -7.941 -25.422 1 98.44 293 VAL B C 1
ATOM 5715 O O . VAL B 1 293 ? 10.836 -8.625 -24.438 1 98.44 293 VAL B O 1
ATOM 5718 N N . LYS B 1 294 ? 11.461 -7.434 -26.156 1 98 294 LYS B N 1
ATOM 5719 C CA . LYS B 1 294 ? 12.883 -7.699 -25.953 1 98 294 LYS B CA 1
ATOM 5720 C C . LYS B 1 294 ? 13.344 -7.152 -24.594 1 98 294 LYS B C 1
ATOM 5722 O O . LYS B 1 294 ? 14.133 -7.797 -23.891 1 98 294 LYS B O 1
ATOM 5727 N N . THR B 1 295 ? 12.836 -6.02 -24.297 1 97.38 295 THR B N 1
ATOM 5728 C CA . THR B 1 295 ? 13.195 -5.395 -23.031 1 97.38 295 THR B CA 1
ATOM 5729 C C . THR B 1 295 ? 12.688 -6.227 -21.859 1 97.38 295 THR B C 1
ATOM 5731 O O . THR B 1 295 ? 13.422 -6.457 -20.891 1 97.38 295 THR B O 1
ATOM 5734 N N . LEU B 1 296 ? 11.453 -6.668 -21.938 1 97.94 296 LEU B N 1
ATOM 5735 C CA . LEU B 1 296 ? 10.875 -7.504 -20.891 1 97.94 296 LEU B CA 1
ATOM 5736 C C . LEU B 1 296 ? 11.672 -8.789 -20.719 1 97.94 296 LEU B C 1
ATOM 5738 O O . LEU B 1 296 ? 11.938 -9.219 -19.594 1 97.94 296 LEU B O 1
ATOM 5742 N N . ASP B 1 297 ? 12.016 -9.352 -21.812 1 98.25 297 ASP B N 1
ATOM 5743 C CA . ASP B 1 297 ? 12.758 -10.602 -21.797 1 98.25 297 ASP B CA 1
ATOM 5744 C C . ASP B 1 297 ? 14.133 -10.422 -21.156 1 98.25 297 ASP B C 1
ATOM 5746 O O . ASP B 1 297 ? 14.539 -11.219 -20.312 1 98.25 297 ASP B O 1
ATOM 5750 N N . ALA B 1 298 ? 14.836 -9.422 -21.609 1 97.62 298 ALA B N 1
ATOM 5751 C CA . ALA B 1 298 ? 16.172 -9.148 -21.094 1 97.62 298 ALA B CA 1
ATOM 5752 C C . ALA B 1 298 ? 16.156 -8.922 -19.578 1 97.62 298 ALA B C 1
ATOM 5754 O O . ALA B 1 298 ? 17.016 -9.422 -18.859 1 97.62 298 ALA B O 1
ATOM 5755 N N . GLU B 1 299 ? 15.188 -8.219 -19.125 1 96.5 299 GLU B N 1
ATOM 5756 C CA . GLU B 1 299 ? 15.07 -7.914 -17.703 1 96.5 299 GLU B CA 1
ATOM 5757 C C . GLU B 1 299 ? 14.812 -9.18 -16.891 1 96.5 299 GLU B C 1
ATOM 5759 O O . GLU B 1 299 ? 15.453 -9.406 -15.859 1 96.5 299 GLU B O 1
ATOM 5764 N N . LEU B 1 300 ? 13.867 -9.938 -17.328 1 96.62 300 LEU B N 1
ATOM 5765 C CA . LEU B 1 300 ? 13.531 -11.148 -16.594 1 96.62 300 LEU B CA 1
ATOM 5766 C C . LEU B 1 300 ? 14.695 -12.141 -16.609 1 96.62 300 LEU B C 1
ATOM 5768 O O . LEU B 1 300 ? 15 -12.758 -15.578 1 96.62 300 LEU B O 1
ATOM 5772 N N . ARG B 1 301 ? 15.383 -12.289 -17.703 1 96.31 301 ARG B N 1
ATOM 5773 C CA . ARG B 1 301 ? 16.531 -13.172 -17.828 1 96.31 301 ARG B CA 1
ATOM 5774 C C . ARG B 1 301 ? 17.656 -12.766 -16.875 1 96.31 301 ARG B C 1
ATOM 5776 O O . ARG B 1 301 ? 18.281 -13.617 -16.234 1 96.31 301 ARG B O 1
ATOM 5783 N N . ASP B 1 302 ? 17.859 -11.555 -16.828 1 96.88 302 ASP B N 1
ATOM 5784 C CA . ASP B 1 302 ? 18.875 -11.039 -15.914 1 96.88 302 ASP B CA 1
ATOM 5785 C C . ASP B 1 302 ? 18.531 -11.375 -14.461 1 96.88 302 ASP B C 1
ATOM 5787 O O . ASP B 1 302 ? 19.391 -11.812 -13.703 1 96.88 302 ASP B O 1
ATOM 5791 N N . LYS B 1 303 ? 17.344 -11.188 -14.078 1 96.44 303 LYS B N 1
ATOM 5792 C CA . LYS B 1 303 ? 16.891 -11.477 -12.719 1 96.44 303 LYS B CA 1
ATOM 5793 C C . LYS B 1 303 ? 17.047 -12.961 -12.398 1 96.44 303 LYS B C 1
ATOM 5795 O O . LYS B 1 303 ? 17.5 -13.328 -11.312 1 96.44 303 LYS B O 1
ATOM 5800 N N . ILE B 1 304 ? 16.656 -13.742 -13.352 1 96.31 304 ILE B N 1
ATOM 5801 C CA . ILE B 1 304 ? 16.734 -15.188 -13.148 1 96.31 304 ILE B CA 1
ATOM 5802 C C . ILE B 1 304 ? 18.203 -15.594 -13.008 1 96.31 304 ILE B C 1
ATOM 5804 O O . ILE B 1 304 ? 18.547 -16.375 -12.117 1 96.31 304 ILE B O 1
ATOM 5808 N N . LYS B 1 305 ? 19.062 -15.086 -13.852 1 95.75 305 LYS B N 1
ATOM 5809 C CA . LYS B 1 305 ? 20.484 -15.406 -13.828 1 95.75 305 LYS B CA 1
ATOM 5810 C C . LYS B 1 305 ? 21.109 -15.055 -12.484 1 95.75 305 LYS B C 1
ATOM 5812 O O . LYS B 1 305 ? 21.969 -15.773 -11.984 1 95.75 305 LYS B O 1
ATOM 5817 N N . ARG B 1 306 ? 20.641 -14.078 -11.891 1 94.31 306 ARG B N 1
ATOM 5818 C CA . ARG B 1 306 ? 21.219 -13.609 -10.633 1 94.31 306 ARG B CA 1
ATOM 5819 C C . ARG B 1 306 ? 20.484 -14.195 -9.438 1 94.31 306 ARG B C 1
ATOM 5821 O O . ARG B 1 306 ? 20.734 -13.805 -8.297 1 94.31 306 ARG B O 1
ATOM 5828 N N . ASN B 1 307 ? 19.547 -15.039 -9.664 1 95.56 307 ASN B N 1
ATOM 5829 C CA . ASN B 1 307 ? 18.75 -15.688 -8.625 1 95.56 307 ASN B CA 1
ATOM 5830 C C . ASN B 1 307 ? 17.969 -14.664 -7.805 1 95.56 307 ASN B C 1
ATOM 5832 O O . ASN B 1 307 ? 17.875 -14.781 -6.582 1 95.56 307 ASN B O 1
ATOM 5836 N N . TYR B 1 308 ? 17.422 -13.703 -8.539 1 96.44 308 TYR B N 1
ATOM 5837 C CA . TYR B 1 308 ? 16.688 -12.648 -7.859 1 96.44 308 TYR B CA 1
ATOM 5838 C C . TYR B 1 308 ? 15.438 -13.203 -7.18 1 96.44 308 TYR B C 1
ATOM 5840 O O . TYR B 1 308 ? 14.914 -12.602 -6.238 1 96.44 308 TYR B O 1
ATOM 5848 N N . ASN B 1 309 ? 14.914 -14.289 -7.645 1 96.25 309 ASN B N 1
ATOM 5849 C CA . ASN B 1 309 ? 13.773 -14.914 -6.98 1 96.25 309 ASN B CA 1
ATOM 5850 C C . ASN B 1 309 ? 14.086 -15.242 -5.523 1 96.25 309 ASN B C 1
ATOM 5852 O O . ASN B 1 309 ? 13.25 -15.031 -4.645 1 96.25 309 ASN B O 1
ATOM 5856 N N . CYS B 1 310 ? 15.258 -15.711 -5.25 1 96.56 310 CYS B N 1
ATOM 5857 C CA . CYS B 1 310 ? 15.68 -16 -3.883 1 96.56 310 CYS B CA 1
ATOM 5858 C C . CYS B 1 310 ? 15.836 -14.711 -3.078 1 96.56 310 CYS B C 1
ATOM 5860 O O . CYS B 1 310 ? 15.398 -14.633 -1.931 1 96.56 310 CYS B O 1
ATOM 5862 N N . GLU B 1 311 ? 16.422 -13.781 -3.711 1 97.31 311 GLU B N 1
ATOM 5863 C CA . GLU B 1 311 ? 16.609 -12.5 -3.043 1 97.31 311 GLU B CA 1
ATOM 5864 C C . GLU B 1 311 ? 15.273 -11.844 -2.697 1 97.31 311 GLU B C 1
ATOM 5866 O O . GLU B 1 311 ? 15.078 -11.383 -1.574 1 97.31 311 GLU B O 1
ATOM 5871 N N . GLU B 1 312 ? 14.422 -11.797 -3.652 1 96.56 312 GLU B N 1
ATOM 5872 C CA . GLU B 1 312 ? 13.125 -11.156 -3.447 1 96.56 312 GLU B CA 1
ATOM 5873 C C . GLU B 1 312 ? 12.352 -11.836 -2.32 1 96.56 312 GLU B C 1
ATOM 5875 O O . GLU B 1 312 ? 11.75 -11.164 -1.48 1 96.56 312 GLU B O 1
ATOM 5880 N N . ARG B 1 313 ? 12.328 -13.125 -2.322 1 95.31 313 ARG B N 1
ATOM 5881 C CA . ARG B 1 313 ? 11.641 -13.836 -1.252 1 95.31 313 ARG B CA 1
ATOM 5882 C C . ARG B 1 313 ? 12.258 -13.516 0.105 1 95.31 313 ARG B C 1
ATOM 5884 O O . ARG B 1 313 ? 11.547 -13.375 1.102 1 95.31 313 ARG B O 1
ATOM 5891 N N . LEU B 1 314 ? 13.562 -13.492 0.113 1 96.06 314 LEU B N 1
ATOM 5892 C CA . LEU B 1 314 ? 14.258 -13.125 1.342 1 96.06 314 LEU B CA 1
ATOM 5893 C C . LEU B 1 314 ? 13.836 -11.742 1.816 1 96.06 314 LEU B C 1
ATOM 5895 O O . LEU B 1 314 ? 13.531 -11.555 2.996 1 96.06 314 LEU B O 1
ATOM 5899 N N . LEU B 1 315 ? 13.82 -10.812 0.877 1 96.56 315 LEU B N 1
ATOM 5900 C CA . LEU B 1 315 ? 13.438 -9.445 1.208 1 96.56 315 LEU B CA 1
ATOM 5901 C C . LEU B 1 315 ? 12 -9.391 1.715 1 96.56 315 LEU B C 1
ATOM 5903 O O . LEU B 1 315 ? 11.695 -8.672 2.672 1 96.56 315 LEU B O 1
ATOM 5907 N N . ASP B 1 316 ? 11.125 -10.125 1.14 1 93.44 316 ASP B N 1
ATOM 5908 C CA . ASP B 1 316 ? 9.75 -10.234 1.608 1 93.44 316 ASP B CA 1
ATOM 5909 C C . ASP B 1 316 ? 9.695 -10.734 3.051 1 93.44 316 ASP B C 1
ATOM 5911 O O . ASP B 1 316 ? 8.961 -10.188 3.875 1 93.44 316 ASP B O 1
ATOM 5915 N N . THR B 1 317 ? 10.445 -11.719 3.318 1 91.5 317 THR B N 1
ATOM 5916 C CA . THR B 1 317 ? 10.453 -12.328 4.648 1 91.5 317 THR B CA 1
ATOM 5917 C C . THR B 1 317 ? 11.008 -11.352 5.684 1 91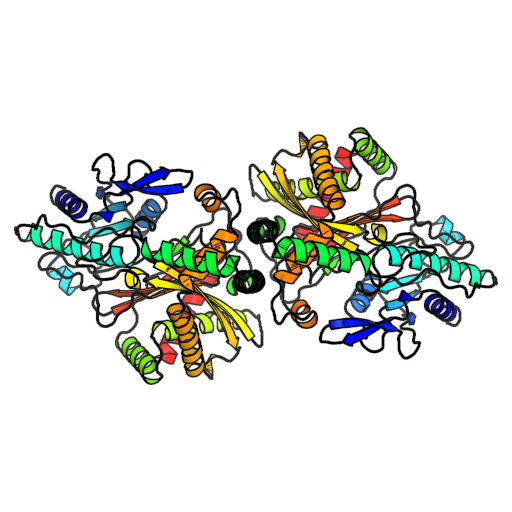.5 317 THR B C 1
ATOM 5919 O O . THR B 1 317 ? 10.539 -11.312 6.82 1 91.5 317 THR B O 1
ATOM 5922 N N . MET B 1 318 ? 11.984 -10.625 5.246 1 93.56 318 MET B N 1
ATOM 5923 C CA . MET B 1 318 ? 12.594 -9.648 6.148 1 93.56 318 MET B CA 1
ATOM 5924 C C . MET B 1 318 ? 11.586 -8.586 6.562 1 93.56 318 MET B C 1
ATOM 5926 O O . MET B 1 318 ? 11.664 -8.047 7.672 1 93.56 318 MET B O 1
ATOM 5930 N N . LEU B 1 319 ? 10.648 -8.32 5.691 1 92.5 319 LEU B N 1
ATOM 5931 C CA . LEU B 1 319 ? 9.727 -7.219 5.938 1 92.5 319 LEU B CA 1
ATOM 5932 C C . LEU B 1 319 ? 8.391 -7.734 6.457 1 92.5 319 LEU B C 1
ATOM 5934 O O . LEU B 1 319 ? 7.484 -6.949 6.742 1 92.5 319 LEU B O 1
ATOM 5938 N N . ARG B 1 320 ? 8.289 -8.984 6.621 1 89 320 ARG B N 1
ATOM 5939 C CA . ARG B 1 320 ? 7.066 -9.562 7.168 1 89 320 ARG B CA 1
ATOM 5940 C C . ARG B 1 320 ? 6.871 -9.148 8.625 1 89 320 ARG B C 1
ATOM 5942 O O . ARG B 1 320 ? 7.832 -9.102 9.391 1 89 320 ARG B O 1
ATOM 5949 N N . PRO B 1 321 ? 5.59 -8.922 8.953 1 83.06 321 PRO B N 1
ATOM 5950 C CA . PRO B 1 321 ? 5.344 -8.602 10.359 1 83.06 321 PRO B CA 1
ATOM 5951 C C . PRO B 1 321 ? 5.867 -9.68 11.312 1 83.06 321 PRO B C 1
ATOM 5953 O O . PRO B 1 321 ? 5.855 -10.867 10.969 1 83.06 321 PRO B O 1
ATOM 5956 N N . GLN B 1 322 ? 6.305 -9.312 12.461 1 78 322 GLN B N 1
ATOM 5957 C CA . GLN B 1 322 ? 6.883 -10.234 13.438 1 78 322 GLN B CA 1
ATOM 5958 C C . GLN B 1 322 ? 5.875 -11.305 13.844 1 78 322 GLN B C 1
ATOM 5960 O O . GLN B 1 322 ? 6.25 -12.453 14.102 1 78 322 GLN B O 1
ATOM 5965 N N . ASP B 1 323 ? 4.609 -10.906 13.93 1 75.44 323 ASP B N 1
ATOM 5966 C CA . ASP B 1 323 ? 3.564 -11.836 14.352 1 75.44 323 ASP B CA 1
ATOM 5967 C C . ASP B 1 323 ? 2.883 -12.492 13.156 1 75.44 323 ASP B C 1
ATOM 5969 O O . ASP B 1 323 ? 1.744 -12.953 13.258 1 75.44 323 ASP B O 1
ATOM 5973 N N . TYR B 1 324 ? 3.65 -12.508 12.117 1 77.31 324 TYR B N 1
ATOM 5974 C CA . TYR B 1 324 ? 3.086 -13.07 10.898 1 77.31 324 TYR B CA 1
ATOM 5975 C C . TYR B 1 324 ? 2.826 -14.562 11.047 1 77.31 324 TYR B C 1
ATOM 5977 O O . TYR B 1 324 ? 3.701 -15.312 11.492 1 77.31 324 TYR B O 1
ATOM 5985 N N . THR B 1 325 ? 1.604 -14.93 10.852 1 74.62 325 THR B N 1
ATOM 5986 C CA . THR B 1 325 ? 1.237 -16.328 10.648 1 74.62 325 THR B CA 1
ATOM 5987 C C . THR B 1 325 ? 0.469 -16.5 9.344 1 74.62 325 THR B C 1
ATOM 5989 O O . THR B 1 325 ? -0.267 -15.602 8.922 1 74.62 325 THR B O 1
ATOM 5992 N N . HIS B 1 326 ? 0.738 -17.562 8.734 1 71.94 326 HIS B N 1
ATOM 5993 C CA . HIS B 1 326 ? 0.009 -17.844 7.5 1 71.94 326 HIS B CA 1
ATOM 5994 C C . HIS B 1 326 ? -1.498 -17.797 7.73 1 71.94 326 HIS B C 1
ATOM 5996 O O . HIS B 1 326 ? -2.246 -17.312 6.871 1 71.94 326 HIS B O 1
ATOM 6002 N N . GLU B 1 327 ? -1.866 -18.219 8.828 1 68.25 327 GLU B N 1
ATOM 6003 C CA . GLU B 1 327 ? -3.285 -18.234 9.172 1 68.25 327 GLU B CA 1
ATOM 6004 C C . GLU B 1 327 ? -3.842 -16.812 9.281 1 68.25 327 GLU B C 1
ATOM 6006 O O . GLU B 1 327 ? -4.902 -16.516 8.727 1 68.25 327 GLU B O 1
ATOM 6011 N N . ALA B 1 328 ? -3.072 -15.984 9.953 1 67.75 328 ALA B N 1
ATOM 6012 C CA . ALA B 1 328 ? -3.52 -14.609 10.148 1 67.75 328 ALA B CA 1
ATOM 6013 C C . ALA B 1 328 ? -3.535 -13.852 8.828 1 67.75 328 ALA B C 1
ATOM 6015 O O . ALA B 1 328 ? -4.422 -13.023 8.594 1 67.75 328 ALA B O 1
ATOM 6016 N N . HIS B 1 329 ? -2.619 -14.164 8.016 1 70 329 HIS B N 1
ATOM 6017 C CA . HIS B 1 329 ? -2.486 -13.484 6.73 1 70 329 HIS B CA 1
ATOM 6018 C C . HIS B 1 329 ? -3.607 -13.875 5.773 1 70 329 HIS B C 1
ATOM 6020 O O . HIS B 1 329 ? -4.035 -13.078 4.941 1 70 329 HIS B O 1
ATOM 6026 N N . SER B 1 330 ? -4.062 -15.016 5.934 1 64.56 330 SER B N 1
ATOM 6027 C CA . SER B 1 330 ? -5.051 -15.539 5 1 64.56 330 SER B CA 1
ATOM 6028 C C . SER B 1 330 ? -6.438 -14.977 5.281 1 64.56 330 SER B C 1
ATOM 6030 O O . SER B 1 330 ? -7.316 -15.016 4.418 1 64.56 330 SER B O 1
ATOM 6032 N N . VAL B 1 331 ? -6.602 -14.391 6.457 1 61.69 331 VAL B N 1
ATOM 6033 C CA . VAL B 1 331 ? -7.934 -13.938 6.84 1 61.69 331 VAL B CA 1
ATOM 6034 C C . VAL B 1 331 ? -8.078 -12.445 6.562 1 61.69 331 VAL B C 1
ATOM 6036 O O . VAL B 1 331 ? -9.188 -11.922 6.473 1 61.69 331 VAL B O 1
ATOM 6039 N N . LEU B 1 332 ? -6.984 -11.797 6.398 1 62.78 332 LEU B N 1
ATOM 6040 C CA . LEU B 1 332 ? -7.043 -10.352 6.203 1 62.78 332 LEU B CA 1
ATOM 6041 C C . LEU B 1 332 ? -7.172 -10.008 4.723 1 62.78 332 LEU B C 1
ATOM 6043 O O . LEU B 1 332 ? -6.582 -10.68 3.871 1 62.78 332 LEU B O 1
ATOM 6047 N N . ARG B 1 333 ? -8.109 -9.125 4.516 1 65.56 333 ARG B N 1
ATOM 6048 C CA . ARG B 1 333 ? -8.172 -8.578 3.162 1 65.56 333 ARG B CA 1
ATOM 6049 C C . ARG B 1 333 ? -6.855 -7.902 2.783 1 65.56 333 ARG B C 1
ATOM 6051 O O . ARG B 1 333 ? -6.426 -6.957 3.443 1 65.56 333 ARG B O 1
ATOM 6058 N N . GLN B 1 334 ? -6.203 -8.508 1.893 1 68.44 334 GLN B N 1
ATOM 6059 C CA . GLN B 1 334 ? -4.977 -7.902 1.393 1 68.44 334 GLN B CA 1
ATOM 6060 C C . GLN B 1 334 ? -5.23 -7.125 0.104 1 68.44 334 GLN B C 1
ATOM 6062 O O . GLN B 1 334 ? -5.945 -7.602 -0.782 1 68.44 334 GLN B O 1
ATOM 6067 N N . LEU B 1 335 ? -4.887 -5.93 0.083 1 73.81 335 LEU B N 1
ATOM 6068 C CA . LEU B 1 335 ? -4.914 -5.238 -1.202 1 73.81 335 LEU B CA 1
ATOM 6069 C C . LEU B 1 335 ? -3.748 -5.68 -2.082 1 73.81 335 LEU B C 1
ATOM 6071 O O . LEU B 1 335 ? -2.605 -5.738 -1.623 1 73.81 335 LEU B O 1
ATOM 6075 N N . PRO B 1 336 ? -4.168 -6.039 -3.24 1 86.69 336 PRO B N 1
ATOM 6076 C CA . PRO B 1 336 ? -3.09 -6.422 -4.156 1 86.69 336 PRO B CA 1
ATOM 6077 C C . PRO B 1 336 ? -2.068 -5.309 -4.367 1 86.69 336 PRO B C 1
ATOM 6079 O O . PRO B 1 336 ? -2.43 -4.129 -4.375 1 86.69 336 PRO B O 1
ATOM 6082 N N . SER B 1 337 ? -0.868 -5.73 -4.492 1 88.56 337 SER B N 1
ATOM 6083 C CA . SER B 1 337 ? 0.216 -4.789 -4.754 1 88.56 337 SER B CA 1
ATOM 6084 C C . SER B 1 337 ? 0.911 -5.098 -6.074 1 88.56 337 SER B C 1
ATOM 6086 O O . SER B 1 337 ? 1.992 -4.574 -6.352 1 88.56 337 SER B O 1
ATOM 6088 N N . CYS B 1 338 ? 0.377 -6.023 -6.801 1 94 338 CYS B N 1
ATOM 6089 C CA . CYS B 1 338 ? 0.866 -6.43 -8.109 1 94 338 CYS B CA 1
ATOM 6090 C C . CYS B 1 338 ? -0.283 -6.562 -9.102 1 94 338 CYS B C 1
ATOM 6092 O O . CYS B 1 338 ? -1.364 -7.035 -8.75 1 94 338 CYS B O 1
ATOM 6094 N N . ASP B 1 339 ? -0.061 -6.156 -10.305 1 96.56 339 ASP B N 1
ATOM 6095 C CA . ASP B 1 339 ? -1.127 -6.148 -11.305 1 96.56 339 ASP B CA 1
ATOM 6096 C C . ASP B 1 339 ? -1.616 -7.566 -11.594 1 96.56 339 ASP B C 1
ATOM 6098 O O . ASP B 1 339 ? -2.822 -7.82 -11.617 1 96.56 339 ASP B O 1
ATOM 6102 N N . TYR B 1 340 ? -0.637 -8.453 -11.82 1 97.25 340 TYR B N 1
ATOM 6103 C CA . TYR B 1 340 ? -1.066 -9.805 -12.156 1 97.25 340 TYR B CA 1
ATOM 6104 C C . TYR B 1 340 ? 0.065 -10.805 -11.945 1 97.25 340 TYR B C 1
ATOM 6106 O O . TYR B 1 340 ? 1.229 -10.414 -11.82 1 97.25 340 TYR B O 1
ATOM 6114 N N . ILE B 1 341 ? -0.274 -12.055 -11.789 1 97.19 341 ILE B N 1
ATOM 6115 C CA . ILE B 1 341 ? 0.65 -13.18 -11.914 1 97.19 341 ILE B CA 1
ATOM 6116 C C . ILE B 1 341 ? 0.467 -13.852 -13.273 1 97.19 341 ILE B C 1
ATOM 6118 O O . ILE B 1 341 ? -0.659 -13.984 -13.758 1 97.19 341 ILE B O 1
ATOM 6122 N N . PHE B 1 342 ? 1.555 -14.164 -13.93 1 97.31 342 PHE B N 1
ATOM 6123 C CA . PHE B 1 342 ? 1.511 -14.891 -15.195 1 97.31 342 PHE B CA 1
ATOM 6124 C C . PHE B 1 342 ? 2.215 -16.234 -15.062 1 97.31 342 PHE B C 1
ATOM 6126 O O . PHE B 1 342 ? 3.441 -16.297 -14.969 1 97.31 342 PHE B O 1
ATOM 6133 N N . SER B 1 343 ? 1.444 -17.219 -15.023 1 94.25 343 SER B N 1
ATOM 6134 C CA . SER B 1 343 ? 1.959 -18.594 -15.008 1 94.25 343 SER B CA 1
ATOM 6135 C C . SER B 1 343 ? 2.002 -19.188 -16.406 1 94.25 343 SER B C 1
ATOM 6137 O O . SER B 1 343 ? 0.963 -19.547 -16.969 1 94.25 343 SER B O 1
ATOM 6139 N N . ASN B 1 344 ? 3.195 -19.328 -16.922 1 92.75 344 ASN B N 1
ATOM 6140 C CA . ASN B 1 344 ? 3.389 -19.875 -18.266 1 92.75 344 ASN B CA 1
ATOM 6141 C C . ASN B 1 344 ? 3.871 -21.312 -18.219 1 92.75 344 ASN B C 1
ATOM 6143 O O . ASN B 1 344 ? 5.062 -21.578 -18.031 1 92.75 344 ASN B O 1
ATOM 6147 N N . LEU B 1 345 ? 2.994 -22.219 -18.484 1 87.62 345 LEU B N 1
ATOM 6148 C CA . LEU B 1 345 ? 3.316 -23.641 -18.531 1 87.62 345 LEU B CA 1
ATOM 6149 C C . LEU B 1 345 ? 3.217 -24.156 -19.969 1 87.62 345 LEU B C 1
ATOM 6151 O O . LEU B 1 345 ? 3.135 -25.375 -20.188 1 87.62 345 LEU B O 1
ATOM 6155 N N . TYR B 1 346 ? 3.199 -23.219 -20.875 1 88.69 346 TYR B N 1
ATOM 6156 C CA . TYR B 1 346 ? 3.092 -23.609 -22.281 1 88.69 346 TYR B CA 1
ATOM 6157 C C . TYR B 1 346 ? 4.438 -24.062 -22.828 1 88.69 346 TYR B C 1
ATOM 6159 O O . TYR B 1 346 ? 5.461 -23.422 -22.594 1 88.69 346 TYR B O 1
ATOM 6167 N N . SER B 1 347 ? 4.426 -25.156 -23.422 1 80.44 347 SER B N 1
ATOM 6168 C CA . SER B 1 347 ? 5.547 -25.672 -24.203 1 80.44 347 SER B CA 1
ATOM 6169 C C . SER B 1 347 ? 5.059 -26.344 -25.484 1 80.44 347 SER B C 1
ATOM 6171 O O . SER B 1 347 ? 4.184 -27.203 -25.438 1 80.44 347 SER B O 1
ATOM 6173 N N . PRO B 1 348 ? 5.602 -25.875 -26.562 1 72.62 348 PRO B N 1
ATOM 6174 C CA . PRO B 1 348 ? 5.191 -26.547 -27.797 1 72.62 348 PRO B CA 1
ATOM 6175 C C . PRO B 1 348 ? 5.645 -28.016 -27.844 1 72.62 348 PRO B C 1
ATOM 6177 O O . PRO B 1 348 ? 5.082 -28.812 -28.594 1 72.62 348 PRO B O 1
ATOM 6180 N N . ARG B 1 349 ? 6.699 -28.328 -27.094 1 71.38 349 ARG B N 1
ATOM 6181 C CA . ARG B 1 349 ? 7.309 -29.641 -27.188 1 71.38 349 ARG B CA 1
ATOM 6182 C C . ARG B 1 349 ? 6.688 -30.594 -26.172 1 71.38 349 ARG B C 1
ATOM 6184 O O . ARG B 1 349 ? 6.719 -31.812 -26.359 1 71.38 349 ARG B O 1
ATOM 6191 N N . THR B 1 350 ? 6.297 -29.969 -25.109 1 65.44 350 THR B N 1
ATOM 6192 C CA . THR B 1 350 ? 5.824 -30.812 -24.016 1 65.44 350 THR B CA 1
ATOM 6193 C C . THR B 1 350 ? 4.312 -30.688 -23.859 1 65.44 350 THR B C 1
ATOM 6195 O O . THR B 1 350 ? 3.811 -29.641 -23.453 1 65.44 350 THR B O 1
ATOM 6198 N N . SER B 1 351 ? 3.631 -31.266 -24.75 1 65 351 SER B N 1
ATOM 6199 C CA . SER B 1 351 ? 2.18 -31.219 -24.609 1 65 351 SER B CA 1
ATOM 6200 C C . SER B 1 351 ? 1.656 -32.438 -23.859 1 65 351 SER B C 1
ATOM 6202 O O . SER B 1 351 ? 2.145 -33.562 -24.047 1 65 351 SER B O 1
ATOM 6204 N N . TYR B 1 352 ? 0.905 -32.094 -22.797 1 72.75 352 TYR B N 1
ATOM 6205 C CA . TYR B 1 352 ? 0.149 -33.156 -22.109 1 72.75 352 TYR B CA 1
ATOM 6206 C C . TYR B 1 352 ? -0.87 -33.781 -23.047 1 72.75 352 TYR B C 1
ATOM 6208 O O . TYR B 1 352 ? -1.8 -33.125 -23.5 1 72.75 352 TYR B O 1
ATOM 6216 N N . ALA B 1 353 ? -0.526 -35 -23.438 1 73.69 353 ALA B N 1
ATOM 6217 C CA . ALA B 1 353 ? -1.388 -35.625 -24.438 1 73.69 353 ALA B CA 1
ATOM 6218 C C . ALA B 1 353 ? -2.674 -36.156 -23.797 1 73.69 353 ALA B C 1
ATOM 6220 O O . ALA B 1 353 ? -3.748 -36.094 -24.391 1 73.69 353 ALA B O 1
ATOM 6221 N N . GLY B 1 354 ? -2.615 -36.562 -22.578 1 77.5 354 GLY B N 1
ATOM 6222 C CA . GLY B 1 354 ? -3.773 -37.094 -21.875 1 77.5 354 GLY B CA 1
ATOM 6223 C C . GLY B 1 354 ? -4.449 -38.219 -22.625 1 77.5 354 GLY B C 1
ATOM 6224 O O . GLY B 1 354 ? -5.676 -38.312 -22.625 1 77.5 354 GLY B O 1
ATOM 6225 N N . ALA B 1 355 ? -3.658 -38.969 -23.453 1 81.81 355 ALA B N 1
ATOM 6226 C CA . ALA B 1 355 ? -4.273 -39.969 -24.312 1 81.81 355 ALA B CA 1
ATOM 6227 C C . ALA B 1 355 ? -3.836 -41.375 -23.922 1 81.81 355 ALA B C 1
ATOM 6229 O O . ALA B 1 355 ? -2.645 -41.625 -23.75 1 81.81 355 ALA B O 1
ATOM 6230 N N . GLY B 1 356 ? -4.789 -42.188 -23.562 1 84.25 356 GLY B N 1
ATOM 6231 C CA . GLY B 1 356 ? -4.621 -43.625 -23.406 1 84.25 356 GLY B CA 1
ATOM 6232 C C . GLY B 1 356 ? -5.52 -44.438 -24.312 1 84.25 356 GLY B C 1
ATOM 6233 O O . GLY B 1 356 ? -6.258 -43.906 -25.125 1 84.25 356 GLY B O 1
ATOM 6234 N N . LYS B 1 357 ? -5.344 -45.75 -24.266 1 89.12 357 LYS B N 1
ATOM 6235 C CA . LYS B 1 357 ? -6.164 -46.656 -25.078 1 89.12 357 LYS B CA 1
ATOM 6236 C C . LYS B 1 357 ? -7.605 -46.688 -24.562 1 89.12 357 LYS B C 1
ATOM 6238 O O . LYS B 1 357 ? -8.547 -46.719 -25.359 1 89.12 357 LYS B O 1
ATOM 6243 N N . CYS B 1 358 ? -7.719 -46.625 -23.312 1 91.75 358 CYS B N 1
ATOM 6244 C CA . CYS B 1 358 ? -9.039 -46.812 -22.703 1 91.75 358 CYS B CA 1
ATOM 6245 C C . CYS B 1 358 ? -9.516 -45.531 -22.047 1 91.75 358 CYS B C 1
ATOM 6247 O O . CYS B 1 358 ? -10.695 -45.375 -21.734 1 91.75 358 CYS B O 1
ATOM 6249 N N . VAL B 1 359 ? -8.648 -44.594 -21.828 1 90.69 359 VAL B N 1
ATOM 6250 C CA . VAL B 1 359 ? -8.977 -43.344 -21.172 1 90.69 359 VAL B CA 1
ATOM 6251 C C . VAL B 1 359 ? -8.344 -42.156 -21.938 1 90.69 359 VAL B C 1
ATOM 6253 O O . VAL B 1 359 ? -7.152 -42.188 -22.25 1 90.69 359 VAL B O 1
ATOM 6256 N N . GLN B 1 360 ? -9.172 -41.188 -22.203 1 90.19 360 GLN B N 1
ATOM 6257 C CA . GLN B 1 360 ? -8.688 -39.969 -22.859 1 90.19 360 GLN B CA 1
ATOM 6258 C C . GLN B 1 360 ? -9.156 -38.719 -22.125 1 90.19 360 GLN B C 1
ATOM 6260 O O . GLN B 1 360 ? -10.32 -38.625 -21.719 1 90.19 360 GLN B O 1
ATOM 6265 N N . LEU B 1 361 ? -8.219 -37.906 -21.875 1 89.56 361 LEU B N 1
ATOM 6266 C CA . LEU B 1 361 ? -8.586 -36.562 -21.391 1 89.56 361 LEU B CA 1
ATOM 6267 C C . LEU B 1 361 ? -9.07 -35.688 -22.531 1 89.56 361 LEU B C 1
ATOM 6269 O O . LEU B 1 361 ? -8.375 -35.531 -23.547 1 89.56 361 LEU B O 1
ATOM 6273 N N . THR B 1 362 ? -10.305 -35.125 -22.375 1 88.81 362 THR B N 1
ATOM 6274 C CA . THR B 1 362 ? -10.875 -34.375 -23.484 1 88.81 362 THR B CA 1
ATOM 6275 C C . THR B 1 362 ? -10.984 -32.906 -23.141 1 88.81 362 THR B C 1
ATOM 6277 O O . THR B 1 362 ? -11.227 -32.062 -24.016 1 88.81 362 THR B O 1
ATOM 6280 N N . SER B 1 363 ? -10.789 -32.594 -21.906 1 86.44 363 SER B N 1
ATOM 6281 C CA . SER B 1 363 ? -10.758 -31.203 -21.453 1 86.44 363 SER B CA 1
ATOM 6282 C C . SER B 1 363 ? -9.891 -31.031 -20.219 1 86.44 363 SER B C 1
ATOM 6284 O O . SER B 1 363 ? -9.75 -31.969 -19.422 1 86.44 363 SER B O 1
ATOM 6286 N N . ALA B 1 364 ? -9.281 -29.891 -20.156 1 87.25 364 ALA B N 1
ATOM 6287 C CA . ALA B 1 364 ? -8.43 -29.594 -19.016 1 87.25 364 ALA B CA 1
ATOM 6288 C C . ALA B 1 364 ? -8.461 -28.094 -18.688 1 87.25 364 ALA B C 1
ATOM 6290 O O . ALA B 1 364 ? -8.492 -27.25 -19.594 1 87.25 364 ALA B O 1
ATOM 6291 N N . ALA B 1 365 ? -8.523 -27.812 -17.438 1 86.88 365 ALA B N 1
ATOM 6292 C CA . ALA B 1 365 ? -8.422 -26.453 -16.938 1 86.88 365 ALA B CA 1
ATOM 6293 C C . ALA B 1 365 ? -7.523 -26.391 -15.703 1 86.88 365 ALA B C 1
ATOM 6295 O O . ALA B 1 365 ? -7.398 -27.375 -14.961 1 86.88 365 ALA B O 1
ATOM 6296 N N . ASN B 1 366 ? -6.844 -25.281 -15.609 1 84.06 366 ASN B N 1
ATOM 6297 C CA . ASN B 1 366 ? -5.984 -25.031 -14.461 1 84.06 366 ASN B CA 1
ATOM 6298 C C . ASN B 1 366 ? -6.426 -23.781 -13.703 1 84.06 366 ASN B C 1
ATOM 6300 O O . ASN B 1 366 ? -6.371 -22.672 -14.234 1 84.06 366 ASN B O 1
ATOM 6304 N N . TYR B 1 367 ? -6.781 -24.016 -12.508 1 85.38 367 TYR B N 1
ATOM 6305 C CA . TYR B 1 367 ? -7.305 -22.906 -11.719 1 85.38 367 TYR B CA 1
ATOM 6306 C C . TYR B 1 367 ? -6.309 -22.484 -10.648 1 85.38 367 TYR B C 1
ATOM 6308 O O . TYR B 1 367 ? -5.629 -23.328 -10.055 1 85.38 367 TYR B O 1
ATOM 6316 N N . MET B 1 368 ? -6.227 -21.141 -10.5 1 84.25 368 MET B N 1
ATOM 6317 C CA . MET B 1 368 ? -5.398 -20.547 -9.461 1 84.25 368 MET B CA 1
ATOM 6318 C C . MET B 1 368 ? -6.254 -19.797 -8.445 1 84.25 368 MET B C 1
ATOM 6320 O O . MET B 1 368 ? -7.215 -19.109 -8.82 1 84.25 368 MET B O 1
ATOM 6324 N N . THR B 1 369 ? -5.902 -19.984 -7.238 1 86.19 369 THR B N 1
ATOM 6325 C CA . THR B 1 369 ? -6.5 -19.156 -6.203 1 86.19 369 THR B CA 1
ATOM 6326 C C . THR B 1 369 ? -5.633 -17.922 -5.93 1 86.19 369 THR B C 1
ATOM 6328 O O . THR B 1 369 ? -4.48 -18.062 -5.516 1 86.19 369 THR B O 1
ATOM 6331 N N . ILE B 1 370 ? -6.301 -16.703 -6.102 1 88.06 370 ILE B N 1
ATOM 6332 C CA . ILE B 1 370 ? -5.41 -15.555 -6.035 1 88.06 370 ILE B CA 1
ATOM 6333 C C . ILE B 1 370 ? -5.965 -14.531 -5.051 1 88.06 370 ILE B C 1
ATOM 6335 O O . ILE B 1 370 ? -5.324 -13.516 -4.773 1 88.06 370 ILE B O 1
ATOM 6339 N N . HIS B 1 371 ? -7.113 -14.711 -4.426 1 82.88 371 HIS B N 1
ATOM 6340 C CA . HIS B 1 371 ? -7.754 -13.664 -3.633 1 82.88 371 HIS B CA 1
ATOM 6341 C C . HIS B 1 371 ? -6.996 -13.422 -2.334 1 82.88 371 HIS B C 1
ATOM 6343 O O . HIS B 1 371 ? -7.164 -12.375 -1.703 1 82.88 371 HIS B O 1
ATOM 6349 N N . ASN B 1 372 ? -6.172 -14.312 -1.913 1 79.06 372 ASN B N 1
ATOM 6350 C CA . ASN B 1 372 ? -5.352 -14.109 -0.723 1 79.06 372 ASN B CA 1
ATOM 6351 C C . ASN B 1 372 ? -3.918 -13.742 -1.087 1 79.06 372 ASN B C 1
ATOM 6353 O O . ASN B 1 372 ? -3.029 -13.773 -0.233 1 79.06 372 ASN B O 1
ATOM 6357 N N . GLU B 1 373 ? -3.734 -13.438 -2.316 1 85.38 373 GLU B N 1
ATOM 6358 C CA . GLU B 1 373 ? -2.396 -13.125 -2.811 1 85.38 373 GLU B CA 1
ATOM 6359 C C . GLU B 1 373 ? -2.266 -11.641 -3.137 1 85.38 373 GLU B C 1
ATOM 6361 O O . GLU B 1 373 ? -3.189 -10.859 -2.889 1 85.38 373 GLU B O 1
ATOM 6366 N N . LYS B 1 374 ? -1.128 -11.336 -3.584 1 87.06 374 LYS B N 1
ATOM 6367 C CA . LYS B 1 374 ? -0.822 -9.93 -3.812 1 87.06 374 LYS B CA 1
ATOM 6368 C C . LYS B 1 374 ? -1.177 -9.508 -5.238 1 87.06 374 LYS B C 1
ATOM 6370 O O . LYS B 1 374 ? -0.744 -8.461 -5.707 1 87.06 374 LYS B O 1
ATOM 6375 N N . PHE B 1 375 ? -2.043 -10.312 -5.891 1 91.06 375 PHE B N 1
ATOM 6376 C CA . PHE B 1 375 ? -2.334 -10.031 -7.293 1 91.06 375 PHE B CA 1
ATOM 6377 C C . PHE B 1 375 ? -3.812 -9.719 -7.488 1 91.06 375 PHE B C 1
ATOM 6379 O O . PHE B 1 375 ? -4.668 -10.297 -6.812 1 91.06 375 PHE B O 1
ATOM 6386 N N . SER B 1 376 ? -4.016 -8.867 -8.453 1 94 376 SER B N 1
ATOM 6387 C CA . SER B 1 376 ? -5.406 -8.578 -8.797 1 94 376 SER B CA 1
ATOM 6388 C C . SER B 1 376 ? -5.938 -9.57 -9.828 1 94 376 SER B C 1
ATOM 6390 O O . SER B 1 376 ? -7.109 -9.945 -9.781 1 94 376 SER B O 1
ATOM 6392 N N . MET B 1 377 ? -5.008 -9.992 -10.703 1 96.69 377 MET B N 1
ATOM 6393 C CA . MET B 1 377 ? -5.359 -10.898 -11.797 1 96.69 377 MET B CA 1
ATOM 6394 C C . MET B 1 377 ? -4.402 -12.078 -11.852 1 96.69 377 MET B C 1
ATOM 6396 O O . MET B 1 377 ? -3.221 -11.945 -11.539 1 96.69 377 MET B O 1
ATOM 6400 N N . GLY B 1 378 ? -4.941 -13.203 -12.172 1 97.19 378 GLY B N 1
ATOM 6401 C CA . GLY B 1 378 ? -4.145 -14.359 -12.547 1 97.19 378 GLY B CA 1
ATOM 6402 C C . GLY B 1 378 ? -4.312 -14.758 -14 1 97.19 378 GLY B C 1
ATOM 6403 O O . GLY B 1 378 ? -5.434 -14.891 -14.484 1 97.19 378 GLY B O 1
ATOM 6404 N N . VAL B 1 379 ? -3.201 -14.859 -14.719 1 97.62 379 VAL B N 1
ATOM 6405 C CA . VAL B 1 379 ? -3.201 -15.289 -16.109 1 97.62 379 VAL B CA 1
ATOM 6406 C C . VAL B 1 379 ? -2.365 -16.562 -16.266 1 97.62 379 VAL B C 1
ATOM 6408 O O . VAL B 1 379 ? -1.206 -16.594 -15.852 1 97.62 379 VAL B O 1
ATOM 6411 N N . GLY B 1 380 ? -2.959 -17.531 -16.797 1 95.31 380 GLY B N 1
ATOM 6412 C CA . GLY B 1 380 ? -2.266 -18.797 -17.031 1 95.31 380 GLY B CA 1
ATOM 6413 C C . GLY B 1 380 ? -2.295 -19.234 -18.484 1 95.31 380 GLY B C 1
ATOM 6414 O O . GLY B 1 380 ? -3.303 -19.047 -19.172 1 95.31 380 GLY B O 1
ATOM 6415 N N . LEU B 1 381 ? -1.178 -19.688 -18.984 1 94.12 381 LEU B N 1
ATOM 6416 C CA . LEU B 1 381 ? -1.039 -20.297 -20.297 1 94.12 381 LEU B CA 1
ATOM 6417 C C . LEU B 1 381 ? -0.485 -21.719 -20.188 1 94.12 381 LEU B C 1
ATOM 6419 O O . LEU B 1 381 ? 0.502 -21.938 -19.484 1 94.12 381 LEU B O 1
ATOM 6423 N N . PHE B 1 382 ? -1.144 -22.688 -20.781 1 89 382 PHE B N 1
ATOM 6424 C CA . PHE B 1 382 ? -0.635 -24.047 -20.75 1 89 382 PHE B CA 1
ATOM 6425 C C . PHE B 1 382 ? -1.035 -24.797 -22.016 1 89 382 PHE B C 1
ATOM 6427 O O . PHE B 1 382 ? -1.869 -24.328 -22.797 1 89 382 PHE B O 1
ATOM 6434 N N . SER B 1 383 ? -0.348 -25.875 -22.25 1 87.88 383 SER B N 1
ATOM 6435 C CA . SER B 1 383 ? -0.615 -26.703 -23.422 1 87.88 383 SER B CA 1
ATOM 6436 C C . SER B 1 383 ? -1.381 -27.969 -23.031 1 87.88 383 SER B C 1
ATOM 6438 O O . SER B 1 383 ? -1.043 -28.625 -22.062 1 87.88 383 SER B O 1
ATOM 6440 N N . PHE B 1 384 ? -2.42 -28.234 -23.812 1 86.06 384 PHE B N 1
ATOM 6441 C CA . PHE B 1 384 ? -3.176 -29.469 -23.703 1 86.06 384 PHE B CA 1
ATOM 6442 C C . PHE B 1 384 ? -3.57 -30 -25.078 1 86.06 384 PHE B C 1
ATOM 6444 O O . PHE B 1 384 ? -4.203 -29.297 -25.859 1 86.06 384 PHE B O 1
ATOM 6451 N N . ARG B 1 385 ? -3.117 -31.234 -25.391 1 84.81 385 ARG B N 1
AT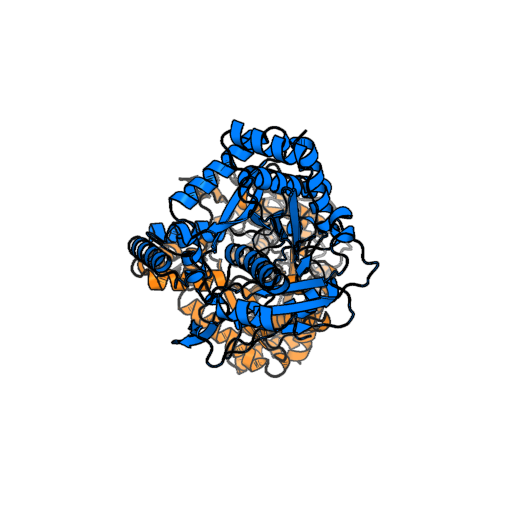OM 6452 C CA . ARG B 1 385 ? -3.385 -31.938 -26.641 1 84.81 385 ARG B CA 1
ATOM 6453 C C . ARG B 1 385 ? -3.039 -31.062 -27.844 1 84.81 385 ARG B C 1
ATOM 6455 O O . ARG B 1 385 ? -3.844 -30.922 -28.766 1 84.81 385 ARG B O 1
ATOM 6462 N N . GLY B 1 386 ? -1.955 -30.391 -27.75 1 81.88 386 GLY B N 1
ATOM 6463 C CA . GLY B 1 386 ? -1.394 -29.656 -28.859 1 81.88 386 GLY B CA 1
ATOM 6464 C C . GLY B 1 386 ? -1.974 -28.25 -29 1 81.88 386 GLY B C 1
ATOM 6465 O O . GLY B 1 386 ? -1.63 -27.516 -29.922 1 81.88 386 GLY B O 1
ATOM 6466 N N . HIS B 1 387 ? -2.869 -27.906 -28.016 1 87.62 387 HIS B N 1
ATOM 6467 C CA . HIS B 1 387 ? -3.482 -26.594 -28.094 1 87.62 387 HIS B CA 1
ATOM 6468 C C . HIS B 1 387 ? -3.088 -25.734 -26.891 1 87.62 387 HIS B C 1
ATOM 6470 O O . HIS B 1 387 ? -3.006 -26.234 -25.766 1 87.62 387 HIS B O 1
ATOM 6476 N N . ALA B 1 388 ? -2.82 -24.469 -27.234 1 91.88 388 ALA B N 1
ATOM 6477 C CA . ALA B 1 388 ? -2.574 -23.516 -26.156 1 91.88 388 ALA B CA 1
ATOM 6478 C C . ALA B 1 388 ? -3.885 -23.047 -25.531 1 91.88 388 ALA B C 1
ATOM 6480 O O . ALA B 1 388 ? -4.859 -22.781 -26.25 1 91.88 388 ALA B O 1
ATOM 6481 N N . ARG B 1 389 ? -3.912 -23 -24.281 1 92.25 389 ARG B N 1
ATOM 6482 C CA . ARG B 1 389 ? -5.082 -22.562 -23.516 1 92.25 389 ARG B CA 1
ATOM 6483 C C . ARG B 1 389 ? -4.742 -21.375 -22.625 1 92.25 389 ARG B C 1
ATOM 6485 O O . ARG B 1 389 ? -3.691 -21.359 -21.969 1 92.25 389 ARG B O 1
ATOM 6492 N N . LEU B 1 390 ? -5.582 -20.422 -22.672 1 95.44 390 LEU B N 1
ATOM 6493 C CA . LEU B 1 390 ? -5.469 -19.234 -21.844 1 95.44 390 LEU B CA 1
ATOM 6494 C C . LEU B 1 390 ? -6.559 -19.203 -20.781 1 95.44 390 LEU B C 1
ATOM 6496 O O . LEU B 1 390 ? -7.742 -19.359 -21.094 1 95.44 390 LEU B O 1
ATOM 6500 N N . GLN B 1 391 ? -6.129 -19.078 -19.578 1 94.94 391 GLN B N 1
ATOM 6501 C CA . GLN B 1 391 ? -7.043 -19.031 -18.438 1 94.94 391 GLN B CA 1
ATOM 6502 C C . GLN B 1 391 ? -6.777 -17.812 -17.562 1 94.94 391 GLN B C 1
ATOM 6504 O O . GLN B 1 391 ? -5.629 -17.531 -17.219 1 94.94 391 GLN B O 1
ATOM 6509 N N . LEU B 1 392 ? -7.848 -17.062 -17.219 1 96.69 392 LEU B N 1
ATOM 6510 C CA . LEU B 1 392 ? -7.723 -15.898 -16.344 1 96.69 392 LEU B CA 1
ATOM 6511 C C . LEU B 1 392 ? -8.57 -16.078 -15.086 1 96.69 392 LEU B C 1
ATOM 6513 O O . LEU B 1 392 ? -9.625 -16.703 -15.125 1 96.69 392 LEU B O 1
ATOM 6517 N N . ALA B 1 393 ? -8.086 -15.594 -14.023 1 95.75 393 ALA B N 1
ATOM 6518 C CA . ALA B 1 393 ? -8.805 -15.477 -12.758 1 95.75 393 ALA B CA 1
ATOM 6519 C C . ALA B 1 393 ? -8.648 -14.078 -12.164 1 95.75 393 ALA B C 1
ATOM 6521 O O . ALA B 1 393 ? -7.727 -13.344 -12.523 1 95.75 393 ALA B O 1
ATOM 6522 N N . TYR B 1 394 ? -9.617 -13.641 -11.359 1 95.06 394 TYR B N 1
ATOM 6523 C CA . TYR B 1 394 ? -9.508 -12.336 -10.711 1 95.06 394 TYR B CA 1
ATOM 6524 C C . TYR B 1 394 ? -9.969 -12.398 -9.258 1 95.06 394 TYR B C 1
ATOM 6526 O O . TYR B 1 394 ? -10.766 -13.266 -8.898 1 95.06 394 TYR B O 1
ATOM 6534 N N . SER B 1 395 ? -9.383 -11.555 -8.461 1 92.5 395 SER B N 1
ATOM 6535 C CA . SER B 1 395 ? -9.836 -11.352 -7.086 1 92.5 395 SER B CA 1
ATOM 6536 C C . SER B 1 395 ? -11.016 -10.391 -7.031 1 92.5 395 SER B C 1
ATOM 6538 O O . SER B 1 395 ? -10.922 -9.25 -7.496 1 92.5 395 SER B O 1
ATOM 6540 N N . THR B 1 396 ? -12.055 -10.758 -6.41 1 89.38 396 THR B N 1
ATOM 6541 C CA . THR B 1 396 ? -13.242 -9.914 -6.348 1 89.38 396 THR B CA 1
ATOM 6542 C C . THR B 1 396 ? -13.016 -8.727 -5.418 1 89.38 396 THR B C 1
ATOM 6544 O O . THR B 1 396 ? -13.797 -7.773 -5.422 1 89.38 396 THR B O 1
ATOM 6547 N N . ALA B 1 397 ? -11.914 -8.805 -4.711 1 82.88 397 ALA B N 1
ATOM 6548 C CA . ALA B 1 397 ? -11.555 -7.684 -3.846 1 82.88 397 ALA B CA 1
ATOM 6549 C C . ALA B 1 397 ? -10.914 -6.555 -4.648 1 82.88 397 ALA B C 1
ATOM 6551 O O . ALA B 1 397 ? -10.867 -5.41 -4.188 1 82.88 397 ALA B O 1
ATOM 6552 N N . ALA B 1 398 ? -10.508 -6.832 -5.859 1 88.56 398 ALA B N 1
ATOM 6553 C CA . ALA B 1 398 ? -9.68 -5.871 -6.582 1 88.56 398 ALA B CA 1
ATOM 6554 C C . ALA B 1 398 ? -10.32 -5.48 -7.91 1 88.56 398 ALA B C 1
ATOM 6556 O O . ALA B 1 398 ? -10.117 -4.371 -8.406 1 88.56 398 ALA B O 1
ATOM 6557 N N . VAL B 1 399 ? -11.016 -6.434 -8.508 1 92.31 399 VAL B N 1
ATOM 6558 C CA . VAL B 1 399 ? -11.516 -6.234 -9.867 1 92.31 399 VAL B CA 1
ATOM 6559 C C . VAL B 1 399 ? -12.969 -6.711 -9.961 1 92.31 399 VAL B C 1
ATOM 6561 O O . VAL B 1 399 ? -13.305 -7.777 -9.445 1 92.31 399 VAL B O 1
ATOM 6564 N N . ASN B 1 400 ? -13.758 -5.898 -10.594 1 91.12 400 ASN B N 1
ATOM 6565 C CA . ASN B 1 400 ? -15.125 -6.352 -10.828 1 91.12 400 ASN B CA 1
ATOM 6566 C C . ASN B 1 400 ? -15.211 -7.262 -12.047 1 91.12 400 ASN B C 1
ATOM 6568 O O . ASN B 1 400 ? -14.297 -7.285 -12.875 1 91.12 400 ASN B O 1
ATOM 6572 N N . LYS B 1 401 ? -16.312 -7.988 -12.125 1 94.31 401 LYS B N 1
ATOM 6573 C CA . LYS B 1 401 ? -16.531 -8.992 -13.172 1 94.31 401 LYS B CA 1
ATOM 6574 C C . LYS B 1 401 ? -16.453 -8.359 -14.555 1 94.31 401 LYS B C 1
ATOM 6576 O O . LYS B 1 401 ? -15.797 -8.891 -15.453 1 94.31 401 LYS B O 1
ATOM 6581 N N . GLU B 1 402 ? -17.078 -7.27 -14.719 1 95.69 402 GLU B N 1
ATOM 6582 C CA . GLU B 1 402 ? -17.141 -6.621 -16.016 1 95.69 402 GLU B CA 1
ATOM 6583 C C . GLU B 1 402 ? -15.734 -6.234 -16.5 1 95.69 402 GLU B C 1
ATOM 6585 O O . GLU B 1 402 ? -15.391 -6.457 -17.656 1 95.69 402 GLU B O 1
ATOM 6590 N N . VAL B 1 403 ? -14.984 -5.734 -15.625 1 96.12 403 VAL B N 1
ATOM 6591 C CA . VAL B 1 403 ? -13.633 -5.297 -15.953 1 96.12 403 VAL B CA 1
ATOM 6592 C C . VAL B 1 403 ? -12.766 -6.508 -16.297 1 96.12 403 VAL B C 1
ATOM 6594 O O . VAL B 1 403 ? -11.977 -6.465 -17.234 1 96.12 403 VAL B O 1
ATOM 6597 N N . ALA B 1 404 ? -12.906 -7.582 -15.555 1 97.44 404 ALA B N 1
ATOM 6598 C CA . ALA B 1 404 ? -12.148 -8.805 -15.812 1 97.44 404 ALA B CA 1
ATOM 6599 C C . ALA B 1 404 ? -12.43 -9.336 -17.203 1 97.44 404 ALA B C 1
ATOM 6601 O O . ALA B 1 404 ? -11.508 -9.734 -17.922 1 97.44 404 ALA B O 1
ATOM 6602 N N . TYR B 1 405 ? -13.672 -9.289 -17.609 1 97.94 405 TYR B N 1
ATOM 6603 C CA . TYR B 1 405 ? -14.055 -9.766 -18.922 1 97.94 405 TYR B CA 1
ATOM 6604 C C . TYR B 1 405 ? -13.492 -8.859 -20.016 1 97.94 405 TYR B C 1
ATOM 6606 O O . TYR B 1 405 ? -12.969 -9.344 -21.031 1 97.94 405 TYR B O 1
ATOM 6614 N N . LYS B 1 406 ? -13.609 -7.598 -19.766 1 97.94 406 LYS B N 1
ATOM 6615 C CA . LYS B 1 406 ? -13.047 -6.66 -20.734 1 97.94 406 LYS B CA 1
ATOM 6616 C C . LYS B 1 406 ? -11.547 -6.871 -20.906 1 97.94 406 LYS B C 1
ATOM 6618 O O . LYS B 1 406 ? -11.016 -6.77 -22 1 97.94 406 LYS B O 1
ATOM 6623 N N . PHE B 1 407 ? -10.922 -7.148 -19.859 1 98.19 407 PHE B N 1
ATOM 6624 C CA . PHE B 1 407 ? -9.484 -7.375 -19.875 1 98.19 407 PHE B CA 1
ATOM 6625 C C . PHE B 1 407 ? -9.141 -8.609 -20.688 1 98.19 407 PHE B C 1
ATOM 6627 O O . PHE B 1 407 ? -8.234 -8.578 -21.531 1 98.19 407 PHE B O 1
ATOM 6634 N N . GLN B 1 408 ? -9.797 -9.688 -20.438 1 98.25 408 GLN B N 1
ATOM 6635 C CA . GLN B 1 408 ? -9.578 -10.891 -21.234 1 98.25 408 GLN B CA 1
ATOM 6636 C C . GLN B 1 408 ? -9.812 -10.625 -22.719 1 98.25 408 GLN B C 1
ATOM 6638 O O . GLN B 1 408 ? -9.023 -11.055 -23.562 1 98.25 408 GLN B O 1
ATOM 6643 N N . GLU B 1 409 ? -10.891 -9.93 -23 1 97.81 409 GLU B N 1
ATOM 6644 C CA . GLU B 1 409 ? -11.203 -9.609 -24.391 1 97.81 409 GLU B CA 1
ATOM 6645 C C . GLU B 1 409 ? -10.086 -8.805 -25.031 1 97.81 409 GLU B C 1
ATOM 6647 O O . GLU B 1 409 ? -9.734 -9.039 -26.203 1 97.81 409 GLU B O 1
ATOM 6652 N N . LYS B 1 410 ? -9.602 -7.93 -24.266 1 97.62 410 LYS B N 1
ATOM 6653 C CA . LYS B 1 410 ? -8.508 -7.094 -24.766 1 97.62 410 LYS B CA 1
ATOM 6654 C C . LYS B 1 410 ? -7.27 -7.934 -25.062 1 97.62 410 LYS B C 1
ATOM 6656 O O . LYS B 1 410 ? -6.633 -7.758 -26.109 1 97.62 410 LYS B O 1
ATOM 6661 N N . ILE B 1 411 ? -6.902 -8.828 -24.188 1 97.94 411 ILE B N 1
ATOM 6662 C CA . ILE B 1 411 ? -5.746 -9.695 -24.359 1 97.94 411 ILE B CA 1
ATOM 6663 C C . ILE B 1 411 ? -5.922 -10.523 -25.641 1 97.94 411 ILE B C 1
ATOM 6665 O O . ILE B 1 411 ? -5.004 -10.625 -26.453 1 97.94 411 ILE B O 1
ATOM 6669 N N . LEU B 1 412 ? -7.07 -11.031 -25.812 1 97.94 412 LEU B N 1
ATOM 6670 C CA . LEU B 1 412 ? -7.34 -11.898 -26.969 1 97.94 412 LEU B CA 1
ATOM 6671 C C . LEU B 1 412 ? -7.297 -11.102 -28.266 1 97.94 412 LEU B C 1
ATOM 6673 O O . LEU B 1 412 ? -6.738 -11.57 -29.266 1 97.94 412 LEU B O 1
ATOM 6677 N N . ALA B 1 413 ? -7.926 -9.961 -28.219 1 97.75 413 ALA B N 1
ATOM 6678 C CA . ALA B 1 413 ? -7.906 -9.117 -29.422 1 97.75 413 ALA B CA 1
ATOM 6679 C C . ALA B 1 413 ? -6.477 -8.766 -29.812 1 97.75 413 ALA B C 1
ATOM 6681 O O . ALA B 1 413 ? -6.125 -8.828 -31 1 97.75 413 ALA B O 1
ATOM 6682 N N . LEU B 1 414 ? -5.73 -8.414 -28.875 1 97.69 414 LEU B N 1
ATOM 6683 C CA . LEU B 1 414 ? -4.34 -8.039 -29.125 1 97.69 414 LEU B CA 1
ATOM 6684 C C . LEU B 1 414 ? -3.539 -9.242 -29.625 1 97.69 414 LEU B C 1
ATOM 6686 O O . LEU B 1 414 ? -2.736 -9.109 -30.547 1 97.69 414 LEU B O 1
ATOM 6690 N N . PHE B 1 415 ? -3.684 -10.406 -29.016 1 97.88 415 PHE B N 1
ATOM 6691 C CA . PHE B 1 415 ? -3.016 -11.625 -29.469 1 97.88 415 PHE B CA 1
ATOM 6692 C C . PHE B 1 415 ? -3.34 -11.898 -30.922 1 97.88 415 PHE B C 1
ATOM 6694 O O . PHE B 1 415 ? -2.441 -12.172 -31.734 1 97.88 415 PHE B O 1
ATOM 6701 N N . ASN B 1 416 ? -4.598 -11.773 -31.234 1 96.88 416 ASN B N 1
ATOM 6702 C CA . ASN B 1 416 ? -5.035 -12.039 -32.594 1 96.88 416 ASN B CA 1
ATOM 6703 C C . ASN B 1 416 ? -4.426 -11.055 -33.594 1 96.88 416 ASN B C 1
ATOM 6705 O O . ASN B 1 416 ? -4.051 -11.438 -34.719 1 96.88 416 ASN B O 1
ATOM 6709 N N . GLU B 1 417 ? -4.352 -9.906 -33.188 1 95.94 417 GLU B N 1
ATOM 6710 C CA . GLU B 1 417 ? -3.789 -8.867 -34.031 1 95.94 417 GLU B CA 1
ATOM 6711 C C . GLU B 1 417 ? -2.291 -9.07 -34.25 1 95.94 417 GLU B C 1
ATOM 6713 O O . GLU B 1 417 ? -1.796 -8.969 -35.375 1 95.94 417 GLU B O 1
ATOM 6718 N N . LEU B 1 418 ? -1.586 -9.391 -33.188 1 94.56 418 LEU B N 1
ATOM 6719 C CA . LEU B 1 418 ? -0.129 -9.453 -33.219 1 94.56 418 LEU B CA 1
ATOM 6720 C C . LEU B 1 418 ? 0.341 -10.781 -33.812 1 94.56 418 LEU B C 1
ATOM 6722 O O . LEU B 1 418 ? 1.476 -10.883 -34.281 1 94.56 418 LEU B O 1
ATOM 6726 N N . ALA B 1 419 ? -0.453 -11.766 -33.75 1 91.44 419 ALA B N 1
ATOM 6727 C CA . ALA B 1 419 ? -0.125 -13.086 -34.281 1 91.44 419 ALA B CA 1
ATOM 6728 C C . ALA B 1 419 ? -0.53 -13.211 -35.75 1 91.44 419 ALA B C 1
ATOM 6730 O O . ALA B 1 419 ? -0.357 -14.266 -36.344 1 91.44 419 ALA B O 1
ATOM 6731 N N . SER B 1 420 ? -1.163 -12.227 -36.375 1 85.19 420 SER B N 1
ATOM 6732 C CA . SER B 1 420 ? -1.544 -12.266 -37.781 1 85.19 420 SER B CA 1
ATOM 6733 C C . SER B 1 420 ? -0.339 -12.031 -38.688 1 85.19 420 SER B C 1
ATOM 6735 O O . SER B 1 420 ? 0.594 -11.312 -38.312 1 85.19 420 SER B O 1
#

Radius of gyration: 32.48 Å; Cα contacts (8 Å, |Δi|>4): 1380; chains: 2; bounding box: 53×111×73 Å

pLDDT: mean 89.63, std 8.1, range [41.84, 98.75]

Secondary structure (DSSP, 8-state):
-HHHHHHHHHHHHHBGGGSEEEEEETTEEEEEE-SS----EEEPPS--HHHHHHHHHHSPP-TTT--SEEEEEEEPPTT---S-HHHHHH----EEEEEEE-TTT--HHHHHHHHHHHHHHHHHHHHTPPPP---BSEE---HHHHHHHHHHHHHHHH-HHHHHHHHHHHHHT----HHHHHH-----SS--EEEPPPEEPPHHHHHHHHHHHHHTT--HHHHHHHHHHHHHHHHHHHTT---SEEEEEEEEEEEGGGG--S-SSPEES--EEEEEEEEEEETTGGGGHHHHHHHHHHHHHHHHHTTHHHHHHHHHHHHS-TT--HHHHHHS-PPP-EEEEEEEE--SS--B--B-SS-B----------TTTTEEEEEEEEEETTEEEEEEEEETTT--HHHHHHHHHHHHHHHHHHT-/-HHHHHHHHHHHHHBGGGSEEEEEETTEEEEEE-SS----EEEPPS--HHHHHHHHHHSPP-TTT--SEEEEEEEPPTT---S-HHHHHH----EEEEEEE-TTT--HHHHHHHHHHHHHHHHHHHHTPPPP---BSEE---HHHHHHHHHHHHHHHH-HHHHHHHHHHHHHT----HHHHHH-----SS--EEEPPPEEPPHHHHHHHHHHHHHTT--HHHHHHHHHHHHHHHHHHHTT---SEEEEEEEEEEEGGGG--S-SSPEES--EEEEEEEEEEETTGGGGHHHHHHHHHHHHHHHHHTTHHHHHHHHHHHHS-TT--HHHHHHS-PPP-EEEEEEEE--SS--B--B-SS-B----------TTTTEEEEEEEEEETTEEEEEEEEETTT--HHHHHHHHHHHHHHHHHHT-

Foldseek 3Di:
DVLPVVLVVLLCLQEQLQQWAWDDDPNDTDIDGAPDDDAQEDEDEDDDPVVVLVVQVPDDAPRRRDDQKHKYKYWDDQPDDFPDVVVCVVFRTDIDMDIDGDQQSFPPVVVLVSLLVSLVSSQCVVVVHDDDSHHAADEDRCVLLVVVLVVVVVVCVVPVVVVVVLLVVLVVLFAAALQCVQPNWDDDPDKWKDWDDKDWDDLLLVVLQQVVCVVLPFGVLLLLVLLLVLLSLVLSVVSPNDDQKDKAKEKEWDFQCVSVPPDPHHYGGNRTQIDIDIDIAGSVCVVVSSVSSVVSRVVVVVCVVVVVSSVSVSSVVVPDDPPDDPVVLQPDQDAARHAEYEYEAADQVDESAQDHPNGRDRDDDDDDIPRSHNYQKYWYWYHYNNIIMIMMMGMSRRHPPVSRVSSVVSSSVSSVVSSD/DVLPVVLVVLLCLQEQLQQWAWDDDPNDTDIDGAPDDDAQEDEDEDDDPVVVLVVQVPDDAPRRRDDQKHKYKYWDPQPDDFPDVVVCVVFRTDIDMDIDGDQQSFPPVVVLVSLLVSLVSSQCVVVVHDDDSHHAADEDRCVLLVVVLVVVVVVCVVPVVVVVVLLVVLVVLFAAALQCVQPNWDDDPDKWKDWDDKDWDDLLLVVLQQVVCVVLPFGVVLLLVLLLVLLSLVLSVVSPNDDQKDKAKEKEWDAQCVSVPPDPHHYGGNRTQIDIDIDIQGSVCVVVSSVSSVVSRVVVVVCVVVVVSSVSVSSVVVPDDPPDDPVVLQPDQDAARHAEYEAEAADQVDADAQDHPNGRDRDDDDDDIPRSHNYQKYWYWYHYNNIIMIMMMGMSRRHPPVSSVSSVVSSSVSSVVSSD